Protein AF-0000000080187161 (afdb_homodimer)

Nearest PDB structures (foldseek):
  8q9t-assembly1_A  TM=6.842E-01  e=1.508E-11  Saccharomyces cerevisiae
  7r7j-assembly2_B  TM=6.394E-01  e=1.225E-06  Escherichia coli K-12
  5mqf-assembly1_q  TM=5.798E-01  e=1.208E-07  Homo sapiens
  7r7j-assembly1_A  TM=6.155E-01  e=1.301E-05  Escherichia coli K-12
  5tnu-assembly2_B  TM=4.242E-01  e=1.448E-04  Sulfurisphaera tokodaii str. 7

Secondary structure (DSSP, 8-state):
--HHHHHHHHHHHHHTT-HHHHHHHHHHHHHHHHHHTPPPPHHHHHHHHHHT-GGG--GGG--HHHHHHHHHTEE--SSSS-EE--HHHHHHHHHHHTT--EEEE--GGG-HHHHHHHHHHHH--SEEEEE-SSHHHHHHHHHHHHHHHTTTSEEE-STT----SSEEEEE-HHHHHHHGGG-S-BSEEEETTGGGGSTTT-TTTHHHHHHHHHHHHHHBS-EEEEESS--EE---GGGTT-EEEE----SSEEEEE-THHHHTT-HHHHHHHHHHHHHH--S-EEEE--SHHHHHHHHHHHHHHSPPP--HHHHHHHHHHHHHT-TT-HHHHHHTTTEEEE-TTS-HHHHHHHHHHHHSTTS-SEEEE-THHHHH----BSEEEE---B--STT--B--HHHHHHHHTTB-BTTTBSEEEEEE-SPPPPP---EE-----GGGGGGS-TTTTGGGS-HHHHHHHHHHHHHHHHHS-HHHHHHHHHTT--S---HHHHHHHHHHHHHTGGGGTTGGGGG-S-GGGSHHHHHHHHGGGTTS--S-HHHHHHHHHHHTTTTTS-HHHHHHHHGGGT--HHHHHHHHHHIIIIIHHHHHHHHHHHHHHH------HHHHHHHHTTTS-HHHHHHHHTT--HHHHHHHHHTTS--TT-TTS-HHHHHHHHHHH-HHHHHHHSTT--HHHHHHHHHHHHHHPPP-/--HHHHHHHHHHHHHTT-HHHHHHHHHHHHHHHHHHTPPPPHHHHHHHHHHT-GGG--GGG--HHHHHHHHHTEE--SSSS-EE--HHHHHHHHHHHTT--EEEE--GGG-HHHHHHHHHHHH--SEEEEE-SSHHHHHHHHHHHHHHHTTTSEEE-STT----SSEEEEE-HHHHHHHGGG-S-BSEEEETTGGGGSTTT-TTTHHHHHHHHHHHHHHBS-EEEEESS--EE---GGGTTPEEEE----SSEEEEE-THHHHTT-HHHHHHHHHHHHHH--S-EEEE--SHHHHHHHHHHHHHHSPPP--HHHHHHHHHHHHHT-TT-HHHHHHTTTEEEE-TTS-HHHHHHHHHHHHSTTS-SEEEE-THHHHH----BSEEEE---B--STT--B--HHHHHHHHTTB-BTTTBSEEEEEE-SPPPPP---EE-----GGGGGGS-TTTTGGGS-HHHHHHHHHHHHHHHHHS-HHHHHHHHHTT--S---HHHHHHHHHHHHHTGGGGTTGGGGG-S-GGGSHHHHHHHHGGGTTS--S-HHHHHHHHHHHTTTTTS-HHHHHHHHGGGT--HHHHHHHHHHIIIIIHHHHHHHHHHHHHHH------HHHHHHHHTTTS-HHHHHHHHTT--HHHHHHHHHTTS--TT-TTS-HHHHHHHHHHH-HHHHHHHSTT--HHHHHHHHHHHHHHPPP-

Foldseek 3Di:
DDLVVLLVVLVVCVVVVNLLVSLQSLLVSLQVCVVVVPDDAQSSLVSCVSSQVLQSHDPVRYDPVSVCQNVVQWADLQDPGTGGAGDVLVVVLVCVLVQAAAEEAAAPQNPPVSSVSRNCVPVVDQEEEEEAADLQQLLVSLLVCQARPVVPEDEAEAQPDAHDRGYYYYYHLLRLLSNLVRDQAAAEYEYEQQLCLFCVNPVACNQSNLNSLVSNVVRYSYYYYYHYQADAEPDDPSQPRYHYHYDYRDQAAEAEDACCVVCPPPPVVLLVVVLVCLVPDLWAEEEAQAEPVSVVVNLVSCLVRADFADFPLLVLVLVVCCVFANNPDSQSSCFRRLEHEDEPLDQLLVNVVQQVQSVPSSGHRYYYYHLRCLRRDLAATQEYEYSAQWNHDDPIHGNAPRSVSSRSSSFHHPPGHRYHYYYYNHDHHDDDNHYRDRANDLLQLLQDDCVVCVPRDDPVSVVSNVVLLVLVVVLFPNVLSCCCNDVVQASGSGSVLLSLLSCVCSVCVVQCPLVLQLVPLQLVSCPSNQLVLCVSCVPPQPDDSVLLSQLLRLLLCVLPDGNVRSQVSSVVVVQGRSNNSSSLVCQLRVVLSSSSSSQSSSCRNVVDPRGCNVSSVCSNQSNHQNLLSVLSSLSQHSVLVSQLCVLVQDPSNDNVDDNVNRLVSDVVCDLVNSVVSGPPQDPVNSVSSVVSCSSSDHDD/DDLVVLLVVLVVCVVVVNLLVSLQSLLVSLQVCVVVVPDDAQSSLVSCVSSQVLQSHDPVRYDPVSVCQQVVQWADLQDPGTGGAGDVLSVVLVCVLVQAAAEEAAAPQNPPVSSVSRNCVPVVDQAEEEEAADLQQLLVSLLVCQARPVVPEDEAEAQPDAHDRGYYYYYHLLRLLSNLVRDQAAAEYEYEQQLCLFCVNPVACNLSNLNSLVSNVVRYSYYYYYHYQADAEPDDPSQPRYHYHYDYRDQAHEAEAACCVVCPPPPVVLLVVVLVCVVPDLWAEEEAQAEPVSVVVNLVSCLVRADFADFPLLVLVLVVCCVFANNPDSQSSCFRRLEHEDEPLDQLLVNVVQQVQSVPSSGHRYYYYHLRCLRRDLAETQEYEYSAQWNYDDPTDGNAPRSVSSRSSSFDHPPGHRYHYYYYNHDHDDDDNHYRDRANDLLQLLQDDCVVCVPRDDPVSVVSNVVLLVLVVVLFPNVLSCCCNDVVQASGSGSVLLSLLSCVCSVCVVQCPLVLQLVPPQLVSCPSNQLVLCVSCVPPQPDDSVLLSQLLRLLLCVLPDGNVRSQVSSVVVVQGRSNNSSSLVCQLRVVLSSSSSSQSSSCRNVVDPRGCNVSSVCSNQSNHQNLLSVLSSLNQHSVLVSQLCVLVQDPSNDNVDDNVNRLVSDVVCDLVNSVVSGPPQDPVNSVSSVSSCSSSDHDD

InterPro domains:
  IPR001650 Helicase, C-terminal domain-like [PS51194] (273-466)
  IPR011545 DEAD/DEAH-box helicase domain [PF00270] (88-194)
  IPR014001 Helicase superfamily 1/2, ATP-binding domain [PS51192] (93-214)
  IPR014001 Helicase superfamily 1/2, ATP-binding domain [SM00487] (81-263)
  IPR027417 P-loop containing nucleoside triphosphate hydrolase [G3DSA:3.40.50.300] (57-231)
  IPR027417 P-loop containing nucleoside triphosphate hydrolase [G3DSA:3.40.50.300] (248-435)
  IPR027417 P-loop containing nucleoside triphosphate hydrolase [SSF52540] (92-425)
  IPR050699 ATP-dependent RNA helicase SUPV3-like [PTHR12131] (83-432)

Radius of gyration: 35.76 Å; Cα contacts (8 Å, |Δi|>4): 2399; chains: 2; bounding box: 78×100×94 Å

Structure (mmCIF, N/CA/C/O backbone):
data_AF-0000000080187161-model_v1
#
loop_
_entity.id
_entity.type
_entity.pdbx_description
1 polymer 'DEAD/DEAH box helicase'
#
loop_
_atom_site.group_PDB
_atom_site.id
_atom_site.type_symbol
_atom_site.label_atom_id
_atom_site.label_alt_id
_atom_site.label_comp_id
_atom_site.label_asym_id
_atom_site.label_entity_id
_atom_site.label_seq_id
_atom_site.pdbx_PDB_ins_code
_atom_site.Cartn_x
_atom_site.Cartn_y
_atom_site.Cartn_z
_atom_site.occupancy
_atom_site.B_iso_or_equiv
_atom_site.auth_seq_id
_atom_site.auth_comp_id
_atom_site.auth_asym_id
_atom_site.auth_atom_id
_atom_site.pdbx_PDB_model_num
ATOM 1 N N . MET A 1 1 ? -21.312 14.656 43.25 1 79.31 1 MET A N 1
ATOM 2 C CA . MET A 1 1 ? -20.234 15.484 43.781 1 79.31 1 MET A CA 1
ATOM 3 C C . MET A 1 1 ? -20.781 16.547 44.719 1 79.31 1 MET A C 1
ATOM 5 O O . MET A 1 1 ? -21.828 17.141 44.469 1 79.31 1 MET A O 1
ATOM 9 N N . ASP A 1 2 ? -20.297 16.516 45.906 1 86.75 2 ASP A N 1
ATOM 10 C CA . ASP A 1 2 ? -20.672 17.562 46.844 1 86.75 2 ASP A CA 1
ATOM 11 C C . ASP A 1 2 ? -19.953 18.875 46.531 1 86.75 2 ASP A C 1
ATOM 13 O O . ASP A 1 2 ? -18.719 18.953 46.656 1 86.75 2 ASP A O 1
ATOM 17 N N . ILE A 1 3 ? -20.672 19.906 46.156 1 90.44 3 ILE A N 1
ATOM 18 C CA . ILE A 1 3 ? -20.109 21.156 45.656 1 90.44 3 ILE A CA 1
ATOM 19 C C . ILE A 1 3 ? -19.328 21.859 46.75 1 90.44 3 ILE A C 1
ATOM 21 O O . ILE A 1 3 ? -18.188 22.297 46.531 1 90.44 3 ILE A O 1
ATOM 25 N N . PHE A 1 4 ? -19.906 21.938 47.938 1 89.81 4 PHE A N 1
ATOM 26 C CA . PHE A 1 4 ? -19.266 22.656 49 1 89.81 4 PHE A CA 1
ATOM 27 C C . PHE A 1 4 ? -17.984 21.969 49.438 1 89.81 4 PHE A C 1
ATOM 29 O O . PHE A 1 4 ? -16.969 22.609 49.688 1 89.81 4 PHE A O 1
ATOM 36 N N . ASP A 1 5 ? -18.109 20.719 49.594 1 91.25 5 ASP A N 1
ATOM 37 C CA . ASP A 1 5 ? -16.938 19.938 49.969 1 91.25 5 ASP A CA 1
ATOM 38 C C . ASP A 1 5 ? -15.82 20.078 48.938 1 91.25 5 ASP A C 1
ATOM 40 O O . ASP A 1 5 ? -14.648 20.172 49.312 1 91.25 5 ASP A O 1
ATOM 44 N N . THR A 1 6 ? -16.203 20.047 47.688 1 93.69 6 THR A N 1
ATOM 45 C CA . THR A 1 6 ? -15.227 20.203 46.594 1 93.69 6 THR A CA 1
ATOM 46 C C . THR A 1 6 ? -14.594 21.578 46.625 1 93.69 6 THR A C 1
ATOM 48 O O . THR A 1 6 ? -13.383 21.719 46.469 1 93.69 6 THR A O 1
ATOM 51 N N . CYS A 1 7 ? -15.383 22.609 46.875 1 94 7 CYS A N 1
ATOM 52 C CA . CYS A 1 7 ? -14.867 23.953 47 1 94 7 CYS A CA 1
ATOM 53 C C . CYS A 1 7 ? -13.891 24.078 48.156 1 94 7 CYS A C 1
ATOM 55 O O . CYS A 1 7 ? -12.852 24.734 48.031 1 94 7 CYS A O 1
ATOM 57 N N . SER A 1 8 ? -14.297 23.422 49.188 1 93.12 8 SER A N 1
ATOM 58 C CA . SER A 1 8 ? -13.414 23.438 50.375 1 93.12 8 SER A CA 1
ATOM 59 C C . SER A 1 8 ? -12.078 22.781 50.062 1 93.12 8 SER A C 1
ATOM 61 O O . SER A 1 8 ? -11.023 23.281 50.469 1 93.12 8 SER A O 1
ATOM 63 N N . ARG A 1 9 ? -12.156 21.734 49.438 1 91.88 9 ARG A N 1
ATOM 64 C CA . ARG A 1 9 ? -10.938 21.031 49.094 1 91.88 9 ARG A CA 1
ATOM 65 C C . ARG A 1 9 ? -10.07 21.859 48.156 1 91.88 9 ARG A C 1
ATOM 67 O O . ARG A 1 9 ? -8.844 21.875 48.281 1 91.88 9 ARG A O 1
ATOM 74 N N . VAL A 1 10 ? -10.648 22.531 47.125 1 94.62 10 VAL A N 1
ATOM 75 C CA . VAL A 1 10 ? -9.945 23.406 46.219 1 94.62 10 VAL A CA 1
ATOM 76 C C . VAL A 1 10 ? -9.258 24.531 46.969 1 94.62 10 VAL A C 1
ATOM 78 O O . VAL A 1 10 ? -8.086 24.828 46.719 1 94.62 10 VAL A O 1
ATOM 81 N N . ASN A 1 11 ? -9.992 25.062 47.875 1 92.88 11 ASN A N 1
ATOM 82 C CA . ASN A 1 11 ? -9.43 26.125 48.688 1 92.88 11 ASN A CA 1
ATOM 83 C C . ASN A 1 11 ? -8.25 25.641 49.531 1 92.88 11 ASN A C 1
ATOM 85 O O . ASN A 1 11 ? -7.25 26.359 49.656 1 92.88 11 ASN A O 1
ATOM 89 N N . ASP A 1 12 ? -8.445 24.5 50.094 1 94.75 12 ASP A N 1
ATOM 90 C CA . ASP A 1 12 ? -7.363 23.922 50.875 1 94.75 12 ASP A CA 1
ATOM 91 C C . ASP A 1 12 ? -6.105 23.734 50.031 1 94.75 12 ASP A C 1
ATOM 93 O O . ASP A 1 12 ? -4.992 23.984 50.5 1 94.75 12 ASP A O 1
ATOM 97 N N . LEU A 1 13 ? -6.324 23.312 48.875 1 94.69 13 LEU A N 1
ATOM 98 C CA . LEU A 1 13 ? -5.199 23.109 47.969 1 94.69 13 LEU A CA 1
ATOM 99 C C . LEU A 1 13 ? -4.512 24.438 47.656 1 94.69 13 LEU A C 1
ATOM 101 O O . LEU A 1 13 ? -3.283 24.5 47.562 1 94.69 13 LEU A O 1
ATOM 105 N N . PHE A 1 14 ? -5.258 25.453 47.406 1 92.19 14 PHE A N 1
ATOM 106 C CA . PHE A 1 14 ? -4.684 26.781 47.156 1 92.19 14 PHE A CA 1
ATOM 107 C C . PHE A 1 14 ? -3.873 27.25 48.375 1 92.19 14 PHE A C 1
ATOM 109 O O . PHE A 1 14 ? -2.791 27.812 48.219 1 92.19 14 PHE A O 1
ATOM 116 N N . GLU A 1 15 ? -4.348 26.938 49.531 1 91.94 15 GLU A N 1
ATOM 117 C CA . GLU A 1 15 ? -3.672 27.344 50.781 1 91.94 15 GLU A CA 1
ATOM 118 C C . GLU A 1 15 ? -2.365 26.578 50.969 1 91.94 15 GLU A C 1
ATOM 120 O O . GLU A 1 15 ? -1.411 27.109 51.531 1 91.94 15 GLU A O 1
ATOM 125 N N . LEU A 1 16 ? -2.316 25.453 50.531 1 93.56 16 LEU A N 1
ATOM 126 C CA . LEU A 1 16 ? -1.122 24.625 50.625 1 93.56 16 LEU A CA 1
ATOM 127 C C . LEU A 1 16 ? -0.17 24.906 49.469 1 93.56 16 LEU A C 1
ATOM 129 O O . LEU A 1 16 ? 0.824 24.188 49.281 1 93.56 16 LEU A O 1
ATOM 133 N N . ASP A 1 17 ? -0.506 25.844 48.656 1 91.19 17 ASP A N 1
ATOM 134 C CA . ASP A 1 17 ? 0.307 26.266 47.531 1 91.19 17 ASP A CA 1
ATOM 135 C C . ASP A 1 17 ? 0.43 25.156 46.5 1 91.19 17 ASP A C 1
ATOM 137 O O . ASP A 1 17 ? 1.505 24.953 45.938 1 91.19 17 ASP A O 1
ATOM 141 N N . ARG A 1 18 ? -0.54 24.375 46.406 1 92.38 18 ARG A N 1
ATOM 142 C CA . ARG A 1 18 ? -0.669 23.375 45.344 1 92.38 18 ARG A CA 1
ATOM 143 C C . ARG A 1 18 ? -1.606 23.859 44.25 1 92.38 18 ARG A C 1
ATOM 145 O O . ARG A 1 18 ? -2.656 23.25 44 1 92.38 18 ARG A O 1
ATOM 152 N N . GLU A 1 19 ? -1.174 24.734 43.562 1 90.81 19 GLU A N 1
ATOM 153 C CA . GLU A 1 19 ? -2.012 25.484 42.625 1 90.81 19 GLU A CA 1
ATOM 154 C C . GLU A 1 19 ? -2.471 24.609 41.469 1 90.81 19 GLU A C 1
ATOM 156 O O . GLU A 1 19 ? -3.619 24.703 41.031 1 90.81 19 GLU A O 1
ATOM 161 N N . VAL A 1 20 ? -1.568 23.781 41 1 89.62 20 VAL A N 1
ATOM 162 C CA . VAL A 1 20 ? -1.884 22.953 39.812 1 89.62 20 VAL A CA 1
ATOM 163 C C . VAL A 1 20 ? -3.006 21.984 40.188 1 89.62 20 VAL A C 1
ATOM 165 O O . VAL A 1 20 ? -3.973 21.844 39.406 1 89.62 20 VAL A O 1
ATOM 168 N N . GLU A 1 21 ? -2.93 21.391 41.281 1 92.5 21 GLU A N 1
ATOM 169 C CA . GLU A 1 21 ? -3.949 20.453 41.719 1 92.5 21 GLU A CA 1
ATOM 170 C C . GLU A 1 21 ? -5.27 21.156 42.031 1 92.5 21 GLU A C 1
ATOM 172 O O . GLU A 1 21 ? -6.344 20.625 41.75 1 92.5 21 GLU A O 1
ATOM 177 N N . ALA A 1 22 ? -5.121 22.312 42.625 1 93.12 22 ALA A N 1
ATOM 178 C CA . ALA A 1 22 ? -6.309 23.109 42.906 1 93.12 22 ALA A CA 1
ATOM 179 C C . ALA A 1 22 ? -7.062 23.469 41.625 1 93.12 22 ALA A C 1
ATOM 181 O O . ALA A 1 22 ? -8.289 23.328 41.562 1 93.12 22 ALA A O 1
ATOM 182 N N . ARG A 1 23 ? -6.34 23.859 40.719 1 92.19 23 ARG A N 1
ATOM 183 C CA . ARG A 1 23 ? -6.938 24.234 39.438 1 92.19 23 ARG A CA 1
ATOM 184 C C . ARG A 1 23 ? -7.594 23.016 38.781 1 92.19 23 ARG A C 1
ATOM 186 O O . ARG A 1 23 ? -8.688 23.125 38.219 1 92.19 23 ARG A O 1
ATOM 193 N N . ASP A 1 24 ? -6.938 21.938 38.812 1 92.5 24 ASP A N 1
ATOM 194 C CA . ASP A 1 24 ? -7.477 20.719 38.219 1 92.5 24 ASP A CA 1
ATOM 195 C C . ASP A 1 24 ? -8.805 20.328 38.875 1 92.5 24 ASP A C 1
ATOM 197 O O . ASP A 1 24 ? -9.766 20 38.188 1 92.5 24 ASP A O 1
ATOM 201 N N . LYS A 1 25 ? -8.805 20.391 40.125 1 93.38 25 LYS A N 1
ATOM 202 C CA . LYS A 1 25 ? -10.023 20.047 40.875 1 93.38 25 LYS A CA 1
ATOM 203 C C . LYS A 1 25 ? -11.141 21.047 40.594 1 93.38 25 LYS A C 1
ATOM 205 O O . LYS A 1 25 ? -12.312 20.672 40.531 1 93.38 25 LYS A O 1
ATOM 210 N N . LEU A 1 26 ? -10.75 22.266 40.5 1 93.44 26 LEU A N 1
ATOM 211 C CA . LEU A 1 26 ? -11.727 23.297 40.188 1 93.44 26 LEU A CA 1
ATOM 212 C C . LEU A 1 26 ? -12.344 23.062 38.812 1 93.44 26 LEU A C 1
ATOM 214 O O . LEU A 1 26 ? -13.555 23.156 38.656 1 93.44 26 LEU A O 1
ATOM 218 N N . ILE A 1 27 ? -11.531 22.766 37.844 1 92.19 27 ILE A N 1
ATOM 219 C CA . ILE A 1 27 ? -12 22.516 36.5 1 92.19 27 ILE A CA 1
ATOM 220 C C . ILE A 1 27 ? -12.961 21.328 36.5 1 92.19 27 ILE A C 1
ATOM 222 O O . ILE A 1 27 ? -13.977 21.328 35.781 1 92.19 27 ILE A O 1
ATOM 226 N N . GLN A 1 28 ? -12.656 20.344 37.25 1 93.12 28 GLN A N 1
ATOM 227 C CA . GLN A 1 28 ? -13.547 19.203 37.375 1 93.12 28 GLN A CA 1
ATOM 228 C C . GLN A 1 28 ? -14.898 19.609 37.969 1 93.12 28 GLN A C 1
ATOM 230 O O . GLN A 1 28 ? -15.945 19.125 37.531 1 93.12 28 GLN A O 1
ATOM 235 N N . LEU A 1 29 ? -14.805 20.453 38.906 1 92.5 29 LEU A N 1
ATOM 236 C CA . LEU A 1 29 ? -16.016 20.969 39.5 1 92.5 29 LEU A CA 1
ATOM 237 C C . LEU A 1 29 ? -16.844 21.75 38.5 1 92.5 29 LEU A C 1
ATOM 239 O O . LEU A 1 29 ? -18.062 21.594 38.406 1 92.5 29 LEU A O 1
ATOM 243 N N . LEU A 1 30 ? -16.172 22.578 37.781 1 91.56 30 LEU A N 1
ATOM 244 C CA . LEU A 1 30 ? -16.859 23.375 36.75 1 91.56 30 LEU A CA 1
ATOM 245 C C . LEU A 1 30 ? -17.531 22.484 35.719 1 91.56 30 LEU A C 1
ATOM 247 O O . LEU A 1 30 ? -18.641 22.766 35.281 1 91.56 30 LEU A O 1
ATOM 251 N N . ASP A 1 31 ? -16.875 21.422 35.375 1 90.44 31 ASP A N 1
ATOM 252 C CA . ASP A 1 31 ? -17.453 20.438 34.469 1 90.44 31 ASP A CA 1
ATOM 253 C C . ASP A 1 31 ? -18.734 19.844 35.031 1 90.44 31 ASP A C 1
ATOM 255 O O . ASP A 1 31 ? -19.734 19.703 34.312 1 90.44 31 ASP A O 1
ATOM 259 N N . TYR A 1 32 ? -18.641 19.469 36.25 1 91 32 TYR A N 1
ATOM 260 C CA . TYR A 1 32 ? -19.797 18.906 36.938 1 91 32 TYR A CA 1
ATOM 261 C C . TYR A 1 32 ? -20.953 19.891 36.969 1 91 32 TYR A C 1
ATOM 263 O O . TYR A 1 32 ? -22.094 19.516 36.688 1 91 32 TYR A O 1
ATOM 271 N N . LEU A 1 33 ? -20.672 21.125 37.281 1 91.62 33 LEU A N 1
ATOM 272 C CA . LEU A 1 33 ? -21.703 22.156 37.375 1 91.62 33 LEU A CA 1
ATOM 273 C C . LEU A 1 33 ? -22.344 22.406 36.031 1 91.62 33 LEU A C 1
ATOM 275 O O . LEU A 1 33 ? -23.562 22.594 35.938 1 91.62 33 LEU A O 1
ATOM 279 N N . GLU A 1 34 ? -21.594 22.406 35.031 1 88.19 34 GLU A N 1
ATOM 280 C CA . GLU A 1 34 ? -22.109 22.625 33.688 1 88.19 34 GLU A CA 1
ATOM 281 C C . GLU A 1 34 ? -22.984 21.453 33.219 1 88.19 34 GLU A C 1
ATOM 283 O O . GLU A 1 34 ? -24.047 21.641 32.625 1 88.19 34 GLU A O 1
ATOM 288 N N . LYS A 1 35 ? -22.5 20.297 33.5 1 86.75 35 LYS A N 1
ATOM 289 C CA . LYS A 1 35 ? -23.234 19.094 33.062 1 86.75 35 LYS A CA 1
ATOM 290 C C . LYS A 1 35 ? -24.562 18.969 33.812 1 86.75 35 LYS A C 1
ATOM 292 O O . LYS A 1 35 ? -25.547 18.484 33.281 1 86.75 35 LYS A O 1
ATOM 297 N N . THR A 1 36 ? -24.625 19.375 35.094 1 91.12 36 THR A N 1
ATOM 298 C CA . THR A 1 36 ? -25.812 19.281 35.906 1 91.12 36 THR A CA 1
ATOM 299 C C . THR A 1 36 ? -26.625 20.562 35.875 1 91.12 36 THR A C 1
ATOM 301 O O . THR A 1 36 ? -27.688 20.672 36.5 1 91.12 36 THR A O 1
ATOM 304 N N . GLN A 1 37 ? -26.172 21.594 35.188 1 90.25 37 GLN A N 1
ATOM 305 C CA . GLN A 1 37 ? -26.828 22.875 35 1 90.25 37 GLN A CA 1
ATOM 306 C C . GLN A 1 37 ? -27.062 23.578 36.344 1 90.25 37 GLN A C 1
ATOM 308 O O . GLN A 1 37 ? -28.156 24.078 36.625 1 90.25 37 GLN A O 1
ATOM 313 N N . ILE A 1 38 ? -26.094 23.469 37.188 1 91 38 ILE A N 1
ATOM 314 C CA . ILE A 1 38 ? -26.109 24.188 38.469 1 91 38 ILE A CA 1
ATOM 315 C C . ILE A 1 38 ? -25.375 25.516 38.312 1 91 38 ILE A C 1
ATOM 317 O O . ILE A 1 38 ? -24.234 25.547 37.875 1 91 38 ILE A O 1
ATOM 321 N N . PRO A 1 39 ? -25.984 26.594 38.594 1 90.38 39 PRO A N 1
ATOM 322 C CA . PRO A 1 39 ? -25.328 27.891 38.469 1 90.38 39 PRO A CA 1
ATOM 323 C C . PRO A 1 39 ? -24.141 28.047 39.406 1 90.38 39 PRO A C 1
ATOM 325 O O . PRO A 1 39 ? -24.109 27.438 40.469 1 90.38 39 PRO A O 1
ATOM 328 N N . TYR A 1 40 ? -23.203 28.891 39.031 1 92 40 TYR A N 1
ATOM 329 C CA . TYR A 1 40 ? -22.016 29.156 39.844 1 92 40 TYR A CA 1
ATOM 330 C C . TYR A 1 40 ? -22.391 29.938 41.094 1 92 40 TYR A C 1
ATOM 332 O O . TYR A 1 40 ? -23.172 30.891 41.031 1 92 40 TYR A O 1
ATOM 340 N N . SER A 1 41 ? -21.922 29.531 42.219 1 89.12 41 SER A N 1
ATOM 341 C CA . SER A 1 41 ? -22.031 30.312 43.438 1 89.12 41 SER A CA 1
ATOM 342 C C . SER A 1 41 ? -20.953 31.375 43.5 1 89.12 41 SER A C 1
ATOM 344 O O . SER A 1 41 ? -20.016 31.375 42.719 1 89.12 41 SER A O 1
ATOM 346 N N . GLU A 1 42 ? -21.125 32.281 44.438 1 88.19 42 GLU A N 1
ATOM 347 C CA . GLU A 1 42 ? -20.094 33.281 44.688 1 88.19 42 GLU A CA 1
ATOM 348 C C . GLU A 1 42 ? -18.766 32.656 45.062 1 88.19 42 GLU A C 1
ATOM 350 O O . GLU A 1 42 ? -17.703 33.125 44.688 1 88.19 42 GLU A O 1
ATOM 355 N N . LEU A 1 43 ? -18.938 31.609 45.812 1 89.44 43 LEU A N 1
ATOM 356 C CA . LEU A 1 43 ? -17.75 30.891 46.25 1 89.44 43 LEU A CA 1
ATOM 357 C C . LEU A 1 43 ? -17 30.312 45.031 1 89.44 43 LEU A C 1
ATOM 359 O O . LEU A 1 43 ? -15.781 30.375 44.969 1 89.44 43 LEU A O 1
ATOM 363 N N . VAL A 1 44 ? -17.734 29.734 44.094 1 91.69 44 VAL A N 1
ATOM 364 C CA . VAL A 1 44 ? -17.141 29.172 42.906 1 91.69 44 VAL A CA 1
ATOM 365 C C . VAL A 1 44 ? -16.438 30.266 42.094 1 91.69 44 VAL A C 1
ATOM 367 O O . VAL A 1 44 ? -15.312 30.078 41.625 1 91.69 44 VAL A O 1
ATOM 370 N N . ASN A 1 45 ? -17 31.359 41.938 1 91.62 45 ASN A N 1
ATOM 371 C CA . ASN A 1 45 ? -16.422 32.469 41.219 1 91.62 45 ASN A CA 1
ATOM 372 C C . ASN A 1 45 ? -15.133 32.969 41.906 1 91.62 45 ASN A C 1
ATOM 374 O O . ASN A 1 45 ? -14.172 33.344 41.219 1 91.62 45 ASN A O 1
ATOM 378 N N . ARG A 1 46 ? -15.148 33.031 43.188 1 89.06 46 ARG A N 1
ATOM 379 C CA . ARG A 1 46 ? -13.961 33.438 43.938 1 89.06 46 ARG A CA 1
ATOM 380 C C . ARG A 1 46 ? -12.805 32.469 43.688 1 89.06 46 ARG A C 1
ATOM 382 O O . ARG A 1 46 ? -11.656 32.906 43.531 1 89.06 46 ARG A O 1
ATOM 389 N N . LEU A 1 47 ? -13.156 31.297 43.688 1 91.19 47 LEU A N 1
ATOM 390 C CA . LEU A 1 47 ? -12.133 30.297 43.406 1 91.19 47 LEU A CA 1
ATOM 391 C C . LEU A 1 47 ? -11.602 30.406 42 1 91.19 47 LEU A C 1
ATOM 393 O O . LEU A 1 47 ? -10.414 30.188 41.75 1 91.19 47 LEU A O 1
ATOM 397 N N . ILE A 1 48 ? -12.477 30.672 41.031 1 92.06 48 ILE A N 1
ATOM 398 C CA . ILE A 1 48 ? -12.07 30.891 39.656 1 92.06 48 ILE A CA 1
ATOM 399 C C . ILE A 1 48 ? -11.094 32.062 39.594 1 92.06 48 ILE A C 1
ATOM 401 O O . ILE A 1 48 ? -10.062 31.984 38.938 1 92.06 48 ILE A O 1
ATOM 405 N N . ARG A 1 49 ? -11.414 33.094 40.25 1 89.69 49 ARG A N 1
ATOM 406 C CA . ARG A 1 49 ? -10.547 34.25 40.25 1 89.69 49 ARG A CA 1
ATOM 407 C C . ARG A 1 49 ? -9.188 33.938 40.875 1 89.69 49 ARG A C 1
ATOM 409 O O . ARG A 1 49 ? -8.148 34.312 40.344 1 89.69 49 ARG A O 1
ATOM 416 N N . ARG A 1 50 ? -9.242 33.219 41.906 1 88.81 50 ARG A N 1
ATOM 417 C CA . ARG A 1 50 ? -8.008 32.844 42.594 1 88.81 50 ARG A CA 1
ATOM 418 C C . ARG A 1 50 ? -7.129 31.969 41.719 1 88.81 50 ARG A C 1
ATOM 420 O O . ARG A 1 50 ? -5.898 32.031 41.781 1 88.81 50 ARG A O 1
ATOM 427 N N . SER A 1 51 ? -7.73 31.156 40.969 1 90.56 51 SER A N 1
ATOM 428 C CA . SER A 1 51 ? -7.004 30.234 40.125 1 90.56 51 SER A CA 1
ATOM 429 C C . SER A 1 51 ? -6.438 30.922 38.906 1 90.56 51 SER A C 1
ATOM 431 O O . SER A 1 51 ? -5.574 30.391 38.219 1 90.56 51 SER A O 1
ATOM 433 N N . GLY A 1 52 ? -6.957 32.094 38.562 1 88.5 52 GLY A N 1
ATOM 434 C CA . GLY A 1 52 ? -6.504 32.812 37.375 1 88.5 52 GLY A CA 1
ATOM 435 C C . GLY A 1 52 ? -7.266 32.438 36.125 1 88.5 52 GLY A C 1
ATOM 436 O O . GLY A 1 52 ? -6.93 32.906 35.031 1 88.5 52 GLY A O 1
ATOM 437 N N . LEU A 1 53 ? -8.281 31.609 36.188 1 90.19 53 LEU A N 1
ATOM 438 C CA . LEU A 1 53 ? -9.102 31.188 35.062 1 90.19 53 LEU A CA 1
ATOM 439 C C . LEU A 1 53 ? -10.242 32.188 34.844 1 90.19 53 LEU A C 1
ATOM 441 O O . LEU A 1 53 ? -11.406 31.781 34.75 1 90.19 53 LEU A O 1
ATOM 445 N N . TYR A 1 54 ? -9.922 33.312 34.594 1 88.12 54 TYR A N 1
ATOM 446 C CA . TYR A 1 54 ? -10.859 34.438 34.531 1 88.12 54 TYR A CA 1
ATOM 447 C C . TYR A 1 54 ? -11.922 34.219 33.469 1 88.12 54 TYR A C 1
ATOM 449 O O . TYR A 1 54 ? -13.086 34.562 33.656 1 88.12 54 TYR A O 1
ATOM 457 N N . PRO A 1 55 ? -11.586 33.656 32.375 1 85.12 55 PRO A N 1
ATOM 458 C CA . PRO A 1 55 ? -12.586 33.469 31.312 1 85.12 55 PRO A CA 1
ATOM 459 C C . PRO A 1 55 ? -13.758 32.594 31.766 1 85.12 55 PRO A C 1
ATOM 461 O O . PRO A 1 55 ? -14.844 32.656 31.188 1 85.12 55 PRO A O 1
ATOM 464 N N . TYR A 1 56 ? -13.625 31.812 32.781 1 86.62 56 TYR A N 1
ATOM 465 C CA . TYR A 1 56 ? -14.664 30.891 33.219 1 86.62 56 TYR A CA 1
ATOM 466 C C . TYR A 1 56 ? -15.625 31.594 34.188 1 86.62 56 TYR A C 1
ATOM 468 O O . TYR A 1 56 ? -16.672 31.031 34.531 1 86.62 56 TYR A O 1
ATOM 476 N N . LEU A 1 57 ? -15.305 32.812 34.5 1 87.19 57 LEU A N 1
ATOM 477 C CA . LEU A 1 57 ? -16.141 33.531 35.438 1 87.19 57 LEU A CA 1
ATOM 478 C C . LEU A 1 57 ? -17.516 33.812 34.844 1 87.19 57 LEU A C 1
ATOM 480 O O . LEU A 1 57 ? -17.625 34.125 33.656 1 87.19 57 LEU A O 1
ATOM 484 N N . LYS A 1 58 ? -18.484 33.562 35.656 1 86.5 58 LYS A N 1
ATOM 485 C CA . LYS A 1 58 ? -19.828 33.938 35.281 1 86.5 58 LYS A CA 1
ATOM 486 C C . LYS A 1 58 ? -20.234 35.25 35.938 1 86.5 58 LYS A C 1
ATOM 488 O O . LYS A 1 58 ? -20.422 35.312 37.156 1 86.5 58 LYS A O 1
ATOM 493 N N . THR A 1 59 ? -20.422 36.188 35.125 1 82.69 59 THR A N 1
ATOM 494 C CA . THR A 1 59 ? -20.625 37.562 35.625 1 82.69 59 THR A CA 1
ATOM 495 C C . THR A 1 59 ? -21.969 37.688 36.312 1 82.69 59 THR A C 1
ATOM 497 O O . THR A 1 59 ? -22.156 38.531 37.188 1 82.69 59 THR A O 1
ATOM 500 N N . GLU A 1 60 ? -22.875 36.844 36 1 80.88 60 GLU A N 1
ATOM 501 C CA . GLU A 1 60 ? -24.219 36.938 36.594 1 80.88 60 GLU A CA 1
ATOM 502 C C . GLU A 1 60 ? -24.188 36.688 38.094 1 80.88 60 GLU A C 1
ATOM 504 O O . GLU A 1 60 ? -24.984 37.281 38.844 1 80.88 60 GLU A O 1
ATOM 509 N N . THR A 1 61 ? -23.281 35.875 38.531 1 79.75 61 THR A N 1
ATOM 510 C CA . THR A 1 61 ? -23.203 35.531 39.938 1 79.75 61 THR A CA 1
ATOM 511 C C . THR A 1 61 ? -21.922 36.062 40.562 1 79.75 61 THR A C 1
ATOM 513 O O . THR A 1 61 ? -21.547 35.656 41.656 1 79.75 61 THR A O 1
ATOM 516 N N . ALA A 1 62 ? -21.312 36.938 39.844 1 81.56 62 ALA A N 1
ATOM 517 C CA . ALA A 1 62 ? -20 37.406 40.281 1 81.56 62 ALA A CA 1
ATOM 518 C C . ALA A 1 62 ? -20.125 38.594 41.219 1 81.56 62 ALA A C 1
ATOM 520 O O . ALA A 1 62 ? -21.031 39.406 41.094 1 81.56 62 ALA A O 1
ATOM 521 N N . THR A 1 63 ? -19.266 38.594 42.188 1 75.94 63 THR A N 1
ATOM 522 C CA . THR A 1 63 ? -19.109 39.781 43 1 75.94 63 THR A CA 1
ATOM 523 C C . THR A 1 63 ? -18.453 40.906 42.219 1 75.94 63 THR A C 1
ATOM 525 O O . THR A 1 63 ? -17.984 40.688 41.094 1 75.94 63 THR A O 1
ATOM 528 N N . TRP A 1 64 ? -18.469 42 42.844 1 69.75 64 TRP A N 1
ATOM 529 C CA . TRP A 1 64 ? -17.844 43.156 42.219 1 69.75 64 TRP A CA 1
ATOM 530 C C . TRP A 1 64 ? -16.359 42.875 41.938 1 69.75 64 TRP A C 1
ATOM 532 O O . TRP A 1 64 ? -15.859 43.219 40.844 1 69.75 64 TRP A O 1
ATOM 542 N N . GLU A 1 65 ? -15.727 42.375 42.844 1 73.81 65 GLU A N 1
ATOM 543 C CA . GLU A 1 65 ? -14.305 42.031 42.688 1 73.81 65 GLU A CA 1
ATOM 544 C C . GLU A 1 65 ? -14.086 41.062 41.531 1 73.81 65 GLU A C 1
ATOM 546 O O . GLU A 1 65 ? -13.141 41.188 40.75 1 73.81 65 GLU A O 1
ATOM 551 N N . ASP A 1 66 ? -14.961 40.219 41.469 1 79.25 66 ASP A N 1
ATOM 552 C CA . ASP A 1 66 ? -14.859 39.219 40.406 1 79.25 66 ASP A CA 1
ATOM 553 C C . ASP A 1 66 ? -15.094 39.844 39.031 1 79.25 66 ASP A C 1
ATOM 555 O O . ASP A 1 66 ? -14.391 39.531 38.062 1 79.25 66 ASP A O 1
ATOM 559 N N . ARG A 1 67 ? -16 40.656 38.875 1 75.31 67 ARG A N 1
ATOM 560 C CA . ARG A 1 67 ? -16.312 41.344 37.625 1 75.31 67 ARG A CA 1
ATOM 561 C C . ARG A 1 67 ? -15.164 42.25 37.219 1 75.31 67 ARG A C 1
ATOM 563 O O . ARG A 1 67 ? -14.867 42.375 36.031 1 75.31 67 ARG A O 1
ATOM 570 N N . CYS A 1 68 ? -14.602 42.812 38.281 1 70.25 68 CYS A N 1
ATOM 571 C CA . CYS A 1 68 ? -13.461 43.656 38 1 70.25 68 CYS A CA 1
ATOM 572 C C . CYS A 1 68 ? -12.312 42.875 37.375 1 70.25 68 CYS A C 1
ATOM 574 O O . CYS A 1 68 ? -11.68 43.344 36.406 1 70.25 68 CYS A O 1
ATOM 576 N N . ALA A 1 69 ? -12.055 41.844 37.875 1 71.5 69 ALA A N 1
ATOM 577 C CA . ALA A 1 69 ? -11 40.969 37.344 1 71.5 69 ALA A CA 1
ATOM 578 C C . ALA A 1 69 ? -11.336 40.562 35.906 1 71.5 69 ALA A C 1
ATOM 580 O O . ALA A 1 69 ? -10.484 40.594 35.031 1 71.5 69 ALA A O 1
ATOM 581 N N . TYR A 1 70 ? -12.484 40.156 35.719 1 78.62 70 TYR A N 1
ATOM 582 C CA . TYR A 1 70 ? -12.977 39.75 34.406 1 78.62 70 TYR A CA 1
ATOM 583 C C . TYR A 1 70 ? -12.797 40.875 33.375 1 78.62 70 TYR A C 1
ATOM 585 O O . TYR A 1 70 ? -12.352 40.625 32.25 1 78.62 70 TYR A O 1
ATOM 593 N N . GLU A 1 71 ? -13.078 42.031 33.781 1 73.44 71 GLU A N 1
ATOM 594 C CA . GLU A 1 71 ? -13.008 43.188 32.906 1 73.44 71 GLU A CA 1
ATOM 595 C C . GLU A 1 71 ? -11.57 43.656 32.719 1 73.44 71 GLU A C 1
ATOM 597 O O . GLU A 1 71 ? -11.195 44.125 31.641 1 73.44 71 GLU A O 1
ATOM 602 N N . ALA A 1 72 ? -10.898 43.531 33.75 1 70 72 ALA A N 1
ATOM 603 C CA . ALA A 1 72 ? -9.516 44 33.75 1 70 72 ALA A CA 1
ATOM 604 C C . ALA A 1 72 ? -8.664 43.188 32.781 1 70 72 ALA A C 1
ATOM 606 O O . ALA A 1 72 ? -7.68 43.688 32.219 1 70 72 ALA A O 1
ATOM 607 N N . PHE A 1 73 ? -9.133 42.094 32.531 1 77.56 73 PHE A N 1
ATOM 608 C CA . PHE A 1 73 ? -8.312 41.188 31.719 1 77.56 73 PHE A CA 1
ATOM 609 C C . PHE A 1 73 ? -8.914 41.031 30.328 1 77.56 73 PHE A C 1
ATOM 611 O O . PHE A 1 73 ? -8.508 40.156 29.562 1 77.56 73 PHE A O 1
ATOM 618 N N . LYS A 1 74 ? -9.836 41.812 30.047 1 79.25 74 LYS A N 1
ATOM 619 C CA . LYS A 1 74 ? -10.414 41.875 28.703 1 79.25 74 LYS A CA 1
ATOM 620 C C . LYS A 1 74 ? -9.477 42.562 27.719 1 79.25 74 LYS A C 1
ATOM 622 O O . LYS A 1 74 ? -8.859 43.594 28.062 1 79.25 74 LYS A O 1
ATOM 627 N N . VAL A 1 75 ? -9.328 41.938 26.656 1 79 75 VAL A N 1
ATOM 628 C CA . VAL A 1 75 ? -8.422 42.5 25.672 1 79 75 VAL A CA 1
ATOM 629 C C . VAL A 1 75 ? -9.055 42.406 24.281 1 79 75 VAL A C 1
ATOM 631 O O . VAL A 1 75 ? -9.82 41.5 24 1 79 75 VAL A O 1
ATOM 634 N N . ASP A 1 76 ? -8.742 43.375 23.531 1 79.88 76 ASP A N 1
ATOM 635 C CA . ASP A 1 76 ? -9.141 43.375 22.125 1 79.88 76 ASP A CA 1
ATOM 636 C C . ASP A 1 76 ? -8.297 42.406 21.312 1 79.88 76 ASP A C 1
ATOM 638 O O . ASP A 1 76 ? -7.066 42.5 21.281 1 79.88 76 ASP A O 1
ATOM 642 N N . VAL A 1 77 ? -8.969 41.531 20.766 1 80.12 77 VAL A N 1
ATOM 643 C CA . VAL A 1 77 ? -8.25 40.531 19.984 1 80.12 77 VAL A CA 1
ATOM 644 C C . VAL A 1 77 ? -8.664 40.625 18.516 1 80.12 77 VAL A C 1
ATOM 646 O O . VAL A 1 77 ? -8.547 39.656 17.766 1 80.12 77 VAL A O 1
ATOM 649 N N . GLY A 1 78 ? -9.258 41.688 18.109 1 73.81 78 GLY A N 1
ATOM 650 C CA . GLY A 1 78 ? -9.656 41.906 16.734 1 73.81 78 GLY A CA 1
ATOM 651 C C . GLY A 1 78 ? -11.102 41.531 16.469 1 73.81 78 GLY A C 1
ATOM 652 O O . GLY A 1 78 ? -11.531 41.469 15.312 1 73.81 78 GLY A O 1
ATOM 653 N N . LEU A 1 79 ? -11.789 41.156 17.5 1 78.44 79 LEU A N 1
ATOM 654 C CA . LEU A 1 79 ? -13.203 40.812 17.391 1 78.44 79 LEU A CA 1
ATOM 655 C C . LEU A 1 79 ? -14.086 41.969 17.797 1 78.44 79 LEU A C 1
ATOM 657 O O . LEU A 1 79 ? -13.586 43 18.266 1 78.44 79 LEU A O 1
ATOM 661 N N . GLU A 1 80 ? -15.312 41.719 17.5 1 72.12 80 GLU A N 1
ATOM 662 C CA . GLU A 1 80 ? -16.266 42.781 17.859 1 72.12 80 GLU A CA 1
ATOM 663 C C . GLU A 1 80 ? -16.281 43 19.375 1 72.12 80 GLU A C 1
ATOM 665 O O . GLU A 1 80 ? -16.344 44.125 19.844 1 72.12 80 GLU A O 1
ATOM 670 N N . LEU A 1 81 ? -16.203 41.844 20.062 1 74.19 81 LEU A N 1
ATOM 671 C CA . LEU A 1 81 ? -16.188 41.906 21.516 1 74.19 81 LEU A CA 1
ATOM 672 C C . LEU A 1 81 ? -14.836 41.469 22.078 1 74.19 81 LEU A C 1
ATOM 674 O O . LEU A 1 81 ? -14.227 40.531 21.562 1 74.19 81 LEU A O 1
ATOM 678 N N . PRO A 1 82 ? -14.453 42.219 22.969 1 78.56 82 PRO A N 1
ATOM 679 C CA . PRO A 1 82 ? -13.195 41.781 23.594 1 78.56 82 PRO A CA 1
ATOM 680 C C . PRO A 1 82 ? -13.312 40.438 24.312 1 78.56 82 PRO A C 1
ATOM 682 O O . PRO A 1 82 ? -14.422 39.969 24.547 1 78.56 82 PRO A O 1
ATOM 685 N N . VAL A 1 83 ? -12.195 39.875 24.516 1 81.38 83 VAL A N 1
ATOM 686 C CA . VAL A 1 83 ? -12.156 38.594 25.172 1 81.38 83 VAL A CA 1
ATOM 687 C C . VAL A 1 83 ? -11.328 38.688 26.453 1 81.38 83 VAL A C 1
ATOM 689 O O . VAL A 1 83 ? -10.359 39.438 26.516 1 81.38 83 VAL A O 1
ATOM 692 N N . THR A 1 84 ? -11.766 37.969 27.453 1 82.62 84 THR A N 1
ATOM 693 C CA . THR A 1 84 ? -11.031 37.969 28.703 1 82.62 84 THR A CA 1
ATOM 694 C C . THR A 1 84 ? -9.906 36.938 28.656 1 82.62 84 THR A C 1
ATOM 696 O O . THR A 1 84 ? -10.133 35.781 28.344 1 82.62 84 THR A O 1
ATOM 699 N N . LEU A 1 85 ? -8.672 37.375 28.922 1 86.06 85 LEU A N 1
ATOM 700 C CA . LEU A 1 85 ? -7.508 36.5 29 1 86.06 85 LEU A CA 1
ATOM 701 C C . LEU A 1 85 ? -7.348 35.938 30.406 1 86.06 85 LEU A C 1
ATOM 703 O O . LEU A 1 85 ? -7.801 36.562 31.375 1 86.06 85 LEU A O 1
ATOM 707 N N . HIS A 1 86 ? -6.766 34.812 30.531 1 87.38 86 HIS A N 1
ATOM 708 C CA . HIS A 1 86 ? -6.402 34.344 31.859 1 87.38 86 HIS A CA 1
ATOM 709 C C . HIS A 1 86 ? -5.09 34.969 32.312 1 87.38 86 HIS A C 1
ATOM 711 O O . HIS A 1 86 ? -4.41 35.625 31.562 1 87.38 86 HIS A O 1
ATOM 717 N N . ARG A 1 87 ? -4.758 34.688 33.531 1 88.25 87 ARG A N 1
ATOM 718 C CA . ARG A 1 87 ? -3.668 35.344 34.219 1 88.25 87 ARG A CA 1
ATOM 719 C C . ARG A 1 87 ? -2.35 35.188 33.469 1 88.25 87 ARG A C 1
ATOM 721 O O . ARG A 1 87 ? -1.63 36.156 33.25 1 88.25 87 ARG A O 1
ATOM 728 N N . GLU A 1 88 ? -2.025 34 33.031 1 89.56 88 GLU A N 1
ATOM 729 C CA . GLU A 1 88 ? -0.735 33.719 32.406 1 89.56 88 GLU A CA 1
ATOM 730 C C . GLU A 1 88 ? -0.674 34.312 31 1 89.56 88 GLU A C 1
ATOM 732 O O . GLU A 1 88 ? 0.387 34.75 30.547 1 89.56 88 GLU A O 1
ATOM 737 N N . GLN A 1 89 ? -1.79 34.312 30.297 1 90.5 89 GLN A N 1
ATOM 738 C CA . GLN A 1 89 ? -1.842 34.938 28.984 1 90.5 89 GLN A CA 1
ATOM 739 C C . GLN A 1 89 ? -1.548 36.438 29.062 1 90.5 89 GLN A C 1
ATOM 741 O O . GLN A 1 89 ? -0.797 36.969 28.25 1 90.5 89 GLN A O 1
ATOM 746 N N . SER A 1 90 ? -2.104 37 30.047 1 90.25 90 SER A N 1
ATOM 747 C CA . SER A 1 90 ? -1.916 38.438 30.25 1 90.25 90 SER A CA 1
ATOM 748 C C . SER A 1 90 ? -0.465 38.75 30.594 1 90.25 90 SER A C 1
ATOM 750 O O . SER A 1 90 ? 0.059 39.781 30.172 1 90.25 90 SER A O 1
ATOM 752 N N . SER A 1 91 ? 0.052 37.906 31.375 1 91.31 91 SER A N 1
ATOM 753 C CA . SER A 1 91 ? 1.448 38.094 31.75 1 91.31 91 SER A CA 1
ATOM 754 C C . SER A 1 91 ? 2.363 38.031 30.531 1 91.31 91 SER A C 1
ATOM 756 O O . SER A 1 91 ? 3.244 38.875 30.359 1 91.31 91 SER A O 1
ATOM 758 N N . VAL A 1 92 ? 2.213 37.094 29.688 1 93.12 92 VAL A N 1
ATOM 759 C CA . VAL A 1 92 ? 3.021 36.969 28.484 1 93.12 92 VAL A CA 1
ATOM 760 C C . VAL A 1 92 ? 2.785 38.156 27.547 1 93.12 92 VAL A C 1
ATOM 762 O O . VAL A 1 92 ? 3.732 38.688 26.984 1 93.12 92 VAL A O 1
ATOM 765 N N . LEU A 1 93 ? 1.548 38.531 27.422 1 93.25 93 LEU A N 1
ATOM 766 C CA . LEU A 1 93 ? 1.201 39.656 26.578 1 93.25 93 LEU A CA 1
ATOM 767 C C . LEU A 1 93 ? 1.88 40.938 27.062 1 93.25 93 LEU A C 1
ATOM 769 O O . LEU A 1 93 ? 2.383 41.719 26.25 1 93.25 93 LEU A O 1
ATOM 773 N N . LYS A 1 94 ? 1.871 41.094 28.344 1 93.38 94 LYS A N 1
ATOM 774 C CA . LYS A 1 94 ? 2.508 42.281 28.922 1 93.38 94 LYS A CA 1
ATOM 775 C C . LYS A 1 94 ? 3.99 42.344 28.562 1 93.38 94 LYS A C 1
ATOM 777 O O . LYS A 1 94 ? 4.508 43.406 28.203 1 93.38 94 LYS A O 1
ATOM 782 N N . GLN A 1 95 ? 4.609 41.281 28.656 1 93.88 95 GLN A N 1
ATOM 783 C CA . GLN A 1 95 ? 6.027 41.219 28.328 1 93.88 95 GLN A CA 1
ATOM 784 C C . GLN A 1 95 ? 6.262 41.531 26.844 1 93.88 95 GLN A C 1
ATOM 786 O O . GLN A 1 95 ? 7.227 42.219 26.5 1 93.88 95 GLN A O 1
ATOM 791 N N . LEU A 1 96 ? 5.457 41.094 26 1 93.69 96 LEU A N 1
ATOM 792 C CA . LEU A 1 96 ? 5.57 41.375 24.578 1 93.69 96 LEU A CA 1
ATOM 793 C C . LEU A 1 96 ? 5.352 42.875 24.297 1 93.69 96 LEU A C 1
ATOM 795 O O . LEU A 1 96 ? 6.066 43.438 23.469 1 93.69 96 LEU A O 1
ATOM 799 N N . ILE A 1 97 ? 4.344 43.375 24.953 1 94.44 97 ILE A N 1
ATOM 800 C CA . ILE A 1 97 ? 4.023 44.812 24.766 1 94.44 97 ILE A CA 1
ATOM 801 C C . ILE A 1 97 ? 5.195 45.656 25.219 1 94.44 97 ILE A C 1
ATOM 803 O O . ILE A 1 97 ? 5.488 46.688 24.609 1 94.44 97 ILE A O 1
ATOM 807 N N . ASP A 1 98 ? 5.895 45.125 26.172 1 94.81 98 ASP A N 1
ATOM 808 C CA . ASP A 1 98 ? 7.051 45.844 26.703 1 94.81 98 ASP A CA 1
ATOM 809 C C . ASP A 1 98 ? 8.25 45.719 25.766 1 94.81 98 ASP A C 1
ATOM 811 O O . ASP A 1 98 ? 9.305 46.312 26.016 1 94.81 98 ASP A O 1
ATOM 815 N N . GLY A 1 99 ? 8.18 44.938 24.719 1 94.19 99 GLY A N 1
ATOM 816 C CA . GLY A 1 99 ? 9.203 44.875 23.688 1 94.19 99 GLY A CA 1
ATOM 817 C C . GLY A 1 99 ? 10.188 43.719 23.875 1 94.19 99 GLY A C 1
ATOM 818 O O . GLY A 1 99 ? 11.203 43.656 23.172 1 94.19 99 GLY A O 1
ATOM 819 N N . LYS A 1 100 ? 9.914 42.875 24.75 1 95.31 100 LYS A N 1
ATOM 820 C CA . LYS A 1 100 ? 10.836 41.781 25.031 1 95.31 100 LYS A CA 1
ATOM 821 C C . LYS A 1 100 ? 10.734 40.688 23.984 1 95.31 100 LYS A C 1
ATOM 823 O O . LYS A 1 100 ? 9.672 40.469 23.391 1 95.31 100 LYS A O 1
ATOM 828 N N . ASN A 1 101 ? 11.891 40.031 23.656 1 95.56 101 ASN A N 1
ATOM 829 C CA . ASN A 1 101 ? 11.922 38.781 22.891 1 95.56 101 ASN A CA 1
ATOM 830 C C . ASN A 1 101 ? 11.648 37.594 23.781 1 95.56 101 ASN A C 1
ATOM 832 O O . ASN A 1 101 ? 12.375 37.344 24.75 1 95.56 101 ASN A O 1
ATOM 836 N N . ILE A 1 102 ? 10.594 36.875 23.438 1 94.75 102 ILE A N 1
ATOM 837 C CA . ILE A 1 102 ? 10.18 35.844 24.391 1 94.75 102 ILE A CA 1
ATOM 838 C C . ILE A 1 102 ? 10 34.531 23.672 1 94.75 102 ILE A C 1
ATOM 840 O O . ILE A 1 102 ? 9.477 34.469 22.562 1 94.75 102 ILE A O 1
ATOM 844 N N . ALA A 1 103 ? 10.508 33.469 24.219 1 93.75 103 ALA A N 1
ATOM 845 C CA . ALA A 1 103 ? 10.188 32.094 23.875 1 93.75 103 ALA A CA 1
ATOM 846 C C . ALA A 1 103 ? 9.297 31.453 24.938 1 93.75 103 ALA A C 1
ATOM 848 O O . ALA A 1 103 ? 9.68 31.391 26.109 1 93.75 103 ALA A O 1
ATOM 849 N N . VAL A 1 104 ? 8.141 31.062 24.531 1 93.69 104 VAL A N 1
ATOM 850 C CA . VAL A 1 104 ? 7.164 30.594 25.516 1 93.69 104 VAL A CA 1
ATOM 851 C C . VAL A 1 104 ? 6.922 29.094 25.328 1 93.69 104 VAL A C 1
ATOM 853 O O . VAL A 1 104 ? 6.754 28.625 24.203 1 93.69 104 VAL A O 1
ATOM 856 N N . SER A 1 105 ? 7.023 28.328 26.344 1 92.69 105 SER A N 1
ATOM 857 C CA . SER A 1 105 ? 6.566 26.938 26.406 1 92.69 105 SER A CA 1
ATOM 858 C C . SER A 1 105 ? 5.277 26.828 27.219 1 92.69 105 SER A C 1
ATOM 860 O O . SER A 1 105 ? 5.262 27.125 28.422 1 92.69 105 SER A O 1
ATOM 862 N N . ALA A 1 106 ? 4.195 26.531 26.609 1 90.38 106 ALA A N 1
ATOM 863 C CA . ALA A 1 106 ? 2.891 26.438 27.266 1 90.38 106 ALA A CA 1
ATOM 864 C C . ALA A 1 106 ? 2.082 25.266 26.719 1 90.38 106 ALA A C 1
ATOM 866 O O . ALA A 1 106 ? 2.314 24.812 25.594 1 90.38 106 ALA A O 1
ATOM 867 N N . PRO A 1 107 ? 1.105 24.781 27.531 1 86.19 107 PRO A N 1
ATOM 868 C CA . PRO A 1 107 ? 0.269 23.672 27.062 1 86.19 107 PRO A CA 1
ATOM 869 C C . PRO A 1 107 ? -0.535 24.016 25.812 1 86.19 107 PRO A C 1
ATOM 871 O O . PRO A 1 107 ? -0.696 25.203 25.484 1 86.19 107 PRO A O 1
ATOM 874 N N . THR A 1 108 ? -1.062 23.016 25.172 1 79.75 108 THR A N 1
ATOM 875 C CA . THR A 1 108 ? -1.778 23.188 23.922 1 79.75 108 THR A CA 1
ATOM 876 C C . THR A 1 108 ? -3.047 24.016 24.125 1 79.75 108 THR A C 1
ATOM 878 O O . THR A 1 108 ? -3.434 24.797 23.25 1 79.75 108 THR A O 1
ATOM 881 N N . SER A 1 109 ? -3.646 23.984 25.266 1 79.12 109 SER A N 1
ATOM 882 C CA . SER A 1 109 ? -4.914 24.656 25.547 1 79.12 109 SER A CA 1
ATOM 883 C C . SER A 1 109 ? -4.691 26.062 26.078 1 79.12 109 SER A C 1
ATOM 885 O O . SER A 1 109 ? -5.648 26.766 26.406 1 79.12 109 SER A O 1
ATOM 887 N N . PHE A 1 110 ? -3.461 26.484 26.047 1 82.69 110 PHE A N 1
ATOM 888 C CA . PHE A 1 110 ? -3.088 27.766 26.641 1 82.69 110 PHE A CA 1
ATOM 889 C C . PHE A 1 110 ? -3.648 28.922 25.844 1 82.69 110 PHE A C 1
ATOM 891 O O . PHE A 1 110 ? -3.951 29.984 26.391 1 82.69 110 PHE A O 1
ATOM 898 N N . GLY A 1 111 ? -3.795 28.766 24.594 1 82.62 111 GLY A N 1
ATOM 899 C CA . GLY A 1 111 ? -4.254 29.844 23.734 1 82.62 111 GLY A CA 1
ATOM 900 C C . GLY A 1 111 ? -3.129 30.75 23.25 1 82.62 111 GLY A C 1
ATOM 901 O O . GLY A 1 111 ? -3.264 31.969 23.266 1 82.62 111 GLY A O 1
ATOM 902 N N . LYS A 1 112 ? -2.09 30.219 22.828 1 85.38 112 LYS A N 1
ATOM 903 C CA . LYS A 1 112 ? -0.908 30.938 22.359 1 85.38 112 LYS A CA 1
ATOM 904 C C . LYS A 1 112 ? -1.252 31.859 21.203 1 85.38 112 LYS A C 1
ATOM 906 O O . LYS A 1 112 ? -0.696 32.969 21.094 1 85.38 112 LYS A O 1
ATOM 911 N N . SER A 1 113 ? -2.172 31.438 20.391 1 85.5 113 SER A N 1
ATOM 912 C CA . SER A 1 113 ? -2.545 32.219 19.219 1 85.5 113 SER A CA 1
ATOM 913 C C . SER A 1 113 ? -3.295 33.5 19.609 1 85.5 113 SER A C 1
ATOM 915 O O . SER A 1 113 ? -3.193 34.5 18.922 1 85.5 113 SER A O 1
ATOM 917 N N . PHE A 1 114 ? -3.967 33.469 20.734 1 86.5 114 PHE A N 1
ATOM 918 C CA . PHE A 1 114 ? -4.727 34.625 21.203 1 86.5 114 PHE A CA 1
ATOM 919 C C . PHE A 1 114 ? -3.793 35.781 21.562 1 86.5 114 PHE A C 1
ATOM 921 O O . PHE A 1 114 ? -4.141 36.938 21.391 1 86.5 114 PHE A O 1
ATOM 928 N N . ILE A 1 115 ? -2.711 35.375 22.016 1 90.81 115 ILE A N 1
ATOM 929 C CA . ILE A 1 115 ? -1.74 36.375 22.422 1 90.81 115 ILE A CA 1
ATOM 930 C C . ILE A 1 115 ? -1.239 37.125 21.188 1 90.81 115 ILE A C 1
ATOM 932 O O . ILE A 1 115 ? -1.054 38.344 21.219 1 90.81 115 ILE A O 1
ATOM 936 N N . ILE A 1 116 ? -1.02 36.406 20.109 1 93.12 116 ILE A N 1
ATOM 937 C CA . ILE A 1 116 ? -0.609 37.031 18.859 1 93.12 116 ILE A CA 1
ATOM 938 C C . ILE A 1 116 ? -1.674 38.031 18.406 1 93.12 116 ILE A C 1
ATOM 940 O O . ILE A 1 116 ? -1.356 39.156 18.031 1 93.12 116 ILE A O 1
ATOM 944 N N . ASP A 1 117 ? -2.9 37.594 18.5 1 93.44 117 ASP A N 1
ATOM 945 C CA . ASP A 1 117 ? -4.012 38.438 18.062 1 93.44 117 ASP A CA 1
ATOM 946 C C . ASP A 1 117 ? -4.098 39.719 18.906 1 93.44 117 ASP A C 1
ATOM 948 O O . ASP A 1 117 ? -4.301 40.812 18.359 1 93.44 117 ASP A O 1
ATOM 952 N N . ALA A 1 118 ? -3.975 39.469 20.219 1 91.94 118 ALA A N 1
ATOM 953 C CA . ALA A 1 118 ? -4.039 40.625 21.125 1 91.94 118 ALA A CA 1
ATOM 954 C C . ALA A 1 118 ? -2.908 41.594 20.859 1 91.94 118 ALA A C 1
ATOM 956 O O . ALA A 1 118 ? -3.119 42.812 20.875 1 91.94 118 ALA A O 1
ATOM 957 N N . PHE A 1 119 ? -1.786 41.094 20.641 1 94.12 119 PHE A N 1
ATOM 958 C CA . PHE A 1 119 ? -0.628 41.938 20.375 1 94.12 119 PHE A CA 1
ATOM 959 C C . PHE A 1 119 ? -0.84 42.781 19.109 1 94.12 119 PHE A C 1
ATOM 961 O O . PHE A 1 119 ? -0.581 43.969 19.109 1 94.12 119 PHE A O 1
ATOM 968 N N . ILE A 1 120 ? -1.225 42.156 18.031 1 94.62 120 ILE A N 1
ATOM 969 C CA . ILE A 1 120 ? -1.447 42.812 16.766 1 94.62 120 ILE A CA 1
ATOM 970 C C . ILE A 1 120 ? -2.506 43.906 16.922 1 94.62 120 ILE A C 1
ATOM 972 O O . ILE A 1 120 ? -2.363 45 16.391 1 94.62 120 ILE A O 1
ATOM 976 N N . SER A 1 121 ? -3.549 43.562 17.672 1 92.69 121 SER A N 1
ATOM 977 C CA . SER A 1 121 ? -4.645 44.5 17.875 1 92.69 121 SER A CA 1
ATOM 978 C C . SER A 1 121 ? -4.191 45.719 18.688 1 92.69 121 SER A C 1
ATOM 980 O O . SER A 1 121 ? -4.625 46.844 18.422 1 92.69 121 SER A O 1
ATOM 982 N N . LEU A 1 122 ? -3.367 45.531 19.656 1 91.31 122 LEU A N 1
ATOM 983 C CA . LEU A 1 122 ? -2.988 46.562 20.609 1 91.31 122 LEU A CA 1
ATOM 984 C C . LEU A 1 122 ? -1.846 47.406 20.047 1 91.31 122 LEU A C 1
ATOM 986 O O . LEU A 1 122 ? -1.88 48.656 20.141 1 91.31 122 LEU A O 1
ATOM 990 N N . LYS A 1 123 ? -0.851 46.75 19.484 1 93.44 123 LYS A N 1
ATOM 991 C CA . LYS A 1 123 ? 0.364 47.469 19.062 1 93.44 123 LYS A CA 1
ATOM 992 C C . LYS A 1 123 ? 0.28 47.875 17.594 1 93.44 123 LYS A C 1
ATOM 994 O O . LYS A 1 123 ? 0.989 48.781 17.172 1 93.44 123 LYS A O 1
ATOM 999 N N . GLN A 1 124 ? -0.483 47.188 16.828 1 93.94 124 GLN A N 1
ATOM 1000 C CA . GLN A 1 124 ? -0.688 47.469 15.406 1 93.94 124 GLN A CA 1
ATOM 1001 C C . GLN A 1 124 ? 0.644 47.562 14.672 1 93.94 124 GLN A C 1
ATOM 1003 O O . GLN A 1 124 ? 0.91 48.562 13.984 1 93.94 124 GLN A O 1
ATOM 1008 N N . PRO A 1 125 ? 1.407 46.5 14.789 1 96 125 PRO A N 1
ATOM 1009 C CA . PRO A 1 125 ? 2.672 46.5 14.055 1 96 125 PRO A CA 1
ATOM 1010 C C . PRO A 1 125 ? 2.475 46.594 12.539 1 96 125 PRO A C 1
ATOM 1012 O O . PRO A 1 125 ? 1.422 46.219 12.031 1 96 125 PRO A O 1
ATOM 1015 N N . LYS A 1 126 ? 3.486 47.062 11.836 1 95.81 126 LYS A N 1
ATOM 1016 C CA . LYS A 1 126 ? 3.377 47.25 10.391 1 95.81 126 LYS A CA 1
ATOM 1017 C C . LYS A 1 126 ? 3.555 45.906 9.664 1 95.81 126 LYS A C 1
ATOM 1019 O O . LYS A 1 126 ? 2.785 45.594 8.758 1 95.81 126 LYS A O 1
ATOM 1024 N N . ASN A 1 127 ? 4.645 45.219 9.977 1 96.19 127 ASN A N 1
ATOM 1025 C CA . ASN A 1 127 ? 4.938 43.938 9.344 1 96.19 127 ASN A CA 1
ATOM 1026 C C . ASN A 1 127 ? 5.133 42.812 10.375 1 96.19 127 ASN A C 1
ATOM 1028 O O . ASN A 1 127 ? 5.996 42.938 11.25 1 96.19 127 ASN A O 1
ATOM 1032 N N . VAL A 1 128 ? 4.297 41.812 10.273 1 97 128 VAL A N 1
ATOM 1033 C CA . VAL A 1 128 ? 4.367 40.625 11.148 1 97 128 VAL A CA 1
ATOM 1034 C C . VAL A 1 128 ? 4.574 39.375 10.312 1 97 128 VAL A C 1
ATOM 1036 O O . VAL A 1 128 ? 3.906 39.188 9.289 1 97 128 VAL A O 1
ATOM 1039 N N . VAL A 1 129 ? 5.547 38.531 10.68 1 96.75 129 VAL A N 1
ATOM 1040 C CA . VAL A 1 129 ? 5.742 37.219 10.031 1 96.75 129 VAL A CA 1
ATOM 1041 C C . VAL A 1 129 ? 5.469 36.094 11.023 1 96.75 129 VAL A C 1
ATOM 1043 O O . VAL A 1 129 ? 6.035 36.094 12.125 1 96.75 129 VAL A O 1
ATOM 1046 N N . ILE A 1 130 ? 4.578 35.281 10.68 1 96.62 130 ILE A N 1
ATOM 1047 C CA . ILE A 1 130 ? 4.262 34.094 11.469 1 96.62 130 ILE A CA 1
ATOM 1048 C C . ILE A 1 130 ? 4.652 32.844 10.703 1 96.62 130 ILE A C 1
ATOM 1050 O O . ILE A 1 130 ? 4.082 32.562 9.648 1 96.62 130 ILE A O 1
ATOM 1054 N N . ILE A 1 131 ? 5.613 32.125 11.211 1 95.25 131 ILE A N 1
ATOM 1055 C CA . ILE A 1 131 ? 6.031 30.891 10.594 1 95.25 131 ILE A CA 1
ATOM 1056 C C . ILE A 1 131 ? 5.336 29.719 11.281 1 95.25 131 ILE A C 1
ATOM 1058 O O . ILE A 1 131 ? 5.395 29.578 12.5 1 95.25 131 ILE A O 1
ATOM 1062 N N . VAL A 1 132 ? 4.641 28.984 10.484 1 91.06 132 VAL A N 1
ATOM 1063 C CA . VAL A 1 132 ? 3.947 27.797 10.969 1 91.06 132 VAL A CA 1
ATOM 1064 C C . VAL A 1 132 ? 4.508 26.547 10.289 1 91.06 132 VAL A C 1
ATOM 1066 O O . VAL A 1 132 ? 5.035 26.625 9.172 1 91.06 132 VAL A O 1
ATOM 1069 N N . PRO A 1 133 ? 4.434 25.406 10.867 1 84.44 133 PRO A N 1
ATOM 1070 C CA . PRO A 1 133 ? 5.156 24.234 10.375 1 84.44 133 PRO A CA 1
ATOM 1071 C C . PRO A 1 133 ? 4.492 23.594 9.156 1 84.44 133 PRO A C 1
ATOM 1073 O O . PRO A 1 133 ? 5.16 22.922 8.367 1 84.44 133 PRO A O 1
ATOM 1076 N N . THR A 1 134 ? 3.172 23.656 9.094 1 79.12 134 THR A N 1
ATOM 1077 C CA . THR A 1 134 ? 2.48 22.922 8.039 1 79.12 134 THR A CA 1
ATOM 1078 C C . THR A 1 134 ? 1.575 23.844 7.238 1 79.12 134 THR A C 1
ATOM 1080 O O . THR A 1 134 ? 1.197 24.922 7.715 1 79.12 134 THR A O 1
ATOM 1083 N N . LEU A 1 135 ? 1.251 23.406 6.086 1 75.56 135 LEU A N 1
ATOM 1084 C CA . LEU A 1 135 ? 0.341 24.172 5.238 1 75.56 135 LEU A CA 1
ATOM 1085 C C . LEU A 1 135 ? -1.056 24.234 5.848 1 75.56 135 LEU A C 1
ATOM 1087 O O . LEU A 1 135 ? -1.765 25.219 5.699 1 75.56 135 LEU A O 1
ATOM 1091 N N . ALA A 1 136 ? -1.359 23.203 6.504 1 75.5 136 ALA A N 1
ATOM 1092 C CA . ALA A 1 136 ? -2.666 23.188 7.156 1 75.5 136 ALA A CA 1
ATOM 1093 C C . ALA A 1 136 ? -2.77 24.281 8.211 1 75.5 136 ALA A C 1
ATOM 1095 O O . ALA A 1 136 ? -3.791 24.969 8.305 1 75.5 136 ALA A O 1
ATOM 1096 N N . LEU A 1 137 ? -1.759 24.469 8.914 1 82.06 137 LEU A N 1
ATOM 1097 C CA . LEU A 1 137 ? -1.741 25.5 9.953 1 82.06 137 LEU A CA 1
ATOM 1098 C C . LEU A 1 137 ? -1.669 26.891 9.336 1 82.06 137 LEU A C 1
ATOM 1100 O O . LEU A 1 137 ? -2.148 27.859 9.922 1 82.06 137 LEU A O 1
ATOM 1104 N N . THR A 1 138 ? -1.043 26.891 8.18 1 86.88 138 THR A N 1
ATOM 1105 C CA . THR A 1 138 ? -1.011 28.172 7.477 1 86.88 138 THR A CA 1
ATOM 1106 C C . THR A 1 138 ? -2.424 28.641 7.152 1 86.88 138 THR A C 1
ATOM 1108 O O . THR A 1 138 ? -2.764 29.812 7.395 1 86.88 138 THR A O 1
ATOM 1111 N N . ASP A 1 139 ? -3.143 27.75 6.715 1 83.31 139 ASP A N 1
ATOM 1112 C CA . ASP A 1 139 ? -4.5 28.125 6.328 1 83.31 139 ASP A CA 1
ATOM 1113 C C . ASP A 1 139 ? -5.352 28.438 7.555 1 83.31 139 ASP A C 1
ATOM 1115 O O . ASP A 1 139 ? -6.176 29.359 7.523 1 83.31 139 ASP A O 1
ATOM 1119 N N . GLU A 1 140 ? -5.227 27.688 8.523 1 83.44 140 GLU A N 1
ATOM 1120 C CA . GLU A 1 140 ? -5.977 27.922 9.758 1 83.44 140 GLU A CA 1
ATOM 1121 C C . GLU A 1 140 ? -5.648 29.297 10.344 1 83.44 140 GLU A C 1
ATOM 1123 O O . GLU A 1 140 ? -6.551 30.047 10.727 1 83.44 140 GLU A O 1
ATOM 1128 N N . THR A 1 141 ? -4.395 29.531 10.391 1 89.81 141 THR A N 1
ATOM 1129 C CA . THR A 1 141 ? -3.943 30.812 10.914 1 89.81 141 THR A CA 1
ATOM 1130 C C . THR A 1 141 ? -4.41 31.969 10.016 1 89.81 141 THR A C 1
ATOM 1132 O O . THR A 1 141 ? -4.867 33 10.516 1 89.81 141 THR A O 1
ATOM 1135 N N . ARG A 1 142 ? -4.281 31.719 8.773 1 90.12 142 ARG A N 1
ATOM 1136 C CA . ARG A 1 142 ? -4.723 32.719 7.82 1 90.12 142 ARG A CA 1
ATOM 1137 C C . ARG A 1 142 ? -6.203 33.031 8 1 90.12 142 ARG A C 1
ATOM 1139 O O . ARG A 1 142 ? -6.598 34.219 8.039 1 90.12 142 ARG A O 1
ATOM 1146 N N . ARG A 1 143 ? -7 32 8.109 1 88.06 143 ARG A N 1
ATOM 1147 C CA . ARG A 1 143 ? -8.438 32.188 8.258 1 88.06 143 ARG A CA 1
ATOM 1148 C C . ARG A 1 143 ? -8.766 32.969 9.523 1 88.06 143 ARG A C 1
ATOM 1150 O O . ARG A 1 143 ? -9.625 33.875 9.5 1 88.06 143 ARG A O 1
ATOM 1157 N N . ARG A 1 144 ? -8.125 32.625 10.531 1 87 144 ARG A N 1
ATOM 1158 C CA . ARG A 1 144 ? -8.328 33.312 11.812 1 87 144 ARG A CA 1
ATOM 1159 C C . ARG A 1 144 ? -7.965 34.781 11.711 1 87 144 ARG A C 1
ATOM 1161 O O . ARG A 1 144 ? -8.734 35.656 12.141 1 87 144 ARG A O 1
ATOM 1168 N N . LEU A 1 145 ? -6.848 35.062 11.125 1 92 145 LEU A N 1
ATOM 1169 C CA . LEU A 1 145 ? -6.348 36.406 11.031 1 92 145 LEU A CA 1
ATOM 1170 C C . LEU A 1 145 ? -7.141 37.219 10.008 1 92 145 LEU A C 1
ATOM 1172 O O . LEU A 1 145 ? -7.328 38.438 10.172 1 92 145 LEU A O 1
ATOM 1176 N N . GLN A 1 146 ? -7.559 36.5 8.992 1 89.5 146 GLN A N 1
ATOM 1177 C CA . GLN A 1 146 ? -8.367 37.125 7.961 1 89.5 146 GLN A CA 1
ATOM 1178 C C . GLN A 1 146 ? -9.648 37.719 8.547 1 89.5 146 GLN A C 1
ATOM 1180 O O . GLN A 1 146 ? -10.031 38.844 8.234 1 89.5 146 GLN A O 1
ATOM 1185 N N . GLN A 1 147 ? -10.234 37.062 9.383 1 86 147 GLN A N 1
ATOM 1186 C CA . GLN A 1 147 ? -11.508 37.469 9.984 1 86 147 GLN A CA 1
ATOM 1187 C C . GLN A 1 147 ? -11.312 38.594 10.969 1 86 147 GLN A C 1
ATOM 1189 O O . GLN A 1 147 ? -12.227 39.406 11.195 1 86 147 GLN A O 1
ATOM 1194 N N . LYS A 1 148 ? -10.141 38.719 11.438 1 89 148 LYS A N 1
ATOM 1195 C CA . LYS A 1 148 ? -9.914 39.688 12.516 1 89 148 LYS A CA 1
ATOM 1196 C C . LYS A 1 148 ? -9.242 40.969 12 1 89 148 LYS A C 1
ATOM 1198 O O . LYS A 1 148 ? -9.547 42.062 12.469 1 89 148 LYS A O 1
ATOM 1203 N N . PHE A 1 149 ? -8.352 40.781 11 1 92.62 149 PHE A N 1
ATOM 1204 C CA . PHE A 1 149 ? -7.449 41.906 10.758 1 92.62 149 PHE A CA 1
ATOM 1205 C C . PHE A 1 149 ? -7.422 42.281 9.273 1 92.62 149 PHE A C 1
ATOM 1207 O O . PHE A 1 149 ? -6.695 43.188 8.867 1 92.62 149 PHE A O 1
ATOM 1214 N N . SER A 1 150 ? -8.172 41.656 8.461 1 89.81 150 SER A N 1
ATOM 1215 C CA . SER A 1 150 ? -8.102 41.875 7.02 1 89.81 150 SER A CA 1
ATOM 1216 C C . SER A 1 150 ? -8.492 43.281 6.633 1 89.81 150 SER A C 1
ATOM 1218 O O . SER A 1 150 ? -8.195 43.75 5.527 1 89.81 150 SER A O 1
ATOM 1220 N N . GLY A 1 151 ? -9.156 44.031 7.469 1 86.19 151 GLY A N 1
ATOM 1221 C CA . GLY A 1 151 ? -9.523 45.406 7.195 1 86.19 151 GLY A CA 1
ATOM 1222 C C . GLY A 1 151 ? -8.336 46.375 7.219 1 86.19 151 GLY A C 1
ATOM 1223 O O . GLY A 1 151 ? -8.344 47.375 6.539 1 86.19 151 GLY A O 1
ATOM 1224 N N . ARG A 1 152 ? -7.289 46.031 7.965 1 91.5 152 ARG A N 1
ATOM 1225 C CA . ARG A 1 152 ? -6.152 46.906 8.148 1 91.5 152 ARG A CA 1
ATOM 1226 C C . ARG A 1 152 ? -4.871 46.312 7.59 1 91.5 152 ARG A C 1
ATOM 1228 O O . ARG A 1 152 ? -3.914 47.031 7.293 1 91.5 152 ARG A O 1
ATOM 1235 N N . TYR A 1 153 ? -4.875 45 7.535 1 93.94 153 TYR A N 1
ATOM 1236 C CA . TYR A 1 153 ? -3.658 44.312 7.129 1 93.94 153 TYR A CA 1
ATOM 1237 C C . TYR A 1 153 ? -3.887 43.5 5.852 1 93.94 153 TYR A C 1
ATOM 1239 O O . TYR A 1 153 ? -4.973 42.969 5.641 1 93.94 153 TYR A O 1
ATOM 1247 N N . LYS A 1 154 ? -2.883 43.469 5.059 1 91.94 154 LYS A N 1
ATOM 1248 C CA . LYS A 1 154 ? -2.83 42.469 3.979 1 91.94 154 LYS A CA 1
ATOM 1249 C C . LYS A 1 154 ? -2.295 41.125 4.48 1 91.94 154 LYS A C 1
ATOM 1251 O O . LYS A 1 154 ? -1.148 41.062 4.926 1 91.94 154 LYS A O 1
ATOM 1256 N N . ILE A 1 155 ? -3.146 40.156 4.43 1 92.75 155 ILE A N 1
ATOM 1257 C CA . ILE A 1 155 ? -2.738 38.844 4.887 1 92.75 155 ILE A CA 1
ATOM 1258 C C . ILE A 1 155 ? -2.129 38.062 3.727 1 92.75 155 ILE A C 1
ATOM 1260 O O . ILE A 1 155 ? -2.803 37.781 2.732 1 92.75 155 ILE A O 1
ATOM 1264 N N . ILE A 1 156 ? -0.833 37.656 3.871 1 90.81 156 ILE A N 1
ATOM 1265 C CA . ILE A 1 156 ? -0.086 37.031 2.773 1 90.81 156 ILE A CA 1
ATOM 1266 C C . ILE A 1 156 ? 0.349 35.625 3.156 1 90.81 156 ILE A C 1
ATOM 1268 O O . ILE A 1 156 ? 0.951 35.438 4.215 1 90.81 156 ILE A O 1
ATOM 1272 N N . THR A 1 157 ? 0.058 34.625 2.275 1 88.75 157 THR A N 1
ATOM 1273 C CA . THR A 1 157 ? 0.442 33.25 2.557 1 88.75 157 THR A CA 1
ATOM 1274 C C . THR A 1 157 ? 1.253 32.688 1.401 1 88.75 157 THR A C 1
ATOM 1276 O O . THR A 1 157 ? 1.736 31.547 1.482 1 88.75 157 THR A O 1
ATOM 1279 N N . THR A 1 158 ? 1.399 33.406 0.344 1 81.69 158 THR A N 1
ATOM 1280 C CA . THR A 1 158 ? 2.152 32.906 -0.808 1 81.69 158 THR A CA 1
ATOM 1281 C C . THR A 1 158 ? 3.334 33.844 -1.105 1 81.69 158 THR A C 1
ATOM 1283 O O . THR A 1 158 ? 3.336 35 -0.712 1 81.69 158 THR A O 1
ATOM 1286 N N . GLY A 1 159 ? 4.336 33.312 -1.793 1 72.62 159 GLY A N 1
ATOM 1287 C CA . GLY A 1 159 ? 5.594 34.031 -1.988 1 72.62 159 GLY A CA 1
ATOM 1288 C C . GLY A 1 159 ? 5.543 35.031 -3.117 1 72.62 159 GLY A C 1
ATOM 1289 O O . GLY A 1 159 ? 6.441 35.875 -3.254 1 72.62 159 GLY A O 1
ATOM 1290 N N . ASP A 1 160 ? 4.543 35.125 -3.863 1 71.06 160 ASP A N 1
ATOM 1291 C CA . ASP A 1 160 ? 4.559 35.938 -5.074 1 71.06 160 ASP A CA 1
ATOM 1292 C C . ASP A 1 160 ? 3.723 37.188 -4.895 1 71.06 160 ASP A C 1
ATOM 1294 O O . ASP A 1 160 ? 3.508 37.938 -5.852 1 71.06 160 ASP A O 1
ATOM 1298 N N . VAL A 1 161 ? 3.402 37.531 -3.703 1 77.12 161 VAL A N 1
ATOM 1299 C CA . VAL A 1 161 ? 2.533 38.656 -3.459 1 77.12 161 VAL A CA 1
ATOM 1300 C C . VAL A 1 161 ? 3.361 39.844 -2.943 1 77.12 161 VAL A C 1
ATOM 1302 O O . VAL A 1 161 ? 4.145 39.688 -2.004 1 77.12 161 VAL A O 1
ATOM 1305 N N . PRO A 1 162 ? 3.193 40.906 -3.619 1 83 162 PRO A N 1
ATOM 1306 C CA . PRO A 1 162 ? 3.914 42.062 -3.117 1 83 162 PRO A CA 1
ATOM 1307 C C . PRO A 1 162 ? 3.396 42.531 -1.76 1 83 162 PRO A C 1
ATOM 1309 O O . PRO A 1 162 ? 2.215 42.375 -1.452 1 83 162 PRO A O 1
ATOM 1312 N N . LEU A 1 163 ? 4.262 43.25 -1.051 1 89.44 163 LEU A N 1
ATOM 1313 C CA . LEU A 1 163 ? 3.902 43.75 0.265 1 89.44 163 LEU A CA 1
ATOM 1314 C C . LEU A 1 163 ? 2.982 44.969 0.141 1 89.44 163 LEU A C 1
ATOM 1316 O O . LEU A 1 163 ? 3.104 45.75 -0.805 1 89.44 163 LEU A O 1
ATOM 1320 N N . GLY A 1 164 ? 2.029 45.094 1.045 1 89.06 164 GLY A N 1
ATOM 1321 C CA . GLY A 1 164 ? 1.208 46.281 1.184 1 89.06 164 GLY A CA 1
ATOM 1322 C C . GLY A 1 164 ? 1.744 47.25 2.213 1 89.06 164 GLY A C 1
ATOM 1323 O O . GLY A 1 164 ? 2.945 47.281 2.49 1 89.06 164 GLY A O 1
ATOM 1324 N N . GLU A 1 165 ? 0.852 48.125 2.65 1 91.56 165 GLU A N 1
ATOM 1325 C CA . GLU A 1 165 ? 1.236 49.094 3.668 1 91.56 165 GLU A CA 1
ATOM 1326 C C . GLU A 1 165 ? 1.489 48.406 5.012 1 91.56 165 GLU A C 1
ATOM 1328 O O . GLU A 1 165 ? 2.467 48.719 5.695 1 91.56 165 GLU A O 1
ATOM 1333 N N . ARG A 1 166 ? 0.532 47.562 5.422 1 94.88 166 ARG A N 1
ATOM 1334 C CA . ARG A 1 166 ? 0.634 46.719 6.605 1 94.88 166 ARG A CA 1
ATOM 1335 C C . ARG A 1 166 ? 0.417 45.25 6.25 1 94.88 166 ARG A C 1
ATOM 1337 O O . ARG A 1 166 ? -0.516 44.906 5.52 1 94.88 166 ARG A O 1
ATOM 1344 N N . ASN A 1 167 ? 1.287 44.406 6.75 1 95.38 167 ASN A N 1
ATOM 1345 C CA . ASN A 1 167 ? 1.25 43.031 6.277 1 95.38 167 ASN A CA 1
ATOM 1346 C C . ASN A 1 167 ? 1.35 42.031 7.43 1 95.38 167 ASN A C 1
ATOM 1348 O O . ASN A 1 167 ? 2.078 42.281 8.398 1 95.38 167 ASN A O 1
ATOM 1352 N N . ILE A 1 168 ? 0.546 41.062 7.391 1 96.25 168 ILE A N 1
ATOM 1353 C CA . ILE A 1 168 ? 0.72 39.875 8.195 1 96.25 168 ILE A CA 1
ATOM 1354 C C . ILE A 1 168 ? 1.028 38.688 7.281 1 96.25 168 ILE A C 1
ATOM 1356 O O . ILE A 1 168 ? 0.17 38.25 6.512 1 96.25 168 ILE A O 1
ATOM 1360 N N . LEU A 1 169 ? 2.236 38.188 7.375 1 95.44 169 LEU A N 1
ATOM 1361 C CA . LEU A 1 169 ? 2.691 37.094 6.539 1 95.44 169 LEU A CA 1
ATOM 1362 C C . LEU A 1 169 ? 2.635 35.781 7.309 1 95.44 169 LEU A C 1
ATOM 1364 O O . LEU A 1 169 ? 3.176 35.656 8.406 1 95.44 169 LEU A O 1
ATOM 1368 N N . VAL A 1 170 ? 1.912 34.844 6.793 1 94.69 170 VAL A N 1
ATOM 1369 C CA . VAL A 1 170 ? 1.82 33.5 7.375 1 94.69 170 VAL A CA 1
ATOM 1370 C C . VAL A 1 170 ? 2.406 32.469 6.41 1 94.69 170 VAL A C 1
ATOM 1372 O O . VAL A 1 170 ? 1.814 32.188 5.367 1 94.69 170 VAL A O 1
ATOM 1375 N N . PHE A 1 171 ? 3.576 31.875 6.828 1 92 171 PHE A N 1
ATOM 1376 C CA . PHE A 1 171 ? 4.289 31.016 5.902 1 92 171 PHE A CA 1
ATOM 1377 C C . PHE A 1 171 ? 4.77 29.75 6.602 1 92 171 PHE A C 1
ATOM 1379 O O . PHE A 1 171 ? 5.098 29.766 7.789 1 92 171 PHE A O 1
ATOM 1386 N N . PRO A 1 172 ? 4.754 28.656 5.805 1 88.81 172 PRO A N 1
ATOM 1387 C CA . PRO A 1 172 ? 5.676 27.609 6.238 1 88.81 172 PRO A CA 1
ATOM 1388 C C . PRO A 1 172 ? 7.141 28 6.07 1 88.81 172 PRO A C 1
ATOM 1390 O O . PRO A 1 172 ? 7.441 29 5.398 1 88.81 172 PRO A O 1
ATOM 1393 N N . GLN A 1 173 ? 8.031 27.312 6.637 1 86.75 173 GLN A N 1
ATOM 1394 C CA . GLN A 1 173 ? 9.43 27.719 6.695 1 86.75 173 GLN A CA 1
ATOM 1395 C C . GLN A 1 173 ? 10.039 27.812 5.301 1 86.75 173 GLN A C 1
ATOM 1397 O O . GLN A 1 173 ? 10.82 28.719 5.016 1 86.75 173 GLN A O 1
ATOM 1402 N N . GLU A 1 174 ? 9.633 26.906 4.426 1 77.38 174 GLU A N 1
ATOM 1403 C CA . GLU A 1 174 ? 10.211 26.891 3.084 1 77.38 174 GLU A CA 1
ATOM 1404 C C . GLU A 1 174 ? 9.812 28.141 2.305 1 77.38 174 GLU A C 1
ATOM 1406 O O . GLU A 1 174 ? 10.641 28.734 1.593 1 77.38 174 GLU A O 1
ATOM 1411 N N . ARG A 1 175 ? 8.617 28.562 2.5 1 81.31 175 ARG A N 1
ATOM 1412 C CA . ARG A 1 175 ? 8.125 29.75 1.81 1 81.31 175 ARG A CA 1
ATOM 1413 C C . ARG A 1 175 ? 8.688 31.016 2.439 1 81.31 175 ARG A C 1
ATOM 1415 O O . ARG A 1 175 ? 8.914 32 1.745 1 81.31 175 ARG A O 1
ATOM 1422 N N . ALA A 1 176 ? 8.883 30.984 3.713 1 86.69 176 ALA A N 1
ATOM 1423 C CA . ALA A 1 176 ? 9.375 32.156 4.445 1 86.69 176 ALA A CA 1
ATOM 1424 C C . ALA A 1 176 ? 10.773 32.531 3.975 1 86.69 176 ALA A C 1
ATOM 1426 O O . ALA A 1 176 ? 11.086 33.719 3.848 1 86.69 176 ALA A O 1
ATOM 1427 N N . ILE A 1 177 ? 11.555 31.578 3.645 1 77.88 177 ILE A N 1
ATOM 1428 C CA . ILE A 1 177 ? 12.93 31.812 3.238 1 77.88 177 ILE A CA 1
ATOM 1429 C C . ILE A 1 177 ? 12.961 32.562 1.912 1 77.88 177 ILE A C 1
ATOM 1431 O O . ILE A 1 177 ? 13.75 33.5 1.737 1 77.88 177 ILE A O 1
ATOM 1435 N N . HIS A 1 178 ? 12.133 32.156 1.106 1 73.38 178 HIS A N 1
ATOM 1436 C CA . HIS A 1 178 ? 12.094 32.781 -0.216 1 73.38 178 HIS A CA 1
ATOM 1437 C C . HIS A 1 178 ? 11.609 34.219 -0.138 1 73.38 178 HIS A C 1
ATOM 1439 O O . HIS A 1 178 ? 12.047 35.062 -0.917 1 73.38 178 HIS A O 1
ATOM 1445 N N . TYR A 1 179 ? 10.758 34.5 0.786 1 81.19 179 TYR A N 1
ATOM 1446 C CA . TYR A 1 179 ? 10.141 35.812 0.898 1 81.19 179 TYR A CA 1
ATOM 1447 C C . TYR A 1 179 ? 11.008 36.75 1.732 1 81.19 179 TYR A C 1
ATOM 1449 O O . TYR A 1 179 ? 10.836 37.969 1.688 1 81.19 179 TYR A O 1
ATOM 1457 N N . ALA A 1 180 ? 11.961 36.25 2.441 1 80.81 180 ALA A N 1
ATOM 1458 C CA . ALA A 1 180 ? 12.758 37 3.4 1 80.81 180 ALA A CA 1
ATOM 1459 C C . ALA A 1 180 ? 13.508 38.156 2.711 1 80.81 180 ALA A C 1
ATOM 1461 O O . ALA A 1 180 ? 13.703 39.219 3.297 1 80.81 180 ALA A O 1
ATOM 1462 N N . ASN A 1 181 ? 13.828 37.969 1.506 1 75.19 181 ASN A N 1
ATOM 1463 C CA . ASN A 1 181 ? 14.594 38.969 0.777 1 75.19 181 ASN A CA 1
ATOM 1464 C C . ASN A 1 181 ? 13.727 40.188 0.417 1 75.19 181 ASN A C 1
ATOM 1466 O O . ASN A 1 181 ? 14.242 41.25 0.139 1 75.19 181 ASN A O 1
ATOM 1470 N N . LEU A 1 182 ? 12.477 39.969 0.48 1 82.25 182 LEU A N 1
ATOM 1471 C CA . LEU A 1 182 ? 11.547 41.031 0.085 1 82.25 182 LEU A CA 1
ATOM 1472 C C . LEU A 1 182 ? 11.164 41.906 1.281 1 82.25 182 LEU A C 1
ATOM 1474 O O . LEU A 1 182 ? 10.656 43 1.113 1 82.25 182 LEU A O 1
ATOM 1478 N N . ILE A 1 183 ? 11.453 41.406 2.48 1 87.25 183 ILE A N 1
ATOM 1479 C CA . ILE A 1 183 ? 11.062 42.125 3.688 1 87.25 183 ILE A CA 1
ATOM 1480 C C . ILE A 1 183 ? 12.219 43 4.168 1 87.25 183 ILE A C 1
ATOM 1482 O O . ILE A 1 183 ? 13.312 42.5 4.445 1 87.25 183 ILE A O 1
ATOM 1486 N N . GLN A 1 184 ? 12.031 44.25 4.18 1 85.06 184 GLN A N 1
ATOM 1487 C CA . GLN A 1 184 ? 13.07 45.188 4.625 1 85.06 184 GLN A CA 1
ATOM 1488 C C . GLN A 1 184 ? 12.992 45.406 6.129 1 85.06 184 GLN A C 1
ATOM 1490 O O . GLN A 1 184 ? 14.016 45.438 6.816 1 85.06 184 GLN A O 1
ATOM 1495 N N . ASP A 1 185 ? 11.75 45.625 6.594 1 89.62 185 ASP A N 1
ATOM 1496 C CA . ASP A 1 185 ? 11.531 45.875 8.016 1 89.62 185 ASP A CA 1
ATOM 1497 C C . ASP A 1 185 ? 10.508 44.906 8.602 1 89.62 185 ASP A C 1
ATOM 1499 O O . ASP A 1 185 ? 9.391 44.812 8.094 1 89.62 185 ASP A O 1
ATOM 1503 N N . LEU A 1 186 ? 10.906 44.25 9.719 1 95.69 186 LEU A N 1
ATOM 1504 C CA . LEU A 1 186 ? 10.031 43.281 10.383 1 95.69 186 LEU A CA 1
ATOM 1505 C C . LEU A 1 186 ? 9.82 43.656 11.844 1 95.69 186 LEU A C 1
ATOM 1507 O O . LEU A 1 186 ? 10.781 43.75 12.609 1 95.69 186 LEU A O 1
ATOM 1511 N N . ASP A 1 187 ? 8.578 43.875 12.172 1 96.69 187 ASP A N 1
ATOM 1512 C CA . ASP A 1 187 ? 8.266 44.312 13.523 1 96.69 187 ASP A CA 1
ATOM 1513 C C . ASP A 1 187 ? 8.211 43.156 14.492 1 96.69 187 ASP A C 1
ATOM 1515 O O . ASP A 1 187 ? 8.664 43.25 15.641 1 96.69 187 ASP A O 1
ATOM 1519 N N . LEU A 1 188 ? 7.645 42.094 14.039 1 97 188 LEU A N 1
ATOM 1520 C CA . LEU A 1 188 ? 7.484 40.938 14.906 1 97 188 LEU A CA 1
ATOM 1521 C C . LEU A 1 188 ? 7.66 39.625 14.117 1 97 188 LEU A C 1
ATOM 1523 O O . LEU A 1 188 ? 7.027 39.469 13.07 1 97 188 LEU A O 1
ATOM 1527 N N . LEU A 1 189 ? 8.539 38.781 14.57 1 96.94 189 LEU A N 1
ATOM 1528 C CA . LEU A 1 189 ? 8.719 37.438 14.047 1 96.94 189 LEU A CA 1
ATOM 1529 C C . LEU A 1 189 ? 8.164 36.375 15.008 1 96.94 189 LEU A C 1
ATOM 1531 O O . LEU A 1 189 ? 8.609 36.281 16.156 1 96.94 189 LEU A O 1
ATOM 1535 N N . VAL A 1 190 ? 7.152 35.688 14.586 1 97.06 190 VAL A N 1
ATOM 1536 C CA . VAL A 1 190 ? 6.551 34.656 15.398 1 97.06 190 VAL A CA 1
ATOM 1537 C C . VAL A 1 190 ? 6.898 33.281 14.812 1 97.06 190 VAL A C 1
ATOM 1539 O O . VAL A 1 190 ? 6.734 33.062 13.617 1 97.06 190 VAL A O 1
ATOM 1542 N N . ILE A 1 191 ? 7.43 32.438 15.594 1 95.81 191 ILE A N 1
ATOM 1543 C CA . ILE A 1 191 ? 7.656 31.062 15.203 1 95.81 191 ILE A CA 1
ATOM 1544 C C . ILE A 1 191 ? 6.723 30.141 15.992 1 95.81 191 ILE A C 1
ATOM 1546 O O . ILE A 1 191 ? 6.898 29.953 17.203 1 95.81 191 ILE A O 1
ATOM 1550 N N . ASP A 1 192 ? 5.734 29.688 15.273 1 91.94 192 ASP A N 1
ATOM 1551 C CA . ASP A 1 192 ? 4.855 28.719 15.914 1 91.94 192 ASP A CA 1
ATOM 1552 C C . ASP A 1 192 ? 5.477 27.328 15.891 1 91.94 192 ASP A C 1
ATOM 1554 O O . ASP A 1 192 ? 6.207 26.969 14.961 1 91.94 192 ASP A O 1
ATOM 1558 N N . GLU A 1 193 ? 5.27 26.562 16.938 1 90.25 193 GLU A N 1
ATOM 1559 C CA . GLU A 1 193 ? 5.824 25.219 17.109 1 90.25 193 GLU A CA 1
ATOM 1560 C C . GLU A 1 193 ? 7.34 25.219 16.938 1 90.25 193 GLU A C 1
ATOM 1562 O O . GLU A 1 193 ? 7.875 24.453 16.141 1 90.25 193 GLU A O 1
ATOM 1567 N N . PHE A 1 194 ? 7.98 25.984 17.609 1 91.75 194 PHE A N 1
ATOM 1568 C CA . PHE A 1 194 ? 9.406 26.266 17.531 1 91.75 194 PHE A CA 1
ATOM 1569 C C . PHE A 1 194 ? 10.227 25.016 17.812 1 91.75 194 PHE A C 1
ATOM 1571 O O . PHE A 1 194 ? 11.391 24.922 17.391 1 91.75 194 PHE A O 1
ATOM 1578 N N . TYR A 1 195 ? 9.609 24.016 18.453 1 88.38 195 TYR A N 1
ATOM 1579 C CA . TYR A 1 195 ? 10.344 22.812 18.781 1 88.38 195 TYR A CA 1
ATOM 1580 C C . TYR A 1 195 ? 10.789 22.078 17.516 1 88.38 195 TYR A C 1
ATOM 1582 O O . TYR A 1 195 ? 11.742 21.297 17.547 1 88.38 195 TYR A O 1
ATOM 1590 N N . LYS A 1 196 ? 10.164 22.422 16.469 1 89.38 196 LYS A N 1
ATOM 1591 C CA . LYS A 1 196 ? 10.469 21.766 15.195 1 89.38 196 LYS A CA 1
ATOM 1592 C C . LYS A 1 196 ? 11.789 22.25 14.617 1 89.38 196 LYS A C 1
ATOM 1594 O O . LYS A 1 196 ? 12.305 21.672 13.656 1 89.38 196 LYS A O 1
ATOM 1599 N N . ALA A 1 197 ? 12.375 23.188 15.203 1 88.69 197 ALA A N 1
ATOM 1600 C CA . ALA A 1 197 ? 13.695 23.672 14.805 1 88.69 197 ALA A CA 1
ATOM 1601 C C . ALA A 1 197 ? 14.781 22.672 15.172 1 88.69 197 ALA A C 1
ATOM 1603 O O . ALA A 1 197 ? 15.891 22.719 14.641 1 88.69 197 ALA A O 1
ATOM 1604 N N . SER A 1 198 ? 14.391 21.828 16.031 1 86.06 198 SER A N 1
ATOM 1605 C CA . SER A 1 198 ? 15.336 20.797 16.422 1 86.06 198 SER A CA 1
ATOM 1606 C C . SER A 1 198 ? 15.25 19.594 15.492 1 86.06 198 SER A C 1
ATOM 1608 O O . SER A 1 198 ? 14.156 19.094 15.203 1 86.06 198 SER A O 1
ATOM 1610 N N . PRO A 1 199 ? 16.391 19.109 15.023 1 79.56 199 PRO A N 1
ATOM 1611 C CA . PRO A 1 199 ? 16.406 17.938 14.148 1 79.56 199 PRO A CA 1
ATOM 1612 C C . PRO A 1 199 ? 15.852 16.688 14.836 1 79.56 199 PRO A C 1
ATOM 1614 O O . PRO A 1 199 ? 15.422 15.742 14.164 1 79.56 199 PRO A O 1
ATOM 1617 N N . VAL A 1 200 ? 15.805 16.781 16.109 1 76.31 200 VAL A N 1
ATOM 1618 C CA . VAL A 1 200 ? 15.281 15.648 16.875 1 76.31 200 VAL A CA 1
ATOM 1619 C C . VAL A 1 200 ? 13.797 15.461 16.578 1 76.31 200 VAL A C 1
ATOM 1621 O O . VAL A 1 200 ? 13.312 14.328 16.516 1 76.31 200 VAL A O 1
ATOM 1624 N N . PHE A 1 201 ? 13.148 16.562 16.375 1 77.56 201 PHE A N 1
ATOM 1625 C CA . PHE A 1 201 ? 11.703 16.5 16.203 1 77.56 201 PHE A CA 1
ATOM 1626 C C . PHE A 1 201 ? 11.336 16.547 14.727 1 77.56 201 PHE A C 1
ATOM 1628 O O . PHE A 1 201 ? 10.297 16.016 14.32 1 77.56 201 PHE A O 1
ATOM 1635 N N . ASP A 1 202 ? 12.156 17.188 14 1 77.69 202 ASP A N 1
ATOM 1636 C CA . ASP A 1 202 ? 11.93 17.266 12.555 1 77.69 202 ASP A CA 1
ATOM 1637 C C . ASP A 1 202 ? 13.25 17.297 11.789 1 77.69 202 ASP A C 1
ATOM 1639 O O . ASP A 1 202 ? 13.727 18.375 11.406 1 77.69 202 ASP A O 1
ATOM 1643 N N . LYS A 1 203 ? 13.695 16.172 11.469 1 71.44 203 LYS A N 1
ATOM 1644 C CA . LYS A 1 203 ? 15.016 16.047 10.867 1 71.44 203 LYS A CA 1
ATOM 1645 C C . LYS A 1 203 ? 15.039 16.609 9.453 1 71.44 203 LYS A C 1
ATOM 1647 O O . LYS A 1 203 ? 16.031 17.219 9.031 1 71.44 203 LYS A O 1
ATOM 1652 N N . GLU A 1 204 ? 14 16.5 8.773 1 70.31 204 GLU A N 1
ATOM 1653 C CA . GLU A 1 204 ? 13.977 16.875 7.363 1 70.31 204 GLU A CA 1
ATOM 1654 C C . GLU A 1 204 ? 13.797 18.375 7.18 1 70.31 204 GLU A C 1
ATOM 1656 O O . GLU A 1 204 ? 14.414 18.969 6.297 1 70.31 204 GLU A O 1
ATOM 1661 N N . ARG A 1 205 ? 13.078 19.047 8.094 1 75.06 205 ARG A N 1
ATOM 1662 C CA . ARG A 1 205 ? 12.688 20.422 7.824 1 75.06 205 ARG A CA 1
ATOM 1663 C C . ARG A 1 205 ? 13.375 21.391 8.789 1 75.06 205 ARG A C 1
ATOM 1665 O O . ARG A 1 205 ? 13.359 22.594 8.578 1 75.06 205 ARG A O 1
ATOM 1672 N N . SER A 1 206 ? 13.969 20.844 9.789 1 85.5 206 SER A N 1
ATOM 1673 C CA . SER A 1 206 ? 14.617 21.672 10.805 1 85.5 206 SER A CA 1
ATOM 1674 C C . SER A 1 206 ? 15.633 22.625 10.172 1 85.5 206 SER A C 1
ATOM 1676 O O . SER A 1 206 ? 15.703 23.797 10.547 1 85.5 206 SER A O 1
ATOM 1678 N N . PRO A 1 207 ? 16.406 22.141 9.195 1 81 207 PRO A N 1
ATOM 1679 C CA . PRO A 1 207 ? 17.375 23.078 8.609 1 81 207 PRO A CA 1
ATOM 1680 C C . PRO A 1 207 ? 16.719 24.281 7.957 1 81 207 PRO A C 1
ATOM 1682 O O . PRO A 1 207 ? 17.203 25.406 8.109 1 81 207 PRO A O 1
ATOM 1685 N N . ALA A 1 208 ? 15.641 24.094 7.305 1 81.81 208 ALA A N 1
ATOM 1686 C CA . ALA A 1 208 ? 14.938 25.188 6.645 1 81.81 208 ALA A CA 1
ATOM 1687 C C . ALA A 1 208 ? 14.383 26.188 7.664 1 81.81 208 ALA A C 1
ATOM 1689 O O . ALA A 1 208 ? 14.406 27.391 7.441 1 81.81 208 ALA A O 1
ATOM 1690 N N . LEU A 1 209 ? 13.883 25.672 8.75 1 89.12 209 LEU A N 1
ATOM 1691 C CA . LEU A 1 209 ? 13.344 26.547 9.789 1 89.12 209 LEU A CA 1
ATOM 1692 C C . LEU A 1 209 ? 14.445 27.375 10.438 1 89.12 209 LEU A C 1
ATOM 1694 O O . LEU A 1 209 ? 14.266 28.578 10.664 1 89.12 209 LEU A O 1
ATOM 1698 N N . LEU A 1 210 ? 15.531 26.734 10.672 1 86.81 210 LEU A N 1
ATOM 1699 C CA . LEU A 1 210 ? 16.656 27.438 11.266 1 86.81 210 LEU A CA 1
ATOM 1700 C C . LEU A 1 210 ? 17.188 28.516 10.336 1 86.81 210 LEU A C 1
ATOM 1702 O O . LEU A 1 210 ? 17.531 29.609 10.781 1 86.81 210 LEU A O 1
ATOM 1706 N N . ARG A 1 211 ? 17.188 28.156 9.102 1 83 211 ARG A N 1
ATOM 1707 C CA . ARG A 1 211 ? 17.594 29.141 8.109 1 83 211 ARG A CA 1
ATOM 1708 C C . ARG A 1 211 ? 16.641 30.328 8.109 1 83 211 ARG A C 1
ATOM 1710 O O . ARG A 1 211 ? 17.078 31.484 8.016 1 83 211 ARG A O 1
ATOM 1717 N N . ALA A 1 212 ? 15.414 30.109 8.164 1 87.31 212 ALA A N 1
ATOM 1718 C CA . ALA A 1 212 ? 14.406 31.172 8.195 1 87.31 212 ALA A CA 1
ATOM 1719 C C . ALA A 1 212 ? 14.555 32.031 9.438 1 87.31 212 ALA A C 1
ATOM 1721 O O . ALA A 1 212 ? 14.43 33.25 9.375 1 87.31 212 ALA A O 1
ATOM 1722 N N . ILE A 1 213 ? 14.812 31.375 10.547 1 89.62 213 ILE A N 1
ATOM 1723 C CA . ILE A 1 213 ? 14.969 32.094 11.812 1 89.62 213 ILE A CA 1
ATOM 1724 C C . ILE A 1 213 ? 16.188 33 11.75 1 89.62 213 ILE A C 1
ATOM 1726 O O . ILE A 1 213 ? 16.141 34.156 12.219 1 89.62 213 ILE A O 1
ATOM 1730 N N . LEU A 1 214 ? 17.203 32.531 11.141 1 83.81 214 LEU A N 1
ATOM 1731 C CA . LEU A 1 214 ? 18.422 33.344 11.039 1 83.81 214 LEU A CA 1
ATOM 1732 C C . LEU A 1 214 ? 18.219 34.531 10.125 1 83.81 214 LEU A C 1
ATOM 1734 O O . LEU A 1 214 ? 18.594 35.656 10.477 1 83.81 214 LEU A O 1
ATOM 1738 N N . ARG A 1 215 ? 17.625 34.281 9.055 1 83.5 215 ARG A N 1
ATOM 1739 C CA . ARG A 1 215 ? 17.453 35.344 8.07 1 83.5 215 ARG A CA 1
ATOM 1740 C C . ARG A 1 215 ? 16.453 36.375 8.547 1 83.5 215 ARG A C 1
ATOM 1742 O O . ARG A 1 215 ? 16.703 37.594 8.469 1 83.5 215 ARG A O 1
ATOM 1749 N N . LEU A 1 216 ? 15.359 35.969 9.008 1 91.06 216 LEU A N 1
ATOM 1750 C CA . LEU A 1 216 ? 14.305 36.875 9.438 1 91.06 216 LEU A CA 1
ATOM 1751 C C . LEU A 1 216 ? 14.609 37.469 10.812 1 91.06 216 LEU A C 1
ATOM 1753 O O . LEU A 1 216 ? 14.195 38.594 11.125 1 91.06 216 LEU A O 1
ATOM 1757 N N . GLY A 1 217 ? 15.289 36.688 11.594 1 89 217 GLY A N 1
ATOM 1758 C CA . GLY A 1 217 ? 15.664 37.156 12.922 1 89 217 GLY A CA 1
ATOM 1759 C C . GLY A 1 217 ? 16.578 38.375 12.891 1 89 217 GLY A C 1
ATOM 1760 O O . GLY A 1 217 ? 16.516 39.219 13.781 1 89 217 GLY A O 1
ATOM 1761 N N . ASP A 1 218 ? 17.359 38.406 11.891 1 83.62 218 ASP A N 1
ATOM 1762 C CA . ASP A 1 218 ? 18.312 39.5 11.75 1 83.62 218 ASP A CA 1
ATOM 1763 C C . ASP A 1 218 ? 17.594 40.812 11.484 1 83.62 218 ASP A C 1
ATOM 1765 O O . ASP A 1 218 ? 18.094 41.875 11.844 1 83.62 218 ASP A O 1
ATOM 1769 N N . ILE A 1 219 ? 16.5 40.719 10.93 1 90.12 219 ILE A N 1
ATOM 1770 C CA . ILE A 1 219 ? 15.836 41.969 10.539 1 90.12 219 ILE A CA 1
ATOM 1771 C C . ILE A 1 219 ? 14.641 42.219 11.453 1 90.12 219 ILE A C 1
ATOM 1773 O O . ILE A 1 219 ? 14.023 43.281 11.398 1 90.12 219 ILE A O 1
ATOM 1777 N N . ALA A 1 220 ? 14.305 41.344 12.367 1 94.25 220 ALA A N 1
ATOM 1778 C CA . ALA A 1 220 ? 13.141 41.469 13.242 1 94.25 220 ALA A CA 1
ATOM 1779 C C . ALA A 1 220 ? 13.453 42.344 14.453 1 94.25 220 ALA A C 1
ATOM 1781 O O . ALA A 1 220 ? 14.508 42.188 15.078 1 94.25 220 ALA A O 1
ATOM 1782 N N . LYS A 1 221 ? 12.531 43.188 14.734 1 95 221 LYS A N 1
ATOM 1783 C CA . LYS A 1 221 ? 12.68 44.062 15.914 1 95 221 LYS A CA 1
ATOM 1784 C C . LYS A 1 221 ? 12.344 43.281 17.188 1 95 221 LYS A C 1
ATOM 1786 O O . LYS A 1 221 ? 12.852 43.594 18.266 1 95 221 LYS A O 1
ATOM 1791 N N . GLN A 1 222 ? 11.469 42.406 17.047 1 96.19 222 GLN A N 1
ATOM 1792 C CA . GLN A 1 222 ? 11.008 41.594 18.172 1 96.19 222 GLN A CA 1
ATOM 1793 C C . GLN A 1 222 ? 10.695 40.156 17.734 1 96.19 222 GLN A C 1
ATOM 1795 O O . GLN A 1 222 ? 10.281 39.938 16.594 1 96.19 222 GLN A O 1
ATOM 1800 N N . LYS A 1 223 ? 10.922 39.219 18.641 1 96.31 223 LYS A N 1
ATOM 1801 C CA . LYS A 1 223 ? 10.719 37.812 18.359 1 96.31 223 LYS A CA 1
ATOM 1802 C C . LYS A 1 223 ? 9.805 37.156 19.391 1 96.31 223 LYS A C 1
ATOM 1804 O O . LYS A 1 223 ? 9.875 37.5 20.578 1 96.31 223 LYS A O 1
ATOM 1809 N N . TYR A 1 224 ? 8.859 36.344 18.969 1 96.38 224 TYR A N 1
ATOM 1810 C CA . TYR A 1 224 ? 7.945 35.562 19.797 1 96.38 224 TYR A CA 1
ATOM 1811 C C . TYR A 1 224 ? 7.914 34.094 19.344 1 96.38 224 TYR A C 1
ATOM 1813 O O . TYR A 1 224 ? 7.25 33.75 18.359 1 96.38 224 TYR A O 1
ATOM 1821 N N . PHE A 1 225 ? 8.609 33.219 20.031 1 95.62 225 PHE A N 1
ATOM 1822 C CA . PHE A 1 225 ? 8.711 31.797 19.688 1 95.62 225 PHE A CA 1
ATOM 1823 C C . PHE A 1 225 ? 7.82 30.953 20.594 1 95.62 225 PHE A C 1
ATOM 1825 O O . PHE A 1 225 ? 7.836 31.109 21.812 1 95.62 225 PHE A O 1
ATOM 1832 N N . LEU A 1 226 ? 7.008 30.156 19.953 1 93.38 226 LEU A N 1
ATOM 1833 C CA . LEU A 1 226 ? 6.02 29.391 20.703 1 93.38 226 LEU A CA 1
ATOM 1834 C C . LEU A 1 226 ? 6.309 27.891 20.594 1 93.38 226 LEU A C 1
ATOM 1836 O O . LEU A 1 226 ? 6.648 27.391 19.516 1 93.38 226 LEU A O 1
ATOM 1840 N N . ALA A 1 227 ? 6.277 27.188 21.672 1 90.25 227 ALA A N 1
ATOM 1841 C CA . ALA A 1 227 ? 6.43 25.734 21.703 1 90.25 227 ALA A CA 1
ATOM 1842 C C . ALA A 1 227 ? 5.547 25.109 22.781 1 90.25 227 ALA A C 1
ATOM 1844 O O . ALA A 1 227 ? 5.305 25.719 23.828 1 90.25 227 ALA A O 1
ATOM 1845 N N . PRO A 1 228 ? 5.098 23.922 22.531 1 87.5 228 PRO A N 1
ATOM 1846 C CA . PRO A 1 228 ? 4.359 23.219 23.594 1 87.5 228 PRO A CA 1
ATOM 1847 C C . PRO A 1 228 ? 5.266 22.391 24.5 1 87.5 228 PRO A C 1
ATOM 1849 O O . PRO A 1 228 ? 6.219 21.766 24.016 1 87.5 228 PRO A O 1
ATOM 1852 N N . ASN A 1 229 ? 5.086 22.5 25.766 1 83.5 229 ASN A N 1
ATOM 1853 C CA . ASN A 1 229 ? 5.574 21.516 26.734 1 83.5 229 ASN A CA 1
ATOM 1854 C C . ASN A 1 229 ? 7.09 21.359 26.656 1 83.5 229 ASN A C 1
ATOM 1856 O O . ASN A 1 229 ? 7.602 20.234 26.656 1 83.5 229 ASN A O 1
ATOM 1860 N N . ILE A 1 230 ? 7.832 22.359 26.344 1 87.06 230 ILE A N 1
ATOM 1861 C CA . ILE A 1 230 ? 9.289 22.328 26.422 1 87.06 230 ILE A CA 1
ATOM 1862 C C . ILE A 1 230 ? 9.742 22.75 27.828 1 87.06 230 ILE A C 1
ATOM 1864 O O . ILE A 1 230 ? 9.203 23.688 28.391 1 87.06 230 ILE A O 1
ATOM 1868 N N . SER A 1 231 ? 10.688 22 28.344 1 85.75 231 SER A N 1
ATOM 1869 C CA . SER A 1 231 ? 11.117 22.25 29.719 1 85.75 231 SER A CA 1
ATOM 1870 C C . SER A 1 231 ? 12.258 23.266 29.766 1 85.75 231 SER A C 1
ATOM 1872 O O . SER A 1 231 ? 12.406 24 30.75 1 85.75 231 SER A O 1
ATOM 1874 N N . ASP A 1 232 ? 13.039 23.156 28.75 1 86.06 232 ASP A N 1
ATOM 1875 C CA . ASP A 1 232 ? 14.203 24.031 28.766 1 86.06 232 ASP A CA 1
ATOM 1876 C C . ASP A 1 232 ? 14.688 24.328 27.344 1 86.06 232 ASP A C 1
ATOM 1878 O O . ASP A 1 232 ? 14.469 23.531 26.422 1 86.06 232 ASP A O 1
ATOM 1882 N N . LEU A 1 233 ? 15.094 25.516 27.281 1 84.62 233 LEU A N 1
ATOM 1883 C CA . LEU A 1 233 ? 15.742 25.953 26.047 1 84.62 233 LEU A CA 1
ATOM 1884 C C . LEU A 1 233 ? 17.219 26.234 26.281 1 84.62 233 LEU A C 1
ATOM 1886 O O . LEU A 1 233 ? 17.594 27.219 26.906 1 84.62 233 LEU A O 1
ATOM 1890 N N . LYS A 1 234 ? 18.078 25.312 25.859 1 77.19 234 LYS A N 1
ATOM 1891 C CA . LYS A 1 234 ? 19.516 25.531 26.031 1 77.19 234 LYS A CA 1
ATOM 1892 C C . LYS A 1 234 ? 19.984 26.734 25.219 1 77.19 234 LYS A C 1
ATOM 1894 O O . LYS A 1 234 ? 19.484 27 24.125 1 77.19 234 LYS A O 1
ATOM 1899 N N . GLY A 1 235 ? 20.812 27.438 25.859 1 71.56 235 GLY A N 1
ATOM 1900 C CA . GLY A 1 235 ? 21.359 28.609 25.172 1 71.56 235 GLY A CA 1
ATOM 1901 C C . GLY A 1 235 ? 21.922 28.281 23.797 1 71.56 235 GLY A C 1
ATOM 1902 O O . GLY A 1 235 ? 22.625 27.281 23.641 1 71.56 235 GLY A O 1
ATOM 1903 N N . ASN A 1 236 ? 21.375 28.891 22.828 1 77.44 236 ASN A N 1
ATOM 1904 C CA . ASN A 1 236 ? 21.844 28.734 21.469 1 77.44 236 ASN A CA 1
ATOM 1905 C C . ASN A 1 236 ? 21.797 30.047 20.703 1 77.44 236 ASN A C 1
ATOM 1907 O O . ASN A 1 236 ? 21.234 31.031 21.172 1 77.44 236 ASN A O 1
ATOM 1911 N N . PHE A 1 237 ? 22.5 30.016 19.609 1 77 237 PHE A N 1
ATOM 1912 C CA . PHE A 1 237 ? 22.641 31.203 18.781 1 77 237 PHE A CA 1
ATOM 1913 C C . PHE A 1 237 ? 21.281 31.641 18.234 1 77 237 PHE A C 1
ATOM 1915 O O . PHE A 1 237 ? 21.062 32.844 18.031 1 77 237 PHE A O 1
ATOM 1922 N N . PHE A 1 238 ? 20.359 30.812 18.109 1 83.88 238 PHE A N 1
ATOM 1923 C CA . PHE A 1 238 ? 19.094 31.094 17.469 1 83.88 238 PHE A CA 1
ATOM 1924 C C . PHE A 1 238 ? 18.141 31.812 18.406 1 83.88 238 PHE A C 1
ATOM 1926 O O . PHE A 1 238 ? 17.219 32.5 17.953 1 83.88 238 PHE A O 1
ATOM 1933 N N . THR A 1 239 ? 18.406 31.625 19.734 1 85.06 239 THR A N 1
ATOM 1934 C CA . THR A 1 239 ? 17.531 32.25 20.719 1 85.06 239 THR A CA 1
ATOM 1935 C C . THR A 1 239 ? 18.312 33.219 21.594 1 85.06 239 THR A C 1
ATOM 1937 O O . THR A 1 239 ? 17.938 33.469 22.734 1 85.06 239 THR A O 1
ATOM 1940 N N . LYS A 1 240 ? 19.344 33.688 21.031 1 81.56 240 LYS A N 1
ATOM 1941 C CA . LYS A 1 240 ? 20.141 34.656 21.781 1 81.56 240 LYS A CA 1
ATOM 1942 C C . LYS A 1 240 ? 19.328 35.906 22.125 1 81.56 240 LYS A C 1
ATOM 1944 O O . LYS A 1 240 ? 18.672 36.469 21.25 1 81.56 240 LYS A O 1
ATOM 1949 N N . GLY A 1 241 ? 19.328 36.281 23.391 1 83 241 GLY A N 1
ATOM 1950 C CA . GLY A 1 241 ? 18.656 37.5 23.812 1 83 241 GLY A CA 1
ATOM 1951 C C . GLY A 1 241 ? 17.188 37.281 24.125 1 83 241 GLY A C 1
ATOM 1952 O O . GLY A 1 241 ? 16.5 38.219 24.531 1 83 241 GLY A O 1
ATOM 1953 N N . MET A 1 242 ? 16.688 36.094 23.984 1 91.06 242 MET A N 1
ATOM 1954 C CA . MET A 1 242 ? 15.273 35.812 24.234 1 91.06 242 MET A CA 1
ATOM 1955 C C . MET A 1 242 ? 15.062 35.344 25.672 1 91.06 242 MET A C 1
ATOM 1957 O O . MET A 1 242 ? 15.898 34.625 26.219 1 91.06 242 MET A O 1
ATOM 1961 N N . GLU A 1 243 ? 13.977 35.75 26.281 1 92.06 243 GLU A N 1
ATOM 1962 C CA . GLU A 1 243 ? 13.547 35.219 27.578 1 92.06 243 GLU A CA 1
ATOM 1963 C C . GLU A 1 243 ? 12.711 33.969 27.391 1 92.06 243 GLU A C 1
ATOM 1965 O O . GLU A 1 243 ? 11.805 33.906 26.562 1 92.06 243 GLU A O 1
ATOM 1970 N N . PHE A 1 244 ? 13.086 32.969 28.109 1 91.69 244 PHE A N 1
ATOM 1971 C CA . PHE A 1 244 ? 12.328 31.703 28.062 1 91.69 244 PHE A CA 1
ATOM 1972 C C . PHE A 1 244 ? 11.273 31.672 29.156 1 91.69 244 PHE A C 1
ATOM 1974 O O . PHE A 1 244 ? 11.602 31.734 30.344 1 91.69 244 PHE A O 1
ATOM 1981 N N . ALA A 1 245 ? 10.047 31.641 28.781 1 90.06 245 ALA A N 1
ATOM 1982 C CA . ALA A 1 245 ? 8.938 31.578 29.734 1 90.06 245 ALA A CA 1
ATOM 1983 C C . ALA A 1 245 ? 8.305 30.188 29.766 1 90.06 245 ALA A C 1
ATOM 1985 O O . ALA A 1 245 ? 7.707 29.75 28.766 1 90.06 245 ALA A O 1
ATOM 1986 N N . LEU A 1 246 ? 8.484 29.469 30.812 1 89.88 246 LEU A N 1
ATOM 1987 C CA . LEU A 1 246 ? 7.832 28.188 31.031 1 89.88 246 LEU A CA 1
ATOM 1988 C C . LEU A 1 246 ? 6.496 28.359 31.75 1 89.88 246 LEU A C 1
ATOM 1990 O O . LEU A 1 246 ? 6.457 28.797 32.906 1 89.88 246 LEU A O 1
ATOM 1994 N N . VAL A 1 247 ? 5.465 28.141 31.078 1 88.12 247 VAL A N 1
ATOM 1995 C CA . VAL A 1 247 ? 4.137 28.359 31.641 1 88.12 247 VAL A CA 1
ATOM 1996 C C . VAL A 1 247 ? 3.436 27.031 31.875 1 88.12 247 VAL A C 1
ATOM 1998 O O . VAL A 1 247 ? 3.146 26.297 30.922 1 88.12 247 VAL A O 1
ATOM 2001 N N . ASN A 1 248 ? 3.242 26.641 33.094 1 85.06 248 ASN A N 1
ATOM 2002 C CA . ASN A 1 248 ? 2.465 25.469 33.5 1 85.06 248 ASN A CA 1
ATOM 2003 C C . ASN A 1 248 ? 1.051 25.859 33.906 1 85.06 248 ASN A C 1
ATOM 2005 O O . ASN A 1 248 ? 0.735 25.859 35.125 1 85.06 248 ASN A O 1
ATOM 2009 N N . PHE A 1 249 ? 0.229 26.234 33.031 1 86.94 249 PHE A N 1
ATOM 2010 C CA . PHE A 1 249 ? -1.123 26.719 33.281 1 86.94 249 PHE A CA 1
ATOM 2011 C C . PHE A 1 249 ? -2.137 25.969 32.438 1 86.94 249 PHE A C 1
ATOM 2013 O O . PHE A 1 249 ? -2.402 26.344 31.297 1 86.94 249 PHE A O 1
ATOM 2020 N N . ASN A 1 250 ? -2.752 24.938 33.062 1 86.44 250 ASN A N 1
ATOM 2021 C CA . ASN A 1 250 ? -3.756 24.156 32.344 1 86.44 250 ASN A CA 1
ATOM 2022 C C . ASN A 1 250 ? -5.148 24.75 32.5 1 86.44 250 ASN A C 1
ATOM 2024 O O . ASN A 1 250 ? -5.547 25.141 33.594 1 86.44 250 ASN A O 1
ATOM 2028 N N . THR A 1 251 ? -5.848 24.859 31.438 1 87 251 THR A N 1
ATOM 2029 C CA . THR A 1 251 ? -7.199 25.406 31.469 1 87 251 THR A CA 1
ATOM 2030 C C . THR A 1 251 ? -8.234 24.297 31.359 1 87 251 THR A C 1
ATOM 2032 O O . THR A 1 251 ? -9.438 24.547 31.438 1 87 251 THR A O 1
ATOM 2035 N N . VAL A 1 252 ? -7.789 23.094 31.156 1 88.62 252 VAL A N 1
ATOM 2036 C CA . VAL A 1 252 ? -8.648 21.922 31.047 1 88.62 252 VAL A CA 1
ATOM 2037 C C . VAL A 1 252 ? -8.078 20.781 31.875 1 88.62 252 VAL A C 1
ATOM 2039 O O . VAL A 1 252 ? -6.949 20.859 32.375 1 88.62 252 VAL A O 1
ATOM 2042 N N . PHE A 1 253 ? -8.922 19.844 32.156 1 90.94 253 PHE A N 1
ATOM 2043 C CA . PHE A 1 253 ? -8.469 18.656 32.844 1 90.94 253 PHE A CA 1
ATOM 2044 C C . PHE A 1 253 ? -8.523 17.422 31.938 1 90.94 253 PHE A C 1
ATOM 2046 O O . PHE A 1 253 ? -9.508 17.219 31.234 1 90.94 253 PHE A O 1
ATOM 2053 N N . LEU A 1 254 ? -7.422 16.703 31.891 1 92.06 254 LEU A N 1
ATOM 2054 C CA . LEU A 1 254 ? -7.355 15.484 31.094 1 92.06 254 LEU A CA 1
ATOM 2055 C C . LEU A 1 254 ? -7.516 14.25 31.969 1 92.06 254 LEU A C 1
ATOM 2057 O O . LEU A 1 254 ? -6.676 13.992 32.844 1 92.06 254 LEU A O 1
ATOM 2061 N N . GLU A 1 255 ? -8.602 13.578 31.812 1 94.25 255 GLU A N 1
ATOM 2062 C CA . GLU A 1 255 ? -8.828 12.32 32.531 1 94.25 255 GLU A CA 1
ATOM 2063 C C . GLU A 1 255 ? -8.219 11.148 31.75 1 94.25 255 GLU A C 1
ATOM 2065 O O . GLU A 1 255 ? -8.758 10.727 30.734 1 94.25 255 GLU A O 1
ATOM 2070 N N . LYS A 1 256 ? -7.168 10.578 32.281 1 95.38 256 LYS A N 1
ATOM 2071 C CA . LYS A 1 256 ? -6.434 9.531 31.594 1 95.38 256 LYS A CA 1
ATOM 2072 C C . LYS A 1 256 ? -6.918 8.148 32.031 1 95.38 256 LYS A C 1
ATOM 2074 O O . LYS A 1 256 ? -7.008 7.855 33.219 1 95.38 256 LYS A O 1
ATOM 2079 N N . HIS A 1 257 ? -7.395 7.383 31.047 1 96.25 257 HIS A N 1
ATOM 2080 C CA . HIS A 1 257 ? -7.742 5.98 31.25 1 96.25 257 HIS A CA 1
ATOM 2081 C C . HIS A 1 257 ? -6.684 5.059 30.656 1 96.25 257 HIS A C 1
ATOM 2083 O O . HIS A 1 257 ? -6.656 4.832 29.438 1 96.25 257 HIS A O 1
ATOM 2089 N N . GLU A 1 258 ? -5.84 4.445 31.531 1 95.69 258 GLU A N 1
ATOM 2090 C CA . GLU A 1 258 ? -4.734 3.594 31.109 1 95.69 258 GLU A CA 1
ATOM 2091 C C . GLU A 1 258 ? -5.203 2.164 30.844 1 95.69 258 GLU A C 1
ATOM 2093 O O . GLU A 1 258 ? -4.809 1.239 31.562 1 95.69 258 GLU A O 1
ATOM 2098 N N . LEU A 1 259 ? -5.836 1.933 29.812 1 95.94 259 LEU A N 1
ATOM 2099 C CA . LEU A 1 259 ? -6.508 0.671 29.516 1 95.94 259 LEU A CA 1
ATOM 2100 C C . LEU A 1 259 ? -5.504 -0.386 29.062 1 95.94 259 LEU A C 1
ATOM 2102 O O . LEU A 1 259 ? -5.801 -1.583 29.094 1 95.94 259 LEU A O 1
ATOM 2106 N N . TYR A 1 260 ? -4.281 0.023 28.625 1 93.5 260 TYR A N 1
ATOM 2107 C CA . TYR A 1 260 ? -3.258 -0.909 28.156 1 93.5 260 TYR A CA 1
ATOM 2108 C C . TYR A 1 260 ? -2.867 -1.881 29.266 1 93.5 260 TYR A C 1
ATOM 2110 O O . TYR A 1 260 ? -2.43 -3 29 1 93.5 260 TYR A O 1
ATOM 2118 N N . ARG A 1 261 ? -3.051 -1.53 30.484 1 92.62 261 ARG A N 1
ATOM 2119 C CA . ARG A 1 261 ? -2.697 -2.367 31.625 1 92.62 261 ARG A CA 1
ATOM 2120 C C . ARG A 1 261 ? -3.594 -3.598 31.703 1 92.62 261 ARG A C 1
ATOM 2122 O O . ARG A 1 261 ? -3.133 -4.688 32.062 1 92.62 261 ARG A O 1
ATOM 2129 N N . GLN A 1 262 ? -4.797 -3.426 31.312 1 90.44 262 GLN A N 1
ATOM 2130 C CA . GLN A 1 262 ? -5.77 -4.516 31.375 1 90.44 262 GLN A CA 1
ATOM 2131 C C . GLN A 1 262 ? -5.828 -5.273 30.047 1 90.44 262 GLN A C 1
ATOM 2133 O O . GLN A 1 262 ? -6.02 -6.492 30.031 1 90.44 262 GLN A O 1
ATOM 2138 N N . MET A 1 263 ? -5.613 -4.598 28.969 1 88.94 263 MET A N 1
ATOM 2139 C CA . MET A 1 263 ? -5.855 -5.164 27.656 1 88.94 263 MET A CA 1
ATOM 2140 C C . MET A 1 263 ? -4.594 -5.812 27.094 1 88.94 263 MET A C 1
ATOM 2142 O O . MET A 1 263 ? -4.668 -6.707 26.25 1 88.94 263 MET A O 1
ATOM 2146 N N . GLY A 1 264 ? -3.455 -5.395 27.578 1 79.44 264 GLY A N 1
ATOM 2147 C CA . GLY A 1 264 ? -2.215 -5.883 26.984 1 79.44 264 GLY A CA 1
ATOM 2148 C C . GLY A 1 264 ? -2.09 -5.566 25.516 1 79.44 264 GLY A C 1
ATOM 2149 O O . GLY A 1 264 ? -2.398 -4.457 25.078 1 79.44 264 GLY A O 1
ATOM 2150 N N . LYS A 1 265 ? -1.623 -6.539 24.734 1 77.44 265 LYS A N 1
ATOM 2151 C CA . LYS A 1 265 ? -1.396 -6.352 23.297 1 77.44 265 LYS A CA 1
ATOM 2152 C C . LYS A 1 265 ? -2.469 -7.055 22.484 1 77.44 265 LYS A C 1
ATOM 2154 O O . LYS A 1 265 ? -2.252 -7.367 21.297 1 77.44 265 LYS A O 1
ATOM 2159 N N . ASN A 1 266 ? -3.611 -7.199 23.016 1 83.88 266 ASN A N 1
ATOM 2160 C CA . ASN A 1 266 ? -4.684 -7.949 22.375 1 83.88 266 ASN A CA 1
ATOM 2161 C C . ASN A 1 266 ? -5.504 -7.07 21.422 1 83.88 266 ASN A C 1
ATOM 2163 O O . ASN A 1 266 ? -6.312 -6.258 21.875 1 83.88 266 ASN A O 1
ATOM 2167 N N . GLU A 1 267 ? -5.441 -7.281 20.172 1 86 267 GLU A N 1
ATOM 2168 C CA . GLU A 1 267 ? -6.113 -6.473 19.156 1 86 267 GLU A CA 1
ATOM 216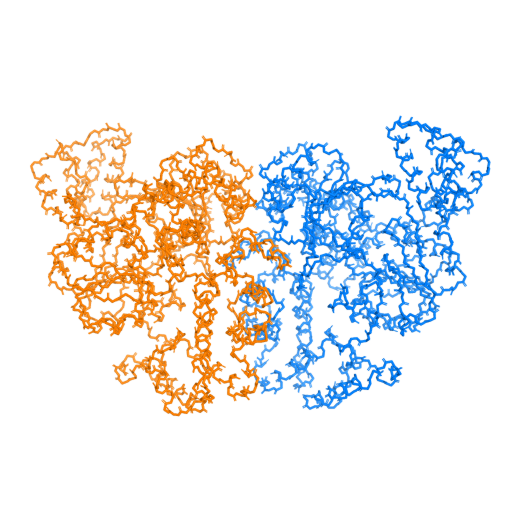9 C C . GLU A 1 267 ? -7.629 -6.633 19.25 1 86 267 GLU A C 1
ATOM 2171 O O . GLU A 1 267 ? -8.375 -5.691 18.953 1 86 267 GLU A O 1
ATOM 2176 N N . GLU A 1 268 ? -8.094 -7.793 19.672 1 87.44 268 GLU A N 1
ATOM 2177 C CA . GLU A 1 268 ? -9.531 -8.031 19.797 1 87.44 268 GLU A CA 1
ATOM 2178 C C . GLU A 1 268 ? -10.148 -7.168 20.891 1 87.44 268 GLU A C 1
ATOM 2180 O O . GLU A 1 268 ? -11.188 -6.547 20.688 1 87.44 268 GLU A O 1
ATOM 2185 N N . ARG A 1 269 ? -9.508 -7.199 22 1 91.19 269 ARG A N 1
ATOM 2186 C CA . ARG A 1 269 ? -10.008 -6.398 23.109 1 91.19 269 ARG A CA 1
ATOM 2187 C C . ARG A 1 269 ? -9.969 -4.91 22.781 1 91.19 269 ARG A C 1
ATOM 2189 O O . ARG A 1 269 ? -10.891 -4.168 23.109 1 91.19 269 ARG A O 1
ATOM 2196 N N . LYS A 1 270 ? -8.891 -4.43 22.109 1 94.31 270 LYS A N 1
ATOM 2197 C CA . LYS A 1 270 ? -8.781 -3.043 21.672 1 94.31 270 LYS A CA 1
ATOM 2198 C C . LYS A 1 270 ? -9.922 -2.682 20.719 1 94.31 270 LYS A C 1
ATOM 2200 O O . LYS A 1 270 ? -10.555 -1.632 20.875 1 94.31 270 LYS A O 1
ATOM 2205 N N . SER A 1 271 ? -10.133 -3.572 19.75 1 95.31 271 SER A N 1
ATOM 2206 C CA . SER A 1 271 ? -11.156 -3.344 18.734 1 95.31 271 SER A CA 1
ATOM 2207 C C . SER A 1 271 ? -12.547 -3.271 19.359 1 95.31 271 SER A C 1
ATOM 2209 O O . SER A 1 271 ? -13.344 -2.398 19.016 1 95.31 271 SER A O 1
ATOM 2211 N N . GLN A 1 272 ? -12.844 -4.16 20.25 1 94.75 272 GLN A N 1
ATOM 2212 C CA . GLN A 1 272 ? -14.133 -4.191 20.922 1 94.75 272 GLN A CA 1
ATOM 2213 C C . GLN A 1 272 ? -14.359 -2.92 21.75 1 94.75 272 GLN A C 1
ATOM 2215 O O . GLN A 1 272 ? -15.453 -2.355 21.734 1 94.75 272 GLN A O 1
ATOM 2220 N N . PHE A 1 273 ? -13.336 -2.525 22.438 1 96.12 273 PHE A N 1
ATOM 2221 C CA . PHE A 1 273 ? -13.43 -1.304 23.234 1 96.12 273 PHE A CA 1
ATOM 2222 C C . PHE A 1 273 ? -13.75 -0.109 22.344 1 96.12 273 PHE A C 1
ATOM 2224 O O . PHE A 1 273 ? -14.648 0.682 22.656 1 96.12 273 PHE A O 1
ATOM 2231 N N . LEU A 1 274 ? -12.992 0.005 21.281 1 96.88 274 LEU A N 1
ATOM 2232 C CA . LEU A 1 274 ? -13.164 1.149 20.391 1 96.88 274 LEU A CA 1
ATOM 2233 C C . LEU A 1 274 ? -14.586 1.193 19.844 1 96.88 274 LEU A C 1
ATOM 2235 O O . LEU A 1 274 ? -15.211 2.254 19.812 1 96.88 274 LEU A O 1
ATOM 2239 N N . ILE A 1 275 ? -15.086 0.043 19.391 1 97 275 ILE A N 1
ATOM 2240 C CA . ILE A 1 275 ? -16.438 -0.029 18.828 1 97 275 ILE A CA 1
ATOM 2241 C C . ILE A 1 275 ? -17.453 0.372 19.891 1 97 275 ILE A C 1
ATOM 2243 O O . ILE A 1 275 ? -18.375 1.147 19.609 1 97 275 ILE A O 1
ATOM 2247 N N . GLN A 1 276 ? -17.297 -0.12 21.078 1 96.62 276 GLN A N 1
ATOM 2248 C CA . GLN A 1 276 ? -18.203 0.199 22.156 1 96.62 276 GLN A CA 1
ATOM 2249 C C . GLN A 1 276 ? -18.172 1.688 22.484 1 96.62 276 GLN A C 1
ATOM 2251 O O . GLN A 1 276 ? -19.219 2.305 22.703 1 96.62 276 GLN A O 1
ATOM 2256 N N . LEU A 1 277 ? -16.984 2.229 22.531 1 96.69 277 LEU A N 1
ATOM 2257 C CA . LEU A 1 277 ? -16.828 3.65 22.828 1 96.69 277 LEU A CA 1
ATOM 2258 C C . LEU A 1 277 ? -17.531 4.496 21.766 1 96.69 277 LEU A C 1
ATOM 2260 O O . LEU A 1 277 ? -18.266 5.418 22.094 1 96.69 277 LEU A O 1
ATOM 2264 N N . LEU A 1 278 ? -17.344 4.203 20.484 1 96.31 278 LEU A N 1
ATOM 2265 C CA . LEU A 1 278 ? -17.844 5.016 19.391 1 96.31 278 LEU A CA 1
ATOM 2266 C C . LEU A 1 278 ? -19.359 4.883 19.281 1 96.31 278 LEU A C 1
ATOM 2268 O O . LEU A 1 278 ? -20.047 5.816 18.844 1 96.31 278 LEU A O 1
ATOM 2272 N N . GLN A 1 279 ? -19.859 3.717 19.656 1 94.25 279 GLN A N 1
ATOM 2273 C CA . GLN A 1 279 ? -21.312 3.504 19.594 1 94.25 279 GLN A CA 1
ATOM 2274 C C . GLN A 1 279 ? -22 4.191 20.766 1 94.25 279 GLN A C 1
ATOM 2276 O O . GLN A 1 279 ? -23.156 4.617 20.641 1 94.25 279 GLN A O 1
ATOM 2281 N N . SER A 1 280 ? -21.281 4.324 21.844 1 90.81 280 SER A N 1
ATOM 2282 C CA . SER A 1 280 ? -21.906 4.871 23.062 1 90.81 280 SER A CA 1
ATOM 2283 C C . SER A 1 280 ? -21.656 6.371 23.172 1 90.81 280 SER A C 1
ATOM 2285 O O . SER A 1 280 ? -22.469 7.098 23.734 1 90.81 280 SER A O 1
ATOM 2287 N N . ALA A 1 281 ? -20.594 6.781 22.641 1 81.5 281 ALA A N 1
ATOM 2288 C CA . ALA A 1 281 ? -20.188 8.172 22.812 1 81.5 281 ALA A CA 1
ATOM 2289 C C . ALA A 1 281 ? -21.062 9.109 21.984 1 81.5 281 ALA A C 1
ATOM 2291 O O . ALA A 1 281 ? -21.359 8.836 20.828 1 81.5 281 ALA A O 1
ATOM 2292 N N . LYS A 1 282 ? -21.562 10.031 22.609 1 78.75 282 LYS A N 1
ATOM 2293 C CA . LYS A 1 282 ? -22.344 11.062 21.922 1 78.75 282 LYS A CA 1
ATOM 2294 C C . LYS A 1 282 ? -21.484 12.289 21.625 1 78.75 282 LYS A C 1
ATOM 2296 O O . LYS A 1 282 ? -22.016 13.32 21.188 1 78.75 282 LYS A O 1
ATOM 2301 N N . SER A 1 283 ? -20.219 12.234 21.859 1 87.88 283 SER A N 1
ATOM 2302 C CA . SER A 1 283 ? -19.328 13.383 21.672 1 87.88 283 SER A CA 1
ATOM 2303 C C . SER A 1 283 ? -18.25 13.086 20.641 1 87.88 283 SER A C 1
ATOM 2305 O O . SER A 1 283 ? -18.109 11.953 20.188 1 87.88 283 SER A O 1
ATOM 2307 N N . LYS A 1 284 ? -17.547 14.148 20.281 1 93.75 284 LYS A N 1
ATOM 2308 C CA . LYS A 1 284 ? -16.516 14.062 19.266 1 93.75 284 LYS A CA 1
ATOM 2309 C C . LYS A 1 284 ? -15.32 13.25 19.766 1 93.75 284 LYS A C 1
ATOM 2311 O O . LYS A 1 284 ? -14.93 13.352 20.938 1 93.75 284 LYS A O 1
ATOM 2316 N N . THR A 1 285 ? -14.781 12.344 18.922 1 95.88 285 THR A N 1
ATOM 2317 C CA . THR A 1 285 ? -13.688 11.453 19.297 1 95.88 285 THR A CA 1
ATOM 2318 C C . THR A 1 285 ? -12.555 11.539 18.266 1 95.88 285 THR A C 1
ATOM 2320 O O . THR A 1 285 ? -12.805 11.523 17.062 1 95.88 285 THR A O 1
ATOM 2323 N N . LEU A 1 286 ? -11.375 11.68 18.75 1 95.12 286 LEU A N 1
ATOM 2324 C CA . LEU A 1 286 ? -10.172 11.586 17.922 1 95.12 286 LEU A CA 1
ATOM 2325 C C . LEU A 1 286 ? -9.422 10.297 18.203 1 95.12 286 LEU A C 1
ATOM 2327 O O . LEU A 1 286 ? -9.102 9.992 19.344 1 95.12 286 LEU A O 1
ATOM 2331 N N . VAL A 1 287 ? -9.18 9.523 17.188 1 96.81 287 VAL A N 1
ATOM 2332 C CA . VAL A 1 287 ? -8.438 8.281 17.312 1 96.81 287 VAL A CA 1
ATOM 2333 C C . VAL A 1 287 ? -7.059 8.43 16.672 1 96.81 287 VAL A C 1
ATOM 2335 O O . VAL A 1 287 ? -6.945 8.57 15.461 1 96.81 287 VAL A O 1
ATOM 2338 N N . TYR A 1 288 ? -6.062 8.344 17.5 1 94.69 288 TYR A N 1
ATOM 2339 C CA . TYR A 1 288 ? -4.691 8.367 17.016 1 94.69 288 TYR A CA 1
ATOM 2340 C C . TYR A 1 288 ? -4.227 6.973 16.609 1 94.69 288 TYR A C 1
ATOM 2342 O O . TYR A 1 288 ? -3.818 6.184 17.469 1 94.69 288 TYR A O 1
ATOM 2350 N N . ALA A 1 289 ? -4.18 6.801 15.312 1 94.5 289 ALA A N 1
ATOM 2351 C CA . ALA A 1 289 ? -3.807 5.492 14.781 1 94.5 289 ALA A CA 1
ATOM 2352 C C . ALA A 1 289 ? -2.297 5.387 14.594 1 94.5 289 ALA A C 1
ATOM 2354 O O . ALA A 1 289 ? -1.744 4.281 14.57 1 94.5 289 ALA A O 1
ATOM 2355 N N . ALA A 1 290 ? -1.58 6.457 14.398 1 90.25 290 ALA A N 1
ATOM 2356 C CA . ALA A 1 290 ? -0.129 6.594 14.312 1 90.25 290 ALA A CA 1
ATOM 2357 C C . ALA A 1 290 ? 0.366 6.312 12.898 1 90.25 290 ALA A C 1
ATOM 2359 O O . ALA A 1 290 ? 1.271 6.988 12.406 1 90.25 290 ALA A O 1
ATOM 2360 N N . THR A 1 291 ? -0.173 5.266 12.234 1 91 291 THR A N 1
ATOM 2361 C CA . THR A 1 291 ? 0.374 4.859 10.945 1 91 291 THR A CA 1
ATOM 2362 C C . THR A 1 291 ? -0.738 4.703 9.914 1 91 291 THR A C 1
ATOM 2364 O O . THR A 1 291 ? -1.913 4.59 10.266 1 91 291 THR A O 1
ATOM 2367 N N . TYR A 1 292 ? -0.303 4.676 8.578 1 91.62 292 TYR A N 1
ATOM 2368 C CA . TYR A 1 292 ? -1.257 4.461 7.5 1 91.62 292 TYR A CA 1
ATOM 2369 C C . TYR A 1 292 ? -1.834 3.053 7.551 1 91.62 292 TYR A C 1
ATOM 2371 O O . TYR A 1 292 ? -3.014 2.846 7.258 1 91.62 292 TYR A O 1
ATOM 2379 N N . SER A 1 293 ? -0.992 2.113 7.918 1 91.38 293 SER A N 1
ATOM 2380 C CA . SER A 1 293 ? -1.436 0.727 8.031 1 91.38 293 SER A CA 1
ATOM 2381 C C . SER A 1 293 ? -2.523 0.58 9.094 1 91.38 293 SER A C 1
ATOM 2383 O O . SER A 1 293 ? -3.498 -0.147 8.891 1 91.38 293 SER A O 1
ATOM 2385 N N . ASN A 1 294 ? -2.361 1.269 10.219 1 93.69 294 ASN A N 1
ATOM 2386 C CA . ASN A 1 294 ? -3.375 1.23 11.266 1 93.69 294 ASN A CA 1
ATOM 2387 C C . ASN A 1 294 ? -4.664 1.915 10.82 1 93.69 294 ASN A C 1
ATOM 2389 O O . ASN A 1 294 ? -5.758 1.493 11.203 1 93.69 294 ASN A O 1
ATOM 2393 N N . ILE A 1 295 ? -4.52 3.014 10.07 1 95.81 295 ILE A N 1
ATOM 2394 C CA . ILE A 1 295 ? -5.707 3.686 9.555 1 95.81 295 ILE A CA 1
ATOM 2395 C C . ILE A 1 295 ? -6.508 2.723 8.68 1 95.81 295 ILE A C 1
ATOM 2397 O O . ILE A 1 295 ? -7.734 2.646 8.789 1 95.81 295 ILE A O 1
ATOM 2401 N N . SER A 1 296 ? -5.793 2.012 7.805 1 94.56 296 SER A N 1
ATOM 2402 C CA . SER A 1 296 ? -6.449 1.039 6.938 1 94.56 296 SER A CA 1
ATOM 2403 C C . SER A 1 296 ? -7.125 -0.06 7.75 1 94.56 296 SER A C 1
ATOM 2405 O O . SER A 1 296 ? -8.266 -0.434 7.473 1 94.56 296 SER A O 1
ATOM 2407 N N . SER A 1 297 ? -6.406 -0.572 8.75 1 95.06 297 SER A N 1
ATOM 2408 C CA . SER A 1 297 ? -6.922 -1.619 9.625 1 95.06 297 SER A CA 1
ATOM 2409 C C . SER A 1 297 ? -8.172 -1.156 10.367 1 95.06 297 SER A C 1
ATOM 2411 O O . SER A 1 297 ? -9.18 -1.865 10.398 1 95.06 297 SER A O 1
ATOM 2413 N N . LEU A 1 298 ? -8.094 0.042 10.938 1 97.31 298 LEU A N 1
ATOM 2414 C CA . LEU A 1 298 ? -9.211 0.594 11.688 1 97.31 298 LEU A CA 1
ATOM 2415 C C . LEU A 1 298 ? -10.383 0.911 10.766 1 97.31 298 LEU A C 1
ATOM 2417 O O . LEU A 1 298 ? -11.547 0.761 11.148 1 97.31 298 LEU A O 1
ATOM 2421 N N . SER A 1 299 ? -10.062 1.423 9.547 1 97.81 299 SER A N 1
ATOM 2422 C CA . SER A 1 299 ? -11.117 1.681 8.578 1 97.81 299 SER A CA 1
ATOM 2423 C C . SER A 1 299 ? -11.906 0.412 8.266 1 97.81 299 SER A C 1
ATOM 2425 O O . SER A 1 299 ? -13.141 0.433 8.219 1 97.81 299 SER A O 1
ATOM 2427 N N . THR A 1 300 ? -11.156 -0.711 8.023 1 96.62 300 THR A N 1
ATOM 2428 C CA . THR A 1 300 ? -11.789 -1.994 7.738 1 96.62 300 THR A CA 1
ATOM 2429 C C . THR A 1 300 ? -12.68 -2.428 8.898 1 96.62 300 THR A C 1
ATOM 2431 O O . THR A 1 300 ? -13.812 -2.879 8.688 1 96.62 300 THR A O 1
ATOM 2434 N N . LEU A 1 301 ? -12.211 -2.246 10.148 1 97.25 301 LEU A N 1
ATOM 2435 C CA . LEU A 1 301 ? -12.953 -2.588 11.359 1 97.25 301 LEU A CA 1
ATOM 2436 C C . LEU A 1 301 ? -14.242 -1.775 11.445 1 97.25 301 LEU A C 1
ATOM 2438 O O . LEU A 1 301 ? -15.32 -2.334 11.68 1 97.25 301 LEU A O 1
ATOM 2442 N N . LEU A 1 302 ? -14.117 -0.471 11.25 1 98.25 302 LEU A N 1
ATOM 2443 C CA . LEU A 1 302 ? -15.242 0.435 11.469 1 98.25 302 LEU A CA 1
ATOM 2444 C C . LEU A 1 302 ? -16.297 0.279 10.375 1 98.25 302 LEU A C 1
ATOM 2446 O O . LEU A 1 302 ? -17.484 0.39 10.641 1 98.25 302 LEU A O 1
ATOM 2450 N N . ILE A 1 303 ? -15.859 0.017 9.117 1 97.62 303 ILE A N 1
ATOM 2451 C CA . ILE A 1 303 ? -16.797 -0.241 8.023 1 97.62 303 ILE A CA 1
ATOM 2452 C C . ILE A 1 303 ? -17.578 -1.524 8.305 1 97.62 303 ILE A C 1
ATOM 2454 O O . ILE A 1 303 ? -18.781 -1.598 8.055 1 97.62 303 ILE A O 1
ATOM 2458 N N . ASP A 1 304 ? -16.875 -2.535 8.844 1 96.56 304 ASP A N 1
ATOM 2459 C CA . ASP A 1 304 ? -17.469 -3.844 9.125 1 96.56 304 ASP A CA 1
ATOM 2460 C C . ASP A 1 304 ? -18.5 -3.756 10.242 1 96.56 304 ASP A C 1
ATOM 2462 O O . ASP A 1 304 ? -19.5 -4.469 10.227 1 96.56 304 ASP A O 1
ATOM 2466 N N . LYS A 1 305 ? -18.234 -2.855 11.297 1 96.44 305 LYS A N 1
ATOM 2467 C CA . LYS A 1 305 ? -18.969 -3.035 12.547 1 96.44 305 LYS A CA 1
ATOM 2468 C C . LYS A 1 305 ? -19.922 -1.874 12.797 1 96.44 305 LYS A C 1
ATOM 2470 O O . LYS A 1 305 ? -20.938 -2.033 13.484 1 96.44 305 LYS A O 1
ATOM 2475 N N . LEU A 1 306 ? -19.625 -0.665 12.273 1 96.81 306 LEU A N 1
ATOM 2476 C CA . LEU A 1 306 ? -20.469 0.49 12.586 1 96.81 306 LEU A CA 1
ATOM 2477 C C . LEU A 1 306 ? -21.641 0.587 11.617 1 96.81 306 LEU A C 1
ATOM 2479 O O . LEU A 1 306 ? -21.484 0.32 10.422 1 96.81 306 LEU A O 1
ATOM 2483 N N . PRO A 1 307 ? -22.75 0.969 12.078 1 95.31 307 PRO A N 1
ATOM 2484 C CA . PRO A 1 307 ? -23.906 1.175 11.195 1 95.31 307 PRO A CA 1
ATOM 2485 C C . PRO A 1 307 ? -23.812 2.488 10.422 1 95.31 307 PRO A C 1
ATOM 2487 O O . PRO A 1 307 ? -23.125 3.414 10.844 1 95.31 307 PRO A O 1
ATOM 2490 N N . THR A 1 308 ? -24.516 2.578 9.336 1 95.75 308 THR A N 1
ATOM 2491 C CA . THR A 1 308 ? -24.609 3.826 8.586 1 95.75 308 THR A CA 1
ATOM 2492 C C . THR A 1 308 ? -25.578 4.785 9.266 1 95.75 308 THR A C 1
ATOM 2494 O O . THR A 1 308 ? -26.578 4.359 9.852 1 95.75 308 THR A O 1
ATOM 2497 N N . LEU A 1 309 ? -25.234 6.07 9.195 1 94.88 309 LEU A N 1
ATOM 2498 C CA . LEU A 1 309 ? -26.078 7.105 9.773 1 94.88 309 LEU A CA 1
ATOM 2499 C C . LEU A 1 309 ? -26.969 7.746 8.703 1 94.88 309 LEU A C 1
ATOM 2501 O O . LEU A 1 309 ? -26.578 7.816 7.535 1 94.88 309 LEU A O 1
ATOM 2505 N N . GLU A 1 310 ? -28.156 8.109 9.062 1 93.56 310 GLU A N 1
ATOM 2506 C CA . GLU A 1 310 ? -29.062 8.773 8.141 1 93.56 310 GLU A CA 1
ATOM 2507 C C . GLU A 1 310 ? -29 10.289 8.305 1 93.56 310 GLU A C 1
ATOM 2509 O O . GLU A 1 310 ? -29.984 10.922 8.711 1 93.56 310 GLU A O 1
ATOM 2514 N N . LEU A 1 311 ? -27.922 10.883 8.117 1 95.5 311 LEU A N 1
ATOM 2515 C CA . LEU A 1 311 ? -27.719 12.328 8.148 1 95.5 311 LEU A CA 1
ATOM 2516 C C . LEU A 1 311 ? -27.484 12.875 6.75 1 95.5 311 LEU A C 1
ATOM 2518 O O . LEU A 1 311 ? -26.594 12.414 6.035 1 95.5 311 LEU A O 1
ATOM 2522 N N . GLU A 1 312 ? -28.25 13.758 6.406 1 96 312 GLU A N 1
ATOM 2523 C CA . GLU A 1 312 ? -28.234 14.305 5.051 1 96 312 GLU A CA 1
ATOM 2524 C C . GLU A 1 312 ? -26.859 14.844 4.684 1 96 312 GLU A C 1
ATOM 2526 O O . GLU A 1 312 ? -26.375 14.602 3.574 1 96 312 GLU A O 1
ATOM 2531 N N . ARG A 1 313 ? -26.234 15.578 5.594 1 96.31 313 ARG A N 1
ATOM 2532 C CA . ARG A 1 313 ? -24.922 16.188 5.355 1 96.31 313 ARG A CA 1
ATOM 2533 C C . ARG A 1 313 ? -23.875 15.117 5.035 1 96.31 313 ARG A C 1
ATOM 2535 O O . ARG A 1 313 ? -23.062 15.297 4.125 1 96.31 313 ARG A O 1
ATOM 2542 N N . LEU A 1 314 ? -23.922 14.023 5.766 1 97.56 314 LEU A N 1
ATOM 2543 C CA . LEU A 1 314 ? -22.938 12.953 5.574 1 97.56 314 LEU A CA 1
ATOM 2544 C C . LEU A 1 314 ? -23.234 12.18 4.289 1 97.56 314 LEU A C 1
ATOM 2546 O O . LEU A 1 314 ? -22.297 11.727 3.615 1 97.56 314 LEU A O 1
ATOM 2550 N N . HIS A 1 315 ? -24.5 12.055 3.965 1 97.12 315 HIS A N 1
ATOM 2551 C CA . HIS A 1 315 ? -24.875 11.414 2.705 1 97.12 315 HIS A CA 1
ATOM 2552 C C . HIS A 1 315 ? -24.438 12.258 1.512 1 97.12 315 HIS A C 1
ATOM 2554 O O . HIS A 1 315 ? -24 11.719 0.49 1 97.12 315 HIS A O 1
ATOM 2560 N N . ASP A 1 316 ? -24.625 13.586 1.676 1 97.62 316 ASP A N 1
ATOM 2561 C CA . ASP A 1 316 ? -24.156 14.5 0.631 1 97.62 316 ASP A CA 1
ATOM 2562 C C . ASP A 1 316 ? -22.641 14.406 0.458 1 97.62 316 ASP A C 1
ATOM 2564 O O . ASP A 1 316 ? -22.141 14.422 -0.667 1 97.62 316 ASP A O 1
ATOM 2568 N N . PHE A 1 317 ? -21.969 14.344 1.569 1 98.12 317 PHE A N 1
ATOM 2569 C CA . PHE A 1 317 ? -20.5 14.242 1.521 1 98.12 317 PHE A CA 1
ATOM 2570 C C . PHE A 1 317 ? -20.078 12.922 0.892 1 98.12 317 PHE A C 1
ATOM 2572 O O . PHE A 1 317 ? -19.141 12.891 0.081 1 98.12 317 PHE A O 1
ATOM 2579 N N . GLU A 1 318 ? -20.734 11.828 1.266 1 97.69 318 GLU A N 1
ATOM 2580 C CA . GLU A 1 318 ? -20.453 10.523 0.678 1 97.69 318 GLU A CA 1
ATOM 2581 C C . GLU A 1 318 ? -20.625 10.547 -0.837 1 97.69 318 GLU A C 1
ATOM 2583 O O . GLU A 1 318 ? -19.781 10.039 -1.575 1 97.69 318 GLU A O 1
ATOM 2588 N N . ALA A 1 319 ? -21.75 11.086 -1.302 1 96.88 319 ALA A N 1
ATOM 2589 C CA . ALA A 1 319 ? -22.016 11.188 -2.732 1 96.88 319 ALA A CA 1
ATOM 2590 C C . ALA A 1 319 ? -20.969 12.039 -3.432 1 96.88 319 ALA A C 1
ATOM 2592 O O . ALA A 1 319 ? -20.531 11.719 -4.539 1 96.88 319 ALA A O 1
ATOM 2593 N N . TRP A 1 320 ? -20.578 13.109 -2.762 1 98 320 TRP A N 1
ATOM 2594 C CA . TRP A 1 320 ? -19.547 14.016 -3.291 1 98 320 TRP A CA 1
ATOM 2595 C C . TRP A 1 320 ? -18.219 13.297 -3.443 1 98 320 TRP A C 1
ATOM 2597 O O . TRP A 1 320 ? -17.531 13.453 -4.461 1 98 320 TRP A O 1
ATOM 2607 N N . LEU A 1 321 ? -17.844 12.508 -2.434 1 97.88 321 LEU A N 1
ATOM 2608 C CA . LEU A 1 321 ? -16.609 11.727 -2.484 1 97.88 321 LEU A CA 1
ATOM 2609 C C . LEU A 1 321 ? -16.672 10.68 -3.592 1 97.88 321 LEU A C 1
ATOM 2611 O O . LEU A 1 321 ? -15.688 10.438 -4.289 1 97.88 321 LEU A O 1
ATOM 2615 N N . SER A 1 322 ? -17.812 10.07 -3.711 1 95.62 322 SER A N 1
ATOM 2616 C CA . SER A 1 322 ? -18.016 9.047 -4.73 1 95.62 322 SER A CA 1
ATOM 2617 C C . SER A 1 322 ? -17.828 9.609 -6.133 1 95.62 322 SER A C 1
ATOM 2619 O O . SER A 1 322 ? -17.234 8.953 -6.996 1 95.62 322 SER A O 1
ATOM 2621 N N . THR A 1 323 ? -18.25 10.797 -6.332 1 95.44 323 THR A N 1
ATOM 2622 C CA . THR A 1 323 ? -18.219 11.438 -7.641 1 95.44 323 THR A CA 1
ATOM 2623 C C . THR A 1 323 ? -16.812 11.969 -7.945 1 95.44 323 THR A C 1
ATOM 2625 O O . THR A 1 323 ? -16.328 11.844 -9.07 1 95.44 323 THR A O 1
ATOM 2628 N N . ASN A 1 324 ? -16.172 12.523 -6.949 1 96.81 324 ASN A N 1
ATOM 2629 C CA . ASN A 1 324 ? -14.977 13.305 -7.215 1 96.81 324 ASN A CA 1
ATOM 2630 C C . ASN A 1 324 ? -13.711 12.5 -6.91 1 96.81 324 ASN A C 1
ATOM 2632 O O . ASN A 1 324 ? -12.625 12.844 -7.383 1 96.81 324 ASN A O 1
ATOM 2636 N N . TYR A 1 325 ? -13.797 11.453 -6.125 1 96.12 325 TYR A N 1
ATOM 2637 C CA . TYR A 1 325 ? -12.641 10.641 -5.762 1 96.12 325 TYR A CA 1
ATOM 2638 C C . TYR A 1 325 ? -12.891 9.172 -6.074 1 96.12 325 TYR A C 1
ATOM 2640 O O . TYR A 1 325 ? -12.641 8.719 -7.195 1 96.12 325 TYR A O 1
ATOM 2648 N N . GLY A 1 326 ? -13.562 8.453 -5.16 1 94.44 326 GLY A N 1
ATOM 2649 C CA . GLY A 1 326 ? -13.828 7.047 -5.406 1 94.44 326 GLY A CA 1
ATOM 2650 C C . GLY A 1 326 ? -14.977 6.5 -4.578 1 94.44 326 GLY A C 1
ATOM 2651 O O . GLY A 1 326 ? -15.086 6.797 -3.387 1 94.44 326 GLY A O 1
ATOM 2652 N N . ARG A 1 327 ? -15.734 5.691 -5.188 1 92.56 327 ARG A N 1
ATOM 2653 C CA . ARG A 1 327 ? -16.922 5.117 -4.547 1 92.56 327 ARG A CA 1
ATOM 2654 C C . ARG A 1 327 ? -16.531 4.07 -3.512 1 92.56 327 ARG A C 1
ATOM 2656 O O . ARG A 1 327 ? -17.156 3.963 -2.457 1 92.56 327 ARG A O 1
ATOM 2663 N N . ASN A 1 328 ? -15.531 3.281 -3.891 1 94.56 328 ASN A N 1
ATOM 2664 C CA . ASN A 1 328 ? -15.141 2.166 -3.035 1 94.56 328 ASN A CA 1
ATOM 2665 C C . ASN A 1 328 ? -13.883 2.488 -2.236 1 94.56 328 ASN A C 1
ATOM 2667 O O . ASN A 1 328 ? -13.023 1.625 -2.057 1 94.56 328 ASN A O 1
ATOM 2671 N N . TRP A 1 329 ? -13.789 3.756 -1.849 1 95.69 329 TRP A N 1
ATOM 2672 C CA . TRP A 1 329 ? -12.703 4.262 -1.019 1 95.69 329 TRP A CA 1
ATOM 2673 C C . TRP A 1 329 ? -13.055 4.156 0.462 1 95.69 329 TRP A C 1
ATOM 2675 O O . TRP A 1 329 ? -14.219 4.289 0.84 1 95.69 329 TRP A O 1
ATOM 2685 N N . HIS A 1 330 ? -12.109 3.852 1.33 1 96.69 330 HIS A N 1
ATOM 2686 C CA . HIS A 1 330 ? -12.328 3.742 2.768 1 96.69 330 HIS A CA 1
ATOM 2687 C C . HIS A 1 330 ? -13.086 4.957 3.303 1 96.69 330 HIS A C 1
ATOM 2689 O O . HIS A 1 330 ? -14.07 4.809 4.023 1 96.69 330 HIS A O 1
ATOM 2695 N N . LEU A 1 331 ? -12.602 6.156 2.945 1 98 331 LEU A N 1
ATOM 2696 C CA . LEU A 1 331 ? -13.203 7.375 3.473 1 98 331 LEU A CA 1
ATOM 2697 C C . LEU A 1 331 ? -14.664 7.488 3.053 1 98 331 LEU A C 1
ATOM 2699 O O . LEU A 1 331 ? -15.516 7.891 3.85 1 98 331 LEU A O 1
ATOM 2703 N N . THR A 1 332 ? -14.961 7.105 1.758 1 97.81 332 THR A N 1
ATOM 2704 C CA . THR A 1 332 ? -16.328 7.184 1.241 1 97.81 332 THR A CA 1
ATOM 2705 C C . THR A 1 332 ? -17.266 6.309 2.066 1 97.81 332 THR A C 1
ATOM 2707 O O . THR A 1 332 ? -18.406 6.703 2.348 1 97.81 332 THR A O 1
ATOM 2710 N N . LYS A 1 333 ? -16.781 5.137 2.508 1 97.94 333 LYS A N 1
ATOM 2711 C CA . LYS A 1 333 ? -17.609 4.207 3.268 1 97.94 333 LYS A CA 1
ATOM 2712 C C . LYS A 1 333 ? -17.672 4.605 4.738 1 97.94 333 LYS A C 1
ATOM 2714 O O . LYS A 1 333 ? -18.641 4.289 5.43 1 97.94 333 LYS A O 1
ATOM 2719 N N . LEU A 1 334 ? -16.672 5.316 5.234 1 98.44 334 LEU A N 1
ATOM 2720 C CA . LEU A 1 334 ? -16.578 5.691 6.641 1 98.44 334 LEU A CA 1
ATOM 2721 C C . LEU A 1 334 ? -17.453 6.898 6.945 1 98.44 334 LEU A C 1
ATOM 2723 O O . LEU A 1 334 ? -18.078 6.965 8.008 1 98.44 334 LEU A O 1
ATOM 2727 N N . VAL A 1 335 ? -17.562 7.875 6.008 1 98.31 335 VAL A N 1
ATOM 2728 C CA . VAL A 1 335 ? -18.203 9.156 6.309 1 98.31 335 VAL A CA 1
ATOM 2729 C C . VAL A 1 335 ? -19.688 8.945 6.594 1 98.31 335 VAL A C 1
ATOM 2731 O O . VAL A 1 335 ? -20.266 9.656 7.414 1 98.31 335 VAL A O 1
ATOM 2734 N N . LYS A 1 336 ? -20.312 7.973 5.902 1 96.81 336 LYS A N 1
ATOM 2735 C CA . LYS A 1 336 ? -21.719 7.719 6.164 1 96.81 336 LYS A CA 1
ATOM 2736 C C . LYS A 1 336 ? -21.922 7.102 7.543 1 96.81 336 LYS A C 1
ATOM 2738 O O . LYS A 1 336 ? -23.047 7.02 8.031 1 96.81 336 LYS A O 1
ATOM 2743 N N . ARG A 1 337 ? -20.828 6.723 8.203 1 97.38 337 ARG A N 1
ATOM 2744 C CA . ARG A 1 337 ? -20.844 6.156 9.547 1 97.38 337 ARG A CA 1
ATOM 2745 C C . ARG A 1 337 ? -20.375 7.176 10.578 1 97.38 337 ARG A C 1
ATOM 2747 O O . ARG A 1 337 ? -20.109 6.824 11.727 1 97.38 337 ARG A O 1
ATOM 2754 N N . GLY A 1 338 ? -20.125 8.461 10.125 1 97.19 338 GLY A N 1
ATOM 2755 C CA . GLY A 1 338 ? -19.719 9.539 11 1 97.19 338 GLY A CA 1
ATOM 2756 C C . GLY A 1 338 ? -18.234 9.523 11.312 1 97.19 338 GLY A C 1
ATOM 2757 O O . GLY A 1 338 ? -17.797 10.094 12.312 1 97.19 338 GLY A O 1
ATOM 2758 N N . VAL A 1 339 ? -17.469 8.789 10.508 1 98.12 339 VAL A N 1
ATOM 2759 C CA . VAL A 1 339 ? -16.047 8.656 10.758 1 98.12 339 VAL A CA 1
ATOM 2760 C C . VAL A 1 339 ? -15.25 9.273 9.609 1 98.12 339 VAL A C 1
ATOM 2762 O O . VAL A 1 339 ? -15.547 9.016 8.438 1 98.12 339 VAL A O 1
ATOM 2765 N N . GLY A 1 340 ? -14.312 10.164 9.922 1 97.81 340 GLY A N 1
ATOM 2766 C CA . GLY A 1 340 ? -13.391 10.719 8.945 1 97.81 340 GLY A CA 1
ATOM 2767 C C . GLY A 1 340 ? -11.969 10.195 9.109 1 97.81 340 GLY A C 1
ATOM 2768 O O . GLY A 1 340 ? -11.695 9.406 10.016 1 97.81 340 GLY A O 1
ATOM 2769 N N . ILE A 1 341 ? -11.148 10.539 8.172 1 97.31 341 ILE A N 1
ATOM 2770 C CA . ILE A 1 341 ? -9.734 10.195 8.188 1 97.31 341 ILE A CA 1
ATOM 2771 C C . ILE A 1 341 ? -8.891 11.453 8.016 1 97.31 341 ILE A C 1
ATOM 2773 O O . ILE A 1 341 ? -9.219 12.328 7.203 1 97.31 341 ILE A O 1
ATOM 2777 N N . HIS A 1 342 ? -7.844 11.562 8.789 1 92.94 342 HIS A N 1
ATOM 2778 C CA . HIS A 1 342 ? -6.934 12.688 8.641 1 92.94 342 HIS A CA 1
ATOM 2779 C C . HIS A 1 342 ? -5.48 12.227 8.586 1 92.94 342 HIS A C 1
ATOM 2781 O O . HIS A 1 342 ? -4.977 11.633 9.539 1 92.94 342 HIS A O 1
ATOM 2787 N N . ASN A 1 343 ? -4.867 12.422 7.527 1 90.56 343 ASN A N 1
ATOM 2788 C CA . ASN A 1 343 ? -3.445 12.141 7.359 1 90.56 343 ASN A CA 1
ATOM 2789 C C . ASN A 1 343 ? -2.777 13.156 6.438 1 90.56 343 ASN A C 1
ATOM 2791 O O . ASN A 1 343 ? -3.457 13.945 5.781 1 90.56 343 ASN A O 1
ATOM 2795 N N . GLY A 1 344 ? -1.469 13.227 6.383 1 85.62 344 GLY A N 1
ATOM 2796 C CA . GLY A 1 344 ? -0.714 14.266 5.695 1 85.62 344 GLY A CA 1
ATOM 2797 C C . GLY A 1 344 ? -0.74 14.117 4.188 1 85.62 344 GLY A C 1
ATOM 2798 O O . GLY A 1 344 ? -0.377 15.055 3.465 1 85.62 344 GLY A O 1
ATOM 2799 N N . GLN A 1 345 ? -1.323 13.039 3.645 1 89.75 345 GLN A N 1
ATOM 2800 C CA . GLN A 1 345 ? -1.254 12.789 2.209 1 89.75 345 GLN A CA 1
ATOM 2801 C C . GLN A 1 345 ? -2.514 13.281 1.503 1 89.75 345 GLN A C 1
ATOM 2803 O O . GLN A 1 345 ? -2.508 13.492 0.289 1 89.75 345 GLN A O 1
ATOM 2808 N N . LEU A 1 346 ? -3.615 13.477 2.232 1 93.75 346 LEU A N 1
ATOM 2809 C CA . LEU A 1 346 ? -4.883 13.883 1.64 1 93.75 346 LEU A CA 1
ATOM 2810 C C . LEU A 1 346 ? -4.789 15.289 1.066 1 93.75 346 LEU A C 1
ATOM 2812 O O . LEU A 1 346 ? -3.977 16.094 1.523 1 93.75 346 LEU A O 1
ATOM 2816 N N . HIS A 1 347 ? -5.602 15.547 0.051 1 94.75 347 HIS A N 1
ATOM 2817 C CA . HIS A 1 347 ? -5.703 16.906 -0.444 1 94.75 347 HIS A CA 1
ATOM 2818 C C . HIS A 1 347 ? -6.07 17.875 0.677 1 94.75 347 HIS A C 1
ATOM 2820 O O . HIS A 1 347 ? -6.895 17.562 1.535 1 94.75 347 HIS A O 1
ATOM 2826 N N . ARG A 1 348 ? -5.477 19 0.617 1 89.69 348 ARG A N 1
ATOM 2827 C CA . ARG A 1 348 ? -5.664 19.984 1.668 1 89.69 348 ARG A CA 1
ATOM 2828 C C . ARG A 1 348 ? -7.137 20.359 1.812 1 89.69 348 ARG A C 1
ATOM 2830 O O . ARG A 1 348 ? -7.648 20.469 2.928 1 89.69 348 ARG A O 1
ATOM 2837 N N . SER A 1 349 ? -7.766 20.594 0.703 1 94.12 349 SER A N 1
ATOM 2838 C CA . SER A 1 349 ? -9.172 20.984 0.74 1 94.12 349 SER A CA 1
ATOM 2839 C C . SER A 1 349 ? -10.023 19.891 1.383 1 94.12 349 SER A C 1
ATOM 2841 O O . SER A 1 349 ? -10.953 20.172 2.131 1 94.12 349 SER A O 1
ATOM 2843 N N . LEU A 1 350 ? -9.656 18.641 1.126 1 95.31 350 LEU A N 1
ATOM 2844 C CA . LEU A 1 350 ? -10.391 17.516 1.688 1 95.31 350 LEU A CA 1
ATOM 2845 C C . LEU A 1 350 ? -10.203 17.438 3.199 1 95.31 350 LEU A C 1
ATOM 2847 O O . LEU A 1 350 ? -11.148 17.172 3.938 1 95.31 350 LEU A O 1
ATOM 2851 N N . SER A 1 351 ? -9 17.656 3.672 1 92.12 351 SER A N 1
ATOM 2852 C CA . SER A 1 351 ? -8.719 17.688 5.102 1 92.12 351 SER A CA 1
ATOM 2853 C C . SER A 1 351 ? -9.508 18.797 5.793 1 92.12 351 SER A C 1
ATOM 2855 O O . SER A 1 351 ? -10.07 18.594 6.867 1 92.12 351 SER A O 1
ATOM 2857 N N . GLN A 1 352 ? -9.578 19.922 5.152 1 90.69 352 GLN A N 1
ATOM 2858 C CA . GLN A 1 352 ? -10.289 21.062 5.715 1 90.69 352 GLN A CA 1
ATOM 2859 C C . GLN A 1 352 ? -11.789 20.797 5.805 1 90.69 352 GLN A C 1
ATOM 2861 O O . GLN A 1 352 ? -12.438 21.156 6.789 1 90.69 352 GLN A O 1
ATOM 2866 N N . ILE A 1 353 ? -12.289 20.172 4.766 1 95.06 353 ILE A N 1
ATOM 2867 C CA . ILE A 1 353 ? -13.703 19.828 4.73 1 95.06 353 ILE A CA 1
ATOM 2868 C C . ILE A 1 353 ? -14.039 18.906 5.906 1 95.06 353 ILE A C 1
ATOM 2870 O O . ILE A 1 353 ? -15.039 19.109 6.594 1 95.06 353 ILE A O 1
ATOM 2874 N N . GLN A 1 354 ? -13.203 17.953 6.141 1 95 354 GLN A N 1
ATOM 2875 C CA . GLN A 1 354 ? -13.461 17 7.211 1 95 354 GLN A CA 1
ATOM 2876 C C . GLN A 1 354 ? -13.383 17.656 8.578 1 95 354 GLN A C 1
ATOM 2878 O O . GLN A 1 354 ? -14.164 17.344 9.477 1 95 354 GLN A O 1
ATOM 2883 N N . ILE A 1 355 ? -12.445 18.594 8.711 1 90.56 355 ILE A N 1
ATOM 2884 C CA . ILE A 1 355 ? -12.312 19.297 9.977 1 90.56 355 ILE A CA 1
ATOM 2885 C C . ILE A 1 355 ? -13.562 20.141 10.227 1 90.56 355 ILE A C 1
ATOM 2887 O O . ILE A 1 355 ? -14.062 20.203 11.352 1 90.56 355 ILE A O 1
ATOM 2891 N N . ARG A 1 356 ? -14.031 20.766 9.18 1 91.81 356 ARG A N 1
ATOM 2892 C CA . ARG A 1 356 ? -15.266 21.531 9.297 1 91.81 356 ARG A CA 1
ATOM 2893 C C . ARG A 1 356 ? -16.438 20.641 9.695 1 91.81 356 ARG A C 1
ATOM 2895 O O . ARG A 1 356 ? -17.234 21.016 10.555 1 91.81 356 ARG A O 1
ATOM 2902 N N . LEU A 1 357 ? -16.484 19.5 9.055 1 95.44 357 LEU A N 1
ATOM 2903 C CA . LEU A 1 357 ? -17.562 18.547 9.344 1 95.44 357 LEU A CA 1
ATOM 2904 C C . LEU A 1 357 ? -17.453 18.031 10.773 1 95.44 357 LEU A C 1
ATOM 2906 O O . LEU A 1 357 ? -18.469 17.734 11.414 1 95.44 357 LEU A O 1
ATOM 2910 N N . PHE A 1 358 ? -16.281 17.922 11.266 1 93.19 358 PHE A N 1
ATOM 2911 C CA . PHE A 1 358 ? -16.047 17.453 12.625 1 93.19 358 PHE A CA 1
ATOM 2912 C C . PHE A 1 358 ? -16.547 18.484 13.641 1 93.19 358 PHE A C 1
ATOM 2914 O O . PHE A 1 358 ? -17 18.125 14.727 1 93.19 358 PHE A O 1
ATOM 2921 N N . GLU A 1 359 ? -16.469 19.75 13.266 1 87.62 359 GLU A N 1
ATOM 2922 C CA . GLU A 1 359 ? -16.953 20.812 14.133 1 87.62 359 GLU A CA 1
ATOM 2923 C C . GLU A 1 359 ? -18.469 20.953 14.039 1 87.62 359 GLU A C 1
ATOM 2925 O O . GLU A 1 359 ? -19.109 21.484 14.953 1 87.62 359 GLU A O 1
ATOM 2930 N N . ASP A 1 360 ? -19 20.406 12.961 1 89.62 360 ASP A N 1
ATOM 2931 C CA . ASP A 1 360 ? -20.438 20.469 12.711 1 89.62 360 ASP A CA 1
ATOM 2932 C C . ASP A 1 360 ? -21.188 19.438 13.562 1 89.62 360 ASP A C 1
ATOM 2934 O O . ASP A 1 360 ? -20.859 18.25 13.555 1 89.62 360 ASP A O 1
ATOM 2938 N N . PRO A 1 361 ? -22.203 19.875 14.312 1 87.06 361 PRO A N 1
ATOM 2939 C CA . PRO A 1 361 ? -22.969 18.938 15.141 1 87.06 361 PRO A CA 1
ATOM 2940 C C . PRO A 1 361 ? -23.609 17.812 14.32 1 87.06 361 PRO A C 1
ATOM 2942 O O . PRO A 1 361 ? -23.781 16.703 14.82 1 87.06 361 PRO A O 1
ATOM 2945 N N . ASP A 1 362 ? -23.906 18.109 13.086 1 90.31 362 ASP A N 1
ATOM 2946 C CA . ASP A 1 362 ? -24.516 17.094 12.227 1 90.31 362 ASP A CA 1
ATOM 2947 C C . ASP A 1 362 ? -23.484 16.531 11.242 1 90.31 362 ASP A C 1
ATOM 2949 O O . ASP A 1 362 ? -23.859 16.078 10.156 1 90.31 362 ASP A O 1
ATOM 2953 N N . GLY A 1 363 ? -22.25 16.625 11.641 1 95.19 363 GLY A N 1
ATOM 2954 C CA . GLY A 1 363 ? -21.188 16.156 10.758 1 95.19 363 GLY A CA 1
ATOM 2955 C C . GLY A 1 363 ? -20.484 14.922 11.273 1 95.19 363 GLY A C 1
ATOM 2956 O O . GLY A 1 363 ? -21.141 13.945 11.656 1 95.19 363 GLY A O 1
ATOM 2957 N N . LEU A 1 364 ? -19.188 14.891 11.25 1 96.69 364 LEU A N 1
ATOM 2958 C CA . LEU A 1 364 ? -18.375 13.75 11.672 1 96.69 364 LEU A CA 1
ATOM 2959 C C . LEU A 1 364 ? -18.25 13.711 13.195 1 96.69 364 LEU A C 1
ATOM 2961 O O . LEU A 1 364 ? -18.109 14.758 13.836 1 96.69 364 LEU A O 1
ATOM 2965 N N . ASP A 1 365 ? -18.281 12.555 13.727 1 95.75 365 ASP A N 1
ATOM 2966 C CA . ASP A 1 365 ? -18.156 12.391 15.172 1 95.75 365 ASP A CA 1
ATOM 2967 C C . ASP A 1 365 ? -16.781 11.836 15.539 1 95.75 365 ASP A C 1
ATOM 2969 O O . ASP A 1 365 ? -16.344 11.961 16.688 1 95.75 365 ASP A O 1
ATOM 2973 N N . THR A 1 366 ? -16.219 11.211 14.625 1 96.81 366 THR A N 1
ATOM 2974 C CA . THR A 1 366 ? -14.938 10.555 14.875 1 96.81 366 THR A CA 1
ATOM 2975 C C . THR A 1 366 ? -13.953 10.844 13.742 1 96.81 366 THR A C 1
ATOM 2977 O O . THR A 1 366 ? -14.328 10.867 12.57 1 96.81 366 THR A O 1
ATOM 2980 N N . ILE A 1 367 ? -12.727 11.109 14.047 1 96.56 367 ILE A N 1
ATOM 2981 C CA . ILE A 1 367 ? -11.664 11.211 13.055 1 96.56 367 ILE A CA 1
ATOM 2982 C C . ILE A 1 367 ? -10.516 10.273 13.438 1 96.56 367 ILE A C 1
ATOM 2984 O O . ILE A 1 367 ? -10.047 10.289 14.578 1 96.56 367 ILE A O 1
ATOM 2988 N N . VAL A 1 368 ? -10.18 9.367 12.57 1 97.31 368 VAL A N 1
ATOM 2989 C CA . VAL A 1 368 ? -8.992 8.523 12.711 1 97.31 368 VAL A CA 1
ATOM 2990 C C . VAL A 1 368 ? -7.797 9.188 12.039 1 97.31 368 VAL A C 1
ATOM 2992 O O . VAL A 1 368 ? -7.859 9.547 10.859 1 97.31 368 VAL A O 1
ATOM 2995 N N . SER A 1 369 ? -6.688 9.344 12.789 1 93.56 369 SER A N 1
ATOM 2996 C CA . SER A 1 369 ? -5.641 10.188 12.227 1 93.56 369 SER A CA 1
ATOM 2997 C C . SER A 1 369 ? -4.254 9.648 12.555 1 93.56 369 SER A C 1
ATOM 2999 O O . SER A 1 369 ? -4.105 8.812 13.445 1 93.56 369 SER A O 1
ATOM 3001 N N . THR A 1 370 ? -3.281 10.016 11.758 1 90.06 370 THR A N 1
ATOM 3002 C CA . THR A 1 370 ? -1.878 9.93 12.148 1 90.06 370 THR A CA 1
ATOM 3003 C C . THR A 1 370 ? -1.478 11.133 13 1 90.06 370 THR A C 1
ATOM 3005 O O . THR A 1 370 ? -2.33 11.773 13.617 1 90.06 370 THR A O 1
ATOM 3008 N N . SER A 1 371 ? -0.217 11.445 13.055 1 82.31 371 SER A N 1
ATOM 3009 C CA . SER A 1 371 ? 0.262 12.594 13.82 1 82.31 371 SER A CA 1
ATOM 3010 C C . SER A 1 371 ? -0.081 13.906 13.117 1 82.31 371 SER A C 1
ATOM 3012 O O . SER A 1 371 ? 0.074 14.984 13.703 1 82.31 371 SER A O 1
ATOM 3014 N N . SER A 1 372 ? -0.71 13.758 11.984 1 79.75 372 SER A N 1
ATOM 3015 C CA . SER A 1 372 ? -1.04 14.938 11.195 1 79.75 372 SER A CA 1
ATOM 3016 C C . SER A 1 372 ? -2.016 15.844 11.938 1 79.75 372 SER A C 1
ATOM 3018 O O . SER A 1 372 ? -2.027 17.062 11.727 1 79.75 372 SER A O 1
ATOM 3020 N N . ILE A 1 373 ? -2.777 15.297 12.781 1 76.69 373 ILE A N 1
ATOM 3021 C CA . ILE A 1 373 ? -3.812 16.062 13.469 1 76.69 373 ILE A CA 1
ATOM 3022 C C . ILE A 1 373 ? -3.17 16.984 14.508 1 76.69 373 ILE A C 1
ATOM 3024 O O . ILE A 1 373 ? -3.773 17.969 14.93 1 76.69 373 ILE A O 1
ATOM 3028 N N . ILE A 1 374 ? -1.924 16.578 14.992 1 74.5 374 ILE A N 1
ATOM 3029 C CA . ILE A 1 374 ? -1.204 17.359 16 1 74.5 374 ILE A CA 1
ATOM 3030 C C . ILE A 1 374 ? -0.742 18.688 15.398 1 74.5 374 ILE A C 1
ATOM 3032 O O . ILE A 1 374 ? -0.765 19.719 16.078 1 74.5 374 ILE A O 1
ATOM 3036 N N . GLU A 1 375 ? -0.299 18.656 14.172 1 65.38 375 GLU A N 1
ATOM 3037 C CA . GLU A 1 375 ? 0.342 19.812 13.547 1 65.38 375 GLU A CA 1
ATOM 3038 C C . GLU A 1 375 ? -0.653 20.609 12.711 1 65.38 375 GLU A C 1
ATOM 3040 O O . GLU A 1 375 ? -0.352 21.719 12.266 1 65.38 375 GLU A O 1
ATOM 3045 N N . GLY A 1 376 ? -1.74 20.219 12.805 1 58.25 376 GLY A N 1
ATOM 3046 C CA . GLY A 1 376 ? -2.369 20.875 11.672 1 58.25 376 GLY A CA 1
ATOM 3047 C C . GLY A 1 376 ? -3.771 21.375 11.969 1 58.25 376 GLY A C 1
ATOM 3048 O O . GLY A 1 376 ? -4.441 21.922 11.094 1 58.25 376 GLY A O 1
ATOM 3049 N N . VAL A 1 377 ? -4.316 21.078 13.203 1 64.38 377 VAL A N 1
ATOM 3050 C CA . VAL A 1 377 ? -5.73 21.422 13.156 1 64.38 377 VAL A CA 1
ATOM 3051 C C . VAL A 1 377 ? -6.242 21.734 14.562 1 64.38 377 VAL A C 1
ATOM 3053 O O . VAL A 1 377 ? -5.809 21.109 15.531 1 64.38 377 VAL A O 1
ATOM 3056 N N . ASN A 1 378 ? -6.832 22.906 14.594 1 69.44 378 ASN A N 1
ATOM 3057 C CA . ASN A 1 378 ? -7.531 23.234 15.828 1 69.44 378 ASN A CA 1
ATOM 3058 C C . ASN A 1 378 ? -8.828 22.438 15.969 1 69.44 378 ASN A C 1
ATOM 3060 O O . ASN A 1 378 ? -9.828 22.766 15.344 1 69.44 378 ASN A O 1
ATOM 3064 N N . THR A 1 379 ? -8.641 21.266 16.469 1 75.44 379 THR A N 1
ATOM 3065 C CA . THR A 1 379 ? -9.82 20.453 16.734 1 75.44 379 THR A CA 1
ATOM 3066 C C . THR A 1 379 ? -9.969 20.156 18.219 1 75.44 379 THR A C 1
ATOM 3068 O O . THR A 1 379 ? -8.992 20.234 18.969 1 75.44 379 THR A O 1
ATOM 3071 N N . SER A 1 380 ? -11.195 20.156 18.688 1 78.25 380 SER A N 1
ATOM 3072 C CA . SER A 1 380 ? -11.469 19.781 20.062 1 78.25 380 SER A CA 1
ATOM 3073 C C . SER A 1 380 ? -12.336 18.531 20.125 1 78.25 380 SER A C 1
ATOM 3075 O O . SER A 1 380 ? -13.305 18.391 19.375 1 78.25 380 SER A O 1
ATOM 3077 N N . ALA A 1 381 ? -11.789 17.609 20.766 1 89.06 381 ALA A N 1
ATOM 3078 C CA . ALA A 1 381 ? -12.531 16.359 21 1 89.06 381 ALA A CA 1
ATOM 3079 C C . ALA A 1 381 ? -12.648 16.078 22.484 1 89.06 381 ALA A C 1
ATOM 3081 O O . ALA A 1 381 ? -11.758 16.406 23.266 1 89.06 381 ALA A O 1
ATOM 3082 N N . GLU A 1 382 ? -13.766 15.625 22.812 1 91.5 382 GLU A N 1
ATOM 3083 C CA . GLU A 1 382 ? -13.938 15.203 24.203 1 91.5 382 GLU A CA 1
ATOM 3084 C C . GLU A 1 382 ? -13.164 13.914 24.484 1 91.5 382 GLU A C 1
ATOM 3086 O O . GLU A 1 382 ? -12.609 13.742 25.562 1 91.5 382 GLU A O 1
ATOM 3091 N N . ASN A 1 383 ? -13.156 13.078 23.5 1 94.88 383 ASN A N 1
ATOM 3092 C CA . ASN A 1 383 ? -12.492 11.789 23.641 1 94.88 383 ASN A CA 1
ATOM 3093 C C . ASN A 1 383 ? -11.266 11.688 22.734 1 94.88 383 ASN A C 1
ATOM 3095 O O . ASN A 1 383 ? -11.32 12.047 21.562 1 94.88 383 ASN A O 1
ATOM 3099 N N . ILE A 1 384 ? -10.211 11.242 23.344 1 95.25 384 ILE A N 1
ATOM 3100 C CA . ILE A 1 384 ? -9.008 10.906 22.578 1 95.25 384 ILE A CA 1
ATOM 3101 C C . ILE A 1 384 ? -8.641 9.445 22.812 1 95.25 384 ILE A C 1
ATOM 3103 O O . ILE A 1 384 ? -8.562 9 23.953 1 95.25 384 ILE A O 1
ATOM 3107 N N . VAL A 1 385 ? -8.508 8.719 21.781 1 96.88 385 VAL A N 1
ATOM 3108 C CA . VAL A 1 385 ? -8.086 7.328 21.875 1 96.88 385 VAL A CA 1
ATOM 3109 C C . VAL A 1 385 ? -6.68 7.172 21.297 1 96.88 385 VAL A C 1
ATOM 3111 O O . VAL A 1 385 ? -6.453 7.453 20.125 1 96.88 385 VAL A O 1
ATOM 3114 N N . ILE A 1 386 ? -5.762 6.746 22.125 1 95.56 386 ILE A N 1
ATOM 3115 C CA . ILE A 1 386 ? -4.418 6.422 21.656 1 95.56 386 ILE A CA 1
ATOM 3116 C C . ILE A 1 386 ? -4.34 4.938 21.297 1 95.56 386 ILE A C 1
ATOM 3118 O O . ILE A 1 386 ? -4.023 4.102 22.156 1 95.56 386 ILE A O 1
ATOM 3122 N N . TRP A 1 387 ? -4.531 4.668 20.062 1 94.94 387 TRP A N 1
ATOM 3123 C CA . TRP A 1 387 ? -4.59 3.297 19.562 1 94.94 387 TRP A CA 1
ATOM 3124 C C . TRP A 1 387 ? -3.203 2.66 19.562 1 94.94 387 TRP A C 1
ATOM 3126 O O . TRP A 1 387 ? -3.062 1.464 19.812 1 94.94 387 TRP A O 1
ATOM 3136 N N . SER A 1 388 ? -2.258 3.504 19.234 1 90.31 388 SER A N 1
ATOM 3137 C CA . SER A 1 388 ? -0.886 3.029 19.078 1 90.31 388 SER A CA 1
ATOM 3138 C C . SER A 1 388 ? 0.104 3.994 19.719 1 90.31 388 SER A C 1
ATOM 3140 O O . SER A 1 388 ? -0.146 5.199 19.797 1 90.31 388 SER A O 1
ATOM 3142 N N . ASN A 1 389 ? 1.172 3.492 20.234 1 87.12 389 ASN A N 1
ATOM 3143 C CA . ASN A 1 389 ? 2.199 4.324 20.844 1 87.12 389 ASN A CA 1
ATOM 3144 C C . ASN A 1 389 ? 3.336 4.625 19.875 1 87.12 389 ASN A C 1
ATOM 3146 O O . ASN A 1 389 ? 4.43 5.008 20.297 1 87.12 389 ASN A O 1
ATOM 3150 N N . LYS A 1 390 ? 2.986 4.496 18.688 1 82.81 390 LYS A N 1
ATOM 3151 C CA . LYS A 1 390 ? 4.012 4.73 17.672 1 82.81 390 LYS A CA 1
ATOM 3152 C C . LYS A 1 390 ? 3.924 6.148 17.125 1 82.81 390 LYS A C 1
ATOM 3154 O O . LYS A 1 390 ? 2.855 6.766 17.156 1 82.81 390 LYS A O 1
ATOM 3159 N N . LYS A 1 391 ? 5.039 6.828 16.781 1 74.5 391 LYS A N 1
ATOM 3160 C CA . LYS A 1 391 ? 5.07 8.203 16.281 1 74.5 391 LYS A CA 1
ATOM 3161 C C . LYS A 1 391 ? 4.664 8.258 14.812 1 74.5 391 LYS A C 1
ATOM 3163 O O . LYS A 1 391 ? 4.07 9.234 14.359 1 74.5 391 LYS A O 1
ATOM 3168 N N . GLY A 1 392 ? 4.707 7.199 14.109 1 61.66 392 GLY A N 1
ATOM 3169 C CA . GLY A 1 392 ? 4.402 7.238 12.688 1 61.66 392 GLY A CA 1
ATOM 3170 C C . GLY A 1 392 ? 5.477 7.926 11.867 1 61.66 392 GLY A C 1
ATOM 3171 O O . GLY A 1 392 ? 6.426 8.484 12.422 1 61.66 392 GLY A O 1
ATOM 3172 N N . GLY A 1 393 ? 5.691 7.941 10.43 1 57.72 393 GLY A N 1
ATOM 3173 C CA . GLY A 1 393 ? 6.598 8.609 9.508 1 57.72 393 GLY A CA 1
ATOM 3174 C C . GLY A 1 393 ? 7.84 7.797 9.203 1 57.72 393 GLY A C 1
ATOM 3175 O O . GLY A 1 393 ? 7.938 6.629 9.586 1 57.72 393 GLY A O 1
ATOM 3176 N N . ARG A 1 394 ? 8.812 8.594 8.539 1 50.62 394 ARG A N 1
ATOM 3177 C CA . ARG A 1 394 ? 10.055 7.977 8.094 1 50.62 394 ARG A CA 1
ATOM 3178 C C . ARG A 1 394 ? 11.008 7.754 9.273 1 50.62 394 ARG A C 1
ATOM 3180 O O . ARG A 1 394 ? 11.25 8.664 10.062 1 50.62 394 ARG A O 1
ATOM 3187 N N . GLY A 1 395 ? 11.336 6.25 9.633 1 48.84 395 GLY A N 1
ATOM 3188 C CA . GLY A 1 395 ? 12.281 5.965 10.703 1 48.84 395 GLY A CA 1
ATOM 3189 C C . GLY A 1 395 ? 11.617 5.754 12.047 1 48.84 395 GLY A C 1
ATOM 3190 O O . GLY A 1 395 ? 12.188 6.09 13.086 1 48.84 395 GLY A O 1
ATOM 3191 N N . ASN A 1 396 ? 10.461 5.305 12.133 1 55.16 396 ASN A N 1
ATOM 3192 C CA . ASN A 1 396 ? 9.336 5.578 13.016 1 55.16 396 ASN A CA 1
ATOM 3193 C C . ASN A 1 396 ? 9.586 5.035 14.422 1 55.16 396 ASN A C 1
ATOM 3195 O O . ASN A 1 396 ? 9.367 3.854 14.688 1 55.16 396 ASN A O 1
ATOM 3199 N N . PRO A 1 397 ? 10.328 5.684 15.273 1 62.88 397 PRO A N 1
ATOM 3200 C CA . PRO A 1 397 ? 10.508 5.266 16.672 1 62.88 397 PRO A CA 1
ATOM 3201 C C . PRO A 1 397 ? 9.211 5.348 17.484 1 62.88 397 PRO A C 1
ATOM 3203 O O . PRO A 1 397 ? 8.211 5.887 17 1 62.88 397 PRO A O 1
ATOM 3206 N N . LYS A 1 398 ? 9.219 4.941 18.719 1 73.5 398 LYS A N 1
ATOM 3207 C CA . LYS A 1 398 ? 8.188 5.051 19.75 1 73.5 398 LYS A CA 1
ATOM 3208 C C . LYS A 1 398 ? 7.766 6.504 19.938 1 73.5 398 LYS A C 1
ATOM 3210 O O . LYS A 1 398 ? 8.578 7.422 19.797 1 73.5 398 LYS A O 1
ATOM 3215 N N . LEU A 1 399 ? 6.469 6.617 20.047 1 83 399 LEU A N 1
ATOM 3216 C CA . LEU A 1 399 ? 5.906 7.918 20.391 1 83 399 LEU A CA 1
ATOM 3217 C C . LEU A 1 399 ? 6.676 8.562 21.531 1 83 399 LEU A C 1
ATOM 3219 O O . LEU A 1 399 ? 6.898 7.934 22.578 1 83 399 LEU A O 1
ATOM 3223 N N . ASP A 1 400 ? 7.32 9.656 21.328 1 83.38 400 ASP A N 1
ATOM 3224 C CA . ASP A 1 400 ? 8.031 10.344 22.391 1 83.38 400 ASP A CA 1
ATOM 3225 C C . ASP A 1 400 ? 7.066 11.109 23.297 1 83.38 400 ASP A C 1
ATOM 3227 O O . ASP A 1 400 ? 5.922 11.367 22.906 1 83.38 400 ASP A O 1
ATOM 3231 N N . ASP A 1 401 ? 7.535 11.414 24.438 1 88.69 401 ASP A N 1
ATOM 3232 C CA . ASP A 1 401 ? 6.703 12.062 25.453 1 88.69 401 ASP A CA 1
ATOM 3233 C C . ASP A 1 401 ? 6.18 13.406 24.953 1 88.69 401 ASP A C 1
ATOM 3235 O O . ASP A 1 401 ? 5.043 13.781 25.25 1 88.69 401 ASP A O 1
ATOM 3239 N N . PHE A 1 402 ? 6.941 14.039 24.25 1 85.81 402 PHE A N 1
ATOM 3240 C CA . PHE A 1 402 ? 6.562 15.352 23.734 1 85.81 402 PHE A CA 1
ATOM 3241 C C . PHE A 1 402 ? 5.371 15.242 22.797 1 85.81 402 PHE A C 1
ATOM 3243 O O . PHE A 1 402 ? 4.375 15.953 22.953 1 85.81 402 PHE A O 1
ATOM 3250 N N . THR A 1 403 ? 5.48 14.383 21.828 1 85.94 403 THR A N 1
ATOM 3251 C CA . THR A 1 403 ? 4.41 14.18 20.859 1 85.94 403 THR A CA 1
ATOM 3252 C C . THR A 1 403 ? 3.154 13.648 21.531 1 85.94 403 THR A C 1
ATOM 3254 O O . THR A 1 403 ? 2.039 14.047 21.203 1 85.94 403 THR A O 1
ATOM 3257 N N . TYR A 1 404 ? 3.4 12.789 22.5 1 90.5 404 TYR A N 1
ATOM 3258 C CA . TYR A 1 404 ? 2.295 12.227 23.266 1 90.5 404 TYR A CA 1
ATOM 3259 C C . TYR A 1 404 ? 1.497 13.328 23.953 1 90.5 404 TYR A C 1
ATOM 3261 O O . TYR A 1 404 ? 0.268 13.359 23.859 1 90.5 404 TYR A O 1
ATOM 3269 N N . LYS A 1 405 ? 2.145 14.211 24.562 1 88.62 405 LYS A N 1
ATOM 3270 C CA . LYS A 1 405 ? 1.502 15.297 25.281 1 88.62 405 LYS A CA 1
ATOM 3271 C C . LYS A 1 405 ? 0.75 16.219 24.328 1 88.62 405 LYS A C 1
ATOM 3273 O O . LYS A 1 405 ? -0.304 16.766 24.688 1 88.62 405 LYS A O 1
ATOM 3278 N N . ASN A 1 406 ? 1.259 16.344 23.188 1 87.06 406 ASN A N 1
ATOM 3279 C CA . ASN A 1 406 ? 0.593 17.188 22.203 1 87.06 406 ASN A CA 1
ATOM 3280 C C . ASN A 1 406 ? -0.693 16.547 21.688 1 87.06 406 ASN A C 1
ATOM 3282 O O . ASN A 1 406 ? -1.663 17.25 21.391 1 87.06 406 ASN A O 1
ATOM 3286 N N . ILE A 1 407 ? -0.688 15.25 21.578 1 89.31 407 ILE A N 1
ATOM 3287 C CA . ILE A 1 407 ? -1.864 14.531 21.094 1 89.31 407 ILE A CA 1
ATOM 3288 C C . ILE A 1 407 ? -2.969 14.594 22.156 1 89.31 407 ILE A C 1
ATOM 3290 O O . ILE A 1 407 ? -4.098 14.984 21.844 1 89.31 407 ILE A O 1
ATOM 3294 N N . ILE A 1 408 ? -2.613 14.25 23.391 1 90.5 408 ILE A N 1
ATOM 3295 C CA . ILE A 1 408 ? -3.658 14.164 24.406 1 90.5 408 ILE A CA 1
ATOM 3296 C C . ILE A 1 408 ? -4.137 15.57 24.781 1 90.5 408 ILE A C 1
ATOM 3298 O O . ILE A 1 408 ? -5.27 15.742 25.219 1 90.5 408 ILE A O 1
ATOM 3302 N N . GLY A 1 409 ? -3.295 16.578 24.547 1 86.81 409 GLY A N 1
ATOM 3303 C CA . GLY A 1 409 ? -3.66 17.953 24.828 1 86.81 409 GLY A CA 1
ATOM 3304 C C . GLY A 1 409 ? -4.781 18.453 23.938 1 86.81 409 GLY A C 1
ATOM 3305 O O . GLY A 1 409 ? -5.395 19.484 24.219 1 86.81 409 GLY A O 1
ATOM 3306 N N . ARG A 1 410 ? -5.09 17.625 22.969 1 82.81 410 ARG A N 1
ATOM 3307 C CA . ARG A 1 410 ? -6.184 18 22.078 1 82.81 410 ARG A CA 1
ATOM 3308 C C . ARG A 1 410 ? -7.527 17.547 22.641 1 82.81 410 ARG A C 1
ATOM 3310 O O . ARG A 1 410 ? -8.578 17.875 22.078 1 82.81 410 ARG A O 1
ATOM 3317 N N . GLY A 1 411 ? -7.266 16.797 23.812 1 84.44 411 GLY A N 1
ATOM 3318 C CA . GLY A 1 411 ? -8.461 16.359 24.531 1 84.44 411 GLY A CA 1
ATOM 3319 C C . GLY A 1 411 ? -9.102 17.469 25.344 1 84.44 411 GLY A C 1
ATOM 3320 O O . GLY A 1 411 ? -8.508 17.969 26.297 1 84.44 411 GLY A O 1
ATOM 3321 N N . ALA A 1 412 ? -10.156 18.156 24.969 1 81.88 412 ALA A N 1
ATOM 3322 C CA . ALA A 1 412 ? -10.906 19.219 25.625 1 81.88 412 ALA A CA 1
ATOM 3323 C C . ALA A 1 412 ? -10.391 20.594 25.203 1 81.88 412 ALA A C 1
ATOM 3325 O O . ALA A 1 412 ? -9.258 20.734 24.734 1 81.88 412 ALA A O 1
ATOM 3326 N N . ARG A 1 413 ? -11.109 21.516 25.266 1 75.31 413 ARG A N 1
ATOM 3327 C CA . ARG A 1 413 ? -10.773 22.891 24.953 1 75.31 413 ARG A CA 1
ATOM 3328 C C . ARG A 1 413 ? -11.625 23.875 25.766 1 75.31 413 ARG A C 1
ATOM 3330 O O . ARG A 1 413 ? -12.797 23.609 26.031 1 75.31 413 ARG A O 1
ATOM 3337 N N . MET A 1 414 ? -10.938 24.891 26.016 1 73.75 414 MET A N 1
ATOM 3338 C CA . MET A 1 414 ? -11.594 25.922 26.812 1 73.75 414 MET A CA 1
ATOM 3339 C C . MET A 1 414 ? -12.906 26.359 26.172 1 73.75 414 MET A C 1
ATOM 3341 O O . MET A 1 414 ? -12.969 26.562 24.953 1 73.75 414 MET A O 1
ATOM 3345 N N . PHE A 1 415 ? -13.859 26.359 26.953 1 65.06 415 PHE A N 1
ATOM 3346 C CA . PHE A 1 415 ? -15.211 26.812 26.641 1 65.06 415 PHE A CA 1
ATOM 3347 C C . PHE A 1 415 ? -15.977 25.734 25.891 1 65.06 415 PHE A C 1
ATOM 3349 O O . PHE A 1 415 ? -17.172 25.891 25.594 1 65.06 415 PHE A O 1
ATOM 3356 N N . ARG A 1 416 ? -15.297 24.641 25.5 1 74.12 416 ARG A N 1
ATOM 3357 C CA . ARG A 1 416 ? -16 23.562 24.844 1 74.12 416 ARG A CA 1
ATOM 3358 C C . ARG A 1 416 ? -16.156 22.359 25.766 1 74.12 416 ARG A C 1
ATOM 3360 O O . ARG A 1 416 ? -17.281 21.906 26.016 1 74.12 416 ARG A O 1
ATOM 3367 N N . HIS A 1 417 ? -14.992 21.953 26.188 1 80.62 417 HIS A N 1
ATOM 3368 C CA . HIS A 1 417 ? -14.977 20.844 27.125 1 80.62 417 HIS A CA 1
ATOM 3369 C C . HIS A 1 417 ? -14.016 21.109 28.281 1 80.62 417 HIS A C 1
ATOM 3371 O O . HIS A 1 417 ? -12.82 21.312 28.062 1 80.62 417 HIS A O 1
ATOM 3377 N N . PHE A 1 418 ? -14.602 21.016 29.484 1 84.94 418 PHE A N 1
ATOM 3378 C CA . PHE A 1 418 ? -13.758 21.188 30.656 1 84.94 418 PHE A CA 1
ATOM 3379 C C . PHE A 1 418 ? -12.828 20 30.844 1 84.94 418 PHE A C 1
ATOM 3381 O O . PHE A 1 418 ? -11.664 20.156 31.219 1 84.94 418 PHE A O 1
ATOM 3388 N N . VAL A 1 419 ? -13.438 18.906 30.531 1 89.06 419 VAL A N 1
ATOM 3389 C CA . VAL A 1 419 ? -12.719 17.672 30.797 1 89.06 419 VAL A CA 1
ATOM 3390 C C . VAL A 1 419 ? -12.586 16.859 29.516 1 89.06 419 VAL A C 1
ATOM 3392 O O . VAL A 1 419 ? -13.57 16.625 28.812 1 89.06 419 VAL A O 1
ATOM 3395 N N . GLY A 1 420 ? -11.336 16.531 29.172 1 92.5 420 GLY A N 1
ATOM 3396 C CA . GLY A 1 420 ? -11.07 15.594 28.078 1 92.5 420 GLY A CA 1
ATOM 3397 C C . GLY A 1 420 ? -10.789 14.18 28.562 1 92.5 420 GLY A C 1
ATOM 3398 O O . GLY A 1 420 ? -10.102 13.984 29.562 1 92.5 420 GLY A O 1
ATOM 3399 N N . LYS A 1 421 ? -11.422 13.211 27.938 1 94.88 421 LYS A N 1
ATOM 3400 C CA . LYS A 1 421 ? -11.203 11.812 28.266 1 94.88 421 LYS A CA 1
ATOM 3401 C C . LYS A 1 421 ? -10.164 11.18 27.344 1 94.88 421 LYS A C 1
ATOM 3403 O O . LYS A 1 421 ? -10.359 11.125 26.125 1 94.88 421 LYS A O 1
ATOM 3408 N N . ILE A 1 422 ? -9.062 10.703 27.938 1 96.06 422 ILE A N 1
ATOM 3409 C CA . ILE A 1 422 ? -7.969 10.117 27.188 1 96.06 422 ILE A CA 1
ATOM 3410 C C . ILE A 1 422 ? -7.926 8.609 27.406 1 96.06 422 ILE A C 1
ATOM 3412 O O . ILE A 1 422 ? -7.699 8.156 28.531 1 96.06 422 ILE A O 1
ATOM 3416 N N . TYR A 1 423 ? -8.172 7.863 26.391 1 97.06 423 TYR A N 1
ATOM 3417 C CA . TYR A 1 423 ? -8.109 6.406 26.469 1 97.06 423 TYR A CA 1
ATOM 3418 C C . TYR A 1 423 ? -6.809 5.879 25.875 1 97.06 423 TYR A C 1
ATOM 3420 O O . TYR A 1 423 ? -6.605 5.926 24.656 1 97.06 423 TYR A O 1
ATOM 3428 N N . ILE A 1 424 ? -5.98 5.336 26.75 1 96.81 424 ILE A N 1
ATOM 3429 C CA . ILE A 1 424 ? -4.641 4.898 26.375 1 96.81 424 ILE A CA 1
ATOM 3430 C C . ILE A 1 424 ? -4.621 3.383 26.188 1 96.81 424 ILE A C 1
ATOM 3432 O O . ILE A 1 424 ? -4.613 2.639 27.172 1 96.81 424 ILE A O 1
ATOM 3436 N N . LEU A 1 425 ? -4.516 2.945 24.969 1 96 425 LEU A N 1
ATOM 3437 C CA . LEU A 1 425 ? -4.652 1.521 24.688 1 96 425 LEU A CA 1
ATOM 3438 C C . LEU A 1 425 ? -3.283 0.856 24.578 1 96 425 LEU A C 1
ATOM 3440 O O . LEU A 1 425 ? -3.18 -0.372 24.609 1 96 425 LEU A O 1
ATOM 3444 N N . GLU A 1 426 ? -2.24 1.59 24.422 1 92.56 426 GLU A N 1
ATOM 3445 C CA . GLU A 1 426 ? -0.865 1.107 24.5 1 92.56 426 GLU A CA 1
ATOM 3446 C C . GLU A 1 426 ? -0.038 1.953 25.469 1 92.56 426 GLU A C 1
ATOM 3448 O O . GLU A 1 426 ? -0.314 3.141 25.656 1 92.56 426 GLU A O 1
ATOM 3453 N N . GLU A 1 427 ? 0.97 1.382 26 1 91.56 427 GLU A N 1
ATOM 3454 C CA . GLU A 1 427 ? 1.768 2.055 27.016 1 91.56 427 GLU A CA 1
ATOM 3455 C C . GLU A 1 427 ? 2.344 3.367 26.484 1 91.56 427 GLU A C 1
ATOM 3457 O O . GLU A 1 427 ? 3.012 3.385 25.453 1 91.56 427 GLU A O 1
ATOM 3462 N N . PRO A 1 428 ? 2.051 4.438 27.156 1 91.88 428 PRO A N 1
ATOM 3463 C CA . PRO A 1 428 ? 2.596 5.727 26.734 1 91.88 428 PRO A CA 1
ATOM 3464 C C . PRO A 1 428 ? 4.094 5.855 27.016 1 91.88 428 PRO A C 1
ATOM 3466 O O . PRO A 1 428 ? 4.656 5.055 27.766 1 91.88 428 PRO A O 1
ATOM 3469 N N . PRO A 1 429 ? 4.73 6.75 26.359 1 89.44 429 PRO A N 1
ATOM 3470 C CA . PRO A 1 429 ? 6.152 6.949 26.641 1 89.44 429 PRO A CA 1
ATOM 3471 C C . PRO A 1 429 ? 6.41 7.461 28.062 1 89.44 429 PRO A C 1
ATOM 3473 O O . PRO A 1 429 ? 5.523 8.062 28.672 1 89.44 429 PRO A O 1
ATOM 3476 N N . ALA A 1 430 ? 7.609 7.145 28.516 1 87.56 430 ALA A N 1
ATOM 3477 C CA . ALA A 1 430 ? 8.016 7.68 29.812 1 87.56 430 ALA A CA 1
ATOM 3478 C C . ALA A 1 430 ? 8.102 9.203 29.781 1 87.56 430 ALA A C 1
ATOM 3480 O O . ALA A 1 430 ? 8.469 9.789 28.766 1 87.56 430 ALA A O 1
ATOM 3481 N N . THR A 1 431 ? 7.707 9.758 30.906 1 87.56 431 THR A N 1
ATOM 3482 C CA . THR A 1 431 ? 7.762 11.211 31 1 87.56 431 THR A CA 1
ATOM 3483 C C . THR A 1 431 ? 9.203 11.703 30.984 1 87.56 431 THR A C 1
ATOM 3485 O O . THR A 1 431 ? 10.047 11.195 31.734 1 87.56 431 THR A O 1
ATOM 3488 N N . THR A 1 432 ? 9.484 12.477 30.062 1 83.5 432 THR A N 1
ATOM 3489 C CA . THR A 1 432 ? 10.82 13.055 29.953 1 83.5 432 THR A CA 1
ATOM 3490 C C . THR A 1 432 ? 10.75 14.578 29.844 1 83.5 432 THR A C 1
ATOM 3492 O O . THR A 1 432 ? 9.711 15.125 29.453 1 83.5 432 THR A O 1
ATOM 3495 N N . ASN A 1 433 ? 11.773 15.188 30.406 1 82.38 433 ASN A N 1
ATOM 3496 C CA . ASN A 1 433 ? 11.922 16.609 30.141 1 82.38 433 ASN A CA 1
ATOM 3497 C C . ASN A 1 433 ? 12.5 16.875 28.75 1 82.38 433 ASN A C 1
ATOM 3499 O O . ASN A 1 433 ? 13.547 16.312 28.406 1 82.38 433 ASN A O 1
ATOM 3503 N N . THR A 1 434 ? 11.695 17.547 28.094 1 82.88 434 THR A N 1
ATOM 3504 C CA . THR A 1 434 ? 12.148 17.812 26.734 1 82.88 434 THR A CA 1
ATOM 3505 C C . THR A 1 434 ? 12.992 19.078 26.688 1 82.88 434 THR A C 1
ATOM 3507 O O . THR A 1 434 ? 12.516 20.172 27 1 82.88 434 THR A O 1
ATOM 3510 N N . GLN A 1 435 ? 14.242 18.859 26.438 1 82.06 435 GLN A N 1
ATOM 3511 C CA . GLN A 1 435 ? 15.148 19.984 26.234 1 82.06 435 GLN A CA 1
ATOM 3512 C C . GLN A 1 435 ? 15.375 20.234 24.734 1 82.06 435 GLN A C 1
ATOM 3514 O O . GLN A 1 435 ? 15.641 19.312 23.969 1 82.06 435 GLN A O 1
ATOM 3519 N N . LEU A 1 436 ? 15.117 21.438 24.406 1 84.19 436 LEU A N 1
ATOM 3520 C CA . LEU A 1 436 ? 15.32 21.797 23.016 1 84.19 436 LEU A CA 1
ATOM 3521 C C . LEU A 1 436 ? 16.766 22.25 22.766 1 84.19 436 LEU A C 1
ATOM 3523 O O . LEU A 1 436 ? 17.234 23.188 23.406 1 84.19 436 LEU A O 1
ATOM 3527 N N . GLU A 1 437 ? 17.422 21.438 22.031 1 80.38 437 GLU A N 1
ATOM 3528 C CA . GLU A 1 437 ? 18.781 21.766 21.625 1 80.38 437 GLU A CA 1
ATOM 3529 C C . GLU A 1 437 ? 18.859 22.062 20.125 1 80.38 437 GLU A C 1
ATOM 3531 O O . GLU A 1 437 ? 18.438 21.25 19.312 1 80.38 437 GLU A O 1
ATOM 3536 N N . LEU A 1 438 ? 19.281 23.234 19.891 1 82.44 438 LEU A N 1
ATOM 3537 C CA . LEU A 1 438 ? 19.406 23.625 18.484 1 82.44 438 LEU A CA 1
ATOM 3538 C C . LEU A 1 438 ? 20.859 23.688 18.062 1 82.44 438 LEU A C 1
ATOM 3540 O O . LEU A 1 438 ? 21.703 24.234 18.781 1 82.44 438 LEU A O 1
ATOM 3544 N N . THR A 1 439 ? 21.266 22.797 17.188 1 74.5 439 THR A N 1
ATOM 3545 C CA . THR A 1 439 ? 22.609 22.828 16.594 1 74.5 439 THR A CA 1
ATOM 3546 C C . THR A 1 439 ? 22.531 23.078 15.094 1 74.5 439 THR A C 1
ATOM 3548 O O . THR A 1 439 ? 21.5 22.797 14.469 1 74.5 439 THR A O 1
ATOM 3551 N N . LEU A 1 440 ? 23.547 23.719 14.617 1 73.88 440 LEU A N 1
ATOM 3552 C CA . LEU A 1 440 ? 23.609 23.922 13.18 1 73.88 440 LEU A CA 1
ATOM 3553 C C . LEU A 1 440 ? 23.844 22.594 12.453 1 73.88 440 LEU A C 1
ATOM 3555 O O . LEU A 1 440 ? 24.922 22 12.57 1 73.88 440 LEU A O 1
ATOM 3559 N N . PRO A 1 441 ? 22.812 22.078 11.742 1 73.38 441 PRO A N 1
ATOM 3560 C CA . PRO A 1 441 ? 23 20.797 11.062 1 73.38 441 PRO A CA 1
ATOM 3561 C C . PRO A 1 441 ? 24.047 20.859 9.953 1 73.38 441 PRO A C 1
ATOM 3563 O O . PRO A 1 441 ? 24.234 21.906 9.336 1 73.38 441 PRO A O 1
ATOM 3566 N N . ASP A 1 442 ? 24.703 19.781 9.695 1 72.25 442 ASP A N 1
ATOM 3567 C CA . ASP A 1 442 ? 25.734 19.688 8.672 1 72.25 442 ASP A CA 1
ATOM 3568 C C . ASP A 1 442 ? 25.188 20.016 7.289 1 72.25 442 ASP A C 1
ATOM 3570 O O . ASP A 1 442 ? 25.906 20.531 6.438 1 72.25 442 ASP A O 1
ATOM 3574 N N . GLN A 1 443 ? 23.938 19.75 7.211 1 70.5 443 GLN A N 1
ATOM 3575 C CA . GLN A 1 443 ? 23.297 19.969 5.918 1 70.5 443 GLN A CA 1
ATOM 3576 C C . GLN A 1 443 ? 23.281 21.453 5.547 1 70.5 443 GLN A C 1
ATOM 3578 O O . GLN A 1 443 ? 23.219 21.797 4.367 1 70.5 443 GLN A O 1
ATOM 3583 N N . LEU A 1 444 ? 23.422 22.359 6.598 1 71.12 444 LEU A N 1
ATOM 3584 C CA . LEU A 1 444 ? 23.328 23.797 6.379 1 71.12 444 LEU A CA 1
ATOM 3585 C C . LEU A 1 444 ? 24.719 24.406 6.207 1 71.12 444 LEU A C 1
ATOM 3587 O O . LEU A 1 444 ? 24.828 25.594 5.875 1 71.12 444 LEU A O 1
ATOM 3591 N N . LEU A 1 445 ? 25.703 23.609 6.387 1 66.38 445 LEU A N 1
ATOM 3592 C CA . LEU A 1 445 ? 27.062 24.125 6.445 1 66.38 445 LEU A CA 1
ATOM 3593 C C . LEU A 1 445 ? 27.453 24.781 5.125 1 66.38 445 LEU A C 1
ATOM 3595 O O . LEU A 1 445 ? 28.234 25.734 5.109 1 66.38 445 LEU A O 1
ATOM 3599 N N . GLY A 1 446 ? 26.828 24.266 4.105 1 63.84 446 GLY A N 1
ATOM 3600 C CA . GLY A 1 446 ? 27.188 24.844 2.82 1 63.84 446 GLY A CA 1
ATOM 3601 C C . GLY A 1 446 ? 26.516 26.188 2.568 1 63.84 446 GLY A C 1
ATOM 3602 O O . GLY A 1 446 ? 26.953 26.938 1.701 1 63.84 446 GLY A O 1
ATOM 3603 N N . SER A 1 447 ? 25.531 26.5 3.346 1 63.69 447 SER A N 1
ATOM 3604 C CA . SER A 1 447 ? 24.734 27.688 3.066 1 63.69 447 SER A CA 1
ATOM 3605 C C . SER A 1 447 ? 25 28.781 4.098 1 63.69 447 SER A C 1
ATOM 3607 O O . SER A 1 447 ? 24.391 29.844 4.051 1 63.69 447 SER A O 1
ATOM 3609 N N . ILE A 1 448 ? 25.875 28.453 5 1 63.66 448 ILE A N 1
ATOM 3610 C CA . ILE A 1 448 ? 26.078 29.406 6.086 1 63.66 448 ILE A CA 1
ATOM 3611 C C . ILE A 1 448 ? 27.375 30.188 5.852 1 63.66 448 ILE A C 1
ATOM 3613 O O . ILE A 1 448 ? 28.344 29.641 5.344 1 63.66 448 ILE A O 1
ATOM 3617 N N . ASP A 1 449 ? 27.188 31.469 6.023 1 62.78 449 ASP A N 1
ATOM 3618 C CA . ASP A 1 449 ? 28.359 32.344 5.98 1 62.78 449 ASP A CA 1
ATOM 3619 C C . ASP A 1 449 ? 29.328 32 7.113 1 62.78 449 ASP A C 1
ATOM 3621 O O . ASP A 1 449 ? 29.016 32.219 8.289 1 62.78 449 ASP A O 1
ATOM 3625 N N . GLU A 1 450 ? 30.391 31.359 6.738 1 62.62 450 GLU A N 1
ATOM 3626 C CA . GLU A 1 450 ? 31.359 30.906 7.73 1 62.62 450 GLU A CA 1
ATOM 3627 C C . GLU A 1 450 ? 31.906 32.062 8.547 1 62.62 450 GLU A C 1
ATOM 3629 O O . GLU A 1 450 ? 32.25 31.906 9.719 1 62.62 450 GLU A O 1
ATOM 3634 N N . VAL A 1 451 ? 31.953 33.156 7.918 1 60.03 451 VAL A N 1
ATOM 3635 C CA . VAL A 1 451 ? 32.562 34.312 8.594 1 60.03 451 VAL A CA 1
ATOM 3636 C C . VAL A 1 451 ? 31.578 34.844 9.656 1 60.03 451 VAL A C 1
ATOM 3638 O O . VAL A 1 451 ? 31.984 35.125 10.789 1 60.03 451 VAL A O 1
ATOM 3641 N N . LYS A 1 452 ? 30.391 34.875 9.305 1 63.88 452 LYS A N 1
ATOM 3642 C CA . LYS A 1 452 ? 29.375 35.438 10.188 1 63.88 452 LYS A CA 1
ATOM 3643 C C . LYS A 1 452 ? 29.094 34.531 11.367 1 63.88 452 LYS A C 1
ATOM 3645 O O . LYS A 1 452 ? 28.844 34.969 12.477 1 63.88 452 LYS A O 1
ATOM 3650 N N . TYR A 1 453 ? 29.297 33.219 11.07 1 67.56 453 TYR A N 1
ATOM 3651 C CA . TYR A 1 453 ? 28.891 32.281 12.109 1 67.56 453 TYR A CA 1
ATOM 3652 C C . TYR A 1 453 ? 30.109 31.531 12.641 1 67.56 453 TYR A C 1
ATOM 3654 O O . TYR A 1 453 ? 29.969 30.406 13.148 1 67.56 453 TYR A O 1
ATOM 3662 N N . SER A 1 454 ? 31.219 32.062 12.367 1 63.16 454 SER A N 1
ATOM 3663 C CA . SER A 1 454 ? 32.5 31.438 12.719 1 63.16 454 SER A CA 1
ATOM 3664 C C . SER A 1 454 ? 32.531 31.031 14.188 1 63.16 454 SER A C 1
ATOM 3666 O O . SER A 1 454 ? 33.125 30.016 14.539 1 63.16 454 SER A O 1
ATOM 3668 N N . ARG A 1 455 ? 31.828 31.766 14.984 1 64.25 455 ARG A N 1
ATOM 3669 C CA . ARG A 1 455 ? 31.938 31.516 16.422 1 64.25 455 ARG A CA 1
ATOM 3670 C C . ARG A 1 455 ? 31.031 30.375 16.844 1 64.25 455 ARG A C 1
ATOM 3672 O O . ARG A 1 455 ? 31.219 29.766 17.906 1 64.25 455 ARG A O 1
ATOM 3679 N N . ASP A 1 456 ? 30.125 30.016 16.062 1 66.19 456 ASP A N 1
ATOM 3680 C CA . ASP A 1 456 ? 29.125 29.016 16.453 1 66.19 456 ASP A CA 1
ATOM 3681 C C . ASP A 1 456 ? 29.391 27.688 15.766 1 66.19 456 ASP A C 1
ATOM 3683 O O . ASP A 1 456 ? 28.688 26.703 16.031 1 66.19 456 ASP A O 1
ATOM 3687 N N . LEU A 1 457 ? 30.453 27.672 14.906 1 73.62 457 LEU A N 1
ATOM 3688 C CA . LEU A 1 457 ? 30.797 26.453 14.18 1 73.62 457 LEU A CA 1
ATOM 3689 C C . LEU A 1 457 ? 31.953 25.719 14.844 1 73.62 457 LEU A C 1
ATOM 3691 O O . LEU A 1 457 ? 32.875 26.359 15.367 1 73.62 457 LEU A O 1
ATOM 3695 N N . THR A 1 458 ? 31.781 24.406 14.977 1 73.69 458 THR A N 1
ATOM 3696 C CA . THR A 1 458 ? 32.875 23.594 15.477 1 73.69 458 THR A CA 1
ATOM 3697 C C . THR A 1 458 ? 34 23.516 14.445 1 73.69 458 THR A C 1
ATOM 3699 O O . THR A 1 458 ? 33.781 23.75 13.25 1 73.69 458 THR A O 1
ATOM 3702 N N . PRO A 1 459 ? 35.156 23.328 14.922 1 76.69 459 PRO A N 1
ATOM 3703 C CA . PRO A 1 459 ? 36.281 23.156 13.984 1 76.69 459 PRO A CA 1
ATOM 3704 C C . PRO A 1 459 ? 36 22.062 12.953 1 76.69 459 PRO A C 1
ATOM 3706 O O . PRO A 1 459 ? 36.406 22.188 11.789 1 76.69 459 PRO A O 1
ATOM 3709 N N . GLU A 1 460 ? 35.375 21.047 13.391 1 78.75 460 GLU A N 1
ATOM 3710 C CA . GLU A 1 460 ? 35.062 19.953 12.469 1 78.75 460 GLU A CA 1
ATOM 3711 C C . GLU A 1 460 ? 34.062 20.422 11.391 1 78.75 460 GLU A C 1
ATOM 3713 O O . GLU A 1 460 ? 34.188 20.047 10.227 1 78.75 460 GLU A O 1
ATOM 3718 N N . GLN A 1 461 ? 33.156 21.203 11.836 1 76.31 461 GLN A N 1
ATOM 3719 C CA . GLN A 1 461 ? 32.156 21.719 10.891 1 76.31 461 GLN A CA 1
ATOM 3720 C C . GLN A 1 461 ? 32.781 22.688 9.891 1 76.31 461 GLN A C 1
ATOM 3722 O O . GLN A 1 461 ? 32.438 22.688 8.711 1 76.31 461 GLN A O 1
ATOM 3727 N N . ILE A 1 462 ? 33.75 23.375 10.383 1 76.31 462 ILE A N 1
ATOM 3728 C CA . ILE A 1 462 ? 34.469 24.312 9.523 1 76.31 462 ILE A CA 1
ATOM 3729 C C . ILE A 1 462 ? 35.281 23.547 8.469 1 76.31 462 ILE A C 1
ATOM 3731 O O . ILE A 1 462 ? 35.312 23.938 7.305 1 76.31 462 ILE A O 1
ATOM 3735 N N . ALA A 1 463 ? 35.812 22.5 8.938 1 78.44 463 ALA A N 1
ATOM 3736 C CA . ALA A 1 463 ? 36.594 21.656 8.008 1 78.44 463 ALA A CA 1
ATOM 3737 C C . ALA A 1 463 ? 35.656 21.031 6.961 1 78.44 463 ALA A C 1
ATOM 3739 O O . ALA A 1 463 ? 36.062 20.906 5.793 1 78.44 463 ALA A O 1
ATOM 3740 N N . LYS A 1 464 ? 34.562 20.656 7.355 1 78.06 464 LYS A N 1
ATOM 3741 C CA . LYS A 1 464 ? 33.625 20.047 6.434 1 78.06 464 LYS A CA 1
ATOM 3742 C C . LYS A 1 464 ? 33.125 21.047 5.391 1 78.06 464 LYS A C 1
ATOM 3744 O O . LYS A 1 464 ? 32.938 20.688 4.223 1 78.06 464 LYS A O 1
ATOM 3749 N N . ILE A 1 465 ? 32.938 22.219 5.836 1 76.88 465 ILE A N 1
ATOM 3750 C CA . ILE A 1 465 ? 32.5 23.281 4.938 1 76.88 465 ILE A CA 1
ATOM 3751 C C . ILE A 1 465 ? 33.594 23.547 3.893 1 76.88 465 ILE A C 1
ATOM 3753 O O . ILE A 1 465 ? 33.281 23.688 2.705 1 76.88 465 ILE A O 1
ATOM 3757 N N . ALA A 1 466 ? 34.781 23.531 4.414 1 77.19 466 ALA A N 1
ATOM 3758 C CA . ALA A 1 466 ? 35.875 23.812 3.518 1 77.19 466 ALA A CA 1
ATOM 3759 C C . ALA A 1 466 ? 36.031 22.688 2.488 1 77.19 466 ALA A C 1
ATOM 3761 O O . ALA A 1 466 ? 36.281 22.953 1.31 1 77.19 466 ALA A O 1
ATOM 3762 N N . ALA A 1 467 ? 35.938 21.516 2.922 1 80.31 467 ALA A N 1
ATOM 3763 C CA . ALA A 1 467 ? 36.062 20.359 2.025 1 80.31 467 ALA A CA 1
ATOM 3764 C C . ALA A 1 467 ? 34.938 20.375 0.983 1 80.31 467 ALA A C 1
ATOM 3766 O O . ALA A 1 467 ? 35.156 20.047 -0.184 1 80.31 467 ALA A O 1
ATOM 3767 N N . TYR A 1 468 ? 33.812 20.625 1.39 1 79.12 468 TYR A N 1
ATOM 3768 C CA . TYR A 1 468 ? 32.688 20.688 0.483 1 79.12 468 TYR A CA 1
ATOM 3769 C C . TYR A 1 468 ? 32.875 21.766 -0.574 1 79.12 468 TYR A C 1
ATOM 3771 O O . TYR A 1 468 ? 32.625 21.531 -1.76 1 79.12 468 TYR A O 1
ATOM 3779 N N . LYS A 1 469 ? 33.344 22.844 -0.142 1 76.75 469 LYS A N 1
ATOM 3780 C CA . LYS A 1 469 ? 33.562 23.953 -1.069 1 76.75 469 LYS A CA 1
ATOM 3781 C C . LYS A 1 469 ? 34.625 23.594 -2.096 1 76.75 469 LYS A C 1
ATOM 3783 O O . LYS A 1 469 ? 34.531 23.938 -3.271 1 76.75 469 LYS A O 1
ATOM 3788 N N . GLU A 1 470 ? 35.562 22.922 -1.603 1 80.75 470 GLU A N 1
ATOM 3789 C CA . GLU A 1 470 ? 36.625 22.5 -2.502 1 80.75 470 GLU A CA 1
ATOM 3790 C C . GLU A 1 470 ? 36.125 21.484 -3.527 1 80.75 470 GLU A C 1
ATOM 3792 O O . GLU A 1 470 ? 36.5 21.547 -4.699 1 80.75 470 GLU A O 1
ATOM 3797 N N . GLU A 1 471 ? 35.375 20.594 -3.09 1 81.81 471 GLU A N 1
ATOM 3798 C CA . GLU A 1 471 ? 34.844 19.594 -3.994 1 81.81 471 GLU A CA 1
ATOM 3799 C C . GLU A 1 471 ? 33.938 20.234 -5.043 1 81.81 471 GLU A C 1
ATOM 3801 O O . GLU A 1 471 ? 33.969 19.859 -6.219 1 81.81 471 GLU A O 1
ATOM 3806 N N . MET A 1 472 ? 33.188 21.078 -4.613 1 82.81 472 MET A N 1
ATOM 3807 C CA . MET A 1 472 ? 32.25 21.734 -5.512 1 82.81 472 MET A CA 1
ATOM 3808 C C . MET A 1 472 ? 32.969 22.609 -6.531 1 82.81 472 MET A C 1
ATOM 3810 O O . MET A 1 472 ? 32.531 22.75 -7.672 1 82.81 472 MET A O 1
ATOM 3814 N N . ARG A 1 473 ? 34.062 23.078 -6.074 1 81.5 473 ARG A N 1
ATOM 3815 C CA . ARG A 1 473 ? 34.875 23.875 -6.984 1 81.5 473 ARG A CA 1
ATOM 3816 C C . ARG A 1 473 ? 35.438 23.016 -8.117 1 81.5 473 ARG A C 1
ATOM 3818 O O . ARG A 1 473 ? 35.625 23.484 -9.234 1 81.5 473 ARG A O 1
ATOM 3825 N N . GLY A 1 474 ? 35.688 21.859 -7.801 1 82.25 474 GLY A N 1
ATOM 3826 C CA . GLY A 1 474 ? 36.156 20.922 -8.812 1 82.25 474 GLY A CA 1
ATOM 3827 C C . GLY A 1 474 ? 35.094 20.516 -9.805 1 82.25 474 GLY A C 1
ATOM 3828 O O . GLY A 1 474 ? 35.406 20.172 -10.953 1 82.25 474 GLY A O 1
ATOM 3829 N N . LEU A 1 475 ? 33.938 20.531 -9.312 1 83.31 475 LEU A N 1
ATOM 3830 C CA . LEU A 1 475 ? 32.844 20.062 -10.148 1 83.31 475 LEU A CA 1
ATOM 3831 C C . LEU A 1 475 ? 32.219 21.219 -10.945 1 83.31 475 LEU A C 1
ATOM 3833 O O . LEU A 1 475 ? 31.688 21.016 -12.031 1 83.31 475 LEU A O 1
ATOM 3837 N N . LEU A 1 476 ? 32.344 22.328 -10.234 1 81.69 476 LEU A N 1
ATOM 3838 C CA . LEU A 1 476 ? 31.75 23.516 -10.828 1 81.69 476 LEU A CA 1
ATOM 3839 C C . LEU A 1 476 ? 32.812 24.562 -11.133 1 81.69 476 LEU A C 1
ATOM 3841 O O . LEU A 1 476 ? 33.938 24.453 -10.641 1 81.69 476 LEU A O 1
ATOM 3845 N N . HIS A 1 477 ? 32.594 25.453 -12.07 1 74.06 477 HIS A N 1
ATOM 3846 C CA . HIS A 1 477 ? 33.5 26.562 -12.266 1 74.06 477 HIS A CA 1
ATOM 3847 C C . HIS A 1 477 ? 33.5 27.5 -11.062 1 74.06 477 HIS A C 1
ATOM 3849 O O . HIS A 1 477 ? 32.5 27.625 -10.375 1 74.06 477 HIS A O 1
ATOM 3855 N N . GLU A 1 478 ? 34.594 27.891 -10.555 1 64.81 478 GLU A N 1
ATOM 3856 C CA . GLU A 1 478 ? 34.812 28.688 -9.344 1 64.81 478 GLU A CA 1
ATOM 3857 C C . GLU A 1 478 ? 33.719 29.734 -9.172 1 64.81 478 GLU A C 1
ATOM 3859 O O . GLU A 1 478 ? 33.156 29.891 -8.078 1 64.81 478 GLU A O 1
ATOM 3864 N N . ASP A 1 479 ? 33.438 30.5 -10.117 1 65.62 479 ASP A N 1
ATOM 3865 C CA . ASP A 1 479 ? 32.469 31.578 -10.023 1 65.62 479 ASP A CA 1
ATOM 3866 C C . ASP A 1 479 ? 31.062 31.031 -9.781 1 65.62 479 ASP A C 1
ATOM 3868 O O . ASP A 1 479 ? 30.266 31.625 -9.047 1 65.62 479 ASP A O 1
ATOM 3872 N N . SER A 1 480 ? 30.844 29.828 -10.164 1 68.94 480 SER A N 1
ATOM 3873 C CA . SER A 1 480 ? 29.516 29.25 -10.094 1 68.94 480 SER A CA 1
ATOM 3874 C C . SER A 1 480 ? 29.234 28.703 -8.703 1 68.94 480 SER A C 1
ATOM 3876 O O . SER A 1 480 ? 28.078 28.672 -8.266 1 68.94 480 SER A O 1
ATOM 3878 N N . VAL A 1 481 ? 30.203 28.344 -8.055 1 69.81 481 VAL A N 1
ATOM 3879 C CA . VAL A 1 481 ? 30.031 27.781 -6.719 1 69.81 481 VAL A CA 1
ATOM 3880 C C . VAL A 1 481 ? 29.547 28.859 -5.758 1 69.81 481 VAL A C 1
ATOM 3882 O O . VAL A 1 481 ? 28.594 28.625 -4.996 1 69.81 481 VAL A O 1
ATOM 3885 N N . ALA A 1 482 ? 30.141 29.984 -5.824 1 65.62 482 ALA A N 1
ATOM 3886 C CA . ALA A 1 482 ? 29.75 31.094 -4.949 1 65.62 482 ALA A CA 1
ATOM 3887 C C . ALA A 1 482 ? 28.312 31.531 -5.227 1 65.62 482 ALA A C 1
ATOM 3889 O O . ALA A 1 482 ? 27.547 31.812 -4.301 1 65.62 482 ALA A O 1
ATOM 3890 N N . GLU A 1 483 ? 28.062 31.578 -6.48 1 68.38 483 GLU A N 1
ATOM 3891 C CA . GLU A 1 483 ? 26.719 31.984 -6.875 1 68.38 483 GLU A CA 1
ATOM 3892 C C . GLU A 1 483 ? 25.672 31 -6.391 1 68.38 483 GLU A C 1
ATOM 3894 O O . GLU A 1 483 ? 24.578 31.391 -5.965 1 68.38 483 GLU A O 1
ATOM 3899 N N . LEU A 1 484 ? 26.062 29.781 -6.512 1 70 484 LEU A N 1
ATOM 3900 C CA . LEU A 1 484 ? 25.141 28.719 -6.145 1 70 484 LEU A CA 1
ATOM 3901 C C . LEU A 1 484 ? 24.891 28.703 -4.641 1 70 484 LEU A C 1
ATOM 3903 O O . LEU A 1 484 ? 23.75 28.531 -4.195 1 70 484 LEU A O 1
ATOM 3907 N N . LEU A 1 485 ? 25.969 28.875 -3.953 1 63.56 485 LEU A N 1
ATOM 3908 C CA . LEU A 1 485 ? 25.891 28.75 -2.502 1 63.56 485 LEU A CA 1
ATOM 3909 C C . LEU A 1 485 ? 25.312 30.031 -1.878 1 63.56 485 LEU A C 1
ATOM 3911 O O . LEU A 1 485 ? 24.562 29.969 -0.906 1 63.56 485 LEU A O 1
ATOM 3915 N N . ASN A 1 486 ? 25.719 31.141 -2.512 1 58.28 486 ASN A N 1
ATOM 3916 C CA . ASN A 1 486 ? 25.266 32.438 -1.963 1 58.28 486 ASN A CA 1
ATOM 3917 C C . ASN A 1 486 ? 23.875 32.812 -2.475 1 58.28 486 ASN A C 1
ATOM 3919 O O . ASN A 1 486 ? 23.172 33.562 -1.831 1 58.28 486 ASN A O 1
ATOM 3923 N N . GLY A 1 487 ? 23.641 32.375 -3.662 1 55.59 487 GLY A N 1
ATOM 3924 C CA . GLY A 1 487 ? 22.438 32.844 -4.312 1 55.59 487 GLY A CA 1
ATOM 3925 C C . GLY A 1 487 ? 21.188 32.156 -3.814 1 55.59 487 GLY A C 1
ATOM 3926 O O . GLY A 1 487 ? 20.062 32.562 -4.133 1 55.59 487 GLY A O 1
ATOM 3927 N N . ASN A 1 488 ? 21.297 31.203 -2.895 1 58.88 488 ASN A N 1
ATOM 3928 C CA . ASN A 1 488 ? 20.156 30.516 -2.305 1 58.88 488 ASN A CA 1
ATOM 3929 C C . ASN A 1 488 ? 19.156 30.062 -3.373 1 58.88 488 ASN A C 1
ATOM 3931 O O . ASN A 1 488 ? 17.953 30.234 -3.223 1 58.88 488 ASN A O 1
ATOM 3935 N N . GLU A 1 489 ? 19.656 29.688 -4.469 1 68.56 489 GLU A N 1
ATOM 3936 C CA . GLU A 1 489 ? 18.797 29.328 -5.59 1 68.56 489 GLU A CA 1
ATOM 3937 C C . GLU A 1 489 ? 18.406 27.844 -5.535 1 68.56 489 GLU A C 1
ATOM 3939 O O . GLU A 1 489 ? 17.438 27.422 -6.16 1 68.56 489 GLU A O 1
ATOM 3944 N N . LEU A 1 490 ? 19.156 27.188 -4.75 1 76 490 LEU A N 1
ATOM 3945 C CA . LEU A 1 490 ? 18.906 25.75 -4.668 1 76 490 LEU A CA 1
ATOM 3946 C C . LEU A 1 490 ? 17.719 25.469 -3.758 1 76 490 LEU A C 1
ATOM 3948 O O . LEU A 1 490 ? 17.516 26.156 -2.756 1 76 490 LEU A O 1
ATOM 3952 N N . GLN A 1 491 ? 16.938 24.562 -4.141 1 70 491 GLN A N 1
ATOM 3953 C CA . GLN A 1 491 ? 15.789 24.156 -3.346 1 70 491 GLN A CA 1
ATOM 3954 C C . GLN A 1 491 ? 16.203 23.281 -2.17 1 70 491 GLN A C 1
ATOM 3956 O O . GLN A 1 491 ? 15.664 23.406 -1.069 1 70 491 GLN A O 1
ATOM 3961 N N . SER A 1 492 ? 17.172 22.391 -2.447 1 71.31 492 SER A N 1
ATOM 3962 C CA . SER A 1 492 ? 17.609 21.453 -1.415 1 71.31 492 SER A CA 1
ATOM 3963 C C . SER A 1 492 ? 18.703 22.078 -0.553 1 71.31 492 SER A C 1
ATOM 3965 O O . SER A 1 492 ? 19.578 22.797 -1.06 1 71.31 492 SER A O 1
ATOM 3967 N N . SER A 1 493 ? 18.531 21.859 0.664 1 65.94 493 SER A N 1
ATOM 3968 C CA . SER A 1 493 ? 19.594 22.281 1.577 1 65.94 493 SER A CA 1
ATOM 3969 C C . SER A 1 493 ? 20.578 21.156 1.846 1 65.94 493 SER A C 1
ATOM 3971 O O . SER A 1 493 ? 21.562 21.359 2.562 1 65.94 493 SER A O 1
ATOM 3973 N N . ASN A 1 494 ? 20.359 20.031 1.104 1 72.94 494 ASN A N 1
ATOM 3974 C CA . ASN A 1 494 ? 21.219 18.859 1.281 1 72.94 494 ASN A CA 1
ATOM 3975 C C . ASN A 1 494 ? 22.453 18.953 0.405 1 72.94 494 ASN A C 1
ATOM 3977 O O . ASN A 1 494 ? 22.406 18.656 -0.789 1 72.94 494 ASN A O 1
ATOM 3981 N N . SER A 1 495 ? 23.562 19.219 1.071 1 74.5 495 SER A N 1
ATOM 3982 C CA . SER A 1 495 ? 24.812 19.422 0.347 1 74.5 495 SER A CA 1
ATOM 3983 C C . SER A 1 495 ? 25.281 18.141 -0.332 1 74.5 495 SER A C 1
ATOM 3985 O O . SER A 1 495 ? 25.844 18.172 -1.422 1 74.5 495 SER A O 1
ATOM 3987 N N . THR A 1 496 ? 25.016 17.031 0.291 1 75.5 496 THR A N 1
ATOM 3988 C CA . THR A 1 496 ? 25.422 15.758 -0.284 1 75.5 496 THR A CA 1
ATOM 3989 C C . THR A 1 496 ? 24.641 15.469 -1.568 1 75.5 496 THR A C 1
ATOM 3991 O O . THR A 1 496 ? 25.219 14.977 -2.547 1 75.5 496 THR A O 1
ATOM 3994 N N . LEU A 1 497 ? 23.438 15.773 -1.482 1 80.88 497 LEU A N 1
ATOM 3995 C CA . LEU A 1 497 ? 22.625 15.578 -2.674 1 80.88 497 LEU A CA 1
ATOM 3996 C C . LEU A 1 497 ? 23.078 16.484 -3.809 1 80.88 497 LEU A C 1
ATOM 3998 O O . LEU A 1 497 ? 23.172 16.047 -4.961 1 80.88 497 LEU A O 1
ATOM 4002 N N . ILE A 1 498 ? 23.375 17.688 -3.498 1 83.5 498 ILE A N 1
ATOM 4003 C CA . ILE A 1 498 ? 23.812 18.656 -4.496 1 83.5 498 ILE A CA 1
ATOM 4004 C C . ILE A 1 498 ? 25.109 18.188 -5.137 1 83.5 498 ILE A C 1
ATOM 4006 O O . ILE A 1 498 ? 25.281 18.266 -6.355 1 83.5 498 ILE A O 1
ATOM 4010 N N . ARG A 1 499 ? 25.953 17.719 -4.309 1 83.38 499 ARG A N 1
ATOM 4011 C CA . ARG A 1 499 ? 27.219 17.188 -4.805 1 83.38 499 ARG A CA 1
ATOM 4012 C C . ARG A 1 499 ? 26.984 15.984 -5.719 1 83.38 499 ARG A C 1
ATOM 4014 O O . ARG A 1 499 ? 27.625 15.859 -6.762 1 83.38 499 ARG A O 1
ATOM 4021 N N . ASP A 1 500 ? 26.109 15.125 -5.348 1 85.12 500 ASP A N 1
ATOM 4022 C CA . ASP A 1 500 ? 25.828 13.922 -6.129 1 85.12 500 ASP A CA 1
ATOM 4023 C C . ASP A 1 500 ? 25.234 14.281 -7.488 1 85.12 500 ASP A C 1
ATOM 4025 O O . ASP A 1 500 ? 25.547 13.648 -8.5 1 85.12 500 ASP A O 1
ATOM 4029 N N . ILE A 1 501 ? 24.391 15.195 -7.484 1 89 501 ILE A N 1
ATOM 4030 C CA . ILE A 1 501 ? 23.797 15.664 -8.734 1 89 501 ILE A CA 1
ATOM 4031 C C . ILE A 1 501 ? 24.875 16.234 -9.648 1 89 501 ILE A C 1
ATOM 4033 O O . ILE A 1 501 ? 24.938 15.891 -10.828 1 89 501 ILE A O 1
ATOM 4037 N N . ALA A 1 502 ? 25.703 17.047 -9.047 1 88.44 502 ALA A N 1
ATOM 4038 C CA . ALA A 1 502 ? 26.781 17.656 -9.812 1 88.44 502 ALA A CA 1
ATOM 4039 C C . ALA A 1 502 ? 27.734 16.609 -10.375 1 88.44 502 ALA A C 1
ATOM 4041 O O . ALA A 1 502 ? 28.156 16.688 -11.531 1 88.44 502 ALA A O 1
ATOM 4042 N N . SER A 1 503 ? 28.031 15.695 -9.578 1 87.69 503 SER A N 1
ATOM 4043 C CA . SER A 1 503 ? 28.938 14.625 -9.992 1 87.69 503 SER A CA 1
ATOM 4044 C C . SER A 1 503 ? 28.328 13.789 -11.117 1 87.69 503 SER A C 1
ATOM 4046 O O . SER A 1 503 ? 29.031 13.43 -12.07 1 87.69 503 SER A O 1
ATOM 4048 N N . ALA A 1 504 ? 27.078 13.445 -10.984 1 86.94 504 ALA A N 1
ATOM 4049 C CA . ALA A 1 504 ? 26.391 12.641 -11.984 1 86.94 504 ALA A CA 1
ATOM 4050 C C . ALA A 1 504 ? 26.359 13.352 -13.336 1 86.94 504 ALA A C 1
ATOM 4052 O O . ALA A 1 504 ? 26.531 12.719 -14.383 1 86.94 504 ALA A O 1
ATOM 4053 N N . ILE A 1 505 ? 26.172 14.625 -13.328 1 89 505 ILE A N 1
ATOM 4054 C CA . ILE A 1 505 ? 26.062 15.406 -14.562 1 89 505 ILE A CA 1
ATOM 4055 C C . ILE A 1 505 ? 27.453 15.617 -15.164 1 89 505 ILE A C 1
ATOM 4057 O O . ILE A 1 505 ? 27.625 15.516 -16.375 1 89 505 ILE A O 1
ATOM 4061 N N . ASN A 1 506 ? 28.375 15.867 -14.312 1 86.69 506 ASN A N 1
ATOM 4062 C CA . ASN A 1 506 ? 29.719 16.156 -14.766 1 86.69 506 ASN A CA 1
ATOM 4063 C C . ASN A 1 506 ? 30.391 14.898 -15.328 1 86.69 506 ASN A C 1
ATOM 4065 O O . ASN A 1 506 ? 31.188 14.992 -16.266 1 86.69 506 ASN A O 1
ATOM 4069 N N . SER A 1 507 ? 30.172 13.766 -14.719 1 83.62 507 SER A N 1
ATOM 4070 C CA . SER A 1 507 ? 30.812 12.531 -15.148 1 83.62 507 SER A CA 1
ATOM 4071 C C . SER A 1 507 ? 30.406 12.164 -16.578 1 83.62 507 SER A C 1
ATOM 4073 O O . SER A 1 507 ? 31.219 11.633 -17.328 1 83.62 507 SER A O 1
ATOM 4075 N N . ASN A 1 508 ? 29.188 12.312 -16.922 1 82.25 508 ASN A N 1
ATOM 4076 C CA . ASN A 1 508 ? 28.75 12.07 -18.281 1 82.25 508 ASN A CA 1
ATOM 4077 C C . ASN A 1 508 ? 27.688 13.07 -18.719 1 82.25 508 ASN A C 1
ATOM 4079 O O . ASN A 1 508 ? 26.516 12.719 -18.844 1 82.25 508 ASN A O 1
ATOM 4083 N N . ALA A 1 509 ? 28.156 14.133 -19.094 1 81.94 509 ALA A N 1
ATOM 4084 C CA . ALA A 1 509 ? 27.266 15.227 -19.453 1 81.94 509 ALA A CA 1
ATOM 4085 C C . ALA A 1 509 ? 26.422 14.852 -20.672 1 81.94 509 ALA A C 1
ATOM 4087 O O . ALA A 1 509 ? 25.281 15.289 -20.812 1 81.94 509 ALA A O 1
ATOM 4088 N N . LYS A 1 510 ? 26.922 13.922 -21.5 1 84.62 510 LYS A N 1
ATOM 4089 C CA . LYS A 1 510 ? 26.234 13.539 -22.719 1 84.62 510 LYS A CA 1
ATOM 4090 C C . LYS A 1 510 ? 24.984 12.727 -22.422 1 84.62 510 LYS A C 1
ATOM 4092 O O . LYS A 1 510 ? 24.016 12.75 -23.188 1 84.62 510 LYS A O 1
ATOM 4097 N N . ASP A 1 511 ? 25.016 12.133 -21.312 1 88.12 511 ASP A N 1
ATOM 4098 C CA . ASP A 1 511 ? 23.891 11.305 -20.891 1 88.12 511 ASP A CA 1
ATOM 4099 C C . ASP A 1 511 ? 22.688 12.164 -20.531 1 88.12 511 ASP A C 1
ATOM 4101 O O . ASP A 1 511 ? 21.562 11.672 -20.469 1 88.12 511 ASP A O 1
ATOM 4105 N N . TRP A 1 512 ? 22.938 13.445 -20.344 1 90.88 512 TRP A N 1
ATOM 4106 C CA . TRP A 1 512 ? 21.875 14.344 -19.922 1 90.88 512 TRP A CA 1
ATOM 4107 C C . TRP A 1 512 ? 21.375 15.18 -21.109 1 90.88 512 TRP A C 1
ATOM 4109 O O . TRP A 1 512 ? 20.5 16.031 -20.953 1 90.88 512 TRP A O 1
ATOM 4119 N N . ASN A 1 513 ? 21.969 14.781 -22.234 1 89.31 513 ASN A N 1
ATOM 4120 C CA . ASN A 1 513 ? 21.484 15.461 -23.422 1 89.31 513 ASN A CA 1
ATOM 4121 C C . ASN A 1 513 ? 20 15.188 -23.656 1 89.31 513 ASN A C 1
ATOM 4123 O O . ASN A 1 513 ? 19.516 14.078 -23.422 1 89.31 513 ASN A O 1
ATOM 4127 N N . GLY A 1 514 ? 19.219 16.234 -23.953 1 90.31 514 GLY A N 1
ATOM 4128 C CA . GLY A 1 514 ? 17.781 16.094 -24.172 1 90.31 514 GLY A CA 1
ATOM 4129 C C . GLY A 1 514 ? 16.969 16.5 -22.969 1 90.31 514 GLY A C 1
ATOM 4130 O O . GLY A 1 514 ? 15.75 16.266 -22.922 1 90.31 514 GLY A O 1
ATOM 4131 N N . LEU A 1 515 ? 17.641 17.031 -21.953 1 92.44 515 LEU A N 1
ATOM 4132 C CA . LEU A 1 515 ? 16.953 17.469 -20.75 1 92.44 515 LEU A CA 1
ATOM 4133 C C . LEU A 1 515 ? 15.773 18.375 -21.094 1 92.44 515 LEU A C 1
ATOM 4135 O O . LEU A 1 515 ? 14.742 18.344 -20.406 1 92.44 515 LEU A O 1
ATOM 4139 N N . GLY A 1 516 ? 15.883 19.078 -22.156 1 92.88 516 GLY A N 1
ATOM 4140 C CA . GLY A 1 516 ? 14.844 20 -22.594 1 92.88 516 GLY A CA 1
ATOM 4141 C C . GLY A 1 516 ? 13.57 19.312 -23.031 1 92.88 516 GLY A C 1
ATOM 4142 O O . GLY A 1 516 ? 12.508 19.922 -23.094 1 92.88 516 GLY A O 1
ATOM 4143 N N . TYR A 1 517 ? 13.633 18.031 -23.266 1 94 517 TYR A N 1
ATOM 4144 C CA . TYR A 1 517 ? 12.461 17.281 -23.703 1 94 517 TYR A CA 1
ATOM 4145 C C . TYR A 1 517 ? 11.414 17.219 -22.594 1 94 517 TYR A C 1
ATOM 4147 O O . TYR A 1 517 ? 10.25 16.922 -22.844 1 94 517 TYR A O 1
ATOM 4155 N N . LEU A 1 518 ? 11.844 17.484 -21.438 1 95.56 518 LEU A N 1
ATOM 4156 C CA . LEU A 1 518 ? 10.891 17.531 -20.328 1 95.56 518 LEU A CA 1
ATOM 4157 C C . LEU A 1 518 ? 9.883 18.656 -20.531 1 95.56 518 LEU A C 1
ATOM 4159 O O . LEU A 1 518 ? 8.781 18.609 -19.984 1 95.56 518 LEU A O 1
ATOM 4163 N N . ASN A 1 519 ? 10.273 19.656 -21.328 1 94.94 519 ASN A N 1
ATOM 4164 C CA . ASN A 1 519 ? 9.375 20.781 -21.609 1 94.94 519 ASN A CA 1
ATOM 4165 C C . ASN A 1 519 ? 8.375 20.422 -22.703 1 94.94 519 ASN A C 1
ATOM 4167 O O . ASN A 1 519 ? 7.453 21.203 -22.984 1 94.94 519 ASN A O 1
ATOM 4171 N N . SER A 1 520 ? 8.531 19.297 -23.281 1 95 520 SER A N 1
ATOM 4172 C CA . SER A 1 520 ? 7.641 18.875 -24.359 1 95 520 SER A CA 1
ATOM 4173 C C . SER A 1 520 ? 6.211 18.719 -23.859 1 95 520 SER A C 1
ATOM 4175 O O . SER A 1 520 ? 5.988 18.297 -22.719 1 95 520 SER A O 1
ATOM 4177 N N . GLU A 1 521 ? 5.297 18.984 -24.719 1 93.5 521 GLU A N 1
ATOM 4178 C CA . GLU A 1 521 ? 3.889 18.812 -24.375 1 93.5 521 GLU A CA 1
ATOM 4179 C C . GLU A 1 521 ? 3.475 17.344 -24.484 1 93.5 521 GLU A C 1
ATOM 4181 O O . GLU A 1 521 ? 2.416 16.953 -24 1 93.5 521 GLU A O 1
ATOM 4186 N N . ASN A 1 522 ? 4.324 16.609 -25.109 1 95 522 ASN A N 1
ATOM 4187 C CA . ASN A 1 522 ? 4.066 15.18 -25.234 1 95 522 ASN A CA 1
ATOM 4188 C C . ASN A 1 522 ? 4.738 14.391 -24.109 1 95 522 ASN A C 1
ATOM 4190 O O . ASN A 1 522 ? 5.953 14.188 -24.125 1 95 522 ASN A O 1
ATOM 4194 N N . PRO A 1 523 ? 3.945 13.82 -23.234 1 95.44 523 PRO A N 1
ATOM 4195 C CA . PRO A 1 523 ? 4.508 13.133 -22.062 1 95.44 523 PRO A CA 1
ATOM 4196 C C . PRO A 1 523 ? 5.395 11.945 -22.438 1 95.44 523 PRO A C 1
ATOM 4198 O O . PRO A 1 523 ? 6.242 11.523 -21.656 1 95.44 523 PRO A O 1
ATOM 4201 N N . GLU A 1 524 ? 5.25 11.383 -23.641 1 93.44 524 GLU A N 1
ATOM 4202 C CA . GLU A 1 524 ? 6.055 10.242 -24.062 1 93.44 524 GLU A CA 1
ATOM 4203 C C . GLU A 1 524 ? 7.52 10.633 -24.234 1 93.44 524 GLU A C 1
ATOM 4205 O O . GLU A 1 524 ? 8.398 9.766 -24.234 1 93.44 524 GLU A O 1
ATOM 4210 N N . ASP A 1 525 ? 7.75 11.906 -24.281 1 95.44 525 ASP A N 1
ATOM 4211 C CA . ASP A 1 525 ? 9.109 12.391 -24.5 1 95.44 525 ASP A CA 1
ATOM 4212 C C . ASP A 1 525 ? 9.867 12.5 -23.172 1 95.44 525 ASP A C 1
ATOM 4214 O O . ASP A 1 525 ? 11.078 12.719 -23.172 1 95.44 525 ASP A O 1
ATOM 4218 N N . TRP A 1 526 ?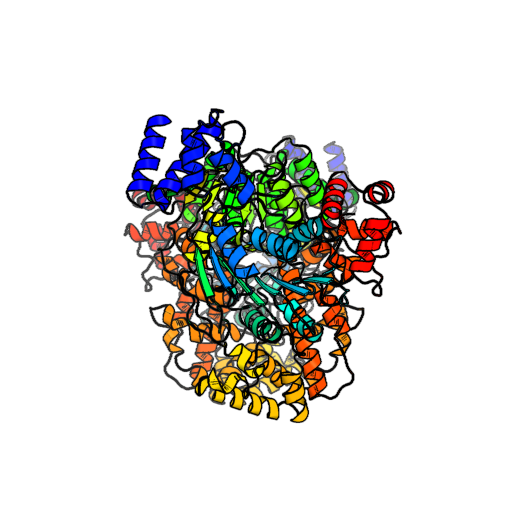 9.164 12.336 -22.078 1 96.81 526 TRP A N 1
ATOM 4219 C CA . TRP A 1 526 ? 9.75 12.641 -20.781 1 96.81 526 TRP A CA 1
ATOM 4220 C C . TRP A 1 526 ? 10.531 11.453 -20.234 1 96.81 526 TRP A C 1
ATOM 4222 O O . TRP A 1 526 ? 11.336 11.602 -19.312 1 96.81 526 TRP A O 1
ATOM 4232 N N . ASP A 1 527 ? 10.336 10.211 -20.703 1 94.25 527 ASP A N 1
ATOM 4233 C CA . ASP A 1 527 ? 10.688 8.938 -20.078 1 94.25 527 ASP A CA 1
ATOM 4234 C C . ASP A 1 527 ? 12.172 8.898 -19.719 1 94.25 527 ASP A C 1
ATOM 4236 O O . ASP A 1 527 ? 12.531 8.75 -18.547 1 94.25 527 ASP A O 1
ATOM 4240 N N . ARG A 1 528 ? 12.969 9.117 -20.625 1 92.25 528 ARG A N 1
ATOM 4241 C CA . ARG A 1 528 ? 14.398 8.898 -20.453 1 92.25 528 ARG A CA 1
ATOM 4242 C C . ARG A 1 528 ? 14.961 9.781 -19.344 1 92.25 528 ARG A C 1
ATOM 4244 O O . ARG A 1 528 ? 15.617 9.281 -18.422 1 92.25 528 ARG A O 1
ATOM 4251 N N . LEU A 1 529 ? 14.648 11.039 -19.391 1 93.94 529 LEU A N 1
ATOM 4252 C CA . LEU A 1 529 ? 15.266 11.969 -18.453 1 93.94 529 LEU A CA 1
ATOM 4253 C C . LEU A 1 529 ? 14.555 11.938 -17.109 1 93.94 529 LEU A C 1
ATOM 4255 O O . LEU A 1 529 ? 15.156 12.234 -16.078 1 93.94 529 LEU A O 1
ATOM 4259 N N . LEU A 1 530 ? 13.273 11.578 -17.094 1 94.75 530 LEU A N 1
ATOM 4260 C CA . LEU A 1 530 ? 12.586 11.391 -15.82 1 94.75 530 LEU A CA 1
ATOM 4261 C C . LEU A 1 530 ? 13.203 10.242 -15.039 1 94.75 530 LEU A C 1
ATOM 4263 O O . LEU A 1 530 ? 13.445 10.359 -13.836 1 94.75 530 LEU A O 1
ATOM 4267 N N . TYR A 1 531 ? 13.43 9.109 -15.742 1 92.19 531 TYR A N 1
ATOM 4268 C CA . TYR A 1 531 ? 14.055 7.965 -15.07 1 92.19 531 TYR A CA 1
ATOM 4269 C C . TYR A 1 531 ? 15.445 8.32 -14.562 1 92.19 531 TYR A C 1
ATOM 4271 O O . TYR A 1 531 ? 15.828 7.934 -13.461 1 92.19 531 TYR A O 1
ATOM 4279 N N . LYS A 1 532 ? 16.203 9.023 -15.367 1 91.12 532 LYS A N 1
ATOM 4280 C CA . LYS A 1 532 ? 17.547 9.43 -14.969 1 91.12 532 LYS A CA 1
ATOM 4281 C C . LYS A 1 532 ? 17.5 10.312 -13.727 1 91.12 532 LYS A C 1
ATOM 4283 O O . LYS A 1 532 ? 18.328 10.156 -12.82 1 91.12 532 LYS A O 1
ATOM 4288 N N . THR A 1 533 ? 16.562 11.266 -13.703 1 93.06 533 THR A N 1
ATOM 4289 C CA . THR A 1 533 ? 16.438 12.188 -12.578 1 93.06 533 THR A CA 1
ATOM 4290 C C . THR A 1 533 ? 16 11.453 -11.312 1 93.06 533 THR A C 1
ATOM 4292 O O . THR A 1 533 ? 16.562 11.664 -10.242 1 93.06 533 THR A O 1
ATOM 4295 N N . ILE A 1 534 ? 15.016 10.562 -11.43 1 91.19 534 ILE A N 1
ATOM 4296 C CA . ILE A 1 534 ? 14.453 9.82 -10.305 1 91.19 534 ILE A CA 1
ATOM 4297 C C . ILE A 1 534 ? 15.531 8.93 -9.688 1 91.19 534 ILE A C 1
ATOM 4299 O O . ILE A 1 534 ? 15.562 8.742 -8.469 1 91.19 534 ILE A O 1
ATOM 4303 N N . ARG A 1 535 ? 16.453 8.492 -10.492 1 86.75 535 ARG A N 1
ATOM 4304 C CA . ARG A 1 535 ? 17.5 7.574 -10.039 1 86.75 535 ARG A CA 1
ATOM 4305 C C . ARG A 1 535 ? 18.516 8.297 -9.164 1 86.75 535 ARG A C 1
ATOM 4307 O O . ARG A 1 535 ? 19.266 7.66 -8.414 1 86.75 535 ARG A O 1
ATOM 4314 N N . LEU A 1 536 ? 18.562 9.633 -9.258 1 86.69 536 LEU A N 1
ATOM 4315 C CA . LEU A 1 536 ? 19.484 10.406 -8.461 1 86.69 536 LEU A CA 1
ATOM 4316 C C . LEU A 1 536 ? 19.141 10.32 -6.977 1 86.69 536 LEU A C 1
ATOM 4318 O O . LEU A 1 536 ? 20.016 10.469 -6.117 1 86.69 536 LEU A O 1
ATOM 4322 N N . ARG A 1 537 ? 17.859 10.172 -6.68 1 83.25 537 ARG A N 1
ATOM 4323 C CA . ARG A 1 537 ? 17.375 10.047 -5.309 1 83.25 537 ARG A CA 1
ATOM 4324 C C . ARG A 1 537 ? 16.422 8.859 -5.172 1 83.25 537 ARG A C 1
ATOM 4326 O O . ARG A 1 537 ? 15.258 9.039 -4.828 1 83.25 537 ARG A O 1
ATOM 4333 N N . SER A 1 538 ? 16.891 7.652 -5.238 1 76.62 538 SER A N 1
ATOM 4334 C CA . SER A 1 538 ? 16.047 6.465 -5.281 1 76.62 538 SER A CA 1
ATOM 4335 C C . SER A 1 538 ? 15.508 6.117 -3.895 1 76.62 538 SER A C 1
ATOM 4337 O O . SER A 1 538 ? 14.578 5.32 -3.764 1 76.62 538 SER A O 1
ATOM 4339 N N . ASP A 1 539 ? 15.93 6.824 -2.928 1 72.56 539 ASP A N 1
ATOM 4340 C CA . ASP A 1 539 ? 15.617 6.449 -1.553 1 72.56 539 ASP A CA 1
ATOM 4341 C C . ASP A 1 539 ? 14.336 7.125 -1.073 1 72.56 539 ASP A C 1
ATOM 4343 O O . ASP A 1 539 ? 13.789 6.762 -0.031 1 72.56 539 ASP A O 1
ATOM 4347 N N . ILE A 1 540 ? 13.828 8.031 -1.863 1 75 540 ILE A N 1
ATOM 4348 C CA . ILE A 1 540 ? 12.805 8.867 -1.238 1 75 540 ILE A CA 1
ATOM 4349 C C . ILE A 1 540 ? 11.453 8.609 -1.893 1 75 540 ILE A C 1
ATOM 4351 O O . ILE A 1 540 ? 10.43 9.125 -1.443 1 75 540 ILE A O 1
ATOM 4355 N N . TRP A 1 541 ? 11.383 7.805 -2.91 1 82.56 541 TRP A N 1
ATOM 4356 C CA . TRP A 1 541 ? 10.148 7.754 -3.686 1 82.56 541 TRP A CA 1
ATOM 4357 C C . TRP A 1 541 ? 9.141 6.812 -3.037 1 82.56 541 TRP A C 1
ATOM 4359 O O . TRP A 1 541 ? 7.93 7.027 -3.139 1 82.56 541 TRP A O 1
ATOM 4369 N N . GLY A 1 542 ? 9.617 5.754 -2.355 1 78.94 542 GLY A N 1
ATOM 4370 C CA . GLY A 1 542 ? 8.742 4.82 -1.663 1 78.94 542 GLY A CA 1
ATOM 4371 C C . GLY A 1 542 ? 7.906 3.977 -2.605 1 78.94 542 GLY A C 1
ATOM 4372 O O . GLY A 1 542 ? 6.906 3.381 -2.193 1 78.94 542 GLY A O 1
ATOM 4373 N N . THR A 1 543 ? 8.047 3.992 -3.863 1 86.44 543 THR A N 1
ATOM 4374 C CA . THR A 1 543 ? 7.363 3.201 -4.883 1 86.44 543 THR A CA 1
ATOM 4375 C C . THR A 1 543 ? 8.297 2.912 -6.055 1 86.44 543 THR A C 1
ATOM 4377 O O . THR A 1 543 ? 9.414 3.43 -6.109 1 86.44 543 THR A O 1
ATOM 4380 N N . GLU A 1 544 ? 7.875 2.064 -6.875 1 85.56 544 GLU A N 1
ATOM 4381 C CA . GLU A 1 544 ? 8.688 1.723 -8.039 1 85.56 544 GLU A CA 1
ATOM 4382 C C . GLU A 1 544 ? 8.797 2.904 -9 1 85.56 544 GLU A C 1
ATOM 4384 O O . GLU A 1 544 ? 7.852 3.682 -9.148 1 85.56 544 GLU A O 1
ATOM 4389 N N . HIS A 1 545 ? 9.945 3.008 -9.695 1 88.56 545 HIS A N 1
ATOM 4390 C CA . HIS A 1 545 ? 10.227 4.137 -10.578 1 88.56 545 HIS A CA 1
ATOM 4391 C C . HIS A 1 545 ? 9.227 4.199 -11.727 1 88.56 545 HIS A C 1
ATOM 4393 O O . HIS A 1 545 ? 8.805 5.289 -12.125 1 88.56 545 HIS A O 1
ATOM 4399 N N . HIS A 1 546 ? 8.781 3.07 -12.211 1 87.75 546 HIS A N 1
ATOM 4400 C CA . HIS A 1 546 ? 7.887 3.094 -13.367 1 87.75 546 HIS A CA 1
ATOM 4401 C C . HIS A 1 546 ? 6.52 3.658 -12.984 1 87.75 546 HIS A C 1
ATOM 4403 O O . HIS A 1 546 ? 5.844 4.266 -13.82 1 87.75 546 HIS A O 1
ATOM 4409 N N . LYS A 1 547 ? 6.094 3.449 -11.758 1 91.06 547 LYS A N 1
ATOM 4410 C CA . LYS A 1 547 ? 4.828 4.008 -11.289 1 91.06 547 LYS A CA 1
ATOM 4411 C C . LYS A 1 547 ? 4.895 5.531 -11.219 1 91.06 547 LYS A C 1
ATOM 4413 O O . LYS A 1 547 ? 3.908 6.215 -11.508 1 91.06 547 LYS A O 1
ATOM 4418 N N . ILE A 1 548 ? 6.09 6.082 -10.836 1 93.56 548 ILE A N 1
ATOM 4419 C CA . ILE A 1 548 ? 6.27 7.527 -10.758 1 93.56 548 ILE A CA 1
ATOM 4420 C C . ILE A 1 548 ? 6.172 8.141 -12.148 1 93.56 548 ILE A C 1
ATOM 4422 O O . ILE A 1 548 ? 5.484 9.141 -12.352 1 93.56 548 ILE A O 1
ATOM 4426 N N . VAL A 1 549 ? 6.848 7.508 -13.109 1 94.69 549 VAL A N 1
ATOM 4427 C CA . VAL A 1 549 ? 6.863 8.008 -14.477 1 94.69 549 VAL A CA 1
ATOM 4428 C C . VAL A 1 549 ? 5.461 7.93 -15.078 1 94.69 549 VAL A C 1
ATOM 4430 O O . VAL A 1 549 ? 4.992 8.875 -15.711 1 94.69 549 VAL A O 1
ATOM 4433 N N . ALA A 1 550 ? 4.809 6.781 -14.836 1 93.38 550 ALA A N 1
ATOM 4434 C CA . ALA A 1 550 ? 3.439 6.629 -15.32 1 93.38 550 ALA A CA 1
ATOM 4435 C C . ALA A 1 550 ? 2.52 7.676 -14.695 1 93.38 550 ALA A C 1
ATOM 4437 O O . ALA A 1 550 ? 1.664 8.242 -15.383 1 93.38 550 ALA A O 1
ATOM 4438 N N . PHE A 1 551 ? 2.676 7.898 -13.398 1 96.81 551 PHE A N 1
ATOM 4439 C CA . PHE A 1 551 ? 1.867 8.875 -12.688 1 96.81 551 PHE A CA 1
ATOM 4440 C C . PHE A 1 551 ? 2.076 10.273 -13.266 1 96.81 551 PHE A C 1
ATOM 4442 O O . PHE A 1 551 ? 1.112 11.008 -13.484 1 96.81 551 PHE A O 1
ATOM 4449 N N . MET A 1 552 ? 3.33 10.625 -13.547 1 97.31 552 MET A N 1
ATOM 4450 C CA . MET A 1 552 ? 3.68 11.914 -14.125 1 97.31 552 MET A CA 1
ATOM 4451 C C . MET A 1 552 ? 2.979 12.117 -15.469 1 97.31 552 MET A C 1
ATOM 4453 O O . MET A 1 552 ? 2.43 13.188 -15.734 1 97.31 552 MET A O 1
ATOM 4457 N N . LYS A 1 553 ? 2.988 11.148 -16.281 1 97 553 LYS A N 1
ATOM 4458 C CA . LYS A 1 553 ? 2.387 11.242 -17.594 1 97 553 LYS A CA 1
ATOM 4459 C C . LYS A 1 553 ? 0.874 11.422 -17.5 1 97 553 LYS A C 1
ATOM 4461 O O . LYS A 1 553 ? 0.294 12.242 -18.219 1 97 553 LYS A O 1
ATOM 4466 N N . VAL A 1 554 ? 0.253 10.734 -16.578 1 96.62 554 VAL A N 1
ATOM 4467 C CA . VAL A 1 554 ? -1.201 10.773 -16.453 1 96.62 554 VAL A CA 1
ATOM 4468 C C . VAL A 1 554 ? -1.641 12.094 -15.836 1 96.62 554 VAL A C 1
ATOM 4470 O O . VAL A 1 554 ? -2.588 12.727 -16.312 1 96.62 554 VAL A O 1
ATOM 4473 N N . ILE A 1 555 ? -0.931 12.586 -14.773 1 97.5 555 ILE A N 1
ATOM 4474 C CA . ILE A 1 555 ? -1.393 13.75 -14.031 1 97.5 555 ILE A CA 1
ATOM 4475 C C . ILE A 1 555 ? -1.076 15.023 -14.82 1 97.5 555 ILE A C 1
ATOM 4477 O O . ILE A 1 555 ? -1.526 16.109 -14.469 1 97.5 555 ILE A O 1
ATOM 4481 N N . SER A 1 556 ? -0.301 14.828 -15.961 1 97.44 556 SER A N 1
ATOM 4482 C CA . SER A 1 556 ? -0.097 15.969 -16.844 1 97.44 556 SER A CA 1
ATOM 4483 C C . SER A 1 556 ? -1.426 16.531 -17.344 1 97.44 556 SER A C 1
ATOM 4485 O O . SER A 1 556 ? -1.504 17.688 -17.75 1 97.44 556 SER A O 1
ATOM 4487 N N . ASN A 1 557 ? -2.473 15.719 -17.234 1 96.62 557 ASN A N 1
ATOM 4488 C CA . ASN A 1 557 ? -3.82 16.125 -17.609 1 96.62 557 ASN A CA 1
ATOM 4489 C C . ASN A 1 557 ? -4.684 16.438 -16.391 1 96.62 557 ASN A C 1
ATOM 4491 O O . ASN A 1 557 ? -5.91 16.328 -16.453 1 96.62 557 ASN A O 1
ATOM 4495 N N . ASN A 1 558 ? -4.066 16.844 -15.32 1 97.5 558 ASN A N 1
ATOM 4496 C CA . ASN A 1 558 ? -4.742 17.016 -14.039 1 97.5 558 ASN A CA 1
ATOM 4497 C C . ASN A 1 558 ? -5.797 18.109 -14.102 1 97.5 558 ASN A C 1
ATOM 4499 O O . ASN A 1 558 ? -6.75 18.109 -13.32 1 97.5 558 ASN A O 1
ATOM 4503 N N . TRP A 1 559 ? -5.676 19.078 -15.023 1 97 559 TRP A N 1
ATOM 4504 C CA . TRP A 1 559 ? -6.637 20.172 -15.148 1 97 559 TRP A CA 1
ATOM 4505 C C . TRP A 1 559 ? -7.797 19.766 -16.047 1 97 559 TRP A C 1
ATOM 4507 O O . TRP A 1 559 ? -8.938 20.188 -15.828 1 97 559 TRP A O 1
ATOM 4517 N N . THR A 1 560 ? -7.543 18.891 -17.016 1 96.12 560 THR A N 1
ATOM 4518 C CA . THR A 1 560 ? -8.555 18.531 -18 1 96.12 560 THR A CA 1
ATOM 4519 C C . THR A 1 560 ? -9.344 17.312 -17.547 1 96.12 560 THR A C 1
ATOM 4521 O O . THR A 1 560 ? -10.547 17.203 -17.797 1 96.12 560 THR A O 1
ATOM 4524 N N . ASN A 1 561 ? -8.656 16.406 -16.906 1 97.12 561 ASN A N 1
ATOM 4525 C CA . ASN A 1 561 ? -9.305 15.164 -16.484 1 97.12 561 ASN A CA 1
ATOM 4526 C C . ASN A 1 561 ? -9.648 15.188 -14.992 1 97.12 561 ASN A C 1
ATOM 4528 O O . ASN A 1 561 ? -8.93 15.781 -14.195 1 97.12 561 ASN A O 1
ATOM 4532 N N . THR A 1 562 ? -10.797 14.586 -14.641 1 96.5 562 THR A N 1
ATOM 4533 C CA . THR A 1 562 ? -11.172 14.422 -13.234 1 96.5 562 THR A CA 1
ATOM 4534 C C . THR A 1 562 ? -10.312 13.352 -12.562 1 96.5 562 THR A C 1
ATOM 4536 O O . THR A 1 562 ? -9.633 12.578 -13.242 1 96.5 562 THR A O 1
ATOM 4539 N N . ILE A 1 563 ? -10.281 13.32 -11.273 1 96.75 563 ILE A N 1
ATOM 4540 C CA . ILE A 1 563 ? -9.484 12.359 -10.516 1 96.75 563 ILE A CA 1
ATOM 4541 C C . ILE A 1 563 ? -9.938 10.945 -10.844 1 96.75 563 ILE A C 1
ATOM 4543 O O . ILE A 1 563 ? -9.117 10.07 -11.141 1 96.75 563 ILE A O 1
ATOM 4547 N N . PRO A 1 564 ? -11.328 10.648 -10.922 1 95 564 PRO A N 1
ATOM 4548 C CA . PRO A 1 564 ? -11.75 9.297 -11.273 1 95 564 PRO A CA 1
ATOM 4549 C C . PRO A 1 564 ? -11.297 8.883 -12.672 1 95 564 PRO A C 1
ATOM 4551 O O . PRO A 1 564 ? -10.922 7.727 -12.891 1 95 564 PRO A O 1
ATOM 4554 N N . GLU A 1 565 ? -11.258 9.82 -13.594 1 94.88 565 GLU A N 1
ATOM 4555 C CA . GLU A 1 565 ? -10.781 9.523 -14.945 1 94.88 565 GLU A CA 1
ATOM 4556 C C . GLU A 1 565 ? -9.297 9.172 -14.945 1 94.88 565 GLU A C 1
ATOM 4558 O O . GLU A 1 565 ? -8.875 8.234 -15.625 1 94.88 565 GLU A O 1
ATOM 4563 N N . MET A 1 566 ? -8.539 9.945 -14.234 1 96.56 566 MET A N 1
ATOM 4564 C CA . MET A 1 566 ? -7.109 9.672 -14.156 1 96.56 566 MET A CA 1
ATOM 4565 C C . MET A 1 566 ? -6.848 8.344 -13.453 1 96.56 566 MET A C 1
ATOM 4567 O O . MET A 1 566 ? -5.941 7.605 -13.836 1 96.56 566 MET A O 1
ATOM 4571 N N . LEU A 1 567 ? -7.664 8.055 -12.398 1 93.81 567 LEU A N 1
ATOM 4572 C CA . LEU A 1 567 ? -7.516 6.797 -11.672 1 93.81 567 LEU A CA 1
ATOM 4573 C C . LEU A 1 567 ? -7.789 5.609 -12.586 1 93.81 567 LEU A C 1
ATOM 4575 O O . LEU A 1 567 ? -7.176 4.551 -12.438 1 93.81 567 LEU A O 1
ATOM 4579 N N . GLU A 1 568 ? -8.711 5.781 -13.492 1 89.81 568 GLU A N 1
ATOM 4580 C CA . GLU A 1 568 ? -8.992 4.727 -14.469 1 89.81 568 GLU A CA 1
ATOM 4581 C C . GLU A 1 568 ? -7.754 4.41 -15.305 1 89.81 568 GLU A C 1
ATOM 4583 O O . GLU A 1 568 ? -7.473 3.242 -15.586 1 89.81 568 GLU A O 1
ATOM 4588 N N . GLU A 1 569 ? -7.039 5.473 -15.672 1 90.44 569 GLU A N 1
ATOM 4589 C CA . GLU A 1 569 ? -5.812 5.281 -16.438 1 90.44 569 GLU A CA 1
ATOM 4590 C C . GLU A 1 569 ? -4.699 4.699 -15.578 1 90.44 569 GLU A C 1
ATOM 4592 O O . GLU A 1 569 ? -3.945 3.834 -16.016 1 90.44 569 GLU A O 1
ATOM 4597 N N . LEU A 1 570 ? -4.66 5.137 -14.375 1 92.88 570 LEU A N 1
ATOM 4598 C CA . LEU A 1 570 ? -3.596 4.746 -13.461 1 92.88 570 LEU A CA 1
ATOM 4599 C C . LEU A 1 570 ? -3.787 3.314 -12.977 1 92.88 570 LEU A C 1
ATOM 4601 O O . LEU A 1 570 ? -2.852 2.697 -12.461 1 92.88 570 LEU A O 1
ATOM 4605 N N . ASN A 1 571 ? -5.023 2.873 -13.094 1 88.12 571 ASN A N 1
ATOM 4606 C CA . ASN A 1 571 ? -5.312 1.499 -12.703 1 88.12 571 ASN A CA 1
ATOM 4607 C C . ASN A 1 571 ? -4.422 0.505 -13.445 1 88.12 571 ASN A C 1
ATOM 4609 O O . ASN A 1 571 ? -4.113 -0.568 -12.922 1 88.12 571 ASN A O 1
ATOM 4613 N N . GLU A 1 572 ? -3.994 0.94 -14.664 1 84.12 572 GLU A N 1
ATOM 4614 C CA . GLU A 1 572 ? -3.102 0.102 -15.461 1 84.12 572 GLU A CA 1
ATOM 4615 C C . GLU A 1 572 ? -1.774 -0.129 -14.742 1 84.12 572 GLU A C 1
ATOM 4617 O O . GLU A 1 572 ? -1.102 -1.134 -14.984 1 84.12 572 GLU A O 1
ATOM 4622 N N . TYR A 1 573 ? -1.48 0.746 -13.914 1 88.5 573 TYR A N 1
ATOM 4623 C CA . TYR A 1 573 ? -0.202 0.689 -13.211 1 88.5 573 TYR A CA 1
ATOM 4624 C C . TYR A 1 573 ? -0.398 0.327 -11.742 1 88.5 573 TYR A C 1
ATOM 4626 O O . TYR A 1 573 ? 0.5 0.527 -10.922 1 88.5 573 TYR A O 1
ATOM 4634 N N . ASP A 1 574 ? -1.621 -0.185 -11.391 1 89.5 574 ASP A N 1
ATOM 4635 C CA . ASP A 1 574 ? -1.965 -0.602 -10.031 1 89.5 574 ASP A CA 1
ATOM 4636 C C . ASP A 1 574 ? -1.835 0.56 -9.055 1 89.5 574 ASP A C 1
ATOM 4638 O O . ASP A 1 574 ? -1.271 0.404 -7.969 1 89.5 574 ASP A O 1
ATOM 4642 N N . ILE A 1 575 ? -2.168 1.698 -9.5 1 93 575 ILE A N 1
ATOM 4643 C CA . ILE A 1 575 ? -2.182 2.881 -8.648 1 93 575 ILE A CA 1
ATOM 4644 C C . ILE A 1 575 ? -3.619 3.225 -8.266 1 93 575 ILE A C 1
ATOM 4646 O O . ILE A 1 575 ? -4.438 3.549 -9.133 1 93 575 ILE A O 1
ATOM 4650 N N . GLY A 1 576 ? -3.92 3.055 -7.004 1 93.5 576 GLY A N 1
ATOM 4651 C CA . GLY A 1 576 ? -5.23 3.426 -6.492 1 93.5 576 GLY A CA 1
ATOM 4652 C C . GLY A 1 576 ? -5.262 4.812 -5.875 1 93.5 576 GLY A C 1
ATOM 4653 O O . GLY A 1 576 ? -4.301 5.574 -6.004 1 93.5 576 GLY A O 1
ATOM 4654 N N . LEU A 1 577 ? -6.297 5.125 -5.27 1 95.88 577 LEU A N 1
ATOM 4655 C CA . LEU A 1 577 ? -6.547 6.48 -4.785 1 95.88 577 LEU A CA 1
ATOM 4656 C C . LEU A 1 577 ? -5.555 6.859 -3.691 1 95.88 577 LEU A C 1
ATOM 4658 O O . LEU A 1 577 ? -5.031 7.973 -3.68 1 95.88 577 LEU A O 1
ATOM 4662 N N . ASP A 1 578 ? -5.289 5.961 -2.721 1 94 578 ASP A N 1
ATOM 4663 C CA . ASP A 1 578 ? -4.336 6.258 -1.656 1 94 578 ASP A CA 1
ATOM 4664 C C . ASP A 1 578 ? -2.941 6.512 -2.225 1 94 578 ASP A C 1
ATOM 4666 O O . ASP A 1 578 ? -2.24 7.418 -1.776 1 94 578 ASP A O 1
ATOM 4670 N N . GLU A 1 579 ? -2.576 5.695 -3.174 1 93.88 579 GLU A N 1
ATOM 4671 C CA . GLU A 1 579 ? -1.281 5.887 -3.82 1 93.88 579 GLU A CA 1
ATOM 4672 C C . GLU A 1 579 ? -1.263 7.16 -4.66 1 93.88 579 GLU A C 1
ATOM 4674 O O . GLU A 1 579 ? -0.226 7.816 -4.777 1 93.88 579 GLU A O 1
ATOM 4679 N N . PHE A 1 580 ? -2.41 7.5 -5.258 1 96.88 580 PHE A N 1
ATOM 4680 C CA . PHE A 1 580 ? -2.537 8.75 -5.992 1 96.88 580 PHE A CA 1
ATOM 4681 C C . PHE A 1 580 ? -2.146 9.938 -5.113 1 96.88 580 PHE A C 1
ATOM 4683 O O . PHE A 1 580 ? -1.336 10.773 -5.516 1 96.88 580 PHE A O 1
ATOM 4690 N N . PHE A 1 581 ? -2.656 9.953 -3.885 1 96.5 581 PHE A N 1
ATOM 4691 C CA . PHE A 1 581 ? -2.355 11.031 -2.953 1 96.5 581 PHE A CA 1
ATOM 4692 C C . PHE A 1 581 ? -0.874 11.047 -2.598 1 96.5 581 PHE A C 1
ATOM 4694 O O . PHE A 1 581 ? -0.247 12.102 -2.57 1 96.5 581 PHE A O 1
ATOM 4701 N N . LYS A 1 582 ? -0.377 9.922 -2.324 1 93.69 582 LYS A N 1
ATOM 4702 C CA . LYS A 1 582 ? 1.026 9.789 -1.945 1 93.69 582 LYS A CA 1
ATOM 4703 C C . LYS A 1 582 ? 1.946 10.297 -3.053 1 93.69 582 LYS A C 1
ATOM 4705 O O . LYS A 1 582 ? 2.869 11.07 -2.793 1 93.69 582 LYS A O 1
ATOM 4710 N N . LEU A 1 583 ? 1.663 9.844 -4.27 1 95.81 583 LEU A N 1
ATOM 4711 C CA . LEU A 1 583 ? 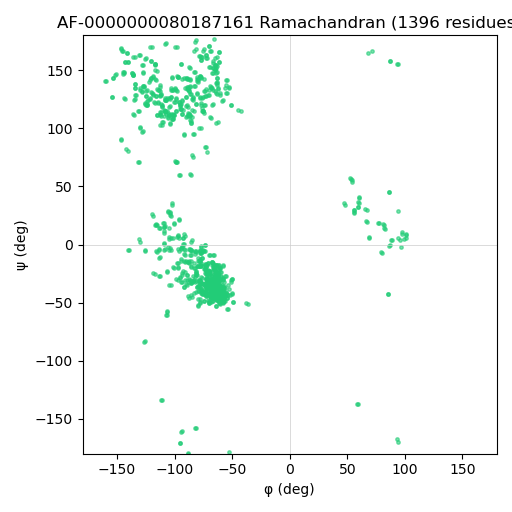2.508 10.188 -5.406 1 95.81 583 LEU A CA 1
ATOM 4712 C C . LEU A 1 583 ? 2.402 11.68 -5.73 1 95.81 583 LEU A C 1
ATOM 4714 O O . LEU A 1 583 ? 3.404 12.312 -6.062 1 95.81 583 LEU A O 1
ATOM 4718 N N . GLU A 1 584 ? 1.231 12.164 -5.66 1 96.62 584 GLU A N 1
ATOM 4719 C CA . GLU A 1 584 ? 1.071 13.594 -5.941 1 96.62 584 GLU A CA 1
ATOM 4720 C C . GLU A 1 584 ? 1.882 14.438 -4.969 1 96.62 584 GLU A C 1
ATOM 4722 O O . GLU A 1 584 ? 2.533 15.406 -5.371 1 96.62 584 GLU A O 1
ATOM 4727 N N . ARG A 1 585 ? 1.865 14.133 -3.762 1 91.75 585 ARG A N 1
ATOM 4728 C CA . ARG A 1 585 ? 2.643 14.852 -2.76 1 91.75 585 ARG A CA 1
ATOM 4729 C C . ARG A 1 585 ? 4.137 14.719 -3.029 1 91.75 585 ARG A C 1
ATOM 4731 O O . ARG A 1 585 ? 4.871 15.711 -2.975 1 91.75 585 ARG A O 1
ATOM 4738 N N . THR A 1 586 ? 4.555 13.555 -3.35 1 91.06 586 THR A N 1
ATOM 4739 C CA . THR A 1 586 ? 5.965 13.273 -3.584 1 91.06 586 THR A CA 1
ATOM 4740 C C . THR A 1 586 ? 6.477 14.047 -4.793 1 91.06 586 THR A C 1
ATOM 4742 O O . THR A 1 586 ? 7.57 14.617 -4.754 1 91.06 586 THR A O 1
ATOM 4745 N N . ILE A 1 587 ? 5.688 14.086 -5.785 1 94.56 587 ILE A N 1
ATOM 4746 C CA . ILE A 1 587 ? 6.18 14.711 -7.008 1 94.56 587 ILE A CA 1
ATOM 4747 C C . ILE A 1 587 ? 6.16 16.234 -6.863 1 94.56 587 ILE A C 1
ATOM 4749 O O . ILE A 1 587 ? 7.07 16.922 -7.332 1 94.56 587 ILE A O 1
ATOM 4753 N N . THR A 1 588 ? 5.148 16.766 -6.227 1 93.5 588 THR A N 1
ATOM 4754 C CA . THR A 1 588 ? 5.008 18.219 -6.125 1 93.5 588 THR A CA 1
ATOM 4755 C C . THR A 1 588 ? 6.07 18.797 -5.195 1 93.5 588 THR A C 1
ATOM 4757 O O . THR A 1 588 ? 6.473 19.953 -5.352 1 93.5 588 THR A O 1
ATOM 4760 N N . HIS A 1 589 ? 6.586 17.984 -4.316 1 85.5 589 HIS A N 1
ATOM 4761 C CA . HIS A 1 589 ? 7.578 18.484 -3.373 1 85.5 589 HIS A CA 1
ATOM 4762 C C . HIS A 1 589 ? 8.977 17.984 -3.729 1 85.5 589 HIS A C 1
ATOM 4764 O O . HIS A 1 589 ? 9.836 18.766 -4.137 1 85.5 589 HIS A O 1
ATOM 4770 N N . ASN A 1 590 ? 9.094 16.625 -3.719 1 88.31 590 ASN A N 1
ATOM 4771 C CA . ASN A 1 590 ? 10.414 16.031 -3.877 1 88.31 590 ASN A CA 1
ATOM 4772 C C . ASN A 1 590 ? 10.898 16.125 -5.32 1 88.31 590 ASN A C 1
ATOM 4774 O O . ASN A 1 590 ? 12.031 16.531 -5.578 1 88.31 590 ASN A O 1
ATOM 4778 N N . LEU A 1 591 ? 10.07 15.742 -6.203 1 93.88 591 LEU A N 1
ATOM 4779 C CA . LEU A 1 591 ? 10.516 15.703 -7.594 1 93.88 591 LEU A CA 1
ATOM 4780 C C . LEU A 1 591 ? 10.688 17.109 -8.148 1 93.88 591 LEU A C 1
ATOM 4782 O O . LEU A 1 591 ? 11.633 17.391 -8.891 1 93.88 591 LEU A O 1
ATOM 4786 N N . ALA A 1 592 ? 9.742 17.984 -7.848 1 93.75 592 ALA A N 1
ATOM 4787 C CA . ALA A 1 592 ? 9.852 19.375 -8.305 1 93.75 592 ALA A CA 1
ATOM 4788 C C . ALA A 1 592 ? 11.148 20.016 -7.816 1 93.75 592 ALA A C 1
ATOM 4790 O O . ALA A 1 592 ? 11.844 20.672 -8.586 1 93.75 592 ALA A O 1
ATOM 4791 N N . SER A 1 593 ? 11.484 19.812 -6.566 1 88.5 593 SER A N 1
ATOM 4792 C CA . SER A 1 593 ? 12.719 20.344 -6.004 1 88.5 593 SER A CA 1
ATOM 4793 C C . SER A 1 593 ? 13.945 19.75 -6.688 1 88.5 593 SER A C 1
ATOM 4795 O O . SER A 1 593 ? 14.906 20.453 -6.992 1 88.5 593 SER A O 1
ATOM 4797 N N . LEU A 1 594 ? 13.883 18.453 -6.879 1 92.69 594 LEU A N 1
ATOM 4798 C CA . LEU A 1 594 ? 14.984 17.766 -7.531 1 92.69 594 LEU A CA 1
ATOM 4799 C C . LEU A 1 594 ? 15.188 18.266 -8.953 1 92.69 594 LEU A C 1
ATOM 4801 O O . LEU A 1 594 ? 16.312 18.516 -9.375 1 92.69 594 LEU A O 1
ATOM 4805 N N . LEU A 1 595 ? 14.109 18.422 -9.672 1 95 595 LEU A N 1
ATOM 4806 C CA . LEU A 1 595 ? 14.172 18.922 -11.039 1 95 595 LEU A CA 1
ATOM 4807 C C . LEU A 1 595 ? 14.742 20.344 -11.078 1 95 595 LEU A C 1
ATOM 4809 O O . LEU A 1 595 ? 15.523 20.672 -11.977 1 95 595 LEU A O 1
ATOM 4813 N N . SER A 1 596 ? 14.359 21.156 -10.18 1 92.25 596 SER A N 1
ATOM 4814 C CA . SER A 1 596 ? 14.859 22.531 -10.109 1 92.25 596 SER A CA 1
ATOM 4815 C C . SER A 1 596 ? 16.359 22.562 -9.844 1 92.25 596 SER A C 1
ATOM 4817 O O . SER A 1 596 ? 17.094 23.344 -10.461 1 92.25 596 SER A O 1
ATOM 4819 N N . ASP A 1 597 ? 16.781 21.734 -8.938 1 90.88 597 ASP A N 1
ATOM 4820 C CA . ASP A 1 597 ? 18.203 21.656 -8.617 1 90.88 597 ASP A CA 1
ATOM 4821 C C . ASP A 1 597 ? 19 21.125 -9.805 1 90.88 597 ASP A C 1
ATOM 4823 O O . ASP A 1 597 ? 20.078 21.625 -10.125 1 90.88 597 ASP A O 1
ATOM 4827 N N . VAL A 1 598 ? 18.484 20.062 -10.398 1 93.19 598 VAL A N 1
ATOM 4828 C CA . VAL A 1 598 ? 19.125 19.484 -11.57 1 93.19 598 VAL A CA 1
ATOM 4829 C C . VAL A 1 598 ? 19.25 20.531 -12.672 1 93.19 598 VAL A C 1
ATOM 4831 O O . VAL A 1 598 ? 20.281 20.656 -13.328 1 93.19 598 VAL A O 1
ATOM 4834 N N . ASN A 1 599 ? 18.172 21.281 -12.891 1 93.5 599 ASN A N 1
ATOM 4835 C CA . ASN A 1 599 ? 18.156 22.344 -13.898 1 93.5 599 ASN A CA 1
ATOM 4836 C C . ASN A 1 599 ? 19.25 23.375 -13.641 1 93.5 599 ASN A C 1
ATOM 4838 O O . ASN A 1 599 ? 20 23.734 -14.547 1 93.5 599 ASN A O 1
ATOM 4842 N N . LEU A 1 600 ? 19.297 23.828 -12.461 1 89.94 600 LEU A N 1
ATOM 4843 C CA . LEU A 1 600 ? 20.25 24.875 -12.086 1 89.94 600 LEU A CA 1
ATOM 4844 C C . LEU A 1 600 ? 21.688 24.375 -12.25 1 89.94 600 LEU A C 1
ATOM 4846 O O . LEU A 1 600 ? 22.531 25.047 -12.844 1 89.94 600 LEU A O 1
ATOM 4850 N N . ILE A 1 601 ? 21.969 23.188 -11.742 1 89.75 601 ILE A N 1
ATOM 4851 C CA . ILE A 1 601 ? 23.312 22.625 -11.758 1 89.75 601 ILE A CA 1
ATOM 4852 C C . ILE A 1 601 ? 23.719 22.297 -13.195 1 89.75 601 ILE A C 1
ATOM 4854 O O . ILE A 1 601 ? 24.859 22.531 -13.602 1 89.75 601 ILE A O 1
ATOM 4858 N N . TYR A 1 602 ? 22.797 21.75 -13.914 1 91.56 602 TYR A N 1
ATOM 4859 C CA . TYR A 1 602 ? 23.062 21.406 -15.312 1 91.56 602 TYR A CA 1
ATOM 4860 C C . TYR A 1 602 ? 23.453 22.656 -16.109 1 91.56 602 TYR A C 1
ATOM 4862 O O . TYR A 1 602 ? 24.406 22.625 -16.875 1 91.56 602 TYR A O 1
ATOM 4870 N N . ARG A 1 603 ? 22.734 23.703 -15.945 1 89.38 603 ARG A N 1
ATOM 4871 C CA . ARG A 1 603 ? 23 24.953 -16.656 1 89.38 603 ARG A CA 1
ATOM 4872 C C . ARG A 1 603 ? 24.359 25.531 -16.25 1 89.38 603 ARG A C 1
ATOM 4874 O O . ARG A 1 603 ? 25.078 26.094 -17.078 1 89.38 603 ARG A O 1
ATOM 4881 N N . LYS A 1 604 ? 24.672 25.391 -15.031 1 86.88 604 LYS A N 1
ATOM 4882 C CA . LYS A 1 604 ? 25.922 25.938 -14.539 1 86.88 604 LYS A CA 1
ATOM 4883 C C . LYS A 1 604 ? 27.109 25.125 -15.047 1 86.88 604 LYS A C 1
ATOM 4885 O O . LYS A 1 604 ? 28.203 25.656 -15.266 1 86.88 604 LYS A O 1
ATOM 4890 N N . ILE A 1 605 ? 26.922 23.875 -15.164 1 87.31 605 ILE A N 1
ATOM 4891 C CA . ILE A 1 605 ? 28 22.984 -15.578 1 87.31 605 ILE A CA 1
ATOM 4892 C C . ILE A 1 605 ? 28.172 23.062 -17.094 1 87.31 605 ILE A C 1
ATOM 4894 O O . ILE A 1 605 ? 29.297 23.156 -17.594 1 87.31 605 ILE A O 1
ATOM 4898 N N . THR A 1 606 ? 27.094 22.984 -17.812 1 87.56 606 THR A N 1
ATOM 4899 C CA . THR A 1 606 ? 27.188 22.844 -19.25 1 87.56 606 THR A CA 1
ATOM 4900 C C . THR A 1 606 ? 27.094 24.203 -19.938 1 87.56 606 THR A C 1
ATOM 4902 O O . THR A 1 606 ? 27.406 24.328 -21.125 1 87.56 606 THR A O 1
ATOM 4905 N N . LYS A 1 607 ? 26.703 25.312 -19.297 1 83.81 607 LYS A N 1
ATOM 4906 C CA . LYS A 1 607 ? 26.516 26.656 -19.844 1 83.81 607 LYS A CA 1
ATOM 4907 C C . LYS A 1 607 ? 25.531 26.641 -21.016 1 83.81 607 LYS A C 1
ATOM 4909 O O . LYS A 1 607 ? 25.703 27.391 -21.984 1 83.81 607 LYS A O 1
ATOM 4914 N N . THR A 1 608 ? 24.688 25.641 -20.891 1 87 608 THR A N 1
ATOM 4915 C CA . THR A 1 608 ? 23.656 25.516 -21.938 1 87 608 THR A CA 1
ATOM 4916 C C . THR A 1 608 ? 22.531 26.516 -21.703 1 87 608 THR A C 1
ATOM 4918 O O . THR A 1 608 ? 22.406 27.078 -20.609 1 87 608 THR A O 1
ATOM 4921 N N . ALA A 1 609 ? 21.766 26.734 -22.766 1 89.38 609 ALA A N 1
ATOM 4922 C CA . ALA A 1 609 ? 20.594 27.609 -22.672 1 89.38 609 ALA A CA 1
ATOM 4923 C C . ALA A 1 609 ? 19.344 26.828 -22.312 1 89.38 609 ALA A C 1
ATOM 4925 O O . ALA A 1 609 ? 18.281 27.406 -22.047 1 89.38 609 ALA A O 1
ATOM 4926 N N . ILE A 1 610 ? 19.469 25.578 -22.234 1 91.56 610 ILE A N 1
ATOM 4927 C CA . ILE A 1 610 ? 18.328 24.719 -21.906 1 91.56 610 ILE A CA 1
ATOM 4928 C C . ILE A 1 610 ? 17.828 25.047 -20.484 1 91.56 610 ILE A C 1
ATOM 4930 O O . ILE A 1 610 ? 18.641 25.172 -19.562 1 91.56 610 ILE A O 1
ATOM 4934 N N . ASP A 1 611 ? 16.484 25.281 -20.297 1 94.44 611 ASP A N 1
ATOM 4935 C CA . ASP A 1 611 ? 15.859 25.625 -19.031 1 94.44 611 ASP A CA 1
ATOM 4936 C C . ASP A 1 611 ? 14.57 24.828 -18.812 1 94.44 611 ASP A C 1
ATOM 4938 O O . ASP A 1 611 ? 13.586 25.031 -19.516 1 94.44 611 ASP A O 1
ATOM 4942 N N . ILE A 1 612 ? 14.648 23.953 -17.844 1 96.12 612 ILE A N 1
ATOM 4943 C CA . ILE A 1 612 ? 13.461 23.141 -17.625 1 96.12 612 ILE A CA 1
ATOM 4944 C C . ILE A 1 612 ? 12.664 23.688 -16.438 1 96.12 612 ILE A C 1
ATOM 4946 O O . ILE A 1 612 ? 11.82 22.984 -15.875 1 96.12 612 ILE A O 1
ATOM 4950 N N . SER A 1 613 ? 12.898 24.922 -16.062 1 94 613 SER A N 1
ATOM 4951 C CA . SER A 1 613 ? 12.18 25.562 -14.961 1 94 613 SER A CA 1
ATOM 4952 C C . SER A 1 613 ? 10.68 25.562 -15.203 1 94 613 SER A C 1
ATOM 4954 O O . SER A 1 613 ? 9.891 25.391 -14.266 1 94 613 SER A O 1
ATOM 4956 N N . PRO A 1 614 ? 10.281 25.734 -16.438 1 94.56 614 PRO A N 1
ATOM 4957 C CA . PRO A 1 614 ? 8.836 25.656 -16.656 1 94.56 614 PRO A CA 1
ATOM 4958 C C . PRO A 1 614 ? 8.25 24.297 -16.312 1 94.56 614 PRO A C 1
ATOM 4960 O O . PRO A 1 614 ? 7.164 24.203 -15.734 1 94.56 614 PRO A O 1
ATOM 4963 N N . PHE A 1 615 ? 8.961 23.281 -16.688 1 97 615 PHE A N 1
ATOM 4964 C CA . PHE A 1 615 ? 8.484 21.938 -16.375 1 97 615 PHE A CA 1
ATOM 4965 C C . PHE A 1 615 ? 8.469 21.703 -14.875 1 97 615 PHE A C 1
ATOM 4967 O O . PHE A 1 615 ? 7.496 21.156 -14.336 1 97 615 PHE A O 1
ATOM 4974 N N . ALA A 1 616 ? 9.516 22.094 -14.203 1 95.75 616 ALA A N 1
ATOM 4975 C CA . ALA A 1 616 ? 9.586 21.953 -12.75 1 95.75 616 ALA A CA 1
ATOM 4976 C C . ALA A 1 616 ? 8.438 22.688 -12.07 1 95.75 616 ALA A C 1
ATOM 4978 O O . ALA A 1 616 ? 7.883 22.203 -11.078 1 95.75 616 ALA A O 1
ATOM 4979 N N . ALA A 1 617 ? 8.078 23.781 -12.586 1 93.56 617 ALA A N 1
ATOM 4980 C CA . ALA A 1 617 ? 6.977 24.578 -12.039 1 93.56 617 ALA A CA 1
ATOM 4981 C C . ALA A 1 617 ? 5.645 23.859 -12.211 1 93.56 617 ALA A C 1
ATOM 4983 O O . ALA A 1 617 ? 4.824 23.812 -11.297 1 93.56 617 ALA A O 1
ATOM 4984 N N . ARG A 1 618 ? 5.453 23.312 -13.414 1 96.12 618 ARG A N 1
ATOM 4985 C CA . ARG A 1 618 ? 4.227 22.562 -13.656 1 96.12 618 ARG A CA 1
ATOM 4986 C C . ARG A 1 618 ? 4.098 21.391 -12.688 1 96.12 618 ARG A C 1
ATOM 4988 O O . ARG A 1 618 ? 3.008 21.109 -12.188 1 96.12 618 ARG A O 1
ATOM 4995 N N . VAL A 1 619 ? 5.223 20.766 -12.461 1 97 619 VAL A N 1
ATOM 4996 C CA . VAL A 1 619 ? 5.246 19.625 -11.555 1 97 619 VAL A CA 1
ATOM 4997 C C . VAL A 1 619 ? 4.93 20.094 -10.133 1 97 619 VAL A C 1
ATOM 4999 O O . VAL A 1 619 ? 4.191 19.422 -9.406 1 97 619 VAL A O 1
ATOM 5002 N N . SER A 1 620 ? 5.438 21.25 -9.758 1 94.56 620 SER A N 1
ATOM 5003 C CA . SER A 1 620 ? 5.262 21.766 -8.398 1 94.56 620 SER A CA 1
ATOM 5004 C C . SER A 1 620 ? 3.801 22.094 -8.117 1 94.56 620 SER A C 1
ATOM 5006 O O . SER A 1 620 ? 3.385 22.156 -6.961 1 94.56 620 SER A O 1
ATOM 5008 N N . PHE A 1 621 ? 3.01 22.281 -9.172 1 95.38 621 PHE A N 1
ATOM 5009 C CA . PHE A 1 621 ? 1.589 22.562 -9.016 1 95.38 621 PHE A CA 1
ATOM 5010 C C . PHE A 1 621 ? 0.743 21.375 -9.453 1 95.38 621 PHE A C 1
ATOM 5012 O O . PHE A 1 621 ? -0.43 21.531 -9.805 1 95.38 621 PHE A O 1
ATOM 5019 N N . ALA A 1 622 ? 1.29 20.188 -9.539 1 97.31 622 ALA A N 1
ATOM 5020 C CA . ALA A 1 622 ? 0.607 18.953 -9.922 1 97.31 622 ALA A CA 1
ATOM 5021 C C . ALA A 1 622 ? -0.056 19.109 -11.289 1 97.31 622 ALA A C 1
ATOM 5023 O O . ALA A 1 622 ? -1.146 18.578 -11.523 1 97.31 622 ALA A O 1
ATOM 5024 N N . PHE A 1 623 ? 0.543 19.969 -12.172 1 97.5 623 PHE A N 1
ATOM 5025 C CA . PHE A 1 623 ? 0.097 20.219 -13.531 1 97.5 623 PHE A CA 1
ATOM 5026 C C . PHE A 1 623 ? -1.259 20.906 -13.539 1 97.5 623 PHE A C 1
ATOM 5028 O O . PHE A 1 623 ? -2.002 20.828 -14.523 1 97.5 623 PHE A O 1
ATOM 5035 N N . LEU A 1 624 ? -1.618 21.516 -12.453 1 97.75 624 LEU A N 1
ATOM 5036 C CA . LEU A 1 624 ? -2.779 22.391 -12.367 1 97.75 624 LEU A CA 1
ATOM 5037 C C . LEU A 1 624 ? -2.377 23.844 -12.594 1 97.75 624 LEU A C 1
ATOM 5039 O O . LEU A 1 624 ? -1.206 24.203 -12.438 1 97.75 624 LEU A O 1
ATOM 5043 N N . PRO A 1 625 ? -3.414 24.656 -13.055 1 96.56 625 PRO A N 1
ATOM 5044 C CA . PRO A 1 625 ? -3.115 26.078 -12.953 1 96.56 625 PRO A CA 1
ATOM 5045 C C . PRO A 1 625 ? -2.68 26.5 -11.555 1 96.56 625 PRO A C 1
ATOM 5047 O O . PRO A 1 625 ? -3.252 26.047 -10.562 1 96.56 625 PRO A O 1
ATOM 5050 N N . PRO A 1 626 ? -1.645 27.297 -11.477 1 93.62 626 PRO A N 1
ATOM 5051 C CA . PRO A 1 626 ? -1.073 27.641 -10.172 1 93.62 626 PRO A CA 1
ATOM 5052 C C . PRO A 1 626 ? -2.125 28.125 -9.18 1 93.62 626 PRO A C 1
ATOM 5054 O O . PRO A 1 626 ? -2.125 27.703 -8.023 1 93.62 626 PRO A O 1
ATOM 5057 N N . ASN A 1 627 ? -3.029 28.922 -9.602 1 93.94 627 ASN A N 1
ATOM 5058 C CA . ASN A 1 627 ? -4.027 29.484 -8.695 1 93.94 627 ASN A CA 1
ATOM 5059 C C . ASN A 1 627 ? -5.008 28.406 -8.219 1 93.94 627 ASN A C 1
ATOM 5061 O O . ASN A 1 627 ? -5.5 28.469 -7.09 1 93.94 627 ASN A O 1
ATOM 5065 N N . VAL A 1 628 ? -5.301 27.422 -9.086 1 96.69 628 VAL A N 1
ATOM 5066 C CA . VAL A 1 628 ? -6.176 26.328 -8.688 1 96.69 628 VAL A CA 1
ATOM 5067 C C . VAL A 1 628 ? -5.52 25.516 -7.574 1 96.69 628 VAL A C 1
ATOM 5069 O O . VAL A 1 628 ? -6.172 25.156 -6.594 1 96.69 628 VAL A O 1
ATOM 5072 N N . PHE A 1 629 ? -4.258 25.297 -7.781 1 94.81 629 PHE A N 1
ATOM 5073 C CA . PHE A 1 629 ? -3.496 24.547 -6.785 1 94.81 629 PHE A CA 1
ATOM 5074 C C . PHE A 1 629 ? -3.436 25.312 -5.469 1 94.81 629 PHE A C 1
ATOM 5076 O O . PHE A 1 629 ? -3.643 24.734 -4.398 1 94.81 629 PHE A O 1
ATOM 5083 N N . ARG A 1 630 ? -3.232 26.594 -5.516 1 90.75 630 ARG A N 1
ATOM 5084 C CA . ARG A 1 630 ? -3.119 27.422 -4.32 1 90.75 630 ARG A CA 1
ATOM 5085 C C . ARG A 1 630 ? -4.469 27.578 -3.627 1 90.75 630 ARG A C 1
ATOM 5087 O O . ARG A 1 630 ? -4.535 27.656 -2.398 1 90.75 630 ARG A O 1
ATOM 5094 N N . LEU A 1 631 ? -5.523 27.641 -4.406 1 93.94 631 LEU A N 1
ATOM 5095 C CA . LEU A 1 631 ? -6.863 27.812 -3.855 1 93.94 631 LEU A CA 1
ATOM 5096 C C . LEU A 1 631 ? -7.266 26.594 -3.027 1 93.94 631 LEU A C 1
ATOM 5098 O O . LEU A 1 631 ? -8.125 26.688 -2.15 1 93.94 631 LEU A O 1
ATOM 5102 N N . GLU A 1 632 ? -6.688 25.438 -3.316 1 93.69 632 GLU A N 1
ATOM 5103 C CA . GLU A 1 632 ? -6.953 24.266 -2.49 1 93.69 632 GLU A CA 1
ATOM 5104 C C . GLU A 1 632 ? -6.508 24.484 -1.049 1 93.69 632 GLU A C 1
ATOM 5106 O O . GLU A 1 632 ? -7.113 23.953 -0.114 1 93.69 632 GLU A O 1
ATOM 5111 N N . GLU A 1 633 ? -5.473 25.312 -0.933 1 87.5 633 GLU A N 1
ATOM 5112 C CA . GLU A 1 633 ? -5.008 25.672 0.406 1 87.5 633 GLU A CA 1
ATOM 5113 C C . GLU A 1 633 ? -6.02 26.562 1.121 1 87.5 633 GLU A C 1
ATOM 5115 O O . GLU A 1 633 ? -6.074 26.578 2.354 1 87.5 633 GLU A O 1
ATOM 5120 N N . TYR A 1 634 ? -6.797 27.234 0.275 1 90.06 634 TYR A N 1
ATOM 5121 C CA . TYR A 1 634 ? -7.812 28.125 0.828 1 90.06 634 TYR A CA 1
ATOM 5122 C C . TYR A 1 634 ? -9.141 27.406 0.998 1 90.06 634 TYR A C 1
ATOM 5124 O O . TYR A 1 634 ? -10.133 28 1.406 1 90.06 634 TYR A O 1
ATOM 5132 N N . GLY A 1 635 ? -9.172 26.125 0.643 1 92.25 635 GLY A N 1
ATOM 5133 C CA . GLY A 1 635 ? -10.344 25.312 0.917 1 92.25 635 GLY A CA 1
ATOM 5134 C C . GLY A 1 635 ? -11.234 25.125 -0.296 1 92.25 635 GLY A C 1
ATOM 5135 O O . GLY A 1 635 ? -12.367 24.641 -0.173 1 92.25 635 GLY A O 1
ATOM 5136 N N . LEU A 1 636 ? -10.805 25.547 -1.449 1 96.56 636 LEU A N 1
ATOM 5137 C CA . LEU A 1 636 ? -11.578 25.359 -2.67 1 96.56 636 LEU A CA 1
ATOM 5138 C C . LEU A 1 636 ? -11.016 24.203 -3.49 1 96.56 636 LEU A C 1
ATOM 5140 O O . LEU A 1 636 ? -10.023 24.359 -4.203 1 96.56 636 LEU A O 1
ATOM 5144 N N . PRO A 1 637 ? -11.703 23.078 -3.547 1 97.69 637 PRO A N 1
ATOM 5145 C CA . PRO A 1 637 ? -11.195 21.906 -4.273 1 97.69 637 PRO A CA 1
ATOM 5146 C C . PRO A 1 637 ? -11.086 22.141 -5.773 1 97.69 637 PRO A C 1
ATOM 5148 O O . PRO A 1 637 ? -11.883 22.891 -6.348 1 97.69 637 PRO A O 1
ATOM 5151 N N . ARG A 1 638 ? -10.188 21.5 -6.426 1 97.94 638 ARG A N 1
ATOM 5152 C CA . ARG A 1 638 ? -9.883 21.672 -7.844 1 97.94 638 ARG A CA 1
ATOM 5153 C C . ARG A 1 638 ? -11.094 21.359 -8.703 1 97.94 638 ARG A C 1
ATOM 5155 O O . ARG A 1 638 ? -11.297 21.969 -9.758 1 97.94 638 ARG A O 1
ATOM 5162 N N . MET A 1 639 ? -11.977 20.359 -8.266 1 97.5 639 MET A N 1
ATOM 5163 C CA . MET A 1 639 ? -13.133 20 -9.086 1 97.5 639 MET A CA 1
ATOM 5164 C C . MET A 1 639 ? -14.148 21.125 -9.117 1 97.5 639 MET A C 1
ATOM 5166 O O . MET A 1 639 ? -14.836 21.328 -10.117 1 97.5 639 MET A O 1
ATOM 5170 N N . ILE A 1 640 ? -14.234 21.859 -8 1 97.69 640 ILE A N 1
ATOM 5171 C CA . ILE A 1 640 ? -15.141 23.016 -7.965 1 97.69 640 ILE A CA 1
ATOM 5172 C C . ILE A 1 640 ? -14.523 24.172 -8.742 1 97.69 640 ILE A C 1
ATOM 5174 O O . ILE A 1 640 ? -15.227 24.875 -9.484 1 97.69 640 ILE A O 1
ATOM 5178 N N . SER A 1 641 ? -13.227 24.375 -8.562 1 97.38 641 SER A N 1
ATOM 5179 C CA . SER A 1 641 ? -12.523 25.391 -9.352 1 97.38 641 SER A CA 1
ATOM 5180 C C . SER A 1 641 ? -12.75 25.172 -10.844 1 97.38 641 SER A C 1
ATOM 5182 O O . SER A 1 641 ? -12.953 26.125 -11.594 1 97.38 641 SER A O 1
ATOM 5184 N N . ARG A 1 642 ? -12.672 23.969 -11.258 1 96.69 642 ARG A N 1
ATOM 5185 C CA . ARG A 1 642 ? -12.875 23.625 -12.656 1 96.69 642 ARG A CA 1
ATOM 5186 C C . ARG A 1 642 ? -14.273 24 -13.125 1 96.69 642 ARG A C 1
ATOM 5188 O O . ARG A 1 642 ? -14.438 24.562 -14.211 1 96.69 642 ARG A O 1
ATOM 5195 N N . LYS A 1 643 ? -15.281 23.734 -12.344 1 96.88 643 LYS A N 1
ATOM 5196 C CA . LYS A 1 643 ? -16.656 24.078 -12.68 1 96.88 643 LYS A CA 1
ATOM 5197 C C . LYS A 1 643 ? -16.828 25.594 -12.797 1 96.88 643 LYS A C 1
ATOM 5199 O O . LYS A 1 643 ? -17.5 26.078 -13.711 1 96.88 643 LYS A O 1
ATOM 5204 N N . ILE A 1 644 ? -16.25 26.312 -11.898 1 96.81 644 ILE A N 1
ATOM 5205 C CA . ILE A 1 644 ? -16.344 27.766 -11.875 1 96.81 644 ILE A CA 1
ATOM 5206 C C . ILE A 1 644 ? -15.648 28.359 -13.102 1 96.81 644 ILE A C 1
ATOM 5208 O O . ILE A 1 644 ? -16.172 29.266 -13.758 1 96.81 644 ILE A O 1
ATOM 5212 N N . HIS A 1 645 ? -14.453 27.828 -13.414 1 96.06 645 HIS A N 1
ATOM 5213 C CA . HIS A 1 645 ? -13.703 28.266 -14.586 1 96.06 645 HIS A CA 1
ATOM 5214 C C . HIS A 1 645 ? -14.5 28.016 -15.867 1 96.06 645 HIS A C 1
ATOM 5216 O O . HIS A 1 645 ? -14.586 28.891 -16.734 1 96.06 645 HIS A O 1
ATOM 5222 N N . HIS A 1 646 ? -15.133 26.875 -16 1 95.06 646 HIS A N 1
ATOM 5223 C CA . HIS A 1 646 ? -15.852 26.5 -17.219 1 95.06 646 HIS A CA 1
ATOM 5224 C C . HIS A 1 646 ? -17.141 27.312 -17.359 1 95.06 646 HIS A C 1
ATOM 5226 O O . HIS A 1 646 ? -17.625 27.516 -18.484 1 95.06 646 HIS A O 1
ATOM 5232 N N . ALA A 1 647 ? -17.625 27.797 -16.25 1 95.06 647 ALA A N 1
ATOM 5233 C CA . ALA A 1 647 ? -18.812 28.641 -16.281 1 95.06 647 ALA A CA 1
ATOM 5234 C C . ALA A 1 647 ? -18.469 30.047 -16.766 1 95.06 647 ALA A C 1
ATOM 5236 O O . ALA A 1 647 ? -19.359 30.844 -17.047 1 95.06 647 ALA A O 1
ATOM 5237 N N . GLY A 1 648 ? -17.219 30.406 -16.859 1 92.75 648 GLY A N 1
ATOM 5238 C CA . GLY A 1 648 ? -16.766 31.688 -17.375 1 92.75 648 GLY A CA 1
ATOM 5239 C C . GLY A 1 648 ? -16.812 32.812 -16.328 1 92.75 648 GLY A C 1
ATOM 5240 O O . GLY A 1 648 ? -16.734 33.969 -16.672 1 92.75 648 GLY A O 1
ATOM 5241 N N . LEU A 1 649 ? -16.969 32.469 -15.125 1 92.06 649 LEU A N 1
ATOM 5242 C CA . LEU A 1 649 ? -17.078 33.5 -14.078 1 92.06 649 LEU A CA 1
ATOM 5243 C C . LEU A 1 649 ? -15.719 34.062 -13.719 1 92.06 649 LEU A C 1
ATOM 5245 O O . LEU A 1 649 ? -15.57 35.281 -13.562 1 92.06 649 LEU A O 1
ATOM 5249 N N . ILE A 1 650 ? -14.781 33.125 -13.469 1 93.88 650 ILE A N 1
ATOM 5250 C CA . ILE A 1 650 ? -13.406 33.5 -13.148 1 93.88 650 ILE A CA 1
ATOM 5251 C C . ILE A 1 650 ? -12.445 32.625 -13.961 1 93.88 650 ILE A C 1
ATOM 5253 O O . ILE A 1 650 ? -12.547 31.406 -13.969 1 93.88 650 ILE A O 1
ATOM 5257 N N . ASP A 1 651 ? -11.531 33.219 -14.625 1 95.56 651 ASP A N 1
ATOM 5258 C CA . ASP A 1 651 ? -10.516 32.469 -15.367 1 95.56 651 ASP A CA 1
ATOM 5259 C C . ASP A 1 651 ? -9.367 32.062 -14.453 1 95.56 651 ASP A C 1
ATOM 5261 O O . ASP A 1 651 ? -8.375 32.781 -14.32 1 95.56 651 ASP A O 1
ATOM 5265 N N . LEU A 1 652 ? -9.469 30.906 -13.977 1 95.31 652 LEU A N 1
ATOM 5266 C CA . LEU A 1 652 ? -8.516 30.422 -12.984 1 95.31 652 LEU A CA 1
ATOM 5267 C C . LEU A 1 652 ? -7.273 29.844 -13.664 1 95.31 652 LEU A C 1
ATOM 5269 O O . LEU A 1 652 ? -6.293 29.516 -12.992 1 95.31 652 LEU A O 1
ATOM 5273 N N . ALA A 1 653 ? -7.293 29.766 -15 1 94.25 653 ALA A N 1
ATOM 5274 C CA . ALA A 1 653 ? -6.145 29.25 -15.742 1 94.25 653 ALA A CA 1
ATOM 5275 C C . ALA A 1 653 ? -5.234 30.391 -16.188 1 94.25 653 ALA A C 1
ATOM 5277 O O . ALA A 1 653 ? -4.152 30.156 -16.734 1 94.25 653 ALA A O 1
ATOM 5278 N N . ASP A 1 654 ? -5.645 31.594 -15.898 1 91.62 654 ASP A N 1
ATOM 5279 C CA . ASP A 1 654 ? -4.852 32.75 -16.266 1 91.62 654 ASP A CA 1
ATOM 5280 C C . ASP A 1 654 ? -3.623 32.906 -15.375 1 91.62 654 ASP A C 1
ATOM 5282 O O . ASP A 1 654 ? -3.744 33.219 -14.188 1 91.62 654 ASP A O 1
ATOM 5286 N N . VAL A 1 655 ? -2.492 32.75 -15.914 1 87.06 655 VAL A N 1
ATOM 5287 C CA . VAL A 1 655 ? -1.243 32.719 -15.164 1 87.06 655 VAL A CA 1
ATOM 5288 C C . VAL A 1 655 ? -0.819 34.125 -14.781 1 87.06 655 VAL A C 1
ATOM 5290 O O . VAL A 1 655 ? 0.006 34.344 -13.883 1 87.06 655 VAL A O 1
ATOM 5293 N N . THR A 1 656 ? -1.441 35.062 -15.359 1 86.5 656 THR A N 1
ATOM 5294 C CA . THR A 1 656 ? -1.07 36.438 -15.078 1 86.5 656 THR A CA 1
ATOM 5295 C C . THR A 1 656 ? -1.732 36.938 -13.797 1 86.5 656 THR A C 1
ATOM 5297 O O . THR A 1 656 ? -1.298 37.938 -13.203 1 86.5 656 THR A O 1
ATOM 5300 N N . LEU A 1 657 ? -2.764 36.281 -13.422 1 88 657 LEU A N 1
ATOM 5301 C CA . LEU A 1 657 ? -3.465 36.656 -12.195 1 88 657 LEU A CA 1
ATOM 5302 C C . LEU A 1 657 ? -2.758 36.094 -10.969 1 88 657 LEU A C 1
ATOM 5304 O O . LEU A 1 657 ? -2.332 34.938 -10.961 1 88 657 LEU A O 1
ATOM 5308 N N . SER A 1 658 ? -2.527 36.938 -10.023 1 88.06 658 SER A N 1
ATOM 5309 C CA . SER A 1 658 ? -2.049 36.469 -8.727 1 88.06 658 SER A CA 1
ATOM 5310 C C . SER A 1 658 ? -3.17 35.812 -7.926 1 88.06 658 SER A C 1
ATOM 5312 O O . SER A 1 658 ? -4.344 35.938 -8.281 1 88.06 658 SER A O 1
ATOM 5314 N N . LEU A 1 659 ? -2.838 35.188 -6.926 1 89.06 659 LEU A N 1
ATOM 5315 C CA . LEU A 1 659 ? -3.828 34.562 -6.055 1 89.06 659 LEU A CA 1
ATOM 5316 C C . LEU A 1 659 ? -4.766 35.594 -5.461 1 89.06 659 LEU A C 1
ATOM 5318 O O . LEU A 1 659 ? -5.973 35.375 -5.363 1 89.06 659 LEU A O 1
ATOM 5322 N N . HIS A 1 660 ? -4.273 36.781 -5.078 1 87.06 660 HIS A N 1
ATOM 5323 C CA . HIS A 1 660 ? -5.082 37.812 -4.477 1 87.06 660 HIS A CA 1
ATOM 5324 C C . HIS A 1 660 ? -6.062 38.406 -5.484 1 87.06 660 HIS A C 1
ATOM 5326 O O . HIS A 1 660 ? -7.18 38.781 -5.121 1 87.06 660 HIS A O 1
ATOM 5332 N N . ASP A 1 661 ? -5.535 38.438 -6.715 1 89.81 661 ASP A N 1
ATOM 5333 C CA . ASP A 1 661 ? -6.445 38.875 -7.77 1 89.81 661 ASP A CA 1
ATOM 5334 C C . ASP A 1 661 ? -7.633 37.938 -7.891 1 89.81 661 ASP A C 1
ATOM 5336 O O . ASP A 1 661 ? -8.773 38.375 -8.047 1 89.81 661 ASP A O 1
ATOM 5340 N N . CYS A 1 662 ? -7.34 36.688 -7.828 1 92.25 662 CYS A N 1
ATOM 5341 C CA . CYS A 1 662 ? -8.391 35.688 -7.914 1 92.25 662 CYS A CA 1
ATOM 5342 C C . CYS A 1 662 ? -9.352 35.781 -6.742 1 92.25 662 CYS A C 1
ATOM 5344 O O . CYS A 1 662 ? -10.57 35.719 -6.926 1 92.25 662 CYS A O 1
ATOM 5346 N N . ILE A 1 663 ? -8.797 35.969 -5.543 1 91.62 663 ILE A N 1
ATOM 5347 C CA . ILE A 1 663 ? -9.617 36.062 -4.34 1 91.62 663 ILE A CA 1
ATOM 5348 C C . ILE A 1 663 ? -10.516 37.312 -4.438 1 91.62 663 ILE A C 1
ATOM 5350 O O . ILE A 1 663 ? -11.695 37.25 -4.066 1 91.62 663 ILE A O 1
ATOM 5354 N N . ASP A 1 664 ? -9.977 38.375 -4.984 1 92 664 ASP A N 1
ATOM 5355 C CA . ASP A 1 664 ? -10.766 39.594 -5.168 1 92 664 ASP A CA 1
ATOM 5356 C C . ASP A 1 664 ? -11.922 39.344 -6.137 1 92 664 ASP A C 1
ATOM 5358 O O . ASP A 1 664 ? -13.016 39.875 -5.938 1 92 664 ASP A O 1
ATOM 5362 N N . GLN A 1 665 ? -11.625 38.625 -7.16 1 95.12 665 GLN A N 1
ATOM 5363 C CA . GLN A 1 665 ? -12.68 38.281 -8.117 1 95.12 665 GLN A CA 1
ATOM 5364 C C . GLN A 1 665 ? -13.758 37.406 -7.469 1 95.12 665 GLN A C 1
ATOM 5366 O O . GLN A 1 665 ? -14.945 37.594 -7.738 1 95.12 665 GLN A O 1
ATOM 5371 N N . PHE A 1 666 ? -13.398 36.531 -6.652 1 95.94 666 PHE A N 1
ATOM 5372 C CA . PHE A 1 666 ? -14.352 35.688 -5.914 1 95.94 666 PHE A CA 1
ATOM 5373 C C . PHE A 1 666 ? -15.227 36.562 -5.016 1 95.94 666 PHE A C 1
ATOM 5375 O O . PHE A 1 666 ? -16.453 36.406 -4.992 1 95.94 666 PHE A O 1
ATOM 5382 N N . LEU A 1 667 ? -14.555 37.469 -4.301 1 94.19 667 LEU A N 1
ATOM 5383 C CA . LEU A 1 667 ? -15.273 38.344 -3.375 1 94.19 667 LEU A CA 1
ATOM 5384 C C . LEU A 1 667 ? -16.234 39.25 -4.125 1 94.19 667 LEU A C 1
ATOM 5386 O O . LEU A 1 667 ? -17.344 39.531 -3.652 1 94.19 667 LEU A O 1
ATOM 5390 N N . ALA A 1 668 ? -15.781 39.688 -5.262 1 94.62 668 ALA A N 1
ATOM 5391 C CA . ALA A 1 668 ? -16.625 40.562 -6.086 1 94.62 668 ALA A CA 1
ATOM 5392 C C . ALA A 1 668 ? -17.844 39.812 -6.594 1 94.62 668 ALA A C 1
ATOM 5394 O O . ALA A 1 668 ? -18.938 40.375 -6.672 1 94.62 668 ALA A O 1
ATOM 5395 N N . SER A 1 669 ? -17.703 38.594 -6.984 1 94.19 669 SER A N 1
ATOM 5396 C CA . SER A 1 669 ? -18.797 37.781 -7.5 1 94.19 669 SER A CA 1
ATOM 5397 C C . SER A 1 669 ? -19.734 37.375 -6.387 1 94.19 669 SER A C 1
ATOM 5399 O O . SER A 1 669 ? -20.969 37.438 -6.543 1 94.19 669 SER A O 1
ATOM 5401 N N . GLY A 1 670 ? -19.156 36.938 -5.242 1 94.44 670 GLY A N 1
ATOM 5402 C CA . GLY A 1 670 ? -19.953 36.469 -4.113 1 94.44 670 GLY A CA 1
ATOM 5403 C C . GLY A 1 670 ? -20.312 35 -4.191 1 94.44 670 GLY A C 1
ATOM 5404 O O . GLY A 1 670 ? -20.453 34.438 -5.281 1 94.44 670 GLY A O 1
ATOM 5405 N N . ALA A 1 671 ? -20.609 34.406 -3.113 1 95.44 671 ALA A N 1
ATOM 5406 C CA . ALA A 1 671 ? -20.891 33 -3.014 1 95.44 671 ALA A CA 1
ATOM 5407 C C . ALA A 1 671 ? -22.219 32.656 -3.693 1 95.44 671 ALA A C 1
ATOM 5409 O O . ALA A 1 671 ? -22.312 31.656 -4.41 1 95.44 671 ALA A O 1
ATOM 5410 N N . GLN A 1 672 ? -23.219 33.469 -3.441 1 95 672 GLN A N 1
ATOM 5411 C CA . GLN A 1 672 ? -24.547 33.219 -3.975 1 95 672 GLN A CA 1
ATOM 5412 C C . GLN A 1 672 ? -24.562 33.281 -5.5 1 95 672 GLN A C 1
ATOM 5414 O O . GLN A 1 672 ? -25.188 32.469 -6.168 1 95 672 GLN A O 1
ATOM 5419 N N . SER A 1 673 ? -23.875 34.25 -5.992 1 94.25 673 SER A N 1
ATOM 5420 C CA . SER A 1 673 ? -23.797 34.406 -7.441 1 94.25 673 SER A CA 1
ATOM 5421 C C . SER A 1 673 ? -23.109 33.188 -8.086 1 94.25 673 SER A C 1
ATOM 5423 O O . SER A 1 673 ? -23.547 32.719 -9.141 1 94.25 673 SER A O 1
ATOM 5425 N N . ILE A 1 674 ? -22.109 32.719 -7.488 1 95.81 674 ILE A N 1
ATOM 5426 C CA . ILE A 1 674 ? -21.375 31.578 -8.008 1 95.81 674 ILE A CA 1
ATOM 5427 C C . ILE A 1 674 ? -22.266 30.344 -7.965 1 95.81 674 ILE A C 1
ATOM 5429 O O . ILE A 1 674 ? -22.344 29.578 -8.938 1 95.81 674 ILE A O 1
ATOM 5433 N N . LYS A 1 675 ? -22.969 30.125 -6.875 1 96.12 675 LYS A N 1
ATOM 5434 C CA . LYS A 1 675 ? -23.844 28.953 -6.703 1 96.12 675 LYS A CA 1
ATOM 5435 C C . LYS A 1 675 ? -24.969 28.953 -7.73 1 96.12 675 LYS A C 1
ATOM 5437 O O . LYS A 1 675 ? -25.391 27.891 -8.195 1 96.12 675 LYS A O 1
ATOM 5442 N N . LEU A 1 676 ? -25.375 30.156 -8.141 1 94.19 676 LEU A N 1
ATOM 5443 C CA . LEU A 1 676 ? -26.469 30.266 -9.086 1 94.19 676 LEU A CA 1
ATOM 5444 C C . LEU A 1 676 ? -25.969 30.156 -10.523 1 94.19 676 LEU A C 1
ATOM 5446 O O . LEU A 1 676 ? -26.688 29.672 -11.398 1 94.19 676 LEU A O 1
ATOM 5450 N N . SER A 1 677 ? -24.797 30.625 -10.758 1 94.31 677 SER A N 1
ATOM 5451 C CA . SER A 1 677 ? -24.281 30.75 -12.117 1 94.31 677 SER A CA 1
ATOM 5452 C C . SER A 1 677 ? -23.625 29.453 -12.594 1 94.31 677 SER A C 1
ATOM 5454 O O . SER A 1 677 ? -23.531 29.203 -13.797 1 94.31 677 SER A O 1
ATOM 5456 N N . VAL A 1 678 ? -23.016 28.719 -11.742 1 94.94 678 VAL A N 1
ATOM 5457 C CA . VAL A 1 678 ? -22.312 27.5 -12.109 1 94.94 678 VAL A CA 1
ATOM 5458 C C . VAL A 1 678 ? -23.297 26.328 -12.172 1 94.94 678 VAL A C 1
ATOM 5460 O O . VAL A 1 678 ? -24.016 26.062 -11.211 1 94.94 678 VAL A O 1
ATOM 5463 N N . LYS A 1 679 ? -23.297 25.641 -13.297 1 89.69 679 LYS A N 1
ATOM 5464 C CA . LYS A 1 679 ? -24.188 24.5 -13.492 1 89.69 679 LYS A CA 1
ATOM 5465 C C . LYS A 1 679 ? -23.594 23.234 -12.875 1 89.69 679 LYS A C 1
ATOM 5467 O O . LYS A 1 679 ? -22.375 23.141 -12.695 1 89.69 679 LYS A O 1
ATOM 5472 N N . ASN A 1 680 ? -24.375 22.297 -12.383 1 90.31 680 ASN A N 1
ATOM 5473 C CA . ASN A 1 680 ? -24 20.969 -11.945 1 90.31 680 ASN A CA 1
ATOM 5474 C C . ASN A 1 680 ? -23.328 21 -10.57 1 90.31 680 ASN A C 1
ATOM 5476 O O . ASN A 1 680 ? -22.375 20.234 -10.32 1 90.31 680 ASN A O 1
ATOM 5480 N N . LEU A 1 681 ? -23.516 22.125 -9.805 1 95.94 681 LEU A N 1
ATOM 5481 C CA . LEU A 1 681 ? -23.094 22.094 -8.406 1 95.94 681 LEU A CA 1
ATOM 5482 C C . LEU A 1 681 ? -24.094 21.297 -7.566 1 95.94 681 LEU A C 1
ATOM 5484 O O . LEU A 1 681 ? -25.297 21.484 -7.676 1 95.94 681 LEU A O 1
ATOM 5488 N N . ASP A 1 682 ? -23.656 20.359 -6.875 1 95.19 682 ASP A N 1
ATOM 5489 C CA . ASP A 1 682 ? -24.562 19.625 -5.98 1 95.19 682 ASP A CA 1
ATOM 5490 C C . ASP A 1 682 ? -24.625 20.297 -4.613 1 95.19 682 ASP A C 1
ATOM 5492 O O . ASP A 1 682 ? -24.078 21.391 -4.414 1 95.19 682 ASP A O 1
ATOM 5496 N N . ARG A 1 683 ? -25.375 19.766 -3.723 1 95.12 683 ARG A N 1
ATOM 5497 C CA . ARG A 1 683 ? -25.625 20.359 -2.414 1 95.12 683 ARG A CA 1
ATOM 5498 C C . ARG A 1 683 ? -24.328 20.453 -1.612 1 95.12 683 ARG A C 1
ATOM 5500 O O . ARG A 1 683 ? -24.125 21.422 -0.863 1 95.12 683 ARG A O 1
ATOM 5507 N N . PHE A 1 684 ? -23.5 19.547 -1.778 1 97.38 684 PHE A N 1
ATOM 5508 C CA . PHE A 1 684 ? -22.266 19.562 -0.997 1 97.38 684 PHE A CA 1
ATOM 5509 C C . PHE A 1 684 ? -21.266 20.578 -1.572 1 97.38 684 PHE A C 1
ATOM 5511 O O . PHE A 1 684 ? -20.5 21.172 -0.833 1 97.38 684 PHE A O 1
ATOM 5518 N N . ASP A 1 685 ? -21.312 20.781 -2.895 1 98 685 ASP A N 1
ATOM 5519 C CA . ASP A 1 685 ? -20.531 21.859 -3.469 1 98 685 ASP A CA 1
ATOM 5520 C C . ASP A 1 685 ? -20.875 23.203 -2.816 1 98 685 ASP A C 1
ATOM 5522 O O . ASP A 1 685 ? -19.984 24.016 -2.533 1 98 685 ASP A O 1
ATOM 5526 N N . HIS A 1 686 ? -22.172 23.344 -2.668 1 97.44 686 HIS A N 1
ATOM 5527 C CA . HIS A 1 686 ? -22.625 24.578 -2.027 1 97.44 686 HIS A CA 1
ATOM 5528 C C . HIS A 1 686 ? -22.047 24.719 -0.623 1 97.44 686 HIS A C 1
ATOM 5530 O O . HIS A 1 686 ? -21.625 25.797 -0.225 1 97.44 686 HIS A O 1
ATOM 5536 N N . TYR A 1 687 ? -22.062 23.594 0.071 1 96.25 687 TYR A N 1
ATOM 5537 C CA . TYR A 1 687 ? -21.5 23.578 1.42 1 96.25 687 TYR A CA 1
ATOM 5538 C C . TYR A 1 687 ? -20.031 23.969 1.41 1 96.25 687 TYR A C 1
ATOM 5540 O O . TYR A 1 687 ? -19.594 24.766 2.236 1 96.25 687 TYR A O 1
ATOM 5548 N N . VAL A 1 688 ? -19.281 23.516 0.465 1 97.31 688 VAL A N 1
ATOM 5549 C CA . VAL A 1 688 ? -17.844 23.766 0.36 1 97.31 688 VAL A CA 1
ATOM 5550 C C . VAL A 1 688 ? -17.594 25.219 -0.036 1 97.31 688 VAL A C 1
ATOM 5552 O O . VAL A 1 688 ? -16.688 25.859 0.493 1 97.31 688 VAL A O 1
ATOM 5555 N N . ILE A 1 689 ? -18.391 25.688 -0.976 1 97.25 689 ILE A N 1
ATOM 5556 C CA . ILE A 1 689 ? -18.25 27.062 -1.437 1 97.25 689 ILE A CA 1
ATOM 5557 C C . ILE A 1 689 ? -18.5 28.031 -0.277 1 97.25 689 ILE A C 1
ATOM 5559 O O . ILE A 1 689 ? -17.781 29.016 -0.108 1 97.25 689 ILE A O 1
ATOM 5563 N N . ASN A 1 690 ? -19.531 27.719 0.52 1 95.38 690 ASN A N 1
ATOM 5564 C CA . ASN A 1 690 ? -19.797 28.547 1.691 1 95.38 690 ASN A CA 1
ATOM 5565 C C . ASN A 1 690 ? -18.609 28.562 2.645 1 95.38 690 ASN A C 1
ATOM 5567 O O . ASN A 1 690 ? -18.234 29.609 3.166 1 95.38 690 ASN A O 1
ATOM 5571 N N . HIS A 1 691 ? -18.109 27.422 2.844 1 92.69 691 HIS A N 1
ATOM 5572 C CA . HIS A 1 691 ? -16.953 27.312 3.725 1 92.69 691 HIS A CA 1
ATOM 5573 C C . HIS A 1 691 ? -15.766 28.094 3.176 1 92.69 691 HIS A C 1
ATOM 5575 O O . HIS A 1 691 ? -15.039 28.75 3.932 1 92.69 691 HIS A O 1
ATOM 5581 N N . PHE A 1 692 ? -15.539 28.047 1.899 1 94.81 692 PHE A N 1
ATOM 5582 C CA . PHE A 1 692 ? -14.469 28.766 1.231 1 94.81 692 PHE A CA 1
ATOM 5583 C C . PHE A 1 692 ? -14.625 30.266 1.417 1 94.81 692 PHE A C 1
ATOM 5585 O O . PHE A 1 692 ? -13.68 30.953 1.804 1 94.81 692 PHE A O 1
ATOM 5592 N N . PHE A 1 693 ? -15.766 30.75 1.226 1 94.56 693 PHE A N 1
ATOM 5593 C CA . PHE A 1 693 ? -16.016 32.188 1.305 1 94.56 693 PHE A CA 1
ATOM 5594 C C . PHE A 1 693 ? -15.898 32.688 2.742 1 94.56 693 PHE A C 1
ATOM 5596 O O . PHE A 1 693 ? -15.469 33.812 2.984 1 94.56 693 PHE A O 1
ATOM 5603 N N . GLU A 1 694 ? -16.266 31.797 3.668 1 90.12 694 GLU A N 1
ATOM 5604 C CA . GLU A 1 694 ? -16.078 32.156 5.074 1 90.12 694 GLU A CA 1
ATOM 5605 C C . GLU A 1 694 ? -14.609 32.375 5.387 1 90.12 694 GLU A C 1
ATOM 5607 O O . GLU A 1 694 ? -14.281 33.188 6.262 1 90.12 694 GLU A O 1
ATOM 5612 N N . GLY A 1 695 ? -13.766 31.766 4.637 1 88.56 695 GLY A N 1
ATOM 5613 C CA . GLY A 1 695 ? -12.344 31.844 4.906 1 88.56 695 GLY A CA 1
ATOM 5614 C C . GLY A 1 695 ? -11.664 33 4.215 1 88.56 695 GLY A C 1
ATOM 5615 O O . GLY A 1 695 ? -10.57 33.406 4.602 1 88.56 695 GLY A O 1
ATOM 5616 N N . ILE A 1 696 ? -12.352 33.625 3.215 1 90.75 696 ILE A N 1
ATOM 5617 C CA . ILE A 1 696 ? -11.664 34.688 2.463 1 90.75 696 ILE A CA 1
ATOM 5618 C C . ILE A 1 696 ? -12.359 36 2.693 1 90.75 696 ILE A C 1
ATOM 5620 O O . ILE A 1 696 ? -11.828 37.062 2.32 1 90.75 696 ILE A O 1
ATOM 5624 N N . GLN A 1 697 ? -13.422 36 3.357 1 88.19 697 GLN A N 1
ATOM 5625 C CA . GLN A 1 697 ? -14.195 37.219 3.574 1 88.19 697 GLN A CA 1
ATOM 5626 C C . GLN A 1 697 ? -13.398 38.25 4.371 1 88.19 697 GLN A C 1
ATOM 5628 O O . GLN A 1 697 ? -12.672 37.875 5.305 1 88.19 697 GLN A O 1
ATOM 5633 N N . ARG A 1 698 ? -13.547 39.531 3.928 1 82.38 698 ARG A N 1
ATOM 5634 C CA . ARG A 1 698 ? -12.852 40.656 4.574 1 82.38 698 ARG A CA 1
ATOM 5635 C C . ARG A 1 698 ? -13.789 41.438 5.492 1 82.38 698 ARG A C 1
ATOM 5637 O O . ARG A 1 698 ? -14.977 41.562 5.195 1 82.38 698 ARG A O 1
ATOM 5644 N N . ILE A 1 699 ? -13.195 41.656 6.645 1 75.12 699 ILE A N 1
ATOM 5645 C CA . ILE A 1 699 ? -13.969 42.5 7.574 1 75.12 699 ILE A CA 1
ATOM 5646 C C . ILE A 1 699 ? -14.023 43.938 7.07 1 75.12 699 ILE A C 1
ATOM 5648 O O . ILE A 1 699 ? -13.039 44.438 6.523 1 75.12 699 ILE A O 1
ATOM 5652 N N . LYS A 1 700 ? -15.359 44.656 6.953 1 62.81 700 LYS A N 1
ATOM 5653 C CA . LYS A 1 700 ? -15.547 46.062 6.59 1 62.81 700 LYS A CA 1
ATOM 5654 C C . LYS A 1 700 ? -15.016 46.969 7.676 1 62.81 700 LYS A C 1
ATOM 5656 O O . LYS A 1 700 ? -15.078 46.656 8.867 1 62.81 700 LYS A O 1
ATOM 5661 N N . MET B 1 1 ? -36.688 -24.953 -23.859 1 79.19 1 MET B N 1
ATOM 5662 C CA . MET B 1 1 ? -35.938 -25.453 -25.016 1 79.19 1 MET B CA 1
ATOM 5663 C C . MET B 1 1 ? -36.562 -26.719 -25.578 1 79.19 1 MET B C 1
ATOM 5665 O O . MET B 1 1 ? -37 -27.578 -24.812 1 79.19 1 MET B O 1
ATOM 5669 N N . ASP B 1 2 ? -36.906 -26.641 -26.797 1 86.81 2 ASP B N 1
ATOM 5670 C CA . ASP B 1 2 ? -37.406 -27.859 -27.438 1 86.81 2 ASP B CA 1
ATOM 5671 C C . ASP B 1 2 ? -36.25 -28.812 -27.766 1 86.81 2 ASP B C 1
ATOM 5673 O O . ASP B 1 2 ? -35.406 -28.5 -28.594 1 86.81 2 ASP B O 1
ATOM 5677 N N . ILE B 1 3 ? -36.25 -30 -27.156 1 90.44 3 ILE B N 1
ATOM 5678 C CA . ILE B 1 3 ? -35.125 -30.938 -27.203 1 90.44 3 ILE B CA 1
ATOM 5679 C C . ILE B 1 3 ? -34.969 -31.469 -28.641 1 90.44 3 ILE B C 1
ATOM 5681 O O . ILE B 1 3 ? -33.844 -31.469 -29.172 1 90.44 3 ILE B O 1
ATOM 5685 N N . PHE B 1 4 ? -36.062 -31.844 -29.25 1 89.75 4 PHE B N 1
ATOM 5686 C CA . PHE B 1 4 ? -36 -32.438 -30.578 1 89.75 4 PHE B CA 1
ATOM 5687 C C . PHE B 1 4 ? -35.531 -31.406 -31.609 1 89.75 4 PHE B C 1
ATOM 5689 O O . PHE B 1 4 ? -34.688 -31.719 -32.469 1 89.75 4 PHE B O 1
ATOM 5696 N N . ASP B 1 5 ? -36.094 -30.297 -31.516 1 91.25 5 ASP B N 1
ATOM 5697 C CA . ASP B 1 5 ? -35.719 -29.219 -32.438 1 91.25 5 ASP B CA 1
ATOM 5698 C C . ASP B 1 5 ? -34.219 -28.891 -32.25 1 91.25 5 ASP B C 1
ATOM 5700 O O . ASP B 1 5 ? -33.531 -28.625 -33.25 1 91.25 5 ASP B O 1
ATOM 5704 N N . THR B 1 6 ? -33.781 -28.859 -31.016 1 93.75 6 THR B N 1
ATOM 5705 C CA . THR B 1 6 ? -32.375 -28.562 -30.75 1 93.75 6 THR B CA 1
ATOM 5706 C C . THR B 1 6 ? -31.469 -29.672 -31.297 1 93.75 6 THR B C 1
ATOM 5708 O O . THR B 1 6 ? -30.438 -29.391 -31.891 1 93.75 6 THR B O 1
ATOM 5711 N N . CYS B 1 7 ? -31.875 -30.891 -31.141 1 93.94 7 CYS B N 1
ATOM 5712 C CA . CYS B 1 7 ? -31.125 -32.031 -31.688 1 93.94 7 CYS B CA 1
ATOM 5713 C C . CYS B 1 7 ? -31.047 -31.938 -33.219 1 93.94 7 CYS B C 1
ATOM 5715 O O . CYS B 1 7 ? -29.984 -32.219 -33.781 1 93.94 7 CYS B O 1
ATOM 5717 N N . SER B 1 8 ? -32.156 -31.562 -33.75 1 92.94 8 SER B N 1
ATOM 5718 C CA . SER B 1 8 ? -32.188 -31.422 -35.188 1 92.94 8 SER B CA 1
ATOM 5719 C C . SER B 1 8 ? -31.219 -30.328 -35.656 1 92.94 8 SER B C 1
ATOM 5721 O O . SER B 1 8 ? -30.516 -30.516 -36.656 1 92.94 8 SER B O 1
ATOM 5723 N N . ARG B 1 9 ? -31.266 -29.312 -35 1 91.75 9 ARG B N 1
ATOM 5724 C CA . ARG B 1 9 ? -30.375 -28.219 -35.344 1 91.75 9 ARG B CA 1
ATOM 5725 C C . ARG B 1 9 ? -28.906 -28.625 -35.188 1 91.75 9 ARG B C 1
ATOM 5727 O O . ARG B 1 9 ? -28.078 -28.25 -36 1 91.75 9 ARG B O 1
ATOM 5734 N N . VAL B 1 10 ? -28.531 -29.344 -34.125 1 94.56 10 VAL B N 1
ATOM 5735 C CA . VAL B 1 10 ? -27.188 -29.844 -33.875 1 94.56 10 VAL B CA 1
ATOM 5736 C C . VAL B 1 10 ? -26.766 -30.75 -35.031 1 94.56 10 VAL B C 1
ATOM 5738 O O . VAL B 1 10 ? -25.656 -30.625 -35.562 1 94.56 10 VAL B O 1
ATOM 5741 N N . ASN B 1 11 ? -27.656 -31.578 -35.406 1 92.69 11 ASN B N 1
ATOM 5742 C CA . ASN B 1 11 ? -27.391 -32.5 -36.5 1 92.69 11 ASN B CA 1
ATOM 5743 C C . ASN B 1 11 ? -27.141 -31.75 -37.812 1 92.69 11 ASN B C 1
ATOM 5745 O O . ASN B 1 11 ? -26.266 -32.094 -38.594 1 92.69 11 ASN B O 1
ATOM 5749 N N . ASP B 1 12 ? -28 -30.797 -38.031 1 94.62 12 ASP B N 1
ATOM 5750 C CA . ASP B 1 12 ? -27.844 -29.984 -39.219 1 94.62 12 ASP B CA 1
ATOM 5751 C C . ASP B 1 12 ? -26.469 -29.312 -39.25 1 94.62 12 ASP B C 1
ATOM 5753 O O . ASP B 1 12 ? -25.844 -29.234 -40.312 1 94.62 12 ASP B O 1
ATOM 5757 N N . LEU B 1 13 ? -26.078 -28.875 -38.156 1 94.56 13 LEU B N 1
ATOM 5758 C CA . LEU B 1 13 ? -24.766 -28.219 -38.062 1 94.56 13 LEU B CA 1
ATOM 5759 C C . LEU B 1 13 ? -23.656 -29.203 -38.344 1 94.56 13 LEU B C 1
ATOM 5761 O O . LEU B 1 13 ? -22.672 -28.859 -39.031 1 94.56 13 LEU B O 1
ATOM 5765 N N . PHE B 1 14 ? -23.75 -30.375 -37.844 1 92.06 14 PHE B N 1
ATOM 5766 C CA . PHE B 1 14 ? -22.75 -31.406 -38.156 1 92.06 14 PHE B CA 1
ATOM 5767 C C . PHE B 1 14 ? -22.703 -31.719 -39.625 1 92.06 14 PHE B C 1
ATOM 5769 O O . PHE B 1 14 ? -21.625 -31.891 -40.219 1 92.06 14 PHE B O 1
ATOM 5776 N N . GLU B 1 15 ? -23.844 -31.703 -40.25 1 91.75 15 GLU B N 1
ATOM 5777 C CA . GLU B 1 15 ? -23.938 -32 -41.688 1 91.75 15 GLU B CA 1
ATOM 5778 C C . GLU B 1 15 ? -23.328 -30.891 -42.531 1 91.75 15 GLU B C 1
ATOM 5780 O O . GLU B 1 15 ? -22.781 -31.141 -43.625 1 91.75 15 GLU B O 1
ATOM 5785 N N . LEU B 1 16 ? -23.375 -29.766 -42.062 1 93.44 16 LEU B N 1
ATOM 5786 C CA . LEU B 1 16 ? -22.812 -28.609 -42.75 1 93.44 16 LEU B CA 1
ATOM 5787 C C . LEU B 1 16 ? -21.328 -28.453 -42.438 1 93.44 16 LEU B C 1
ATOM 5789 O O . LEU B 1 16 ? -20.719 -27.438 -42.781 1 93.44 16 LEU B O 1
ATOM 5793 N N . ASP B 1 17 ? -20.828 -29.344 -41.688 1 91.06 17 ASP B N 1
ATOM 5794 C CA . ASP B 1 17 ? -19.406 -29.375 -41.312 1 91.06 17 ASP B CA 1
ATOM 5795 C C . ASP B 1 17 ? -19.062 -28.172 -40.406 1 91.06 17 ASP B C 1
ATOM 5797 O O . ASP B 1 17 ? -18 -27.578 -40.562 1 91.06 17 ASP B O 1
ATOM 5801 N N . ARG B 1 18 ? -19.984 -27.734 -39.688 1 92.25 18 ARG B N 1
ATOM 5802 C CA . ARG B 1 18 ? -19.781 -26.719 -38.656 1 92.25 18 ARG B CA 1
ATOM 5803 C C . ARG B 1 18 ? -19.672 -27.359 -37.281 1 92.25 18 ARG B C 1
ATOM 5805 O O . ARG B 1 18 ? -20.516 -27.109 -36.406 1 92.25 18 ARG B O 1
ATOM 5812 N N . GLU B 1 19 ? -18.672 -27.984 -37.062 1 90.75 19 GLU B N 1
ATOM 5813 C CA . GLU B 1 19 ? -18.5 -28.859 -35.906 1 90.75 19 GLU B CA 1
ATOM 5814 C C . GLU B 1 19 ? -18.453 -28.047 -34.625 1 90.75 19 GLU B C 1
ATOM 5816 O O . GLU B 1 19 ? -19.016 -28.453 -33.594 1 90.75 19 GLU B O 1
ATOM 5821 N N . VAL B 1 20 ? -17.766 -26.922 -34.656 1 89.69 20 VAL B N 1
ATOM 5822 C CA . VAL B 1 20 ? -17.578 -26.125 -33.469 1 89.69 20 VAL B CA 1
ATOM 5823 C C . VAL B 1 20 ? -18.938 -25.609 -32.969 1 89.69 20 VAL B C 1
ATOM 5825 O O . VAL B 1 20 ? -19.25 -25.703 -31.781 1 89.69 20 VAL B O 1
ATOM 5828 N N . GLU B 1 21 ? -19.719 -25.156 -33.844 1 92.44 21 GLU B N 1
ATOM 5829 C CA . GLU B 1 21 ? -21.047 -24.641 -33.5 1 92.44 21 GLU B CA 1
ATOM 5830 C C . GLU B 1 21 ? -21.969 -25.766 -33.031 1 92.44 21 GLU B C 1
ATOM 5832 O O . GLU B 1 21 ? -22.781 -25.578 -32.125 1 92.44 21 GLU B O 1
ATOM 5837 N N . ALA B 1 22 ? -21.844 -26.875 -33.719 1 93.12 22 ALA B N 1
ATOM 5838 C CA . ALA B 1 22 ? -22.641 -28.031 -33.344 1 93.12 22 ALA B CA 1
ATOM 5839 C C . ALA B 1 22 ? -22.328 -28.484 -31.922 1 93.12 22 ALA B C 1
ATOM 5841 O O . ALA B 1 22 ? -23.25 -28.734 -31.141 1 93.12 22 ALA B O 1
ATOM 5842 N N . ARG B 1 23 ? -21.141 -28.516 -31.656 1 92.12 23 ARG B N 1
ATOM 5843 C CA . ARG B 1 23 ? -20.703 -28.922 -30.328 1 92.12 23 ARG B CA 1
ATOM 5844 C C . ARG B 1 23 ? -21.188 -27.938 -29.281 1 92.12 23 ARG B C 1
ATOM 5846 O O . ARG B 1 23 ? -21.641 -28.328 -28.203 1 92.12 23 ARG B O 1
ATOM 5853 N N . ASP B 1 24 ? -21.078 -26.688 -29.578 1 92.5 24 ASP B N 1
ATOM 5854 C CA . ASP B 1 24 ? -21.516 -25.656 -28.656 1 92.5 24 ASP B CA 1
ATOM 5855 C C . ASP B 1 24 ? -23.016 -25.797 -28.344 1 92.5 24 ASP B C 1
ATOM 5857 O O . ASP B 1 24 ? -23.422 -25.719 -27.188 1 92.5 24 ASP B O 1
ATOM 5861 N N . LYS B 1 25 ? -23.734 -26 -29.359 1 93.31 25 LYS B N 1
ATOM 5862 C CA . LYS B 1 25 ? -25.188 -26.141 -29.203 1 93.31 25 LYS B CA 1
ATOM 5863 C C . LYS B 1 25 ? -25.516 -27.406 -28.422 1 93.31 25 LYS B C 1
ATOM 5865 O O . LYS B 1 25 ? -26.469 -27.438 -27.641 1 93.31 25 LYS B O 1
ATOM 5870 N N . LEU B 1 26 ? -24.797 -28.422 -28.719 1 93.38 26 LEU B N 1
ATOM 5871 C CA . LEU B 1 26 ? -25 -29.672 -28 1 93.38 26 LEU B CA 1
ATOM 5872 C C . LEU B 1 26 ? -24.719 -29.5 -26.516 1 93.38 26 LEU B C 1
ATOM 5874 O O . LEU B 1 26 ? -25.5 -29.969 -25.672 1 93.38 26 LEU B O 1
ATOM 5878 N N . ILE B 1 27 ? -23.656 -28.859 -26.188 1 92.19 27 ILE B N 1
ATOM 5879 C CA . ILE B 1 27 ? -23.281 -28.625 -24.797 1 92.19 27 ILE B CA 1
ATOM 5880 C C . ILE B 1 27 ? -24.375 -27.812 -24.094 1 92.19 27 ILE B C 1
ATOM 5882 O O . ILE B 1 27 ? -24.719 -28.078 -22.953 1 92.19 27 ILE B O 1
ATOM 5886 N N . GLN B 1 28 ? -24.922 -26.875 -24.781 1 93.06 28 GLN B N 1
ATOM 5887 C CA . GLN B 1 28 ? -26.031 -26.094 -24.234 1 93.06 28 GLN B CA 1
ATOM 5888 C C . GLN B 1 28 ? -27.234 -26.984 -23.953 1 93.06 28 GLN B C 1
ATOM 5890 O O . GLN B 1 28 ? -27.906 -26.828 -22.938 1 93.06 28 GLN B O 1
ATOM 5895 N N . LEU B 1 29 ? -27.453 -27.828 -24.859 1 92.44 29 LEU B N 1
ATOM 5896 C CA . LEU B 1 29 ? -28.547 -28.781 -24.688 1 92.44 29 LEU B CA 1
ATOM 5897 C C . LEU B 1 29 ? -28.297 -29.672 -23.469 1 92.44 29 LEU B C 1
ATOM 5899 O O . LEU B 1 29 ? -29.203 -29.922 -22.672 1 92.44 29 LEU B O 1
ATOM 5903 N N . LEU B 1 30 ? -27.109 -30.172 -23.375 1 91.56 30 LEU B N 1
ATOM 5904 C CA . LEU B 1 30 ? -26.766 -31.031 -22.25 1 91.56 30 LEU B CA 1
ATOM 5905 C C . LEU B 1 30 ? -26.953 -30.297 -20.922 1 91.56 30 LEU B C 1
ATOM 5907 O O . LEU B 1 30 ? -27.422 -30.891 -19.953 1 91.56 30 LEU B O 1
ATOM 5911 N N . ASP B 1 31 ? -26.609 -29.062 -20.922 1 90.38 31 ASP B N 1
ATOM 5912 C CA . ASP B 1 31 ? -26.797 -28.219 -19.734 1 90.38 31 ASP B CA 1
ATOM 5913 C C . ASP B 1 31 ? -28.266 -28.125 -19.359 1 90.38 31 ASP B C 1
ATOM 5915 O O . ASP B 1 31 ? -28.625 -28.25 -18.188 1 90.38 31 ASP B O 1
ATOM 5919 N N . TYR B 1 32 ? -29.047 -27.891 -20.359 1 90.94 32 TYR B N 1
ATOM 5920 C CA . TYR B 1 32 ? -30.5 -27.797 -20.172 1 90.94 32 TYR B CA 1
ATOM 5921 C C . TYR B 1 32 ? -31.047 -29.109 -19.625 1 90.94 32 TYR B C 1
ATOM 5923 O O . TYR B 1 32 ? -31.859 -29.109 -18.688 1 90.94 32 TYR B O 1
ATOM 5931 N N . LEU B 1 33 ? -30.625 -30.203 -20.172 1 91.5 33 LEU B N 1
ATOM 5932 C CA . LEU B 1 33 ? -31.109 -31.516 -19.766 1 91.5 33 LEU B CA 1
ATOM 5933 C C . LEU B 1 33 ? -30.719 -31.828 -18.328 1 91.5 33 LEU B C 1
ATOM 5935 O O . LEU B 1 33 ? -31.5 -32.375 -17.562 1 91.5 33 LEU B O 1
ATOM 5939 N N . GLU B 1 34 ? -29.562 -31.469 -17.969 1 88.19 34 GLU B N 1
ATOM 5940 C CA . GLU B 1 34 ? -29.094 -31.703 -16.609 1 88.19 34 GLU B CA 1
ATOM 5941 C C . GLU B 1 34 ? -29.828 -30.828 -15.602 1 88.19 34 GLU B C 1
ATOM 5943 O O . GLU B 1 34 ? -30.219 -31.312 -14.539 1 88.19 34 GLU B O 1
ATOM 5948 N N . LYS B 1 35 ? -30.016 -29.625 -15.961 1 86.75 35 LYS B N 1
ATOM 5949 C CA . LYS B 1 35 ? -30.688 -28.703 -15.07 1 86.75 35 LYS B CA 1
ATOM 5950 C C . LYS B 1 35 ? -32.156 -29.078 -14.875 1 86.75 35 LYS B C 1
ATOM 5952 O O . LYS B 1 35 ? -32.719 -28.891 -13.797 1 86.75 35 LYS B O 1
ATOM 5957 N N . THR B 1 36 ? -32.812 -29.625 -15.898 1 91 36 THR B N 1
ATOM 5958 C CA . THR B 1 36 ? -34.219 -30 -15.852 1 91 36 THR B CA 1
ATOM 5959 C C . THR B 1 36 ? -34.375 -31.469 -15.484 1 91 36 THR B C 1
ATOM 5961 O O . THR B 1 36 ? -35.5 -31.969 -15.375 1 91 36 THR B O 1
ATOM 5964 N N . GLN B 1 37 ? -33.312 -32.188 -15.336 1 90.19 37 GLN B N 1
ATOM 5965 C CA . GLN B 1 37 ? -33.281 -33.594 -14.945 1 90.19 37 GLN B CA 1
ATOM 5966 C C . GLN B 1 37 ? -34.031 -34.469 -15.953 1 90.19 37 GLN B C 1
ATOM 5968 O O . GLN B 1 37 ? -34.812 -35.344 -15.578 1 90.19 37 GLN B O 1
ATOM 5973 N N . ILE B 1 38 ? -33.844 -34.156 -17.188 1 90.88 38 ILE B N 1
ATOM 5974 C CA . ILE B 1 38 ? -34.375 -34.969 -18.281 1 90.88 38 ILE B CA 1
ATOM 5975 C C . ILE B 1 38 ? -33.312 -35.969 -18.734 1 90.88 38 ILE B C 1
ATOM 5977 O O . ILE B 1 38 ? -32.188 -35.562 -19.047 1 90.88 38 ILE B O 1
ATOM 5981 N N . PRO B 1 39 ? -33.594 -37.188 -18.734 1 90.25 39 PRO B N 1
ATOM 5982 C CA . PRO B 1 39 ? -32.625 -38.188 -19.156 1 90.25 39 PRO B CA 1
ATOM 5983 C C . PRO B 1 39 ? -32.219 -38.062 -20.625 1 90.25 39 PRO B C 1
ATOM 5985 O O . PRO B 1 39 ? -33.031 -37.594 -21.438 1 90.25 39 PRO B O 1
ATOM 5988 N N . TYR B 1 40 ? -31.047 -38.531 -20.984 1 91.94 40 TYR B N 1
ATOM 5989 C CA . TYR B 1 40 ? -30.578 -38.469 -22.359 1 91.94 40 TYR B CA 1
ATOM 5990 C C . TYR B 1 40 ? -31.328 -39.469 -23.234 1 91.94 40 TYR B C 1
ATOM 5992 O O . TYR B 1 40 ? -31.547 -40.594 -22.844 1 91.94 40 TYR B O 1
ATOM 6000 N N . SER B 1 41 ? -31.75 -39.031 -24.344 1 88.88 41 SER B N 1
ATOM 6001 C CA . SER B 1 41 ? -32.312 -39.938 -25.344 1 88.88 41 SER B CA 1
ATOM 6002 C C . SER B 1 41 ? -31.219 -40.594 -26.172 1 88.88 41 SER B C 1
ATOM 6004 O O . SER B 1 41 ? -30.047 -40.219 -26.078 1 88.88 41 SER B O 1
ATOM 6006 N N . GLU B 1 42 ? -31.594 -41.625 -26.906 1 87.81 42 GLU B N 1
ATOM 6007 C CA . GLU B 1 42 ? -30.641 -42.25 -27.812 1 87.81 42 GLU B CA 1
ATOM 6008 C C . GLU B 1 42 ? -30.094 -41.25 -28.828 1 87.81 42 GLU B C 1
ATOM 6010 O O . GLU B 1 42 ? -28.922 -41.312 -29.219 1 87.81 42 GLU B O 1
ATOM 6015 N N . LEU B 1 43 ? -31 -40.406 -29.219 1 89.19 43 LEU B N 1
ATOM 6016 C CA . LEU B 1 43 ? -30.594 -39.375 -30.172 1 89.19 43 LEU B CA 1
ATOM 6017 C C . LEU B 1 43 ? -29.516 -38.469 -29.578 1 89.19 43 LEU B C 1
ATOM 6019 O O . LEU B 1 43 ? -28.547 -38.125 -30.25 1 89.19 43 LEU B O 1
ATOM 6023 N N . VAL B 1 44 ? -29.688 -38.062 -28.344 1 91.62 44 VAL B N 1
ATOM 6024 C CA . VAL B 1 44 ? -28.719 -37.219 -27.656 1 91.62 44 VAL B CA 1
ATOM 6025 C C . VAL B 1 44 ? -27.375 -37.938 -27.547 1 91.62 44 VAL B C 1
ATOM 6027 O O . VAL B 1 44 ? -26.328 -37.375 -27.812 1 91.62 44 VAL B O 1
ATOM 6030 N N . ASN B 1 45 ? -27.359 -39.125 -27.203 1 91.38 45 ASN B N 1
ATOM 6031 C CA . ASN B 1 45 ? -26.141 -39.938 -27.109 1 91.38 45 ASN B CA 1
ATOM 6032 C C . ASN B 1 45 ? -25.422 -40.031 -28.453 1 91.38 45 ASN B C 1
ATOM 6034 O O . ASN B 1 45 ? -24.203 -40 -28.516 1 91.38 45 ASN B O 1
ATOM 6038 N N . ARG B 1 46 ? -26.172 -40.219 -29.484 1 88.69 46 ARG B N 1
ATOM 6039 C CA . ARG B 1 46 ? -25.594 -40.312 -30.828 1 88.69 46 ARG B CA 1
ATOM 6040 C C . ARG B 1 46 ? -24.891 -39 -31.188 1 88.69 46 ARG B C 1
ATOM 6042 O O . ARG B 1 46 ? -23.828 -39.031 -31.812 1 88.69 46 ARG B O 1
ATOM 6049 N N . LEU B 1 47 ? -25.531 -38.031 -30.844 1 91 47 LEU B N 1
ATOM 6050 C CA . LEU B 1 47 ? -24.938 -36.719 -31.141 1 91 47 LEU B CA 1
ATOM 6051 C C . LEU B 1 47 ? -23.672 -36.5 -30.312 1 91 4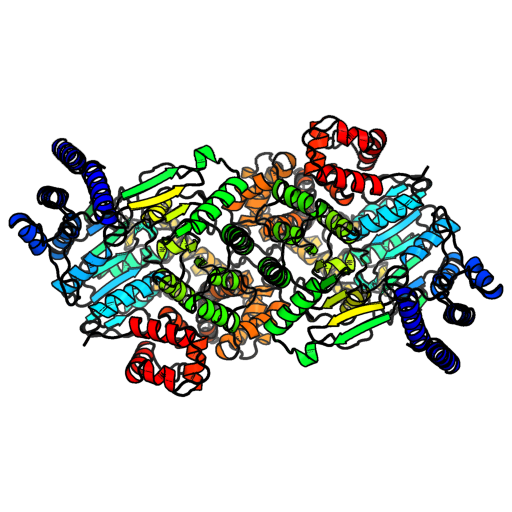7 LEU B C 1
ATOM 6053 O O . LEU B 1 47 ? -22.719 -35.906 -30.781 1 91 47 LEU B O 1
ATOM 6057 N N . ILE B 1 48 ? -23.672 -36.938 -29.062 1 91.94 48 ILE B N 1
ATOM 6058 C CA . ILE B 1 48 ? -22.484 -36.875 -28.219 1 91.94 48 ILE B CA 1
ATOM 6059 C C . ILE B 1 48 ? -21.344 -37.656 -28.859 1 91.94 48 ILE B C 1
ATOM 6061 O O . ILE B 1 48 ? -20.219 -37.156 -28.938 1 91.94 48 ILE B O 1
ATOM 6065 N N . ARG B 1 49 ? -21.641 -38.781 -29.328 1 89.44 49 ARG B N 1
ATOM 6066 C CA . ARG B 1 49 ? -20.641 -39.594 -29.984 1 89.44 49 ARG B CA 1
ATOM 6067 C C . ARG B 1 49 ? -20.094 -38.906 -31.234 1 89.44 49 ARG B C 1
ATOM 6069 O O . ARG B 1 49 ? -18.875 -38.906 -31.453 1 89.44 49 ARG B O 1
ATOM 6076 N N . ARG B 1 50 ? -20.969 -38.375 -31.953 1 88.62 50 ARG B N 1
ATOM 6077 C CA . ARG B 1 50 ? -20.578 -37.688 -33.188 1 88.62 50 ARG B CA 1
ATOM 6078 C C . ARG B 1 50 ? -19.672 -36.5 -32.906 1 88.62 50 ARG B C 1
ATOM 6080 O O . ARG B 1 50 ? -18.781 -36.188 -33.688 1 88.62 50 ARG B O 1
ATOM 6087 N N . SER B 1 51 ? -19.953 -35.875 -31.859 1 90.44 51 SER B N 1
ATOM 6088 C CA . SER B 1 51 ? -19.219 -34.656 -31.5 1 90.44 51 SER B CA 1
ATOM 6089 C C . SER B 1 51 ? -17.859 -35 -30.922 1 90.44 51 SER B C 1
ATOM 6091 O O . SER B 1 51 ? -16.984 -34.156 -30.812 1 90.44 51 SER B O 1
ATOM 6093 N N . GLY B 1 52 ? -17.656 -36.25 -30.484 1 88.31 52 GLY B N 1
ATOM 6094 C CA . GLY B 1 52 ? -16.391 -36.656 -29.875 1 88.31 52 GLY B CA 1
ATOM 6095 C C . GLY B 1 52 ? -16.344 -36.406 -28.375 1 88.31 52 GLY B C 1
ATOM 6096 O O . GLY B 1 52 ? -15.312 -36.594 -27.75 1 88.31 52 GLY B O 1
ATOM 6097 N N . LEU B 1 53 ? -17.422 -35.938 -27.75 1 90.06 53 LEU B N 1
ATOM 6098 C CA . LEU B 1 53 ? -17.5 -35.688 -26.328 1 90.06 53 LEU B CA 1
ATOM 6099 C C . LEU B 1 53 ? -17.891 -36.969 -25.562 1 90.06 53 LEU B C 1
ATOM 6101 O O . LEU B 1 53 ? -18.828 -36.938 -24.781 1 90.06 53 LEU B O 1
ATOM 6105 N N . TYR B 1 54 ? -17.141 -37.906 -25.688 1 88 54 TYR B N 1
ATOM 6106 C CA . TYR B 1 54 ? -17.438 -39.281 -25.219 1 88 54 TYR B CA 1
ATOM 6107 C C . TYR B 1 54 ? -17.688 -39.281 -23.719 1 88 54 TYR B C 1
ATOM 6109 O O . TYR B 1 54 ? -18.547 -40 -23.234 1 88 54 TYR B O 1
ATOM 6117 N N . PRO B 1 55 ? -16.969 -38.531 -22.953 1 84.94 55 PRO B N 1
ATOM 6118 C CA . PRO B 1 55 ? -17.156 -38.562 -21.5 1 84.94 55 PRO B CA 1
ATOM 6119 C C . PRO B 1 55 ? -18.562 -38.156 -21.078 1 84.94 55 PRO B C 1
ATOM 6121 O O . PRO B 1 55 ? -19.016 -38.531 -19.984 1 84.94 55 PRO B O 1
ATOM 6124 N N . TYR B 1 56 ? -19.312 -37.469 -21.875 1 86.38 56 TYR B N 1
ATOM 6125 C CA . TYR B 1 56 ? -20.641 -37 -21.531 1 86.38 56 TYR B CA 1
ATOM 6126 C C . TYR B 1 56 ? -21.703 -38.062 -21.812 1 86.38 56 TYR B C 1
ATOM 6128 O O . TYR B 1 56 ? -22.859 -37.906 -21.438 1 86.38 56 TYR B O 1
ATOM 6136 N N . LEU B 1 57 ? -21.25 -39.156 -22.391 1 87 57 LEU B N 1
ATOM 6137 C CA . LEU B 1 57 ? -22.203 -40.188 -22.734 1 87 57 LEU B CA 1
ATOM 6138 C C . LEU B 1 57 ? -22.781 -40.844 -21.484 1 87 57 LEU B C 1
ATOM 6140 O O . LEU B 1 57 ? -22.062 -41.062 -20.5 1 87 57 LEU B O 1
ATOM 6144 N N . LYS B 1 58 ? -24.078 -41 -21.531 1 86.06 58 LYS B N 1
ATOM 6145 C CA . LYS B 1 58 ? -24.703 -41.75 -20.469 1 86.06 58 LYS B CA 1
ATOM 6146 C C . LYS B 1 58 ? -24.969 -43.188 -20.891 1 86.06 58 LYS B C 1
ATOM 6148 O O . LYS B 1 58 ? -25.797 -43.438 -21.766 1 86.06 58 LYS B O 1
ATOM 6153 N N . THR B 1 59 ? -24.312 -44.062 -20.25 1 81.75 59 THR B N 1
ATOM 6154 C CA . THR B 1 59 ? -24.312 -45.438 -20.688 1 81.75 59 THR B CA 1
ATOM 6155 C C . THR B 1 59 ? -25.688 -46.094 -20.469 1 81.75 59 THR B C 1
ATOM 6157 O O . THR B 1 59 ? -26.047 -47.031 -21.156 1 81.75 59 THR B O 1
ATOM 6160 N N . GLU B 1 60 ? -26.438 -45.562 -19.594 1 80 60 GLU B N 1
ATOM 6161 C CA . GLU B 1 60 ? -27.75 -46.156 -19.281 1 80 60 GLU B CA 1
ATOM 6162 C C . GLU B 1 60 ? -28.688 -46.094 -20.484 1 80 60 GLU B C 1
ATOM 6164 O O . GLU B 1 60 ? -29.516 -46.969 -20.672 1 80 60 GLU B O 1
ATOM 6169 N N . THR B 1 61 ? -28.531 -45.062 -21.25 1 78.75 61 THR B N 1
ATOM 6170 C CA . THR B 1 61 ? -29.438 -44.844 -22.375 1 78.75 61 THR B CA 1
ATOM 6171 C C . THR B 1 61 ? -28.688 -45 -23.703 1 78.75 61 THR B C 1
ATOM 6173 O O . THR B 1 61 ? -29.188 -44.625 -24.75 1 78.75 61 THR B O 1
ATOM 6176 N N . ALA B 1 62 ? -27.516 -45.562 -23.594 1 81.06 62 ALA B N 1
ATOM 6177 C CA . ALA B 1 62 ? -26.641 -45.594 -24.766 1 81.06 62 ALA B CA 1
ATOM 6178 C C . ALA B 1 62 ? -26.906 -46.875 -25.594 1 81.06 62 ALA B C 1
ATOM 6180 O O . ALA B 1 62 ? -27.25 -47.906 -25.031 1 81.06 62 ALA B O 1
ATOM 6181 N N . THR B 1 63 ? -26.844 -46.688 -26.844 1 75.25 63 THR B N 1
ATOM 6182 C CA . THR B 1 63 ? -26.828 -47.844 -27.734 1 75.25 63 THR B CA 1
ATOM 6183 C C . THR B 1 63 ? -25.516 -48.594 -27.609 1 75.25 63 THR B C 1
ATOM 6185 O O . THR B 1 63 ? -24.578 -48.125 -26.953 1 75.25 63 THR B O 1
ATOM 6188 N N . TRP B 1 64 ? -25.547 -49.719 -28.234 1 68.19 64 TRP B N 1
ATOM 6189 C CA . TRP B 1 64 ? -24.328 -50.531 -28.203 1 68.19 64 TRP B CA 1
ATOM 6190 C C . TRP B 1 64 ? -23.156 -49.781 -28.828 1 68.19 64 TRP B C 1
ATOM 6192 O O . TRP B 1 64 ? -22.047 -49.781 -28.297 1 68.19 64 TRP B O 1
ATOM 6202 N N . GLU B 1 65 ? -23.375 -49.156 -29.859 1 73.25 65 GLU B N 1
ATOM 6203 C CA . GLU B 1 65 ? -22.344 -48.375 -30.531 1 73.25 65 GLU B CA 1
ATOM 6204 C C . GLU B 1 65 ? -21.828 -47.281 -29.641 1 73.25 65 GLU B C 1
ATOM 6206 O O . GLU B 1 65 ? -20.609 -47.031 -29.594 1 73.25 65 GLU B O 1
ATOM 6211 N N . ASP B 1 66 ? -22.688 -46.75 -28.969 1 78.94 66 ASP B N 1
ATOM 6212 C CA . ASP B 1 66 ? -22.312 -45.656 -28.062 1 78.94 66 ASP B CA 1
ATOM 6213 C C . ASP B 1 66 ? -21.469 -46.188 -26.906 1 78.94 66 ASP B C 1
ATOM 6215 O O . ASP B 1 66 ? -20.484 -45.562 -26.516 1 78.94 66 ASP B O 1
ATOM 6219 N N . ARG B 1 67 ? -21.797 -47.219 -26.344 1 75.06 67 ARG B N 1
ATOM 6220 C CA . ARG B 1 67 ? -21.078 -47.844 -25.234 1 75.06 67 ARG B CA 1
ATOM 6221 C C . ARG B 1 67 ? -19.688 -48.281 -25.672 1 75.06 67 ARG B C 1
ATOM 6223 O O . ARG B 1 67 ? -18.719 -48.188 -24.906 1 75.06 67 ARG B O 1
ATOM 6230 N N . CYS B 1 68 ? -19.719 -48.719 -26.922 1 69.38 68 CYS B N 1
ATOM 6231 C CA . CYS B 1 68 ? -18.422 -49.156 -27.453 1 69.38 68 CYS B CA 1
ATOM 6232 C C . CYS B 1 68 ? -17.469 -47.969 -27.547 1 69.38 68 CYS B C 1
ATOM 6234 O O . CYS B 1 68 ? -16.281 -48.094 -27.203 1 69.38 68 CYS B O 1
ATOM 6236 N N . ALA B 1 69 ? -17.922 -46.938 -28 1 71.12 69 ALA B N 1
ATOM 6237 C CA . ALA B 1 69 ? -17.094 -45.75 -28.078 1 71.12 69 ALA B CA 1
ATOM 6238 C C . ALA B 1 69 ? -16.641 -45.281 -26.688 1 71.12 69 ALA B C 1
ATOM 6240 O O . ALA B 1 69 ? -15.469 -44.938 -26.484 1 71.12 69 ALA B O 1
ATOM 6241 N N . TYR B 1 70 ? -17.5 -45.281 -25.812 1 78.25 70 TYR B N 1
ATOM 6242 C CA . TYR B 1 70 ? -17.219 -44.906 -24.438 1 78.25 70 TYR B CA 1
ATOM 6243 C C . TYR B 1 70 ? -16.125 -45.812 -23.844 1 78.25 70 TYR B C 1
ATOM 6245 O O . TYR B 1 70 ? -15.211 -45.312 -23.188 1 78.25 70 TYR B O 1
ATOM 6253 N N . GLU B 1 71 ? -16.203 -47.031 -24.141 1 72.62 71 GLU B N 1
ATOM 6254 C CA . GLU B 1 71 ? -15.258 -48 -23.609 1 72.62 71 GLU B CA 1
ATOM 6255 C C . GLU B 1 71 ? -13.93 -47.969 -24.359 1 72.62 71 GLU B C 1
ATOM 6257 O O . GLU B 1 71 ? -12.867 -48.125 -23.766 1 72.62 71 GLU B O 1
ATOM 6262 N N . ALA B 1 72 ? -14.078 -47.719 -25.578 1 69.38 72 ALA B N 1
ATOM 6263 C CA . ALA B 1 72 ? -12.883 -47.719 -26.422 1 69.38 72 ALA B CA 1
ATOM 6264 C C . ALA B 1 72 ? -11.953 -46.562 -26.047 1 69.38 72 ALA B C 1
ATOM 6266 O O . ALA B 1 72 ? -10.734 -46.656 -26.25 1 69.38 72 ALA B O 1
ATOM 6267 N N . PHE B 1 73 ? -12.508 -45.688 -25.469 1 77.12 73 PHE B N 1
ATOM 6268 C CA . PHE B 1 73 ? -11.703 -44.5 -25.188 1 77.12 73 PHE B CA 1
ATOM 6269 C C . PHE B 1 73 ? -11.383 -44.375 -23.703 1 77.12 73 PHE B C 1
ATOM 6271 O O . PHE B 1 73 ? -10.922 -43.344 -23.234 1 77.12 73 PHE B O 1
ATOM 6278 N N . LYS B 1 74 ? -11.641 -45.375 -23.016 1 78.75 74 LYS B N 1
ATOM 6279 C CA . LYS B 1 74 ? -11.266 -45.469 -21.609 1 78.75 74 LYS B CA 1
ATOM 6280 C C . LYS B 1 74 ? -9.766 -45.719 -21.453 1 78.75 74 LYS B C 1
ATOM 6282 O O . LYS B 1 74 ? -9.18 -46.5 -22.203 1 78.75 74 LYS B O 1
ATOM 6287 N N . VAL B 1 75 ? -9.242 -44.969 -20.625 1 79 75 VAL B N 1
ATOM 6288 C CA . VAL B 1 75 ? -7.805 -45.094 -20.422 1 79 75 VAL B CA 1
ATOM 6289 C C . VAL B 1 75 ? -7.488 -45.062 -18.922 1 79 75 VAL B C 1
ATOM 6291 O O . VAL B 1 75 ? -8.195 -44.406 -18.141 1 79 75 VAL B O 1
ATOM 6294 N N . ASP B 1 76 ? -6.488 -45.812 -18.609 1 79.69 76 ASP B N 1
ATOM 6295 C CA . ASP B 1 76 ? -5.969 -45.781 -17.25 1 79.69 76 ASP B CA 1
ATOM 6296 C C . ASP B 1 76 ? -5.188 -44.5 -16.969 1 79.69 76 ASP B C 1
ATOM 6298 O O . ASP B 1 76 ? -4.215 -44.188 -17.672 1 79.69 76 ASP B O 1
ATOM 6302 N N . VAL B 1 77 ? -5.652 -43.812 -16.047 1 80.31 77 VAL B N 1
ATOM 6303 C CA . VAL B 1 77 ? -4.992 -42.562 -15.719 1 80.31 77 VAL B CA 1
ATOM 6304 C C . VAL B 1 77 ? -4.406 -42.625 -14.312 1 80.31 77 VAL B C 1
ATOM 6306 O O . VAL B 1 77 ? -4.184 -41.625 -13.672 1 80.31 77 VAL B O 1
ATOM 6309 N N . GLY B 1 78 ? -4.27 -43.812 -13.766 1 73.75 78 GLY B N 1
ATOM 6310 C CA . GLY B 1 78 ? -3.684 -44 -12.445 1 73.75 78 GLY B CA 1
ATOM 6311 C C . GLY B 1 78 ? -4.719 -44.062 -11.344 1 73.75 78 GLY B C 1
ATOM 6312 O O . GLY B 1 78 ? -4.371 -44.031 -10.156 1 73.75 78 GLY B O 1
ATOM 6313 N N . LEU B 1 79 ? -5.949 -44.062 -11.719 1 78.69 79 LEU B N 1
ATOM 6314 C CA . LEU B 1 79 ? -7.043 -44.188 -10.758 1 78.69 79 LEU B CA 1
ATOM 6315 C C . LEU B 1 79 ? -7.57 -45.625 -10.711 1 78.69 79 LEU B C 1
ATOM 6317 O O . LEU B 1 79 ? -7.133 -46.469 -11.484 1 78.69 79 LEU B O 1
ATOM 6321 N N . GLU B 1 80 ? -8.391 -45.75 -9.711 1 72.31 80 GLU B N 1
ATOM 6322 C CA . GLU B 1 80 ? -8.977 -47.062 -9.57 1 72.31 80 GLU B CA 1
ATOM 6323 C C . GLU B 1 80 ? -9.805 -47.438 -10.797 1 72.31 80 GLU B C 1
ATOM 6325 O O . GLU B 1 80 ? -9.758 -48.594 -11.273 1 72.31 80 GLU B O 1
ATOM 6330 N N . LEU B 1 81 ? -10.516 -46.406 -11.281 1 74.44 81 LEU B N 1
ATOM 6331 C CA . LEU B 1 81 ? -11.336 -46.625 -12.469 1 74.44 81 LEU B CA 1
ATOM 6332 C C . LEU B 1 81 ? -10.797 -45.844 -13.648 1 74.44 81 LEU B C 1
ATOM 6334 O O . LEU B 1 81 ? -10.352 -44.688 -13.484 1 74.44 81 LEU B O 1
ATOM 6338 N N . PRO B 1 82 ? -10.797 -46.5 -14.672 1 78.44 82 PRO B N 1
ATOM 6339 C CA . PRO B 1 82 ? -10.367 -45.75 -15.859 1 78.44 82 PRO B CA 1
ATOM 6340 C C . PRO B 1 82 ? -11.312 -44.625 -16.234 1 78.44 82 PRO B C 1
ATOM 6342 O O . PRO B 1 82 ? -12.438 -44.562 -15.727 1 78.44 82 PRO B O 1
ATOM 6345 N N . VAL B 1 83 ? -10.781 -43.75 -16.969 1 80.94 83 VAL B N 1
ATOM 6346 C CA . VAL B 1 83 ? -11.57 -42.594 -17.391 1 80.94 83 VAL B CA 1
ATOM 6347 C C . VAL B 1 83 ? -11.664 -42.531 -18.906 1 80.94 83 VAL B C 1
ATOM 6349 O O . VAL B 1 83 ? -10.734 -42.938 -19.609 1 80.94 83 VAL B O 1
ATOM 6352 N N . THR B 1 84 ? -12.805 -42.125 -19.391 1 82.19 84 THR B N 1
ATOM 6353 C CA . THR B 1 84 ? -13 -42 -20.828 1 82.19 84 THR B CA 1
ATOM 6354 C C . THR B 1 84 ? -12.477 -40.656 -21.328 1 82.19 84 THR B C 1
ATOM 6356 O O . THR B 1 84 ? -12.836 -39.625 -20.812 1 82.19 84 THR B O 1
ATOM 6359 N N . LEU B 1 85 ? -11.562 -40.719 -22.312 1 85.56 85 LEU B N 1
ATOM 6360 C CA . LEU B 1 85 ? -11.023 -39.531 -22.969 1 85.56 85 LEU B CA 1
ATOM 6361 C C . LEU B 1 85 ? -11.914 -39.094 -24.125 1 85.56 85 LEU B C 1
ATOM 6363 O O . LEU B 1 85 ? -12.625 -39.906 -24.719 1 85.56 85 LEU B O 1
ATOM 6367 N N . HIS B 1 86 ? -11.93 -37.844 -24.438 1 87.19 86 HIS B N 1
ATOM 6368 C CA . HIS B 1 86 ? -12.594 -37.438 -25.672 1 87.19 86 HIS B CA 1
ATOM 6369 C C . HIS B 1 86 ? -11.695 -37.656 -26.875 1 87.19 86 HIS B C 1
ATOM 6371 O O . HIS B 1 86 ? -10.516 -37.969 -26.734 1 87.19 86 HIS B O 1
ATOM 6377 N N . ARG B 1 87 ? -12.234 -37.406 -28 1 88.19 87 ARG B N 1
ATOM 6378 C CA . ARG B 1 87 ? -11.617 -37.75 -29.281 1 88.19 87 ARG B CA 1
ATOM 6379 C C . ARG B 1 87 ? -10.25 -37.094 -29.438 1 88.19 87 ARG B C 1
ATOM 6381 O O . ARG B 1 87 ? -9.273 -37.75 -29.781 1 88.19 87 ARG B O 1
ATOM 6388 N N . GLU B 1 88 ? -10.133 -35.844 -29.141 1 89.44 88 GLU B N 1
ATOM 6389 C CA . GLU B 1 88 ? -8.898 -35.094 -29.359 1 89.44 88 GLU B CA 1
ATOM 6390 C C . GLU B 1 88 ? -7.836 -35.469 -28.328 1 89.44 88 GLU B C 1
ATOM 6392 O O . GLU B 1 88 ? -6.645 -35.469 -28.625 1 89.44 88 GLU B O 1
ATOM 6397 N N . GLN B 1 89 ? -8.25 -35.75 -27.109 1 90.5 89 GLN B N 1
ATOM 6398 C CA . GLN B 1 89 ? -7.316 -36.219 -26.094 1 90.5 89 GLN B CA 1
ATOM 6399 C C . GLN B 1 89 ? -6.668 -37.531 -26.5 1 90.5 89 GLN B C 1
ATOM 6401 O O . GLN B 1 89 ? -5.457 -37.719 -26.344 1 90.5 89 GLN B O 1
ATOM 6406 N N . SER B 1 90 ? -7.477 -38.344 -27.016 1 90.25 90 SER B N 1
ATOM 6407 C CA . SER B 1 90 ? -6.992 -39.656 -27.453 1 90.25 90 SER B CA 1
ATOM 6408 C C . SER B 1 90 ? -6.008 -39.531 -28.609 1 90.25 90 SER B C 1
ATOM 6410 O O . SER B 1 90 ? -5.039 -40.281 -28.688 1 90.25 90 SER B O 1
ATOM 6412 N N . SER B 1 91 ? -6.352 -38.656 -29.438 1 91.25 91 SER B N 1
ATOM 6413 C CA . SER B 1 91 ? -5.473 -38.406 -30.594 1 91.25 91 SER B CA 1
ATOM 6414 C C . SER B 1 91 ? -4.098 -37.938 -30.141 1 91.25 91 SER B C 1
ATOM 6416 O O . SER B 1 91 ? -3.074 -38.438 -30.609 1 91.25 91 SER B O 1
ATOM 6418 N N . VAL B 1 92 ? -4.012 -37.031 -29.266 1 93.12 92 VAL B N 1
ATOM 6419 C CA . VAL B 1 92 ? -2.748 -36.5 -28.766 1 93.12 92 VAL B CA 1
ATOM 6420 C C . VAL B 1 92 ? -1.996 -37.594 -28.016 1 93.12 92 VAL B C 1
ATOM 6422 O O . VAL B 1 92 ? -0.783 -37.75 -28.172 1 93.12 92 VAL B O 1
ATOM 6425 N N . LEU B 1 93 ? -2.721 -38.312 -27.234 1 93.25 93 LEU B N 1
ATOM 6426 C CA . LEU B 1 93 ? -2.111 -39.406 -26.469 1 93.25 93 LEU B CA 1
ATOM 6427 C C . LEU B 1 93 ? -1.481 -40.438 -27.391 1 93.25 93 LEU B C 1
ATOM 6429 O O . LEU B 1 93 ? -0.38 -40.938 -27.125 1 93.25 93 LEU B O 1
ATOM 6433 N N . LYS B 1 94 ? -2.195 -40.75 -28.438 1 93.31 94 LYS B N 1
ATOM 6434 C CA . LYS B 1 94 ? -1.678 -41.719 -29.391 1 93.31 94 LYS B CA 1
ATOM 6435 C C . LYS B 1 94 ? -0.352 -41.25 -29.984 1 93.31 94 LYS B C 1
ATOM 6437 O O . LYS B 1 94 ? 0.591 -42.031 -30.109 1 93.31 94 LYS B O 1
ATOM 6442 N N . GLN B 1 95 ? -0.278 -40.062 -30.312 1 93.88 95 GLN B N 1
ATOM 6443 C CA . GLN B 1 95 ? 0.95 -39.5 -30.859 1 93.88 95 GLN B CA 1
ATOM 6444 C C . GLN B 1 95 ? 2.092 -39.562 -29.859 1 93.88 95 GLN B C 1
ATOM 6446 O O . GLN B 1 95 ? 3.23 -39.875 -30.219 1 93.88 95 GLN B O 1
ATOM 6451 N N . LEU B 1 96 ? 1.854 -39.344 -28.656 1 93.62 96 LEU B N 1
ATOM 6452 C CA . LEU B 1 96 ? 2.865 -39.406 -27.609 1 93.62 96 LEU B CA 1
ATOM 6453 C C . LEU B 1 96 ? 3.348 -40.844 -27.422 1 93.62 96 LEU B C 1
ATOM 6455 O O . LEU B 1 96 ? 4.547 -41.094 -27.25 1 93.62 96 LEU B O 1
ATOM 6459 N N . ILE B 1 97 ? 2.375 -41.719 -27.422 1 94.5 97 ILE B N 1
ATOM 6460 C CA . ILE B 1 97 ? 2.705 -43.125 -27.234 1 94.5 97 ILE B CA 1
ATOM 6461 C C . ILE B 1 97 ? 3.588 -43.625 -28.375 1 94.5 97 ILE B C 1
ATOM 6463 O O . ILE B 1 97 ? 4.492 -44.438 -28.172 1 94.5 97 ILE B O 1
ATOM 6467 N N . ASP B 1 98 ? 3.377 -43 -29.5 1 94.81 98 ASP B N 1
ATOM 6468 C CA . ASP B 1 98 ? 4.156 -43.344 -30.672 1 94.81 98 ASP B CA 1
ATOM 6469 C C . ASP B 1 98 ? 5.559 -42.75 -30.609 1 94.81 98 ASP B C 1
ATOM 6471 O O . ASP B 1 98 ? 6.379 -42.969 -31.5 1 94.81 98 ASP B O 1
ATOM 6475 N N . GLY B 1 99 ? 5.863 -41.906 -29.641 1 94.19 99 GLY B N 1
ATOM 6476 C CA . GLY B 1 99 ? 7.211 -41.406 -29.391 1 94.19 99 GLY B CA 1
ATOM 6477 C C . GLY B 1 99 ? 7.465 -40.031 -30 1 94.19 99 GLY B C 1
ATOM 6478 O O . GLY B 1 99 ? 8.602 -39.562 -30.031 1 94.19 99 GLY B O 1
ATOM 6479 N N . LYS B 1 100 ? 6.465 -39.406 -30.453 1 95.31 100 LYS B N 1
ATOM 6480 C CA . LYS B 1 100 ? 6.625 -38.125 -31.094 1 95.31 100 LYS B CA 1
ATOM 6481 C C . LYS B 1 100 ? 6.82 -37 -30.078 1 95.31 100 LYS B C 1
ATOM 6483 O O . LYS B 1 100 ? 6.305 -37.094 -28.953 1 95.31 100 LYS B O 1
ATOM 6488 N N . ASN B 1 101 ? 7.668 -35.969 -30.422 1 95.62 101 ASN B N 1
ATOM 6489 C CA . ASN B 1 101 ? 7.734 -34.719 -29.688 1 95.62 101 ASN B CA 1
ATOM 6490 C C . ASN B 1 101 ? 6.621 -33.781 -30.109 1 95.62 101 ASN B C 1
ATOM 6492 O O . ASN B 1 101 ? 6.516 -33.406 -31.297 1 95.62 101 ASN B O 1
ATOM 6496 N N . ILE B 1 102 ? 5.801 -33.406 -29.156 1 94.81 102 ILE B N 1
ATOM 6497 C CA . ILE B 1 102 ? 4.602 -32.688 -29.562 1 94.81 102 ILE B CA 1
ATOM 6498 C C . ILE B 1 102 ? 4.461 -31.406 -28.734 1 94.81 102 ILE B C 1
ATOM 6500 O O . ILE B 1 102 ? 4.711 -31.406 -27.531 1 94.81 102 ILE B O 1
ATOM 6504 N N . ALA B 1 103 ? 4.188 -30.312 -29.359 1 93.94 103 ALA B N 1
ATOM 6505 C CA . ALA B 1 103 ? 3.701 -29.078 -28.75 1 93.94 103 ALA B CA 1
ATOM 6506 C C . ALA B 1 103 ? 2.211 -28.891 -29.016 1 93.94 103 ALA B C 1
ATOM 6508 O O . ALA B 1 103 ? 1.782 -28.828 -30.172 1 93.94 103 ALA B O 1
ATOM 6509 N N . VAL B 1 104 ? 1.461 -28.844 -27.969 1 93.75 104 VAL B N 1
ATOM 6510 C CA . VAL B 1 104 ? 0.012 -28.828 -28.125 1 93.75 104 VAL B CA 1
ATOM 6511 C C . VAL B 1 104 ? -0.547 -27.469 -27.672 1 93.75 104 VAL B C 1
ATOM 6513 O O . VAL B 1 104 ? -0.17 -26.969 -26.625 1 93.75 104 VAL B O 1
ATOM 6516 N N . SER B 1 105 ? -1.313 -26.828 -28.469 1 92.75 105 SER B N 1
ATOM 6517 C CA . SER B 1 105 ? -2.145 -25.688 -28.094 1 92.75 105 SER B CA 1
ATOM 6518 C C . SER B 1 105 ? -3.611 -26.094 -27.984 1 92.75 105 SER B C 1
ATOM 6520 O O . SER B 1 105 ? -4.23 -26.5 -28.969 1 92.75 105 SER B O 1
ATOM 6522 N N . ALA B 1 106 ? -4.152 -26.094 -26.812 1 90.44 106 ALA B N 1
ATOM 6523 C CA . ALA B 1 106 ? -5.531 -26.516 -26.562 1 90.44 106 ALA B CA 1
ATOM 6524 C C . ALA B 1 106 ? -6.195 -25.609 -25.531 1 90.44 106 ALA B C 1
ATOM 6526 O O . ALA B 1 106 ? -5.516 -24.984 -24.719 1 90.44 106 ALA B O 1
ATOM 6527 N N . PRO B 1 107 ? -7.547 -25.547 -25.547 1 86.31 107 PRO B N 1
ATOM 6528 C CA . PRO B 1 107 ? -8.258 -24.719 -24.578 1 86.31 107 PRO B CA 1
ATOM 6529 C C . PRO B 1 107 ? -8.008 -25.172 -23.141 1 86.31 107 PRO B C 1
ATOM 6531 O O . PRO B 1 107 ? -7.559 -26.297 -22.906 1 86.31 107 PRO B O 1
ATOM 6534 N N . THR B 1 108 ? -8.352 -24.328 -22.203 1 80 108 THR B N 1
ATOM 6535 C CA . THR B 1 108 ? -8.086 -24.578 -20.797 1 80 108 THR B CA 1
ATOM 6536 C C . THR B 1 108 ? -8.883 -25.781 -20.297 1 80 108 THR B C 1
ATOM 6538 O O . THR B 1 108 ? -8.398 -26.547 -19.453 1 80 108 THR B O 1
ATOM 6541 N N . SER B 1 109 ? -10.016 -26.078 -20.859 1 79.31 109 SER B N 1
ATOM 6542 C CA . SER B 1 109 ? -10.898 -27.141 -20.391 1 79.31 109 SER B CA 1
ATOM 6543 C C . SER B 1 109 ? -10.594 -28.453 -21.109 1 79.31 109 SER B C 1
ATOM 6545 O O . SER B 1 109 ? -11.273 -29.469 -20.891 1 79.31 109 SER B O 1
ATOM 6547 N N . PHE B 1 110 ? -9.523 -28.469 -21.859 1 82.81 110 PHE B N 1
ATOM 6548 C CA . PHE B 1 110 ? -9.195 -29.609 -22.703 1 82.81 110 PHE B CA 1
ATOM 6549 C C . PHE B 1 110 ? -8.766 -30.797 -21.859 1 82.81 110 PHE B C 1
ATOM 6551 O O . PHE B 1 110 ? -8.977 -31.953 -22.234 1 82.81 110 PHE B O 1
ATOM 6558 N N . GLY B 1 111 ? -8.188 -30.578 -20.75 1 82.75 111 GLY B N 1
ATOM 6559 C CA . GLY B 1 111 ? -7.676 -31.656 -19.906 1 82.75 111 GLY B CA 1
ATOM 6560 C C . GLY B 1 111 ? -6.27 -32.094 -20.281 1 82.75 111 GLY B C 1
ATOM 6561 O O . GLY B 1 111 ? -5.977 -33.281 -20.344 1 82.75 111 GLY B O 1
ATOM 6562 N N . LYS B 1 112 ? -5.418 -31.188 -20.5 1 85.5 112 LYS B N 1
ATOM 6563 C CA . LYS B 1 112 ? -4.031 -31.438 -20.891 1 85.5 112 LYS B CA 1
ATOM 6564 C C . LYS B 1 112 ? -3.311 -32.312 -19.859 1 85.5 112 LYS B C 1
ATOM 6566 O O . LYS B 1 112 ? -2.48 -33.125 -20.203 1 85.5 112 LYS B O 1
ATOM 6571 N N . SER B 1 113 ? -3.652 -32.094 -18.625 1 85.62 113 SER B N 1
ATOM 6572 C CA . SER B 1 113 ? -2.99 -32.844 -17.547 1 85.62 113 SER B CA 1
ATOM 6573 C C . SER B 1 113 ? -3.367 -34.312 -17.562 1 85.62 113 SER B C 1
ATOM 6575 O O . SER B 1 113 ? -2.561 -35.156 -17.188 1 85.62 113 SER B O 1
ATOM 6577 N N . PHE B 1 114 ? -4.535 -34.625 -18.078 1 86.31 114 PHE B N 1
ATOM 6578 C CA . PHE B 1 114 ? -4.992 -36 -18.125 1 86.31 114 PHE B CA 1
ATOM 6579 C C . PHE B 1 114 ? -4.148 -36.844 -19.094 1 86.31 114 PHE B C 1
ATOM 6581 O O . PHE B 1 114 ? -3.928 -38.031 -18.875 1 86.31 114 PHE B O 1
ATOM 6588 N N . ILE B 1 115 ? -3.756 -36.156 -20.047 1 90.75 115 ILE B N 1
ATOM 6589 C CA . ILE B 1 115 ? -2.941 -36.812 -21.047 1 90.75 115 ILE B CA 1
ATOM 6590 C C . ILE B 1 115 ? -1.604 -37.219 -20.438 1 90.75 115 ILE B C 1
ATOM 6592 O O . ILE B 1 115 ? -1.096 -38.312 -20.703 1 90.75 115 ILE B O 1
ATOM 6596 N N . ILE B 1 116 ? -1.038 -36.375 -19.625 1 93.19 116 ILE B N 1
ATOM 6597 C CA . ILE B 1 116 ? 0.205 -36.688 -18.922 1 93.19 116 ILE B CA 1
ATOM 6598 C C . ILE B 1 116 ? 0.006 -37.906 -18.031 1 93.19 116 ILE B C 1
ATOM 6600 O O . ILE B 1 116 ? 0.825 -38.844 -18.047 1 93.19 116 ILE B O 1
ATOM 6604 N N . ASP B 1 117 ? -1.103 -37.906 -17.344 1 93.44 117 ASP B N 1
ATOM 6605 C CA . ASP B 1 117 ? -1.399 -39.031 -16.438 1 93.44 117 ASP B CA 1
ATOM 6606 C C . ASP B 1 117 ? -1.544 -40.344 -17.203 1 93.44 117 ASP B C 1
ATOM 6608 O O . ASP B 1 117 ? -1.021 -41.375 -16.766 1 93.44 117 ASP B O 1
ATOM 6612 N N . ALA B 1 118 ? -2.295 -40.219 -18.297 1 91.94 118 ALA B N 1
ATOM 6613 C CA . ALA B 1 118 ? -2.516 -41.406 -19.109 1 91.94 118 ALA B CA 1
ATOM 6614 C C . ALA B 1 118 ? -1.2 -41.938 -19.672 1 91.94 118 ALA B C 1
ATOM 6616 O O . ALA B 1 118 ? -0.97 -43.156 -19.688 1 91.94 118 ALA B O 1
ATOM 6617 N N . PHE B 1 119 ? -0.394 -41.094 -20.109 1 94.06 119 PHE B N 1
ATOM 6618 C CA . PHE B 1 119 ? 0.895 -41.469 -20.672 1 94.06 119 PHE B CA 1
ATOM 6619 C C . PHE B 1 119 ? 1.748 -42.188 -19.625 1 94.06 119 PHE B C 1
ATOM 6621 O O . PHE B 1 119 ? 2.334 -43.25 -19.891 1 94.06 119 PHE B O 1
ATOM 6628 N N . ILE B 1 120 ? 1.895 -41.594 -18.453 1 94.62 120 ILE B N 1
ATOM 6629 C CA . ILE B 1 120 ? 2.695 -42.188 -17.375 1 94.62 120 ILE B CA 1
ATOM 6630 C C . ILE B 1 120 ? 2.164 -43.562 -17.016 1 94.62 120 ILE B C 1
ATOM 6632 O O . ILE B 1 120 ? 2.939 -44.5 -16.781 1 94.62 120 ILE B O 1
ATOM 6636 N N . SER B 1 121 ? 0.84 -43.656 -16.953 1 92.69 121 SER B N 1
ATOM 6637 C CA . SER B 1 121 ? 0.216 -44.938 -16.578 1 92.69 121 SER B CA 1
ATOM 6638 C C . SER B 1 121 ? 0.467 -46 -17.625 1 92.69 121 SER B C 1
ATOM 6640 O O . SER B 1 121 ? 0.655 -47.156 -17.281 1 92.69 121 SER B O 1
ATOM 6642 N N . LEU B 1 122 ? 0.441 -45.656 -18.859 1 91.38 122 LEU B N 1
ATOM 6643 C CA . LEU B 1 122 ? 0.504 -46.625 -19.953 1 91.38 122 LEU B CA 1
ATOM 6644 C C . LEU B 1 122 ? 1.95 -46.969 -20.281 1 91.38 122 LEU B C 1
ATOM 6646 O O . LEU B 1 122 ? 2.271 -48.156 -20.453 1 91.38 122 LEU B O 1
ATOM 6650 N N . LYS B 1 123 ? 2.814 -45.969 -20.328 1 93.44 123 LYS B N 1
ATOM 6651 C CA . LYS B 1 123 ? 4.184 -46.188 -20.781 1 93.44 123 LYS B CA 1
ATOM 6652 C C . LYS B 1 123 ? 5.121 -46.469 -19.609 1 93.44 123 LYS B C 1
ATOM 6654 O O . LYS B 1 123 ? 6.195 -47.031 -19.781 1 93.44 123 LYS B O 1
ATOM 6659 N N . GLN B 1 124 ? 4.789 -46 -18.469 1 93.94 124 GLN B N 1
ATOM 6660 C CA . GLN B 1 124 ? 5.559 -46.156 -17.234 1 93.94 124 GLN B CA 1
ATOM 6661 C C . GLN B 1 124 ? 7.012 -45.719 -17.438 1 93.94 124 GLN B C 1
ATOM 6663 O O . GLN B 1 124 ? 7.93 -46.5 -17.141 1 93.94 124 GLN B O 1
ATOM 6668 N N . PRO B 1 125 ? 7.164 -44.5 -17.859 1 96.06 125 PRO B N 1
ATOM 6669 C CA . PRO B 1 125 ? 8.531 -44 -18.016 1 96.06 125 PRO B CA 1
ATOM 6670 C C . PRO B 1 125 ? 9.305 -44 -16.688 1 96.06 125 PRO B C 1
ATOM 6672 O O . PRO B 1 125 ? 8.695 -43.906 -15.625 1 96.06 125 PRO B O 1
ATOM 6675 N N . LYS B 1 126 ? 10.625 -44.031 -16.766 1 95.94 126 LYS B N 1
ATOM 6676 C CA . LYS B 1 126 ? 11.445 -44.062 -15.562 1 95.94 126 LYS B CA 1
ATOM 6677 C C . LYS B 1 126 ? 11.578 -42.688 -14.938 1 95.94 126 LYS B C 1
ATOM 6679 O O . LYS B 1 126 ? 11.43 -42.531 -13.719 1 95.94 126 LYS B O 1
ATOM 6684 N N . ASN B 1 127 ? 11.977 -41.719 -15.758 1 96.38 127 ASN B N 1
ATOM 6685 C CA . ASN B 1 127 ? 12.156 -40.344 -15.273 1 96.38 127 ASN B CA 1
ATOM 6686 C C . ASN B 1 127 ? 11.336 -39.344 -16.094 1 96.38 127 ASN B C 1
ATOM 6688 O O . ASN B 1 127 ? 11.5 -39.281 -17.312 1 96.38 127 ASN B O 1
ATOM 6692 N N . VAL B 1 128 ? 10.438 -38.656 -15.422 1 97.12 128 VAL B N 1
ATOM 6693 C CA . VAL B 1 128 ? 9.602 -37.625 -16.031 1 97.12 128 VAL B CA 1
ATOM 6694 C C . VAL B 1 128 ? 9.836 -36.281 -15.352 1 97.12 128 VAL B C 1
ATOM 6696 O O . VAL B 1 128 ? 9.875 -36.219 -14.117 1 97.12 128 VAL B O 1
ATOM 6699 N N . VAL B 1 129 ? 10.07 -35.219 -16.109 1 96.94 129 VAL B N 1
ATOM 6700 C CA . VAL B 1 129 ? 10.18 -33.875 -15.562 1 96.94 129 VAL B CA 1
ATOM 6701 C C . VAL B 1 129 ? 9.023 -33 -16.078 1 96.94 129 VAL B C 1
ATOM 6703 O O . VAL B 1 129 ? 8.805 -32.906 -17.297 1 96.94 129 VAL B O 1
ATOM 6706 N N . ILE B 1 130 ? 8.297 -32.5 -15.195 1 96.75 130 ILE B N 1
ATOM 6707 C CA . ILE B 1 130 ? 7.211 -31.562 -15.523 1 96.75 130 ILE B CA 1
ATOM 6708 C C . ILE B 1 130 ? 7.547 -30.172 -15 1 96.75 130 ILE B C 1
ATOM 6710 O O . ILE B 1 130 ? 7.637 -29.969 -13.789 1 96.75 130 ILE B O 1
ATOM 6714 N N . ILE B 1 131 ? 7.734 -29.25 -15.883 1 95.38 131 ILE B N 1
ATOM 6715 C CA . ILE B 1 131 ? 8.008 -27.859 -15.492 1 95.38 131 ILE B CA 1
ATOM 6716 C C . ILE B 1 131 ? 6.707 -27.062 -15.516 1 95.38 131 ILE B C 1
ATOM 6718 O O . ILE B 1 131 ? 5.992 -27.047 -16.516 1 95.38 131 ILE B O 1
ATOM 6722 N N . VAL B 1 132 ? 6.418 -26.516 -14.391 1 91.25 132 VAL B N 1
ATOM 6723 C CA . VAL B 1 132 ? 5.234 -25.672 -14.25 1 91.25 132 VAL B CA 1
ATOM 6724 C C . VAL B 1 132 ? 5.656 -24.25 -13.898 1 91.25 132 VAL B C 1
ATOM 6726 O O . VAL B 1 132 ? 6.727 -24.031 -13.328 1 91.25 132 VAL B O 1
ATOM 6729 N N . PRO B 1 133 ? 4.887 -23.266 -14.188 1 84.69 133 PRO B N 1
ATOM 6730 C CA . PRO B 1 133 ? 5.34 -21.875 -14.094 1 84.69 133 PRO B CA 1
ATOM 6731 C C . PRO B 1 133 ? 5.363 -21.359 -12.656 1 84.69 133 PRO B C 1
ATOM 6733 O O . PRO B 1 133 ? 6.109 -20.422 -12.344 1 84.69 133 PRO B O 1
ATOM 6736 N N . THR B 1 134 ? 4.434 -21.828 -11.828 1 79.62 134 THR B N 1
ATOM 6737 C CA . THR B 1 134 ? 4.309 -21.25 -10.5 1 79.62 134 THR B CA 1
ATOM 6738 C C . THR B 1 134 ? 4.402 -22.328 -9.422 1 79.62 134 THR B C 1
ATOM 6740 O O . THR B 1 134 ? 4.188 -23.516 -9.703 1 79.62 134 THR B O 1
ATOM 6743 N N . LEU B 1 135 ? 4.691 -21.891 -8.258 1 76.06 135 LEU B N 1
ATOM 6744 C CA . LEU B 1 135 ? 4.758 -22.812 -7.129 1 76.06 135 LEU B CA 1
ATOM 6745 C C . LEU B 1 135 ? 3.377 -23.375 -6.812 1 76.06 135 LEU B C 1
ATOM 6747 O O . LEU B 1 135 ? 3.256 -24.531 -6.383 1 76.06 135 LEU B O 1
ATOM 6751 N N . ALA B 1 136 ? 2.432 -22.594 -7.051 1 75.94 136 ALA B N 1
ATOM 6752 C CA . ALA B 1 136 ? 1.071 -23.062 -6.809 1 75.94 136 ALA B CA 1
ATOM 6753 C C . ALA B 1 136 ? 0.733 -24.25 -7.715 1 75.94 136 ALA B C 1
ATOM 6755 O O . ALA B 1 136 ? 0.142 -25.219 -7.262 1 75.94 136 ALA B O 1
ATOM 6756 N N . LEU B 1 137 ? 1.129 -24.172 -8.891 1 82.5 137 LEU B N 1
ATOM 6757 C CA . LEU B 1 137 ? 0.866 -25.25 -9.844 1 82.5 137 LEU B CA 1
ATOM 6758 C C . LEU B 1 137 ? 1.729 -26.469 -9.539 1 82.5 137 LEU B C 1
ATOM 6760 O O . LEU B 1 137 ? 1.339 -27.594 -9.836 1 82.5 137 LEU B O 1
ATOM 6764 N N . THR B 1 138 ? 2.879 -26.141 -8.977 1 87.19 138 THR B N 1
ATOM 6765 C CA . THR B 1 138 ? 3.727 -27.25 -8.57 1 87.19 138 THR B CA 1
ATOM 6766 C C . THR B 1 138 ? 3.018 -28.125 -7.535 1 87.19 138 THR B C 1
ATOM 6768 O O . THR B 1 138 ? 2.996 -29.344 -7.656 1 87.19 138 THR B O 1
ATOM 6771 N N . ASP B 1 139 ? 2.455 -27.469 -6.664 1 83.5 139 ASP B N 1
ATOM 6772 C CA . ASP B 1 139 ? 1.786 -28.219 -5.598 1 83.5 139 ASP B CA 1
ATOM 6773 C C . ASP B 1 139 ? 0.538 -28.922 -6.121 1 83.5 139 ASP B C 1
ATOM 6775 O O . ASP B 1 139 ? 0.239 -30.047 -5.715 1 83.5 139 ASP B O 1
ATOM 6779 N N . GLU B 1 140 ? -0.188 -28.266 -6.891 1 83.62 140 GLU B N 1
ATOM 6780 C CA . GLU B 1 140 ? -1.388 -28.875 -7.461 1 83.62 140 GLU B CA 1
ATOM 6781 C C . GLU B 1 140 ? -1.045 -30.125 -8.273 1 83.62 140 GLU B C 1
ATOM 6783 O O . GLU B 1 140 ? -1.698 -31.156 -8.141 1 83.62 140 GLU B O 1
ATOM 6788 N N . THR B 1 141 ? -0.056 -29.953 -9.078 1 89.94 141 THR B N 1
ATOM 6789 C CA . THR B 1 141 ? 0.386 -31.062 -9.906 1 89.94 141 THR B CA 1
ATOM 6790 C C . THR B 1 141 ? 0.931 -32.188 -9.039 1 89.94 141 THR B C 1
ATOM 6792 O O . THR B 1 141 ? 0.631 -33.375 -9.273 1 89.94 141 THR B O 1
ATOM 6795 N N . ARG B 1 142 ? 1.681 -31.797 -8.086 1 90.25 142 ARG B N 1
ATOM 6796 C CA . ARG B 1 142 ? 2.236 -32.781 -7.172 1 90.25 142 ARG B CA 1
ATOM 6797 C C . ARG B 1 142 ? 1.131 -33.594 -6.484 1 90.25 142 ARG B C 1
ATOM 6799 O O . ARG B 1 142 ? 1.192 -34.812 -6.41 1 90.25 142 ARG B O 1
ATOM 6806 N N . ARG B 1 143 ? 0.137 -32.875 -5.984 1 88.25 143 ARG B N 1
ATOM 6807 C CA . ARG B 1 143 ? -0.964 -33.531 -5.277 1 88.25 143 ARG B CA 1
ATOM 6808 C C . ARG B 1 143 ? -1.688 -34.5 -6.188 1 88.25 143 ARG B C 1
ATOM 6810 O O . ARG B 1 143 ? -2.023 -35.625 -5.766 1 88.25 143 ARG B O 1
ATOM 6817 N N . ARG B 1 144 ? -1.926 -34.094 -7.34 1 87.06 144 ARG B N 1
ATOM 6818 C CA . ARG B 1 144 ? -2.607 -34.938 -8.32 1 87.06 144 ARG B CA 1
ATOM 6819 C C . ARG B 1 144 ? -1.797 -36.188 -8.617 1 87.06 144 ARG B C 1
ATOM 6821 O O . ARG B 1 144 ? -2.336 -37.281 -8.602 1 87.06 144 ARG B O 1
ATOM 6828 N N . LEU B 1 145 ? -0.532 -36.031 -8.836 1 92.12 145 LEU B N 1
ATOM 6829 C CA . LEU B 1 145 ? 0.334 -37.125 -9.203 1 92.12 145 LEU B CA 1
ATOM 6830 C C . LEU B 1 145 ? 0.605 -38.031 -8 1 92.12 145 LEU B C 1
ATOM 6832 O O . LEU B 1 145 ? 0.762 -39.25 -8.156 1 92.12 145 LEU B O 1
ATOM 6836 N N . GLN B 1 146 ? 0.659 -37.375 -6.855 1 89.69 146 GLN B N 1
ATOM 6837 C CA . GLN B 1 146 ? 0.871 -38.125 -5.625 1 89.69 146 GLN B CA 1
ATOM 6838 C C . GLN B 1 146 ? -0.24 -39.156 -5.406 1 89.69 146 GLN B C 1
ATOM 6840 O O . GLN B 1 146 ? 0.029 -40.281 -5.059 1 89.69 146 GLN B O 1
ATOM 6845 N N . GLN B 1 147 ? -1.387 -38.812 -5.664 1 86.19 147 GLN B N 1
ATOM 6846 C CA . GLN B 1 147 ? -2.551 -39.656 -5.445 1 86.19 147 GLN B CA 1
ATOM 6847 C C . GLN B 1 147 ? -2.607 -40.781 -6.473 1 86.19 147 GLN B C 1
ATOM 6849 O O . GLN B 1 147 ? -3.156 -41.844 -6.203 1 86.19 147 GLN B O 1
ATOM 6854 N N . LYS B 1 148 ? -1.971 -40.594 -7.551 1 89.06 148 LYS B N 1
ATOM 6855 C CA . LYS B 1 148 ? -2.129 -41.531 -8.648 1 89.06 148 LYS B CA 1
ATOM 6856 C C . LYS B 1 148 ? -0.915 -42.438 -8.766 1 89.06 148 LYS B C 1
ATOM 6858 O O . LYS B 1 148 ? -1.052 -43.625 -9.086 1 89.06 148 LYS B O 1
ATOM 6863 N N . PHE B 1 149 ? 0.285 -41.875 -8.461 1 92.69 149 PHE B N 1
ATOM 6864 C CA . PHE B 1 149 ? 1.459 -42.625 -8.922 1 92.69 149 PHE B CA 1
ATOM 6865 C C . PHE B 1 149 ? 2.465 -42.781 -7.789 1 92.69 149 PHE B C 1
ATOM 6867 O O . PHE B 1 149 ? 3.537 -43.375 -7.984 1 92.69 149 PHE B O 1
ATOM 6874 N N . SER B 1 150 ? 2.193 -42.375 -6.633 1 89.94 150 SER B N 1
ATOM 6875 C CA . SER B 1 150 ? 3.16 -42.375 -5.539 1 89.94 150 SER B CA 1
ATOM 6876 C C . SER B 1 150 ? 3.553 -43.812 -5.152 1 89.94 150 SER B C 1
ATOM 6878 O O . SER B 1 150 ? 4.57 -44 -4.492 1 89.94 150 SER B O 1
ATOM 6880 N N . GLY B 1 151 ? 2.805 -44.812 -5.508 1 86.38 151 GLY B N 1
ATOM 6881 C CA . GLY B 1 151 ? 3.139 -46.188 -5.227 1 86.38 151 GLY B CA 1
ATOM 6882 C C . GLY B 1 151 ? 4.312 -46.719 -6.043 1 86.38 151 GLY B C 1
ATOM 6883 O O . GLY B 1 151 ? 5.035 -47.594 -5.605 1 86.38 151 GLY B O 1
ATOM 6884 N N . ARG B 1 152 ? 4.543 -46.125 -7.219 1 91.5 152 ARG B N 1
ATOM 6885 C CA . ARG B 1 152 ? 5.566 -46.625 -8.133 1 91.5 152 ARG B CA 1
ATOM 6886 C C . ARG B 1 152 ? 6.648 -45.562 -8.375 1 91.5 152 ARG B C 1
ATOM 6888 O O . ARG B 1 152 ? 7.766 -45.906 -8.773 1 91.5 152 ARG B O 1
ATOM 6895 N N . TYR B 1 153 ? 6.258 -44.344 -8.18 1 94.06 153 TYR B N 1
ATOM 6896 C CA . TYR B 1 153 ? 7.18 -43.25 -8.492 1 94.06 153 TYR B CA 1
ATOM 6897 C C . TYR B 1 153 ? 7.496 -42.438 -7.246 1 94.06 153 TYR B C 1
ATOM 6899 O O . TYR B 1 153 ? 6.637 -42.25 -6.379 1 94.06 153 TYR B O 1
ATOM 6907 N N . LYS B 1 154 ? 8.703 -41.969 -7.191 1 92.12 154 LYS B N 1
ATOM 6908 C CA . LYS B 1 154 ? 9.055 -40.938 -6.25 1 92.12 154 LYS B CA 1
ATOM 6909 C C . LYS B 1 154 ? 8.727 -39.562 -6.82 1 92.12 154 LYS B C 1
ATOM 6911 O O . LYS B 1 154 ? 9.289 -39.156 -7.84 1 92.12 154 LYS B O 1
ATOM 6916 N N . ILE B 1 155 ? 7.805 -38.875 -6.172 1 92.94 155 ILE B N 1
ATOM 6917 C CA . ILE B 1 155 ? 7.41 -37.562 -6.633 1 92.94 155 ILE B CA 1
ATOM 6918 C C . ILE B 1 155 ? 8.289 -36.5 -5.977 1 92.94 155 ILE B C 1
ATOM 6920 O O . ILE B 1 155 ? 8.281 -36.344 -4.754 1 92.94 155 ILE B O 1
ATOM 6924 N N . ILE B 1 156 ? 9.039 -35.719 -6.805 1 91.19 156 ILE B N 1
ATOM 6925 C CA . ILE B 1 156 ? 10.047 -34.781 -6.297 1 91.19 156 ILE B CA 1
ATOM 6926 C C . ILE B 1 156 ? 9.688 -33.375 -6.707 1 91.19 156 ILE B C 1
ATOM 6928 O O . ILE B 1 156 ? 9.445 -33.094 -7.887 1 91.19 156 ILE B O 1
ATOM 6932 N N . THR B 1 157 ? 9.656 -32.438 -5.723 1 89.06 157 THR B N 1
ATOM 6933 C CA . THR B 1 157 ? 9.328 -31.047 -6.023 1 89.06 157 THR B CA 1
ATOM 6934 C C . THR B 1 157 ? 10.422 -30.125 -5.508 1 89.06 157 THR B C 1
ATOM 6936 O O . THR B 1 157 ? 10.367 -28.906 -5.734 1 89.06 157 THR B O 1
ATOM 6939 N N . THR B 1 158 ? 11.391 -30.625 -4.824 1 82.06 158 THR B N 1
ATOM 6940 C CA . THR B 1 158 ? 12.469 -29.797 -4.289 1 82.06 158 THR B CA 1
ATOM 6941 C C . THR B 1 158 ? 13.82 -30.25 -4.844 1 82.06 158 THR B C 1
ATOM 6943 O O . THR B 1 158 ? 13.969 -31.391 -5.289 1 82.06 158 THR B O 1
ATOM 6946 N N . GLY B 1 159 ? 14.805 -29.375 -4.824 1 73.44 159 GLY B N 1
ATOM 6947 C CA . GLY B 1 159 ? 16.078 -29.609 -5.477 1 73.44 159 GLY B CA 1
ATOM 6948 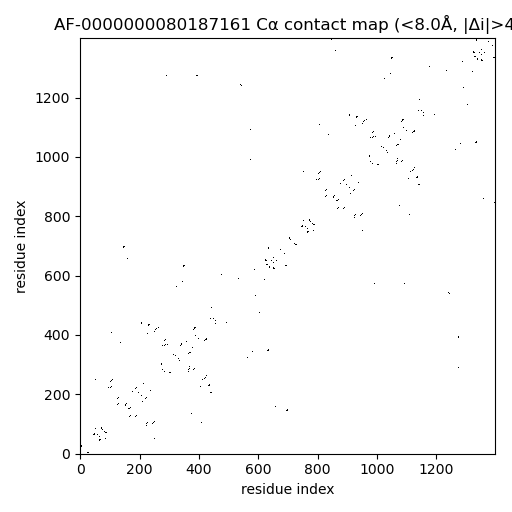C C . GLY B 1 159 ? 17.031 -30.453 -4.648 1 73.44 159 GLY B C 1
ATOM 6949 O O . GLY B 1 159 ? 18.031 -30.953 -5.16 1 73.44 159 GLY B O 1
ATOM 6950 N N . ASP B 1 160 ? 16.75 -30.75 -3.457 1 71.62 160 ASP B N 1
ATOM 6951 C CA . ASP B 1 160 ? 17.734 -31.391 -2.578 1 71.62 160 ASP B CA 1
ATOM 6952 C C . ASP B 1 160 ? 17.422 -32.875 -2.377 1 71.62 160 ASP B C 1
ATOM 6954 O O . ASP B 1 160 ? 18.062 -33.531 -1.58 1 71.62 160 ASP B O 1
ATOM 6958 N N . VAL B 1 161 ? 16.578 -33.406 -3.184 1 77.25 161 VAL B N 1
ATOM 6959 C CA . VAL B 1 161 ? 16.156 -34.781 -3.002 1 77.25 161 VAL B CA 1
ATOM 6960 C C . VAL B 1 161 ? 16.844 -35.688 -4.039 1 77.25 161 VAL B C 1
ATOM 6962 O O . VAL B 1 161 ? 16.812 -35.375 -5.234 1 77.25 161 VAL B O 1
ATOM 6965 N N . PRO B 1 162 ? 17.469 -36.656 -3.514 1 83.38 162 PRO B N 1
ATOM 6966 C CA . PRO B 1 162 ? 18.078 -37.562 -4.473 1 83.38 162 PRO B CA 1
ATOM 6967 C C . PRO B 1 162 ? 17.062 -38.344 -5.312 1 83.38 162 PRO B C 1
ATOM 6969 O O . PRO B 1 162 ? 15.945 -38.594 -4.848 1 83.38 162 PRO B O 1
ATOM 6972 N N . LEU B 1 163 ? 17.5 -38.781 -6.465 1 89.75 163 LEU B N 1
ATOM 6973 C CA . LEU B 1 163 ? 16.641 -39.531 -7.367 1 89.75 163 LEU B CA 1
ATOM 6974 C C . LEU B 1 163 ? 16.422 -40.969 -6.855 1 89.75 163 LEU B C 1
ATOM 6976 O O . LEU B 1 163 ? 17.312 -41.562 -6.254 1 89.75 163 LEU B O 1
ATOM 6980 N N . GLY B 1 164 ? 15.219 -41.469 -7.039 1 89.44 164 GLY B N 1
ATOM 6981 C CA . GLY B 1 164 ? 14.914 -42.875 -6.797 1 89.44 164 GLY B CA 1
ATOM 6982 C C . GLY B 1 164 ? 15.023 -43.75 -8.047 1 89.44 164 GLY B C 1
ATOM 6983 O O . GLY B 1 164 ? 15.758 -43.406 -8.977 1 89.44 164 GLY B O 1
ATOM 6984 N N . GLU B 1 165 ? 14.383 -44.875 -7.965 1 91.75 165 GLU B N 1
ATOM 6985 C CA . GLU B 1 165 ? 14.383 -45.781 -9.109 1 91.75 165 GLU B CA 1
ATOM 6986 C C . GLU B 1 165 ? 13.562 -45.219 -10.266 1 91.75 165 GLU B C 1
ATOM 6988 O O . GLU B 1 165 ? 13.992 -45.25 -11.422 1 91.75 165 GLU B O 1
ATOM 6993 N N . ARG B 1 166 ? 12.344 -44.781 -9.945 1 95.06 166 ARG B N 1
ATOM 6994 C CA . ARG B 1 166 ? 11.453 -44.094 -10.859 1 95.06 166 ARG B CA 1
ATOM 6995 C C . ARG B 1 166 ? 11.023 -42.75 -10.289 1 95.06 166 ARG B C 1
ATOM 6997 O O . ARG B 1 166 ? 10.656 -42.656 -9.117 1 95.06 166 ARG B O 1
ATOM 7004 N N . ASN B 1 167 ? 11.109 -41.719 -11.102 1 95.5 167 ASN B N 1
ATOM 7005 C CA . ASN B 1 167 ? 10.914 -40.375 -10.547 1 95.5 167 ASN B CA 1
ATOM 7006 C C . ASN B 1 167 ? 9.992 -39.531 -11.422 1 95.5 167 ASN B C 1
ATOM 7008 O O . ASN B 1 167 ? 10.047 -39.625 -12.648 1 95.5 167 ASN B O 1
ATOM 7012 N N . ILE B 1 168 ? 9.102 -38.875 -10.82 1 96.38 168 ILE B N 1
ATOM 7013 C CA . ILE B 1 168 ? 8.375 -37.781 -11.43 1 96.38 168 ILE B CA 1
ATOM 7014 C C . ILE B 1 168 ? 8.758 -36.469 -10.75 1 96.38 168 ILE B C 1
ATOM 7016 O O . ILE B 1 168 ? 8.422 -36.25 -9.586 1 96.38 168 ILE B O 1
ATOM 7020 N N . LEU B 1 169 ? 9.445 -35.625 -11.477 1 95.62 169 LEU B N 1
ATOM 7021 C CA . LEU B 1 169 ? 9.906 -34.344 -10.953 1 95.62 169 LEU B CA 1
ATOM 7022 C C . LEU B 1 169 ? 8.992 -33.219 -11.391 1 95.62 169 LEU B C 1
ATOM 7024 O O . LEU B 1 169 ? 8.711 -33.062 -12.586 1 95.62 169 LEU B O 1
ATOM 7028 N N . VAL B 1 170 ? 8.445 -32.5 -10.461 1 94.88 170 VAL B N 1
ATOM 7029 C CA . VAL B 1 170 ? 7.605 -31.344 -10.727 1 94.88 170 VAL B CA 1
ATOM 7030 C C . VAL B 1 170 ? 8.273 -30.078 -10.188 1 94.88 170 VAL B C 1
ATOM 7032 O O . VAL B 1 170 ? 8.352 -29.891 -8.969 1 94.88 170 VAL B O 1
ATOM 7035 N N . PHE B 1 171 ? 8.711 -29.188 -11.141 1 92.19 171 PHE B N 1
ATOM 7036 C CA . PHE B 1 171 ? 9.508 -28.047 -10.727 1 92.19 171 PHE B CA 1
ATOM 7037 C C . PHE B 1 171 ? 9.039 -26.766 -11.43 1 92.19 171 PHE B C 1
ATOM 7039 O O . PHE B 1 171 ? 8.594 -26.828 -12.578 1 92.19 171 PHE B O 1
ATOM 7046 N N . PRO B 1 172 ? 9.148 -25.672 -10.664 1 89.12 172 PRO B N 1
ATOM 7047 C CA . PRO B 1 172 ? 9.242 -24.438 -11.438 1 89.12 172 PRO B CA 1
ATOM 7048 C C . PRO B 1 172 ? 10.555 -24.312 -12.203 1 89.12 172 PRO B C 1
ATOM 7050 O O . PRO B 1 172 ? 11.492 -25.078 -11.953 1 89.12 172 PRO B O 1
ATOM 7053 N N . GLN B 1 173 ? 10.664 -23.438 -13.102 1 86.88 173 GLN B N 1
ATOM 7054 C CA . GLN B 1 173 ? 11.797 -23.375 -14.016 1 86.88 173 GLN B CA 1
ATOM 7055 C C . GLN B 1 173 ? 13.102 -23.125 -13.258 1 86.88 173 GLN B C 1
ATOM 7057 O O . GLN B 1 173 ? 14.141 -23.703 -13.594 1 86.88 173 GLN B O 1
ATOM 7062 N N . GLU B 1 174 ? 13.031 -22.312 -12.227 1 78.06 174 GLU B N 1
ATOM 7063 C CA . GLU B 1 174 ? 14.242 -21.984 -11.484 1 78.06 174 GLU B CA 1
ATOM 7064 C C . GLU B 1 174 ? 14.812 -23.203 -10.766 1 78.06 174 GLU B C 1
ATOM 7066 O O . GLU B 1 174 ? 16.016 -23.422 -10.758 1 78.06 174 GLU B O 1
ATOM 7071 N N . ARG B 1 175 ? 13.93 -24 -10.258 1 82 175 ARG B N 1
ATOM 7072 C CA . ARG B 1 175 ? 14.352 -25.203 -9.547 1 82 175 ARG B CA 1
ATOM 7073 C C . ARG B 1 175 ? 14.797 -26.281 -10.523 1 82 175 ARG B C 1
ATOM 7075 O O . ARG B 1 175 ? 15.688 -27.078 -10.211 1 82 175 ARG B O 1
ATOM 7082 N N . ALA B 1 176 ? 14.18 -26.312 -11.664 1 87.19 176 ALA B N 1
ATOM 7083 C CA . ALA B 1 176 ? 14.492 -27.328 -12.672 1 87.19 176 ALA B CA 1
ATOM 7084 C C . ALA B 1 176 ? 15.93 -27.188 -13.156 1 87.19 176 ALA B C 1
ATOM 7086 O O . ALA B 1 176 ? 16.625 -28.188 -13.359 1 87.19 176 ALA B O 1
ATOM 7087 N N . ILE B 1 177 ? 16.391 -26 -13.234 1 78.69 177 ILE B N 1
ATOM 7088 C CA . ILE B 1 177 ? 17.734 -25.734 -13.734 1 78.69 177 ILE B CA 1
ATOM 7089 C C . ILE B 1 177 ? 18.766 -26.297 -12.766 1 78.69 177 ILE B C 1
ATOM 7091 O O . ILE B 1 177 ? 19.766 -26.891 -13.18 1 78.69 177 ILE B O 1
ATOM 7095 N N . HIS B 1 178 ? 18.5 -26.109 -11.594 1 74 178 HIS B N 1
ATOM 7096 C CA . HIS B 1 178 ? 19.422 -26.547 -10.57 1 74 178 HIS B CA 1
ATOM 7097 C C . HIS B 1 178 ? 19.5 -28.078 -10.516 1 74 178 HIS B C 1
ATOM 7099 O O . HIS B 1 178 ? 20.562 -28.641 -10.258 1 74 178 HIS B O 1
ATOM 7105 N N . TYR B 1 179 ? 18.406 -28.688 -10.781 1 81.75 179 TYR B N 1
ATOM 7106 C CA . TYR B 1 179 ? 18.328 -30.141 -10.656 1 81.75 179 TYR B CA 1
ATOM 7107 C C . TYR B 1 179 ? 18.797 -30.828 -11.938 1 81.75 179 TYR B C 1
ATOM 7109 O O . TYR B 1 179 ? 19.094 -32.031 -11.938 1 81.75 179 TYR B O 1
ATOM 7117 N N . ALA B 1 180 ? 18.922 -30.109 -13.008 1 81.31 180 ALA B N 1
ATOM 7118 C CA . ALA B 1 180 ? 19.203 -30.672 -14.328 1 81.31 180 ALA B CA 1
ATOM 7119 C C . ALA B 1 180 ? 20.531 -31.422 -14.32 1 81.31 180 ALA B C 1
ATOM 7121 O O . ALA B 1 180 ? 20.688 -32.438 -15.016 1 81.31 180 ALA B O 1
ATOM 7122 N N . ASN B 1 181 ? 21.406 -31 -13.5 1 75.69 181 ASN B N 1
ATOM 7123 C CA . ASN B 1 181 ? 22.719 -31.625 -13.461 1 75.69 181 ASN B CA 1
ATOM 7124 C C . ASN B 1 181 ? 22.688 -33 -12.805 1 75.69 181 ASN B C 1
ATOM 7126 O O . ASN B 1 181 ? 23.578 -33.812 -13.008 1 75.69 181 ASN B O 1
ATOM 7130 N N . LEU B 1 182 ? 21.656 -33.25 -12.109 1 83 182 LEU B N 1
ATOM 7131 C CA . LEU B 1 182 ? 21.531 -34.5 -11.367 1 83 182 LEU B CA 1
ATOM 7132 C C . LEU B 1 182 ? 20.828 -35.562 -12.211 1 83 182 LEU B C 1
ATOM 7134 O O . LEU B 1 182 ? 20.906 -36.75 -11.898 1 83 182 LEU B O 1
ATOM 7138 N N . ILE B 1 183 ? 20.203 -35.125 -13.289 1 87.75 183 ILE B N 1
ATOM 7139 C CA . ILE B 1 183 ? 19.438 -36.062 -14.117 1 87.75 183 ILE B CA 1
ATOM 7140 C C . ILE B 1 183 ? 20.297 -36.562 -15.266 1 87.75 183 ILE B C 1
ATOM 7142 O O . ILE B 1 183 ? 20.781 -35.75 -16.078 1 87.75 183 ILE B O 1
ATOM 7146 N N . GLN B 1 184 ? 20.562 -37.812 -15.312 1 85.62 184 GLN B N 1
ATOM 7147 C CA . GLN B 1 184 ? 21.375 -38.375 -16.391 1 85.62 184 GLN B CA 1
ATOM 7148 C C . GLN B 1 184 ? 20.516 -38.781 -17.578 1 85.62 184 GLN B C 1
ATOM 7150 O O . GLN B 1 184 ? 20.875 -38.531 -18.719 1 85.62 184 GLN B O 1
ATOM 7155 N N . ASP B 1 185 ? 19.391 -39.438 -17.25 1 89.94 185 ASP B N 1
ATOM 7156 C CA . ASP B 1 185 ? 18.469 -39.906 -18.281 1 89.94 185 ASP B CA 1
ATOM 7157 C C . ASP B 1 185 ? 17.062 -39.375 -18.047 1 89.94 185 ASP B C 1
ATOM 7159 O O . ASP B 1 185 ? 16.484 -39.594 -16.969 1 89.94 185 ASP B O 1
ATOM 7163 N N . LEU B 1 186 ? 16.469 -38.75 -19.109 1 95.88 186 LEU B N 1
ATOM 7164 C CA . LEU B 1 186 ? 15.125 -38.188 -19.016 1 95.88 186 LEU B CA 1
ATOM 7165 C C . LEU B 1 186 ? 14.227 -38.781 -20.109 1 95.88 186 LEU B C 1
ATOM 7167 O O . LEU B 1 186 ? 14.531 -38.656 -21.297 1 95.88 186 LEU B O 1
ATOM 7171 N N . ASP B 1 187 ? 13.188 -39.406 -19.672 1 96.81 187 ASP B N 1
ATOM 7172 C CA . ASP B 1 187 ? 12.305 -40.094 -20.625 1 96.81 187 ASP B CA 1
ATOM 7173 C C . ASP B 1 187 ? 11.32 -39.094 -21.234 1 96.81 187 ASP B C 1
ATOM 7175 O O . ASP B 1 187 ? 11.023 -39.188 -22.438 1 96.81 187 ASP B O 1
ATOM 7179 N N . LEU B 1 188 ? 10.812 -38.25 -20.438 1 97.06 188 LEU B N 1
ATOM 7180 C CA . LEU B 1 188 ? 9.812 -37.312 -20.906 1 97.06 188 LEU B CA 1
ATOM 7181 C C . LEU B 1 188 ? 9.984 -35.938 -20.234 1 97.06 188 LEU B C 1
ATOM 7183 O O . LEU B 1 188 ? 10.07 -35.875 -19 1 97.06 188 LEU B O 1
ATOM 7187 N N . LEU B 1 189 ? 10.102 -34.906 -21.016 1 97 189 LEU B N 1
ATOM 7188 C CA . LEU B 1 189 ? 10.109 -33.5 -20.562 1 97 189 LEU B CA 1
ATOM 7189 C C . LEU B 1 189 ? 8.797 -32.812 -20.891 1 97 189 LEU B C 1
ATOM 7191 O O . LEU B 1 189 ? 8.43 -32.688 -22.062 1 97 189 LEU B O 1
ATOM 7195 N N . VAL B 1 190 ? 8.062 -32.469 -19.891 1 97.19 190 VAL B N 1
ATOM 7196 C CA . VAL B 1 190 ? 6.797 -31.75 -20.078 1 97.19 190 VAL B CA 1
ATOM 7197 C C . VAL B 1 190 ? 6.953 -30.297 -19.656 1 97.19 190 VAL B C 1
ATOM 7199 O O . VAL B 1 190 ? 7.457 -30 -18.578 1 97.19 190 VAL B O 1
ATOM 7202 N N . ILE B 1 191 ? 6.621 -29.406 -20.5 1 95.88 191 ILE B N 1
ATOM 7203 C CA . ILE B 1 191 ? 6.566 -28 -20.172 1 95.88 191 ILE B CA 1
ATOM 7204 C C . ILE B 1 191 ? 5.113 -27.531 -20.156 1 95.88 191 ILE B C 1
ATOM 7206 O O . ILE B 1 191 ? 4.477 -27.422 -21.219 1 95.88 191 ILE B O 1
ATOM 7210 N N . ASP B 1 192 ? 4.656 -27.344 -18.953 1 92 192 ASP B N 1
ATOM 7211 C CA . ASP B 1 192 ? 3.316 -26.781 -18.844 1 92 192 ASP B CA 1
ATOM 7212 C C . ASP B 1 192 ? 3.344 -25.266 -19.031 1 92 192 ASP B C 1
ATOM 7214 O O . ASP B 1 192 ? 4.32 -24.609 -18.672 1 92 192 ASP B O 1
ATOM 7218 N N . GLU B 1 193 ? 2.328 -24.734 -19.688 1 90.31 193 GLU B N 1
ATOM 7219 C CA . GLU B 1 193 ? 2.205 -23.312 -20 1 90.31 193 GLU B CA 1
ATOM 7220 C C . GLU B 1 193 ? 3.438 -22.797 -20.734 1 90.31 193 GLU B C 1
ATOM 7222 O O . GLU B 1 193 ? 4.051 -21.812 -20.328 1 90.31 193 GLU B O 1
ATOM 7227 N N . PHE B 1 194 ? 3.754 -23.375 -21.75 1 91.88 194 PHE B N 1
ATOM 7228 C CA . PHE B 1 194 ? 4.957 -23.188 -22.547 1 91.88 194 PHE B CA 1
ATOM 7229 C C . PHE B 1 194 ? 5.004 -21.766 -23.125 1 91.88 194 PHE B C 1
ATOM 7231 O O . PHE B 1 194 ? 6.074 -21.266 -23.469 1 91.88 194 PHE B O 1
ATOM 7238 N N . TYR B 1 195 ? 3.846 -21.109 -23.156 1 88.56 195 TYR B N 1
ATOM 7239 C CA . TYR B 1 195 ? 3.805 -19.766 -23.719 1 88.56 195 TYR B CA 1
ATOM 7240 C C . TYR B 1 195 ? 4.637 -18.797 -22.891 1 88.56 195 TYR B C 1
ATOM 7242 O O . TYR B 1 195 ? 5.07 -17.75 -23.391 1 88.56 195 TYR B O 1
ATOM 7250 N N . LYS B 1 196 ? 4.906 -19.203 -21.719 1 89.56 196 LYS B N 1
ATOM 7251 C CA . LYS B 1 196 ? 5.656 -18.344 -20.812 1 89.56 196 LYS B CA 1
ATOM 7252 C C . LYS B 1 196 ? 7.137 -18.312 -21.172 1 89.56 196 LYS B C 1
ATOM 7254 O O . LYS B 1 196 ? 7.895 -17.5 -20.641 1 89.56 196 LYS B O 1
ATOM 7259 N N . ALA B 1 197 ? 7.531 -19.062 -22.094 1 88.94 197 ALA B N 1
ATOM 7260 C CA . ALA B 1 197 ? 8.898 -19.047 -22.594 1 88.94 197 ALA B CA 1
ATOM 7261 C C . ALA B 1 197 ? 9.164 -17.797 -23.422 1 88.94 197 ALA B C 1
ATOM 7263 O O . ALA B 1 197 ? 10.32 -17.422 -23.641 1 88.94 197 ALA B O 1
ATOM 7264 N N . SER B 1 198 ? 8.109 -17.219 -23.797 1 86.31 198 SER B N 1
ATOM 7265 C CA . SER B 1 198 ? 8.242 -15.977 -24.547 1 86.31 198 SER B CA 1
ATOM 7266 C C . SER B 1 198 ? 8.336 -14.773 -23.609 1 86.31 198 SER B C 1
ATOM 7268 O O . SER B 1 198 ? 7.527 -14.633 -22.688 1 86.31 198 SER B O 1
ATOM 7270 N N . PRO B 1 199 ? 9.305 -13.906 -23.844 1 79.75 199 PRO B N 1
ATOM 7271 C CA . PRO B 1 199 ? 9.438 -12.703 -23.016 1 79.75 199 PRO B CA 1
ATOM 7272 C C . PRO B 1 199 ? 8.219 -11.789 -23.109 1 79.75 199 PRO B C 1
ATOM 7274 O O . PRO B 1 199 ? 7.988 -10.969 -22.219 1 79.75 199 PRO B O 1
ATOM 7277 N N . VAL B 1 200 ? 7.465 -12.023 -24.125 1 76.31 200 VAL B N 1
ATOM 7278 C CA . VAL B 1 200 ? 6.266 -11.211 -24.297 1 76.31 200 VAL B CA 1
ATOM 7279 C C . VAL B 1 200 ? 5.273 -11.484 -23.172 1 76.31 200 VAL B C 1
ATOM 7281 O O . VAL B 1 200 ? 4.578 -10.578 -22.719 1 76.31 200 VAL B O 1
ATOM 7284 N N . PHE B 1 201 ? 5.27 -12.727 -22.766 1 77.56 201 PHE B N 1
ATOM 7285 C CA . PHE B 1 201 ? 4.281 -13.125 -21.766 1 77.56 201 PHE B CA 1
ATOM 7286 C C . PHE B 1 201 ? 4.891 -13.109 -20.359 1 77.56 201 PHE B C 1
ATOM 7288 O O . PHE B 1 201 ? 4.184 -12.906 -19.375 1 77.56 201 PHE B O 1
ATOM 7295 N N . ASP B 1 202 ? 6.141 -13.375 -20.328 1 77.75 202 ASP B N 1
ATOM 7296 C CA . ASP B 1 202 ? 6.836 -13.367 -19.047 1 77.75 202 ASP B CA 1
ATOM 7297 C C . ASP B 1 202 ? 8.281 -12.891 -19.219 1 77.75 202 ASP B C 1
ATOM 7299 O O . ASP B 1 202 ? 9.203 -13.703 -19.297 1 77.75 202 ASP B O 1
ATOM 7303 N N . LYS B 1 203 ? 8.438 -11.641 -19.078 1 71.38 203 LYS B N 1
ATOM 7304 C CA . LYS B 1 203 ? 9.734 -11.031 -19.359 1 71.38 203 LYS B CA 1
ATOM 7305 C C . LYS B 1 203 ? 10.758 -11.406 -18.297 1 71.38 203 LYS B C 1
ATOM 7307 O O . LYS B 1 203 ? 11.938 -11.617 -18.609 1 71.38 203 LYS B O 1
ATOM 7312 N N . GLU B 1 204 ? 10.352 -11.578 -17.141 1 70.5 204 GLU B N 1
ATOM 7313 C CA . GLU B 1 204 ? 11.273 -11.773 -16.031 1 70.5 204 GLU B CA 1
ATOM 7314 C C . GLU B 1 204 ? 11.734 -13.227 -15.945 1 70.5 204 GLU B C 1
ATOM 7316 O O . GLU B 1 204 ? 12.906 -13.5 -15.672 1 70.5 204 GLU B O 1
ATOM 7321 N N . ARG B 1 205 ? 10.867 -14.195 -16.328 1 75.19 205 ARG B N 1
ATOM 7322 C CA . ARG B 1 205 ? 11.188 -15.586 -16.047 1 75.19 205 ARG B CA 1
ATOM 7323 C C . ARG B 1 205 ? 11.445 -16.359 -17.328 1 75.19 205 ARG B C 1
ATOM 7325 O O . ARG B 1 205 ? 11.953 -17.484 -17.297 1 75.19 205 ARG B O 1
ATOM 7332 N N . SER B 1 206 ? 11.133 -15.758 -18.406 1 85.75 206 SER B N 1
ATOM 7333 C CA . SER B 1 206 ? 11.289 -16.422 -19.703 1 85.75 206 SER B CA 1
ATOM 7334 C C . SER B 1 206 ? 12.719 -16.922 -19.891 1 85.75 206 SER B C 1
ATOM 7336 O O . SER B 1 206 ? 12.938 -18.047 -20.359 1 85.75 206 SER B O 1
ATOM 7338 N N . PRO B 1 207 ? 13.719 -16.109 -19.516 1 81.44 207 PRO B N 1
ATOM 7339 C CA . PRO B 1 207 ? 15.086 -16.609 -19.719 1 81.44 207 PRO B CA 1
ATOM 7340 C C . PRO B 1 207 ? 15.367 -17.891 -18.938 1 81.44 207 PRO B C 1
ATOM 7342 O O . PRO B 1 207 ? 16 -18.812 -19.453 1 81.44 207 PRO B O 1
ATOM 7345 N N . ALA B 1 208 ? 14.883 -18 -17.75 1 82.12 208 ALA B N 1
ATOM 7346 C CA . ALA B 1 208 ? 15.102 -19.188 -16.938 1 82.12 208 ALA B CA 1
ATOM 7347 C C . ALA B 1 208 ? 14.414 -20.406 -17.531 1 82.12 208 ALA B C 1
ATOM 7349 O O . ALA B 1 208 ? 14.953 -21.516 -17.5 1 82.12 208 ALA B O 1
ATOM 7350 N N . LEU B 1 209 ? 13.242 -20.203 -18.062 1 89.31 209 LEU B N 1
ATOM 7351 C CA . LEU B 1 209 ? 12.508 -21.312 -18.672 1 89.31 209 LEU B CA 1
ATOM 7352 C C . LEU B 1 209 ? 13.219 -21.812 -19.922 1 89.31 209 LEU B C 1
ATOM 7354 O O . LEU B 1 209 ? 13.344 -23.016 -20.125 1 89.31 209 LEU B O 1
ATOM 7358 N N . LEU B 1 210 ? 13.68 -20.875 -20.672 1 87.12 210 LEU B N 1
ATOM 7359 C CA . LEU B 1 210 ? 14.398 -21.234 -21.891 1 87.12 210 LEU B CA 1
ATOM 7360 C C . LEU B 1 210 ? 15.68 -21.984 -21.562 1 87.12 210 LEU B C 1
ATOM 7362 O O . LEU B 1 210 ? 16.031 -22.953 -22.25 1 87.12 210 LEU B O 1
ATOM 7366 N N . ARG B 1 211 ? 16.297 -21.516 -20.531 1 83.31 211 ARG B N 1
ATOM 7367 C CA . ARG B 1 211 ? 17.5 -22.203 -20.078 1 83.31 211 ARG B CA 1
ATOM 7368 C C . ARG B 1 211 ? 17.172 -23.625 -19.656 1 83.31 211 ARG B C 1
ATOM 7370 O O . ARG B 1 211 ? 17.922 -24.562 -19.953 1 83.31 211 ARG B O 1
ATOM 7377 N N . ALA B 1 212 ? 16.156 -23.828 -18.953 1 87.56 212 ALA B N 1
ATOM 7378 C CA . ALA B 1 212 ? 15.734 -25.141 -18.516 1 87.56 212 ALA B CA 1
ATOM 7379 C C . ALA B 1 212 ? 15.398 -26.047 -19.688 1 87.56 212 ALA B C 1
ATOM 7381 O O . ALA B 1 212 ? 15.742 -27.234 -19.703 1 87.56 212 ALA B O 1
ATOM 7382 N N . ILE B 1 213 ? 14.727 -25.469 -20.656 1 89.81 213 ILE B N 1
ATOM 7383 C CA . ILE B 1 213 ? 14.328 -26.219 -21.844 1 89.81 213 ILE B CA 1
ATOM 7384 C C . ILE B 1 213 ? 15.562 -26.688 -22.609 1 89.81 213 ILE B C 1
ATOM 7386 O O . ILE B 1 213 ? 15.625 -27.812 -23.078 1 89.81 213 ILE B O 1
ATOM 7390 N N . LEU B 1 214 ? 16.547 -25.844 -22.672 1 84.06 214 LEU B N 1
ATOM 7391 C CA . LEU B 1 214 ? 17.766 -26.188 -23.375 1 84.06 214 LEU B CA 1
ATOM 7392 C C . LEU B 1 214 ? 18.531 -27.297 -22.656 1 84.06 214 LEU B C 1
ATOM 7394 O O . LEU B 1 214 ? 18.969 -28.266 -23.281 1 84.06 214 LEU B O 1
ATOM 7398 N N . ARG B 1 215 ? 18.625 -27.125 -21.422 1 83.62 215 ARG B N 1
ATOM 7399 C CA . ARG B 1 215 ? 19.422 -28.078 -20.641 1 83.62 215 ARG B CA 1
ATOM 7400 C C . ARG B 1 215 ? 18.719 -29.438 -20.562 1 83.62 215 ARG B C 1
ATOM 7402 O O . ARG B 1 215 ? 19.359 -30.469 -20.781 1 83.62 215 ARG B O 1
ATOM 7409 N N . LEU B 1 216 ? 17.516 -29.453 -20.25 1 91.25 216 LEU B N 1
ATOM 7410 C CA . LEU B 1 216 ? 16.781 -30.688 -20.062 1 91.25 216 LEU B CA 1
ATOM 7411 C C . LEU B 1 216 ? 16.391 -31.281 -21.406 1 91.25 216 LEU B C 1
ATOM 7413 O O . LEU B 1 216 ? 16.266 -32.5 -21.547 1 91.25 216 LEU B O 1
ATOM 7417 N N . GLY B 1 217 ? 16.188 -30.422 -22.359 1 89.12 217 GLY B N 1
ATOM 7418 C CA . GLY B 1 217 ? 15.836 -30.875 -23.703 1 89.12 217 GLY B CA 1
ATOM 7419 C C . GLY B 1 217 ? 16.922 -31.719 -24.328 1 89.12 217 GLY B C 1
ATOM 7420 O O . GLY B 1 217 ? 16.641 -32.625 -25.109 1 89.12 217 GLY B O 1
ATOM 7421 N N . ASP B 1 218 ? 18.109 -31.391 -23.984 1 83.75 218 ASP B N 1
ATOM 7422 C CA . ASP B 1 218 ? 19.25 -32.094 -24.562 1 83.75 218 ASP B CA 1
ATOM 7423 C C . ASP B 1 218 ? 19.312 -33.531 -24.062 1 83.75 218 ASP B C 1
ATOM 7425 O O . ASP B 1 218 ? 19.812 -34.438 -24.766 1 83.75 218 ASP B O 1
ATOM 7429 N N . ILE B 1 219 ? 18.781 -33.75 -22.984 1 90.31 219 ILE B N 1
ATOM 7430 C CA . ILE B 1 219 ? 18.906 -35.094 -22.406 1 90.31 219 ILE B CA 1
ATOM 7431 C C . ILE B 1 219 ? 17.562 -35.812 -22.469 1 90.31 219 ILE B C 1
ATOM 7433 O O . ILE B 1 219 ? 17.484 -37 -22.172 1 90.31 219 ILE B O 1
ATOM 7437 N N . ALA B 1 220 ? 16.5 -35.188 -22.906 1 94.44 220 ALA B N 1
ATOM 7438 C CA . ALA B 1 220 ? 15.164 -35.781 -22.938 1 94.44 220 ALA B CA 1
ATOM 7439 C C . ALA B 1 220 ? 14.977 -36.656 -24.188 1 94.44 220 ALA B C 1
ATOM 7441 O O . ALA B 1 220 ? 15.336 -36.219 -25.297 1 94.44 220 ALA B O 1
ATOM 7442 N N . LYS B 1 221 ? 14.398 -37.781 -23.969 1 95.06 221 LYS B N 1
ATOM 7443 C CA . LYS B 1 221 ? 14.086 -38.656 -25.094 1 95.06 221 LYS B CA 1
ATOM 7444 C C . LYS B 1 221 ? 12.844 -38.188 -25.844 1 95.06 221 LYS B C 1
ATOM 7446 O O . LYS B 1 221 ? 12.695 -38.438 -27.031 1 95.06 221 LYS B O 1
ATOM 7451 N N . GLN B 1 222 ? 12 -37.625 -25.125 1 96.25 222 GLN B N 1
ATOM 7452 C CA . GLN B 1 222 ? 10.734 -37.156 -25.672 1 96.25 222 GLN B CA 1
ATOM 7453 C C . GLN B 1 222 ? 10.297 -35.844 -24.984 1 96.25 222 GLN B C 1
ATOM 7455 O O . GLN B 1 222 ? 10.586 -35.656 -23.797 1 96.25 222 GLN B O 1
ATOM 7460 N N . LYS B 1 223 ? 9.625 -34.969 -25.75 1 96.38 223 LYS B N 1
ATOM 7461 C CA . LYS B 1 223 ? 9.188 -33.688 -25.234 1 96.38 223 LYS B CA 1
ATOM 7462 C C . LYS B 1 223 ? 7.688 -33.469 -25.469 1 96.38 223 LYS B C 1
ATOM 7464 O O . LYS B 1 223 ? 7.152 -33.906 -26.5 1 96.38 223 LYS B O 1
ATOM 7469 N N . TYR B 1 224 ? 6.969 -32.969 -24.484 1 96.44 224 TYR B N 1
ATOM 7470 C CA . TYR B 1 224 ? 5.555 -32.625 -24.516 1 96.44 224 TYR B CA 1
ATOM 7471 C C . TYR B 1 224 ? 5.32 -31.219 -23.984 1 96.44 224 TYR B C 1
ATOM 7473 O O . TYR B 1 224 ? 5.289 -31.016 -22.766 1 96.44 224 TYR B O 1
ATOM 7481 N N . PHE B 1 225 ? 5.145 -30.234 -24.859 1 95.75 225 PHE B N 1
ATOM 7482 C CA . PHE B 1 225 ? 4.969 -28.828 -24.484 1 95.75 225 PHE B CA 1
ATOM 7483 C C . PHE B 1 225 ? 3.504 -28.422 -24.594 1 95.75 225 PHE B C 1
ATOM 7485 O O . PHE B 1 225 ? 2.854 -28.703 -25.609 1 95.75 225 PHE B O 1
ATOM 7492 N N . LEU B 1 226 ? 3.01 -27.875 -23.531 1 93.5 226 LEU B N 1
ATOM 7493 C CA . LEU B 1 226 ? 1.589 -27.547 -23.453 1 93.5 226 LEU B CA 1
ATOM 7494 C C . LEU B 1 226 ? 1.382 -26.031 -23.375 1 93.5 226 LEU B C 1
ATOM 7496 O O . LEU B 1 226 ? 2.1 -25.344 -22.656 1 93.5 226 LEU B O 1
ATOM 7500 N N . ALA B 1 227 ? 0.504 -25.5 -24.141 1 90.38 227 ALA B N 1
ATOM 7501 C CA . ALA B 1 227 ? 0.129 -24.094 -24.094 1 90.38 227 ALA B CA 1
ATOM 7502 C C . ALA B 1 227 ? -1.359 -23.906 -24.391 1 90.38 227 ALA B C 1
ATOM 7504 O O . ALA B 1 227 ? -1.952 -24.688 -25.141 1 90.38 227 ALA B O 1
ATOM 7505 N N . PRO B 1 228 ? -1.939 -22.891 -23.797 1 87.62 228 PRO B N 1
ATOM 7506 C CA . PRO B 1 228 ? -3.33 -22.594 -24.141 1 87.62 228 PRO B CA 1
ATOM 7507 C C . PRO B 1 228 ? -3.449 -21.609 -25.297 1 87.62 228 PRO B C 1
ATOM 7509 O O . PRO B 1 228 ? -2.641 -20.688 -25.422 1 87.62 228 PRO B O 1
ATOM 7512 N N . ASN B 1 229 ? -4.293 -21.891 -26.219 1 83.62 229 ASN B N 1
ATOM 7513 C CA . ASN B 1 229 ? -4.812 -20.906 -27.172 1 83.62 229 ASN B CA 1
ATOM 7514 C C . ASN B 1 229 ? -3.689 -20.266 -27.984 1 83.62 229 ASN B C 1
ATOM 7516 O O . ASN B 1 229 ? -3.66 -19.047 -28.156 1 83.62 229 ASN B O 1
ATOM 7520 N N . ILE B 1 230 ? -2.648 -20.938 -28.281 1 87.31 230 ILE B N 1
ATOM 7521 C CA . ILE B 1 230 ? -1.622 -20.453 -29.203 1 87.31 230 ILE B CA 1
ATOM 7522 C C . ILE B 1 230 ? -1.974 -20.859 -30.641 1 87.31 230 ILE B C 1
ATOM 7524 O O . ILE B 1 230 ? -2.406 -21.984 -30.875 1 87.31 230 ILE B O 1
ATOM 7528 N N . SER B 1 231 ? -1.824 -19.922 -31.531 1 86.06 231 SER B N 1
ATOM 7529 C CA . SER B 1 231 ? -2.234 -20.172 -32.906 1 86.06 231 SER B CA 1
ATOM 7530 C C . SER B 1 231 ? -1.09 -20.75 -33.719 1 86.06 231 SER B C 1
ATOM 7532 O O . SER B 1 231 ? -1.321 -21.5 -34.688 1 86.06 231 SER B O 1
ATOM 7534 N N . ASP B 1 232 ? 0.058 -20.281 -33.344 1 86.31 232 ASP B N 1
ATOM 7535 C CA . ASP B 1 232 ? 1.198 -20.734 -34.125 1 86.31 232 ASP B CA 1
ATOM 7536 C C . ASP B 1 232 ? 2.484 -20.703 -33.312 1 86.31 232 ASP B C 1
ATOM 7538 O O . ASP B 1 232 ? 2.607 -19.906 -32.375 1 86.31 232 ASP B O 1
ATOM 7542 N N . LEU B 1 233 ? 3.215 -21.703 -33.625 1 84.94 233 LEU B N 1
ATOM 7543 C CA . LEU B 1 233 ? 4.559 -21.766 -33.062 1 84.94 233 LEU B CA 1
ATOM 7544 C C . LEU B 1 233 ? 5.613 -21.562 -34.156 1 84.94 233 LEU B C 1
ATOM 7546 O O . LEU B 1 233 ? 5.848 -22.453 -34.969 1 84.94 233 LEU B O 1
ATOM 7550 N N . LYS B 1 234 ? 6.18 -20.391 -34.219 1 77.19 234 LYS B N 1
ATOM 7551 C CA . LYS B 1 234 ? 7.219 -20.141 -35.219 1 77.19 234 LYS B CA 1
ATOM 7552 C C . LYS B 1 234 ? 8.43 -21.031 -34.969 1 77.19 234 LYS B C 1
ATOM 7554 O O . LYS B 1 234 ? 8.797 -21.297 -33.844 1 77.19 234 LYS B O 1
ATOM 7559 N N . GLY B 1 235 ? 8.891 -21.516 -36.031 1 71.62 235 GLY B N 1
ATOM 7560 C CA . GLY B 1 235 ? 10.07 -22.359 -35.938 1 71.62 235 GLY B CA 1
ATOM 7561 C C . GLY B 1 235 ? 11.195 -21.719 -35.156 1 71.62 235 GLY B C 1
ATOM 7562 O O . GLY B 1 235 ? 11.484 -20.531 -35.312 1 71.62 235 GLY B O 1
ATOM 7563 N N . ASN B 1 236 ? 11.562 -22.359 -34.125 1 77.56 236 ASN B N 1
ATOM 7564 C CA . ASN B 1 236 ? 12.672 -21.891 -33.281 1 77.56 236 ASN B CA 1
ATOM 7565 C C . ASN B 1 236 ? 13.523 -23.062 -32.781 1 77.56 236 ASN B C 1
ATOM 7567 O O . ASN B 1 236 ? 13.141 -24.219 -32.938 1 77.56 236 ASN B O 1
ATOM 7571 N N . PHE B 1 237 ? 14.648 -22.672 -32.312 1 77.06 237 PHE B N 1
ATOM 7572 C CA . PHE B 1 237 ? 15.633 -23.641 -31.844 1 77.06 237 PHE B CA 1
ATOM 7573 C C . PHE B 1 237 ? 15.102 -24.438 -30.672 1 77.06 237 PHE B C 1
ATOM 7575 O O . PHE B 1 237 ? 15.453 -25.609 -30.5 1 77.06 237 PHE B O 1
ATOM 7582 N N . PHE B 1 238 ? 14.227 -23.953 -29.938 1 84 238 PHE B N 1
ATOM 7583 C CA . PHE B 1 238 ? 13.758 -24.547 -28.703 1 84 238 PHE B CA 1
ATOM 7584 C C . PHE B 1 238 ? 12.734 -25.641 -28.984 1 84 238 PHE B C 1
ATOM 7586 O O . PHE B 1 238 ? 12.539 -26.547 -28.156 1 84 238 PHE B O 1
ATOM 7593 N N . THR B 1 239 ? 12.086 -25.531 -30.172 1 85.25 239 THR B N 1
ATOM 7594 C CA . THR B 1 239 ? 11.055 -26.516 -30.516 1 85.25 239 THR B CA 1
ATOM 7595 C C . THR B 1 239 ? 11.438 -27.281 -31.781 1 85.25 239 THR B C 1
ATOM 7597 O O . THR B 1 239 ? 10.57 -27.766 -32.5 1 85.25 239 THR B O 1
ATOM 7600 N N . LYS B 1 240 ? 12.68 -27.312 -32 1 81.75 240 LYS B N 1
ATOM 7601 C CA . LYS B 1 240 ? 13.141 -28.031 -33.188 1 81.75 240 LYS B CA 1
ATOM 7602 C C . LYS B 1 240 ? 12.734 -29.5 -33.094 1 81.75 240 LYS B C 1
ATOM 7604 O O . LYS B 1 240 ? 12.945 -30.172 -32.094 1 81.75 240 LYS B O 1
ATOM 7609 N N . GLY B 1 241 ? 12.125 -30.016 -34.156 1 82.94 241 GLY B N 1
ATOM 7610 C CA . GLY B 1 241 ? 11.766 -31.422 -34.25 1 82.94 241 GLY B CA 1
ATOM 7611 C C . GLY B 1 241 ? 10.43 -31.734 -33.625 1 82.94 241 GLY B C 1
ATOM 7612 O O . GLY B 1 241 ? 9.977 -32.875 -33.625 1 82.94 241 GLY B O 1
ATOM 7613 N N . MET B 1 242 ? 9.758 -30.75 -33.062 1 91.12 242 MET B N 1
ATOM 7614 C CA . MET B 1 242 ? 8.469 -30.984 -32.406 1 91.12 242 MET B CA 1
ATOM 7615 C C . MET B 1 242 ? 7.316 -30.766 -33.406 1 91.12 242 MET B C 1
ATOM 7617 O O . MET B 1 242 ? 7.387 -29.875 -34.25 1 91.12 242 MET B O 1
ATOM 7621 N N . GLU B 1 243 ? 6.289 -31.562 -33.312 1 92.12 243 GLU B N 1
ATOM 7622 C CA . GLU B 1 243 ? 5.039 -31.344 -34.031 1 92.12 243 GLU B CA 1
ATOM 7623 C C . GLU B 1 243 ? 4.113 -30.406 -33.25 1 92.12 243 GLU B C 1
ATOM 7625 O O . GLU B 1 243 ? 3.912 -30.578 -32.062 1 92.12 243 GLU B O 1
ATOM 7630 N N . PHE B 1 244 ? 3.643 -29.422 -33.938 1 91.69 244 PHE B N 1
ATOM 7631 C CA . PHE B 1 244 ? 2.709 -28.484 -33.312 1 91.69 244 PHE B CA 1
ATOM 7632 C C . PHE B 1 244 ? 1.269 -28.906 -33.594 1 91.69 244 PHE B C 1
ATOM 7634 O O . PHE B 1 244 ? 0.841 -29 -34.719 1 91.69 244 PHE B O 1
ATOM 7641 N N . ALA B 1 245 ? 0.554 -29.234 -32.562 1 90.12 245 ALA B N 1
ATOM 7642 C CA . ALA B 1 245 ? -0.844 -29.641 -32.656 1 90.12 245 ALA B CA 1
ATOM 7643 C C . ALA B 1 245 ? -1.776 -28.547 -32.156 1 90.12 245 ALA B C 1
ATOM 7645 O O . ALA B 1 245 ? -1.783 -28.219 -30.969 1 90.12 245 ALA B O 1
ATOM 7646 N N . LEU B 1 246 ? -2.484 -27.922 -33.031 1 89.94 246 LEU B N 1
ATOM 7647 C CA . LEU B 1 246 ? -3.514 -26.953 -32.688 1 89.94 246 LEU B CA 1
ATOM 7648 C C . LEU B 1 246 ? -4.863 -27.641 -32.469 1 89.94 246 LEU B C 1
ATOM 7650 O O . LEU B 1 246 ? -5.434 -28.172 -33.438 1 89.94 246 LEU B O 1
ATOM 7654 N N . VAL B 1 247 ? -5.316 -27.672 -31.328 1 88.25 247 VAL B N 1
ATOM 7655 C CA . VAL B 1 247 ? -6.555 -28.375 -31.016 1 88.25 247 VAL B CA 1
ATOM 7656 C C . VAL B 1 247 ? -7.648 -27.375 -30.641 1 88.25 247 VAL B C 1
ATOM 7658 O O . VAL B 1 247 ? -7.551 -26.688 -29.625 1 88.25 247 VAL B O 1
ATOM 7661 N N . ASN B 1 248 ? -8.641 -27.219 -31.484 1 85.06 248 ASN B N 1
ATOM 7662 C CA . ASN B 1 248 ? -9.82 -26.406 -31.219 1 85.06 248 ASN B CA 1
ATOM 7663 C C . ASN B 1 248 ? -11 -27.266 -30.766 1 85.06 248 ASN B C 1
ATOM 7665 O O . ASN B 1 248 ? -11.938 -27.484 -31.547 1 85.06 248 ASN B O 1
ATOM 7669 N N . PHE B 1 249 ? -10.977 -27.797 -29.625 1 87 249 PHE B N 1
ATOM 7670 C CA . PHE B 1 249 ? -11.977 -28.719 -29.094 1 87 249 PHE B CA 1
ATOM 7671 C C . PHE B 1 249 ? -12.477 -28.234 -27.734 1 87 249 PHE B C 1
ATOM 7673 O O . PHE B 1 249 ? -11.883 -28.547 -26.703 1 87 249 PHE B O 1
ATOM 7680 N N . ASN B 1 250 ? -13.625 -27.547 -27.766 1 86.44 250 ASN B N 1
ATOM 7681 C CA . ASN B 1 250 ? -14.211 -27.047 -26.516 1 86.44 250 ASN B CA 1
ATOM 7682 C C . ASN B 1 250 ? -15.133 -28.078 -25.891 1 86.44 250 ASN B C 1
ATOM 7684 O O . ASN B 1 250 ? -15.945 -28.703 -26.578 1 86.44 250 ASN B O 1
ATOM 7688 N N . THR B 1 251 ? -15.008 -28.281 -24.641 1 86.94 251 THR B N 1
ATOM 7689 C CA . THR B 1 251 ? -15.844 -29.25 -23.922 1 86.94 251 THR B CA 1
ATOM 7690 C C . THR B 1 251 ? -16.906 -28.516 -23.094 1 86.94 251 THR B C 1
ATOM 7692 O O . THR B 1 251 ? -17.766 -29.156 -22.484 1 86.94 251 THR B O 1
ATOM 7695 N N . VAL B 1 252 ? -16.844 -27.219 -23.078 1 88.75 252 VAL B N 1
ATOM 7696 C CA . VAL B 1 252 ? -17.781 -26.391 -22.344 1 88.75 252 VAL B CA 1
ATOM 7697 C C . VAL B 1 252 ? -18.219 -25.203 -23.219 1 88.75 252 VAL B C 1
ATOM 7699 O O . VAL B 1 252 ? -17.641 -24.969 -24.281 1 88.75 252 VAL B O 1
ATOM 7702 N N . PHE B 1 253 ? -19.312 -24.625 -22.828 1 90.94 253 PHE B N 1
ATOM 7703 C CA . PHE B 1 253 ? -19.781 -23.438 -23.531 1 90.94 253 PHE B CA 1
ATOM 7704 C C . PHE B 1 253 ? -19.672 -22.203 -22.641 1 90.94 253 PHE B C 1
ATOM 7706 O O . PHE B 1 253 ? -20.062 -22.25 -21.469 1 90.94 253 PHE B O 1
ATOM 7713 N N . LEU B 1 254 ? -19.062 -21.172 -23.156 1 92.12 254 LEU B N 1
ATOM 7714 C CA . LEU B 1 254 ? -18.938 -19.922 -22.422 1 92.12 254 LEU B CA 1
ATOM 7715 C C . LEU B 1 254 ? -19.969 -18.906 -22.891 1 92.12 254 LEU B C 1
ATOM 7717 O O . LEU B 1 254 ? -19.953 -18.484 -24.062 1 92.12 254 LEU B O 1
ATOM 7721 N N . GLU B 1 255 ? -20.906 -18.609 -22.062 1 94.25 255 GLU B N 1
ATOM 7722 C CA . GLU B 1 255 ? -21.891 -17.562 -22.344 1 94.25 255 GLU B CA 1
ATOM 7723 C C . GLU B 1 255 ? -21.359 -16.188 -21.953 1 94.25 255 GLU B C 1
ATOM 7725 O O . GLU B 1 255 ? -21.297 -15.844 -20.781 1 94.25 255 GLU B O 1
ATOM 7730 N N . LYS B 1 256 ? -21.078 -15.375 -22.953 1 95.44 256 LYS B N 1
ATOM 7731 C CA . LYS B 1 256 ? -20.453 -14.078 -22.703 1 95.44 256 LYS B CA 1
ATOM 7732 C C . LYS B 1 256 ? -21.5 -12.969 -22.609 1 95.44 256 LYS B C 1
ATOM 7734 O O . LYS B 1 256 ? -22.375 -12.852 -23.484 1 95.44 256 LYS B O 1
ATOM 7739 N N . HIS B 1 257 ? -21.531 -12.305 -21.469 1 96.25 257 HIS B N 1
ATOM 7740 C CA . HIS B 1 257 ? -22.359 -11.117 -21.266 1 96.25 257 HIS B CA 1
ATOM 7741 C C . HIS B 1 257 ? -21.516 -9.844 -21.312 1 96.25 257 HIS B C 1
ATOM 7743 O O . HIS B 1 257 ? -20.859 -9.492 -20.344 1 96.25 257 HIS B O 1
ATOM 7749 N N . GLU B 1 258 ? -21.594 -9.094 -22.453 1 95.75 258 GLU B N 1
ATOM 7750 C CA . GLU B 1 258 ? -20.797 -7.891 -22.656 1 95.75 258 GLU B CA 1
ATOM 7751 C C . GLU B 1 258 ? -21.469 -6.668 -22.031 1 95.75 258 GLU B C 1
ATOM 7753 O O . GLU B 1 258 ? -21.875 -5.75 -22.734 1 95.75 258 GLU B O 1
ATOM 7758 N N . LEU B 1 259 ? -21.391 -6.543 -20.781 1 95.94 259 LEU B N 1
ATOM 7759 C CA . LEU B 1 259 ? -22.125 -5.543 -20.031 1 95.94 259 LEU B CA 1
ATOM 7760 C C . LEU B 1 259 ? -21.469 -4.176 -20.141 1 95.94 259 LEU B C 1
ATOM 7762 O O . LEU B 1 259 ? -22.094 -3.148 -19.859 1 95.94 259 LEU B O 1
ATOM 7766 N N . 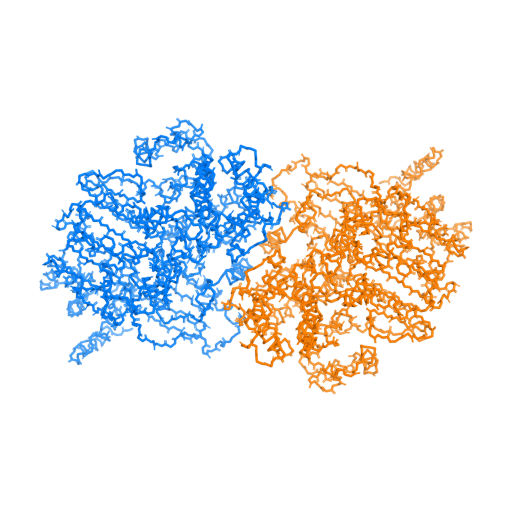TYR B 1 260 ? -20.156 -4.113 -20.547 1 93.62 260 TYR B N 1
ATOM 7767 C CA . TYR B 1 260 ? -19.438 -2.859 -20.688 1 93.62 260 TYR B CA 1
ATOM 7768 C C . TYR B 1 260 ? -20.109 -1.941 -21.703 1 93.62 260 TYR B C 1
ATOM 7770 O O . TYR B 1 260 ? -19.984 -0.717 -21.609 1 93.62 260 TYR B O 1
ATOM 7778 N N . ARG B 1 261 ? -20.844 -2.463 -22.594 1 92.62 261 ARG B N 1
ATOM 7779 C CA . ARG B 1 261 ? -21.516 -1.688 -23.625 1 92.62 261 ARG B CA 1
ATOM 7780 C C . ARG B 1 261 ? -22.625 -0.825 -23.031 1 92.62 261 ARG B C 1
ATOM 7782 O O . ARG B 1 261 ? -22.844 0.307 -23.469 1 92.62 261 ARG B O 1
ATOM 7789 N N . GLN B 1 262 ? -23.234 -1.334 -22.031 1 90.56 262 GLN B N 1
ATOM 7790 C CA . GLN B 1 262 ? -24.344 -0.629 -21.406 1 90.56 262 GLN B CA 1
ATOM 7791 C C . GLN B 1 262 ? -23.859 0.209 -20.219 1 90.56 262 GLN B C 1
ATOM 7793 O O . GLN B 1 262 ? -24.391 1.295 -19.969 1 90.56 262 GLN B O 1
ATOM 7798 N N . MET B 1 263 ? -22.859 -0.252 -19.562 1 89.12 263 MET B N 1
ATOM 7799 C CA . MET B 1 263 ? -22.438 0.348 -18.297 1 89.12 263 MET B CA 1
ATOM 7800 C C . MET B 1 263 ? -21.391 1.424 -18.516 1 89.12 263 MET B C 1
ATOM 7802 O O . MET B 1 263 ? -21.234 2.334 -17.703 1 89.12 263 MET B O 1
ATOM 7806 N N . GLY B 1 264 ? -20.688 1.353 -19.609 1 79.44 264 GLY B N 1
ATOM 7807 C CA . GLY B 1 264 ? -19.578 2.271 -19.828 1 79.44 264 GLY B CA 1
ATOM 7808 C C . GLY B 1 264 ? -18.531 2.18 -18.75 1 79.44 264 GLY B C 1
ATOM 7809 O O . GLY B 1 264 ? -18.141 1.081 -18.328 1 79.44 264 GLY B O 1
ATOM 7810 N N . LYS B 1 265 ? -18.031 3.322 -18.297 1 77.56 265 LYS B N 1
ATOM 7811 C CA . LYS B 1 265 ? -16.953 3.375 -17.297 1 77.56 265 LYS B CA 1
ATOM 7812 C C . LYS B 1 265 ? -17.5 3.787 -15.93 1 77.56 265 LYS B C 1
ATOM 7814 O O . LYS B 1 265 ? -16.75 4.285 -15.086 1 77.56 265 LYS B O 1
ATOM 7819 N N . ASN B 1 266 ? -18.703 3.484 -15.68 1 84.12 266 ASN B N 1
ATOM 7820 C CA . ASN B 1 266 ? -19.359 3.918 -14.453 1 84.12 266 ASN B CA 1
ATOM 7821 C C . ASN B 1 266 ? -19.125 2.934 -13.312 1 84.12 266 ASN B C 1
ATOM 7823 O O . ASN B 1 266 ? -19.734 1.863 -13.273 1 84.12 266 ASN B O 1
ATOM 7827 N N . GLU B 1 267 ? -18.422 3.289 -12.328 1 86.31 267 GLU B N 1
ATOM 7828 C CA . GLU B 1 267 ? -18.047 2.428 -11.203 1 86.31 267 GLU B CA 1
ATOM 7829 C C . GLU B 1 267 ? -19.281 2.082 -10.359 1 86.31 267 GLU B C 1
ATOM 7831 O O . GLU B 1 267 ? -19.359 0.991 -9.797 1 86.31 267 GLU B O 1
ATOM 7836 N N . GLU B 1 268 ? -20.25 2.979 -10.305 1 87.75 268 GLU B N 1
ATOM 7837 C CA . GLU B 1 268 ? -21.453 2.732 -9.531 1 87.75 268 GLU B CA 1
ATOM 7838 C C . GLU B 1 268 ? -22.281 1.598 -10.133 1 87.75 268 GLU B C 1
ATOM 7840 O O . GLU B 1 268 ? -22.734 0.698 -9.422 1 87.75 268 GLU B O 1
ATOM 7845 N N . ARG B 1 269 ? -22.469 1.71 -11.398 1 91.5 269 ARG B N 1
ATOM 7846 C CA . ARG B 1 269 ? -23.25 0.674 -12.078 1 91.5 269 ARG B CA 1
ATOM 7847 C C . ARG B 1 269 ? -22.531 -0.674 -12 1 91.5 269 ARG B C 1
ATOM 7849 O O . ARG B 1 269 ? -23.172 -1.708 -11.805 1 91.5 269 ARG B O 1
ATOM 7856 N N . LYS B 1 270 ? -21.188 -0.701 -12.156 1 94.38 270 LYS B N 1
ATOM 7857 C CA . LYS B 1 270 ? -20.406 -1.927 -12.016 1 94.38 270 LYS B CA 1
ATOM 7858 C C . LYS B 1 270 ? -20.578 -2.527 -10.625 1 94.38 270 LYS B C 1
ATOM 7860 O O . LYS B 1 270 ? -20.781 -3.732 -10.484 1 94.38 270 LYS B O 1
ATOM 7865 N N . SER B 1 271 ? -20.438 -1.65 -9.625 1 95.44 271 SER B N 1
ATOM 7866 C CA . SER B 1 271 ? -20.531 -2.086 -8.234 1 95.44 271 SER B CA 1
ATOM 7867 C C . SER B 1 271 ? -21.906 -2.668 -7.926 1 95.44 271 SER B C 1
ATOM 7869 O O . SER B 1 271 ? -22.016 -3.707 -7.273 1 95.44 271 SER B O 1
ATOM 7871 N N . GLN B 1 272 ? -22.938 -2.018 -8.367 1 94.88 272 GLN B N 1
ATOM 7872 C CA . GLN B 1 272 ? -24.297 -2.48 -8.141 1 94.88 272 GLN B CA 1
ATOM 7873 C C . GLN B 1 272 ? -24.531 -3.836 -8.797 1 94.88 272 GLN B C 1
ATOM 7875 O O . GLN B 1 272 ? -25.156 -4.719 -8.203 1 94.88 272 GLN B O 1
ATOM 7880 N N . PHE B 1 273 ? -24.062 -3.953 -10.008 1 96.19 273 PHE B N 1
ATOM 7881 C CA . PHE B 1 273 ? -24.203 -5.219 -10.719 1 96.19 273 PHE B CA 1
ATOM 7882 C C . PHE B 1 273 ? -23.547 -6.352 -9.945 1 96.19 273 PHE B C 1
ATOM 7884 O O . PHE B 1 273 ? -24.141 -7.414 -9.758 1 96.19 273 PHE B O 1
ATOM 7891 N N . LEU B 1 274 ? -22.312 -6.102 -9.547 1 96.94 274 LEU B N 1
ATOM 7892 C CA . LEU B 1 274 ? -21.547 -7.141 -8.859 1 96.94 274 LEU B CA 1
ATOM 7893 C C . LEU B 1 274 ? -22.266 -7.578 -7.586 1 96.94 274 LEU B C 1
ATOM 7895 O O . LEU B 1 274 ? -22.375 -8.773 -7.309 1 96.94 274 LEU B O 1
ATOM 7899 N N . ILE B 1 275 ? -22.734 -6.605 -6.801 1 97.06 275 ILE B N 1
ATOM 7900 C CA . ILE B 1 275 ? -23.422 -6.91 -5.551 1 97.06 275 ILE B CA 1
ATOM 7901 C C . ILE B 1 275 ? -24.688 -7.73 -5.84 1 97.06 275 ILE B C 1
ATOM 7903 O O . ILE B 1 275 ? -24.953 -8.727 -5.164 1 97.06 275 ILE B O 1
ATOM 7907 N N . GLN B 1 276 ? -25.422 -7.332 -6.84 1 96.69 276 GLN B N 1
ATOM 7908 C CA . GLN B 1 276 ? -26.641 -8.047 -7.203 1 96.69 276 GLN B CA 1
ATOM 7909 C C . GLN B 1 276 ? -26.328 -9.469 -7.648 1 96.69 276 GLN B C 1
ATOM 7911 O O . GLN B 1 276 ? -27.031 -10.414 -7.281 1 96.69 276 GLN B O 1
ATOM 7916 N N . LEU B 1 277 ? -25.297 -9.609 -8.461 1 96.81 277 LEU B N 1
ATOM 7917 C CA . LEU B 1 277 ? -24.891 -10.93 -8.93 1 96.81 277 LEU B CA 1
ATOM 7918 C C . LEU B 1 277 ? -24.516 -11.836 -7.766 1 96.81 277 LEU B C 1
ATOM 7920 O O . LEU B 1 277 ? -24.969 -12.977 -7.691 1 96.81 277 LEU B O 1
ATOM 7924 N N . LEU B 1 278 ? -23.719 -11.359 -6.82 1 96.38 278 LEU B N 1
ATOM 7925 C CA . LEU B 1 278 ? -23.188 -12.172 -5.727 1 96.38 278 LEU B CA 1
ATOM 7926 C C . LEU B 1 278 ? -24.281 -12.523 -4.73 1 96.38 278 LEU B C 1
ATOM 7928 O O . LEU B 1 278 ? -24.234 -13.57 -4.086 1 96.38 278 LEU B O 1
ATOM 7932 N N . GLN B 1 279 ? -25.25 -11.625 -4.602 1 94.31 279 GLN B N 1
ATOM 7933 C CA . GLN B 1 279 ? -26.359 -11.883 -3.688 1 94.31 279 GLN B CA 1
ATOM 7934 C C . GLN B 1 279 ? -27.344 -12.883 -4.289 1 94.31 279 GLN B C 1
ATOM 7936 O O . GLN B 1 279 ? -28 -13.641 -3.562 1 94.31 279 GLN B O 1
ATOM 7941 N N . SER B 1 280 ? -27.406 -12.891 -5.586 1 90.88 280 SER B N 1
ATOM 7942 C CA . SER B 1 280 ? -28.406 -13.727 -6.25 1 90.88 280 SER B CA 1
ATOM 7943 C C . SER B 1 280 ? -27.812 -15.07 -6.652 1 90.88 280 SER B C 1
ATOM 7945 O O . SER B 1 280 ? -28.516 -16.078 -6.715 1 90.88 280 SER B O 1
ATOM 7947 N N . ALA B 1 281 ? -26.562 -15.062 -6.887 1 81.81 281 ALA B N 1
ATOM 7948 C CA . ALA B 1 281 ? -25.922 -16.25 -7.422 1 81.81 281 ALA B CA 1
ATOM 7949 C C . ALA B 1 281 ? -25.797 -17.328 -6.352 1 81.81 281 ALA B C 1
ATOM 7951 O O . ALA B 1 281 ? -25.406 -17.047 -5.215 1 81.81 281 ALA B O 1
ATOM 7952 N N . LYS B 1 282 ? -26.234 -18.438 -6.652 1 78.94 282 LYS B N 1
ATOM 7953 C CA . LYS B 1 282 ? -26.078 -19.578 -5.758 1 78.94 282 LYS B CA 1
ATOM 7954 C C . LYS B 1 282 ? -24.875 -20.422 -6.156 1 78.94 282 LYS B C 1
ATOM 7956 O O . LYS B 1 282 ? -24.688 -21.531 -5.641 1 78.94 282 LYS B O 1
ATOM 7961 N N . SER B 1 283 ? -24.078 -19.984 -7.074 1 87.94 283 SER B N 1
ATOM 7962 C CA . SER B 1 283 ? -22.953 -20.766 -7.574 1 87.94 283 SER B CA 1
ATOM 7963 C C . SER B 1 283 ? -21.641 -20.031 -7.363 1 87.94 283 SER B C 1
ATOM 7965 O O . SER B 1 283 ? -21.625 -18.875 -6.953 1 87.94 283 SER B O 1
ATOM 7967 N N . LYS B 1 284 ? -20.578 -20.766 -7.605 1 93.75 284 LYS B N 1
ATOM 7968 C CA . LYS B 1 284 ? -19.234 -20.25 -7.391 1 93.75 284 LYS B CA 1
ATOM 7969 C C . LYS B 1 284 ? -18.906 -19.156 -8.398 1 93.75 284 LYS B C 1
ATOM 7971 O O . LYS B 1 284 ? -19.266 -19.25 -9.578 1 93.75 284 LYS B O 1
ATOM 7976 N N . THR B 1 285 ? -18.297 -18.047 -7.941 1 95.94 285 THR B N 1
ATOM 7977 C CA . THR B 1 285 ? -17.984 -16.891 -8.781 1 95.94 285 THR B CA 1
ATOM 7978 C C . THR B 1 285 ? -16.516 -16.5 -8.633 1 95.94 285 THR B C 1
ATOM 7980 O O . THR B 1 285 ? -15.992 -16.438 -7.523 1 95.94 285 THR B O 1
ATOM 7983 N N . LEU B 1 286 ? -15.867 -16.312 -9.734 1 95.19 286 LEU B N 1
ATOM 7984 C CA . LEU B 1 286 ? -14.523 -15.75 -9.766 1 95.19 286 LEU B CA 1
ATOM 7985 C C . LEU B 1 286 ? -14.539 -14.32 -10.297 1 95.19 286 LEU B C 1
ATOM 7987 O O . LEU B 1 286 ? -15.078 -14.055 -11.375 1 95.19 286 LEU B O 1
ATOM 7991 N N . VAL B 1 287 ? -14.016 -13.406 -9.539 1 96.81 287 VAL B N 1
ATOM 7992 C CA . VAL B 1 287 ? -13.938 -12.008 -9.953 1 96.81 287 VAL B CA 1
ATOM 7993 C C . VAL B 1 287 ? -12.492 -11.633 -10.273 1 96.81 287 VAL B C 1
ATOM 7995 O O . VAL B 1 287 ? -11.648 -11.602 -9.375 1 96.81 287 VAL B O 1
ATOM 7998 N N . TYR B 1 288 ? -12.266 -11.336 -11.508 1 94.81 288 TYR B N 1
ATOM 7999 C CA . TYR B 1 288 ? -10.945 -10.867 -11.93 1 94.81 288 TYR B CA 1
ATOM 8000 C C . TYR B 1 288 ? -10.82 -9.359 -11.727 1 94.81 288 TYR B C 1
ATOM 8002 O O . TYR B 1 288 ? -11.273 -8.578 -12.57 1 94.81 288 TYR B O 1
ATOM 8010 N N . ALA B 1 289 ? -10.078 -9.047 -10.688 1 94.69 289 ALA B N 1
ATOM 8011 C CA . ALA B 1 289 ? -9.906 -7.633 -10.344 1 94.69 289 ALA B CA 1
ATOM 8012 C C . ALA B 1 289 ? -8.711 -7.027 -11.07 1 94.69 289 ALA B C 1
ATOM 8014 O O . ALA B 1 289 ? -8.641 -5.812 -11.258 1 94.69 289 ALA B O 1
ATOM 8015 N N . ALA B 1 290 ? -7.719 -7.785 -11.453 1 90.44 290 ALA B N 1
ATOM 8016 C CA . ALA B 1 290 ? -6.551 -7.438 -12.258 1 90.44 290 ALA B CA 1
ATOM 8017 C C . ALA B 1 290 ? -5.438 -6.863 -11.383 1 90.44 290 ALA B C 1
ATOM 8019 O O . ALA B 1 290 ? -4.258 -7.16 -11.586 1 90.44 290 ALA B O 1
ATOM 8020 N N . THR B 1 291 ? -5.781 -5.977 -10.414 1 91.12 291 THR B N 1
ATOM 8021 C CA . THR B 1 291 ? -4.742 -5.285 -9.656 1 91.12 291 THR B CA 1
ATOM 8022 C C . THR B 1 291 ? -5.012 -5.383 -8.164 1 91.12 291 THR B C 1
ATOM 8024 O O . THR B 1 291 ? -6.133 -5.688 -7.742 1 91.12 291 THR B O 1
ATOM 8027 N N . TYR B 1 292 ? -3.912 -5.078 -7.352 1 91.75 292 TYR B N 1
ATOM 8028 C CA . TYR B 1 292 ? -4.051 -5.066 -5.902 1 91.75 292 TYR B CA 1
ATOM 8029 C C . TYR B 1 292 ? -4.965 -3.93 -5.453 1 91.75 292 TYR B C 1
ATOM 8031 O O . TYR B 1 292 ? -5.734 -4.082 -4.5 1 91.75 292 TYR B O 1
ATOM 8039 N N . SER B 1 293 ? -4.848 -2.814 -6.137 1 91.5 293 SER B N 1
ATOM 8040 C CA . SER B 1 293 ? -5.688 -1.666 -5.816 1 91.5 293 SER B CA 1
ATOM 8041 C C . SER B 1 293 ? -7.164 -1.989 -6.012 1 91.5 293 SER B C 1
ATOM 8043 O O . SER B 1 293 ? -8.008 -1.595 -5.203 1 91.5 293 SER B O 1
ATOM 8045 N N . ASN B 1 294 ? -7.488 -2.701 -7.086 1 93.81 294 ASN B N 1
ATOM 8046 C CA . ASN B 1 294 ? -8.867 -3.104 -7.324 1 93.81 294 ASN B CA 1
ATOM 8047 C C . ASN B 1 294 ? -9.352 -4.109 -6.285 1 93.81 294 ASN B C 1
ATOM 8049 O O . ASN B 1 294 ? -10.523 -4.105 -5.902 1 93.81 294 ASN B O 1
ATOM 8053 N N . ILE B 1 295 ? -8.453 -5.02 -5.879 1 95.81 295 ILE B N 1
ATOM 8054 C CA . ILE B 1 295 ? -8.82 -5.977 -4.84 1 95.81 295 ILE B CA 1
ATOM 8055 C C . ILE B 1 295 ? -9.203 -5.227 -3.564 1 95.81 295 ILE B C 1
ATOM 8057 O O . ILE B 1 295 ? -10.203 -5.559 -2.922 1 95.81 295 ILE B O 1
ATOM 8061 N N . SER B 1 296 ? -8.383 -4.234 -3.211 1 94.62 296 SER B N 1
ATOM 8062 C CA . SER B 1 296 ? -8.672 -3.432 -2.025 1 94.62 296 SER B CA 1
ATOM 8063 C C . SER B 1 296 ? -10 -2.701 -2.166 1 94.62 296 SER B C 1
ATOM 8065 O O . SER B 1 296 ? -10.805 -2.682 -1.231 1 94.62 296 SER B O 1
ATOM 8067 N N . SER B 1 297 ? -10.219 -2.105 -3.34 1 95.12 297 SER B N 1
ATOM 8068 C CA . SER B 1 297 ? -11.453 -1.379 -3.627 1 95.12 297 SER B CA 1
ATOM 8069 C C . SER B 1 297 ? -12.672 -2.295 -3.531 1 95.12 297 SER B C 1
ATOM 8071 O O . SER B 1 297 ? -13.664 -1.953 -2.883 1 95.12 297 SER B O 1
ATOM 8073 N N . LEU B 1 298 ? -12.555 -3.459 -4.16 1 97.38 298 LEU B N 1
ATOM 8074 C CA . LEU B 1 298 ? -13.656 -4.418 -4.164 1 97.38 298 LEU B CA 1
ATOM 8075 C C . LEU B 1 298 ? -13.883 -4.988 -2.768 1 97.38 298 LEU B C 1
ATOM 8077 O O . LEU B 1 298 ? -15.016 -5.262 -2.377 1 97.38 298 LEU B O 1
ATOM 8081 N N . SER B 1 299 ? -12.758 -5.234 -2.035 1 97.81 299 SER B N 1
ATOM 8082 C CA . SER B 1 299 ? -12.898 -5.711 -0.662 1 97.81 299 SER B CA 1
ATOM 8083 C C . SER B 1 299 ? -13.703 -4.73 0.186 1 97.81 299 SER B C 1
ATOM 8085 O O . SER B 1 299 ? -14.578 -5.141 0.948 1 97.81 299 SER B O 1
ATOM 8087 N N . THR B 1 300 ? -13.367 -3.41 0.059 1 96.69 300 THR B N 1
ATOM 8088 C CA . THR B 1 300 ? -14.078 -2.371 0.797 1 96.69 300 THR B CA 1
ATOM 8089 C C . THR B 1 300 ? -15.562 -2.373 0.441 1 96.69 300 THR B C 1
ATOM 8091 O O . THR B 1 300 ? -16.422 -2.281 1.323 1 96.69 300 THR B O 1
ATOM 8094 N N . LEU B 1 301 ? -15.883 -2.533 -0.862 1 97.31 301 LEU B N 1
ATOM 8095 C CA . LEU B 1 301 ? -17.266 -2.582 -1.352 1 97.31 301 LEU B CA 1
ATOM 8096 C C . LEU B 1 301 ? -18 -3.768 -0.751 1 97.31 301 LEU B C 1
ATOM 8098 O O . LEU B 1 301 ? -19.125 -3.611 -0.243 1 97.31 301 LEU B O 1
ATOM 8102 N N . LEU B 1 302 ? -17.375 -4.93 -0.802 1 98.31 302 LEU B N 1
ATOM 8103 C CA . LEU B 1 302 ? -18.047 -6.168 -0.415 1 98.31 302 LEU B CA 1
ATOM 8104 C C . LEU B 1 302 ? -18.234 -6.234 1.097 1 98.31 302 LEU B C 1
ATOM 8106 O O . LEU B 1 302 ? -19.25 -6.746 1.579 1 98.31 302 LEU B O 1
ATOM 8110 N N . ILE B 1 303 ? -17.266 -5.711 1.881 1 97.62 303 ILE B N 1
ATOM 8111 C CA . ILE B 1 303 ? -17.391 -5.648 3.332 1 97.62 303 ILE B CA 1
ATOM 8112 C C . ILE B 1 303 ? -18.547 -4.715 3.699 1 97.62 303 ILE B C 1
ATOM 8114 O O . ILE B 1 303 ? -19.312 -5 4.621 1 97.62 303 ILE B O 1
ATOM 8118 N N . ASP B 1 304 ? -18.672 -3.602 2.975 1 96.62 304 ASP B N 1
ATOM 8119 C CA . ASP B 1 304 ? -19.688 -2.586 3.23 1 96.62 304 ASP B CA 1
ATOM 8120 C C . ASP B 1 304 ? -21.078 -3.119 2.93 1 96.62 304 ASP B C 1
ATOM 8122 O O . ASP B 1 304 ? -22.047 -2.779 3.619 1 96.62 304 ASP B O 1
ATOM 8126 N N . LYS B 1 305 ? -21.234 -4 1.84 1 96.44 305 LYS B N 1
ATOM 8127 C CA . LYS B 1 305 ? -22.562 -4.199 1.286 1 96.44 305 LYS B CA 1
ATOM 8128 C C . LYS B 1 305 ? -23.047 -5.625 1.523 1 96.44 305 LYS B C 1
ATOM 8130 O O . LYS B 1 305 ? -24.266 -5.875 1.584 1 96.44 305 LYS B O 1
ATOM 8135 N N . LEU B 1 306 ? -22.141 -6.621 1.649 1 96.81 306 LEU B N 1
ATOM 8136 C CA . LEU B 1 306 ? -22.562 -8.008 1.767 1 96.81 306 LEU B CA 1
ATOM 8137 C C . LEU B 1 306 ? -22.844 -8.375 3.223 1 96.81 306 LEU B C 1
ATOM 8139 O O . LEU B 1 306 ? -22.109 -7.949 4.117 1 96.81 306 LEU B O 1
ATOM 8143 N N . PRO B 1 307 ? -23.828 -9.133 3.465 1 95.25 307 PRO B N 1
ATOM 8144 C CA . PRO B 1 307 ? -24.078 -9.594 4.828 1 95.25 307 PRO B CA 1
ATOM 8145 C C . PRO B 1 307 ? -23.141 -10.727 5.254 1 95.25 307 PRO B C 1
ATOM 8147 O O . PRO B 1 307 ? -22.578 -11.422 4.406 1 95.25 307 PRO B O 1
ATOM 8150 N N . THR B 1 308 ? -22.984 -10.922 6.523 1 95.69 308 THR B N 1
ATOM 8151 C CA . THR B 1 308 ? -22.219 -12.055 7.043 1 95.69 308 THR B CA 1
ATOM 8152 C C . THR B 1 308 ? -23.031 -13.344 6.965 1 95.69 308 THR B C 1
ATOM 8154 O O . THR B 1 308 ? -24.266 -13.32 7.133 1 95.69 308 THR B O 1
ATOM 8157 N N . LEU B 1 309 ? -22.328 -14.422 6.668 1 94.81 309 LEU B N 1
ATOM 8158 C CA . LEU B 1 309 ? -22.969 -15.734 6.59 1 94.81 309 LEU B CA 1
ATOM 8159 C C . LEU B 1 309 ? -22.781 -16.5 7.895 1 94.81 309 LEU B C 1
ATOM 8161 O O . LEU B 1 309 ? -21.797 -16.328 8.594 1 94.81 309 LEU B O 1
ATOM 8165 N N . GLU B 1 310 ? -23.766 -17.25 8.266 1 93.44 310 GLU B N 1
ATOM 8166 C CA . GLU B 1 310 ? -23.703 -18.062 9.469 1 93.44 310 GLU B CA 1
ATOM 8167 C C . GLU B 1 310 ? -23.266 -19.5 9.141 1 93.44 310 GLU B C 1
ATOM 8169 O O . GLU B 1 310 ? -24.047 -20.438 9.32 1 93.44 310 GLU B O 1
ATOM 8174 N N . LEU B 1 311 ? -22.156 -19.688 8.602 1 95.44 311 LEU B N 1
ATOM 8175 C CA . LEU B 1 311 ? -21.578 -20.984 8.297 1 95.44 311 LEU B CA 1
ATOM 8176 C C . LEU B 1 311 ? -20.406 -21.281 9.234 1 95.44 311 LEU B C 1
ATOM 8178 O O . LEU B 1 311 ? -19.469 -20.484 9.336 1 95.44 311 LEU B O 1
ATOM 8182 N N . GLU B 1 312 ? -20.484 -22.328 9.859 1 95.94 312 GLU B N 1
ATOM 8183 C CA . GLU B 1 312 ? -19.5 -22.688 10.883 1 95.94 312 GLU B CA 1
ATOM 8184 C C . GLU B 1 312 ? -18.094 -22.719 10.305 1 95.94 312 GLU B C 1
ATOM 8186 O O . GLU B 1 312 ? -17.156 -22.219 10.93 1 95.94 312 GLU B O 1
ATOM 8191 N N . ARG B 1 313 ? -17.922 -23.312 9.125 1 96.31 313 ARG B N 1
ATOM 8192 C CA . ARG B 1 313 ? -16.625 -23.438 8.484 1 96.31 313 ARG B CA 1
ATOM 8193 C C . ARG B 1 313 ? -15.992 -22.062 8.242 1 96.31 313 ARG B C 1
ATOM 8195 O O . ARG B 1 313 ? -14.797 -21.875 8.477 1 96.31 313 ARG B O 1
ATOM 8202 N N . LEU B 1 314 ? -16.797 -21.125 7.789 1 97.5 314 LEU B N 1
ATOM 8203 C CA . LEU B 1 314 ? -16.297 -19.797 7.488 1 97.5 314 LEU B CA 1
ATOM 8204 C C . LEU B 1 314 ? -16.016 -19.016 8.773 1 97.5 314 LEU B C 1
ATOM 8206 O O . LEU B 1 314 ? -15.078 -18.219 8.82 1 97.5 314 LEU B O 1
ATOM 8210 N N . HIS B 1 315 ? -16.812 -19.266 9.789 1 97.12 315 HIS B N 1
ATOM 8211 C CA . HIS B 1 315 ? -16.562 -18.656 11.086 1 97.12 315 HIS B CA 1
ATOM 8212 C C . HIS B 1 315 ? -15.258 -19.172 11.695 1 97.12 315 HIS B C 1
ATOM 8214 O O . HIS B 1 315 ? -14.508 -18.406 12.297 1 97.12 315 HIS B O 1
ATOM 8220 N N . ASP B 1 316 ? -15.062 -20.5 11.539 1 97.62 316 ASP B N 1
ATOM 8221 C CA . ASP B 1 316 ? -13.812 -21.094 12 1 97.62 316 ASP B CA 1
ATOM 8222 C C . ASP B 1 316 ? -12.617 -20.5 11.258 1 97.62 316 ASP B C 1
ATOM 8224 O O . ASP B 1 316 ? -11.578 -20.234 11.867 1 97.62 316 ASP B O 1
ATOM 8228 N N . PHE B 1 317 ? -12.781 -20.344 9.984 1 98.12 317 PHE B N 1
ATOM 8229 C CA . PHE B 1 317 ? -11.703 -19.781 9.18 1 98.12 317 PHE B CA 1
ATOM 8230 C C . PHE B 1 317 ? -11.438 -18.344 9.57 1 98.12 317 PHE B C 1
ATOM 8232 O O . PHE B 1 317 ? -10.281 -17.922 9.672 1 98.12 317 PHE B O 1
ATOM 8239 N N . GLU B 1 318 ? -12.5 -17.547 9.758 1 97.69 318 GLU B N 1
ATOM 8240 C CA . GLU B 1 318 ? -12.367 -16.172 10.203 1 97.69 318 GLU B CA 1
ATOM 8241 C C . GLU B 1 318 ? -11.594 -16.078 11.516 1 97.69 318 GLU B C 1
ATOM 8243 O O . GLU B 1 318 ? -10.695 -15.25 11.672 1 97.69 318 GLU B O 1
ATOM 8248 N N . ALA B 1 319 ? -11.977 -16.891 12.492 1 96.81 319 ALA B N 1
ATOM 8249 C CA . ALA B 1 319 ? -11.305 -16.922 13.789 1 96.81 319 ALA B CA 1
ATOM 8250 C C . ALA B 1 319 ? -9.836 -17.312 13.633 1 96.81 319 ALA B C 1
ATOM 8252 O O . ALA B 1 319 ? -8.969 -16.75 14.305 1 96.81 319 ALA B O 1
ATOM 8253 N N . TRP B 1 320 ? -9.594 -18.266 12.758 1 98 320 TRP B N 1
ATOM 8254 C CA . TRP B 1 320 ? -8.234 -18.734 12.484 1 98 320 TRP B CA 1
ATOM 8255 C C . TRP B 1 320 ? -7.383 -17.609 11.898 1 98 320 TRP B C 1
ATOM 8257 O O . TRP B 1 320 ? -6.23 -17.438 12.297 1 98 320 TRP B O 1
ATOM 8267 N N . LEU B 1 321 ? -7.957 -16.859 10.945 1 97.81 321 LEU B N 1
ATOM 8268 C CA . LEU B 1 321 ? -7.262 -15.727 10.352 1 97.81 321 LEU B CA 1
ATOM 8269 C C . LEU B 1 321 ? -6.996 -14.641 11.391 1 97.81 321 LEU B C 1
ATOM 8271 O O . LEU B 1 321 ? -5.926 -14.023 11.391 1 97.81 321 LEU B O 1
ATOM 8275 N N . SER B 1 322 ? -7.965 -14.414 12.219 1 95.56 322 SER B N 1
ATOM 8276 C CA . SER B 1 322 ? -7.848 -13.406 13.266 1 95.56 322 SER B CA 1
ATOM 8277 C C . SER B 1 322 ? -6.695 -13.727 14.211 1 95.56 322 SER B C 1
ATOM 8279 O O . SER B 1 322 ? -5.961 -12.828 14.625 1 95.56 322 SER B O 1
ATOM 8281 N N . THR B 1 323 ? -6.516 -14.961 14.5 1 95.38 323 THR B N 1
ATOM 8282 C CA . THR B 1 323 ? -5.516 -15.414 15.453 1 95.38 323 THR B CA 1
ATOM 8283 C C . THR B 1 323 ? -4.129 -15.43 14.82 1 95.38 323 THR B C 1
ATOM 8285 O O . THR B 1 323 ? -3.145 -15.039 15.453 1 95.38 323 THR B O 1
ATOM 8288 N N . ASN B 1 324 ? -4.059 -15.852 13.594 1 96.75 324 ASN B N 1
ATOM 8289 C CA . ASN B 1 324 ? -2.762 -16.172 13.008 1 96.75 324 ASN B CA 1
ATOM 8290 C C . ASN B 1 324 ? -2.256 -15.047 12.109 1 96.75 324 ASN B C 1
ATOM 8292 O O . ASN B 1 324 ? -1.061 -14.969 11.812 1 96.75 324 ASN B O 1
ATOM 8296 N N . TYR B 1 325 ? -3.109 -14.18 11.641 1 96.06 325 TYR B N 1
ATOM 8297 C CA . TYR B 1 325 ? -2.723 -13.078 10.758 1 96.06 325 TYR B CA 1
ATOM 8298 C C . TYR B 1 325 ? -3.193 -11.742 11.312 1 96.06 325 TYR B C 1
ATOM 8300 O O . TYR B 1 325 ? -2.49 -11.109 12.102 1 96.06 325 TYR B O 1
ATOM 8308 N N . GLY B 1 326 ? -4.469 -11.383 11.062 1 94.38 326 GLY B N 1
ATOM 8309 C CA . GLY B 1 326 ? -4.969 -10.109 11.57 1 94.38 326 GLY B CA 1
ATOM 8310 C C . GLY B 1 326 ? -6.484 -10.055 11.633 1 94.38 326 GLY B C 1
ATOM 8311 O O . GLY B 1 326 ? -7.168 -10.484 10.703 1 94.38 326 GLY B O 1
ATOM 8312 N N . ARG B 1 327 ? -6.953 -9.469 12.664 1 92.5 327 ARG B N 1
ATOM 8313 C CA . ARG B 1 327 ? -8.391 -9.375 12.898 1 92.5 327 ARG B CA 1
ATOM 8314 C C . ARG B 1 327 ? -9.039 -8.375 11.945 1 92.5 327 ARG B C 1
ATOM 8316 O O . ARG B 1 327 ? -10.164 -8.594 11.484 1 92.5 327 ARG B O 1
ATOM 8323 N N . ASN B 1 328 ? -8.328 -7.289 11.742 1 94.38 328 ASN B N 1
ATOM 8324 C CA . ASN B 1 328 ? -8.898 -6.203 10.945 1 94.38 328 ASN B CA 1
ATOM 8325 C C . ASN B 1 328 ? -8.336 -6.195 9.523 1 94.38 328 ASN B C 1
ATOM 8327 O O . ASN B 1 328 ? -8.117 -5.133 8.945 1 94.38 328 ASN B O 1
ATOM 8331 N N . TRP B 1 329 ? -8.07 -7.402 9.039 1 95.62 329 TRP B N 1
ATOM 8332 C CA . TRP B 1 329 ? -7.586 -7.617 7.676 1 95.62 329 TRP B CA 1
ATOM 8333 C C . TRP B 1 329 ? -8.758 -7.789 6.707 1 95.62 329 TRP B C 1
ATOM 8335 O O . TRP B 1 329 ? -9.805 -8.328 7.078 1 95.62 329 TRP B O 1
ATOM 8345 N N . HIS B 1 330 ? -8.664 -7.293 5.488 1 96.69 330 HIS B N 1
ATOM 8346 C CA . HIS B 1 330 ? -9.711 -7.414 4.48 1 96.69 330 HIS B CA 1
ATOM 8347 C C . HIS B 1 330 ? -10.203 -8.852 4.363 1 96.69 330 HIS B C 1
ATOM 8349 O O . HIS B 1 330 ? -11.406 -9.109 4.387 1 96.69 330 HIS B O 1
ATOM 8355 N N . LEU B 1 331 ? -9.25 -9.797 4.234 1 98 331 LEU B N 1
ATOM 8356 C CA . LEU B 1 331 ? -9.617 -11.195 4.035 1 98 331 LEU B CA 1
ATOM 8357 C C . LEU B 1 331 ? -10.422 -11.719 5.219 1 98 331 LEU B C 1
ATOM 8359 O O . LEU B 1 331 ? -11.398 -12.453 5.035 1 98 331 LEU B O 1
ATOM 8363 N N . THR B 1 332 ? -10 -11.32 6.473 1 97.75 332 THR B N 1
ATOM 8364 C CA . THR B 1 332 ? -10.68 -11.766 7.684 1 97.75 332 THR B CA 1
ATOM 8365 C C . THR B 1 332 ? -12.148 -11.336 7.668 1 97.75 332 THR B C 1
ATOM 8367 O O . THR B 1 332 ? -13.023 -12.102 8.062 1 97.75 332 THR B O 1
ATOM 8370 N N . LYS B 1 333 ? -12.422 -10.117 7.156 1 97.88 333 LYS B N 1
ATOM 8371 C CA . LYS B 1 333 ? -13.781 -9.594 7.137 1 97.88 333 LYS B CA 1
ATOM 8372 C C . LYS B 1 333 ? -14.57 -10.148 5.953 1 97.88 333 LYS B C 1
ATOM 8374 O O . LYS B 1 333 ? -15.797 -10.234 6.004 1 97.88 333 LYS B O 1
ATOM 8379 N N . LEU B 1 334 ? -13.883 -10.555 4.887 1 98.44 334 LEU B N 1
ATOM 8380 C CA . LEU B 1 334 ? -14.516 -11.023 3.66 1 98.44 334 LEU B CA 1
ATOM 8381 C C . LEU B 1 334 ? -14.969 -12.477 3.809 1 98.44 334 LEU B C 1
ATOM 8383 O O . LEU B 1 334 ? -16.031 -12.852 3.316 1 98.44 334 LEU B O 1
ATOM 8387 N N . VAL B 1 335 ? -14.188 -13.328 4.52 1 98.31 335 VAL B N 1
ATOM 8388 C CA . VAL B 1 335 ? -14.422 -14.773 4.512 1 98.31 335 VAL B CA 1
ATOM 8389 C C . VAL B 1 335 ? -15.758 -15.078 5.184 1 98.31 335 VAL B C 1
ATOM 8391 O O . VAL B 1 335 ? -16.453 -16.016 4.797 1 98.31 335 VAL B O 1
ATOM 8394 N N . LYS B 1 336 ? -16.125 -14.281 6.211 1 96.75 336 LYS B N 1
ATOM 8395 C CA . LYS B 1 336 ? -17.406 -14.523 6.863 1 96.75 336 LYS B CA 1
ATOM 8396 C C . LYS B 1 336 ? -18.562 -14.156 5.941 1 96.75 336 LYS B C 1
ATOM 8398 O O . LYS B 1 336 ? -19.719 -14.5 6.219 1 96.75 336 LYS B O 1
ATOM 8403 N N . ARG B 1 337 ? -18.266 -13.516 4.812 1 97.44 337 ARG B N 1
ATOM 8404 C CA . ARG B 1 337 ? -19.266 -13.141 3.811 1 97.44 337 ARG B CA 1
ATOM 8405 C C . ARG B 1 337 ? -19.188 -14.055 2.594 1 97.44 337 ARG B C 1
ATOM 8407 O O . ARG B 1 337 ? -19.781 -13.766 1.556 1 97.44 337 ARG B O 1
ATOM 8414 N N . GLY B 1 338 ? -18.328 -15.141 2.676 1 97.19 338 GLY B N 1
ATOM 8415 C CA . GLY B 1 338 ? -18.188 -16.125 1.612 1 97.19 338 GLY B CA 1
ATOM 8416 C C . GLY B 1 338 ? -17.281 -15.672 0.493 1 97.19 338 GLY B C 1
ATOM 8417 O O . GLY B 1 338 ? -17.359 -16.172 -0.629 1 97.19 338 GLY B O 1
ATOM 8418 N N . VAL B 1 339 ? -16.469 -14.648 0.765 1 98.12 339 VAL B N 1
ATOM 8419 C CA . VAL B 1 339 ? -15.602 -14.094 -0.266 1 98.12 339 VAL B CA 1
ATOM 8420 C C . VAL B 1 339 ? -14.141 -14.297 0.126 1 98.12 339 VAL B C 1
ATOM 8422 O O . VAL B 1 339 ? -13.758 -14.016 1.263 1 98.12 339 VAL B O 1
ATOM 8425 N N . GLY B 1 340 ? -13.344 -14.875 -0.765 1 97.81 340 GLY B N 1
ATOM 8426 C CA . GLY B 1 340 ? -11.898 -14.984 -0.587 1 97.81 340 GLY B CA 1
ATOM 8427 C C . GLY B 1 340 ? -11.117 -14.062 -1.496 1 97.81 340 GLY B C 1
ATOM 8428 O O . GLY B 1 340 ? -11.695 -13.328 -2.295 1 97.81 340 GLY B O 1
ATOM 8429 N N . ILE B 1 341 ? -9.844 -14.031 -1.276 1 97.38 341 ILE B N 1
ATOM 8430 C CA . ILE B 1 341 ? -8.914 -13.25 -2.086 1 97.38 341 ILE B CA 1
ATOM 8431 C C . ILE B 1 341 ? -7.781 -14.148 -2.58 1 97.38 341 ILE B C 1
ATOM 8433 O O . ILE B 1 341 ? -7.27 -14.984 -1.83 1 97.38 341 ILE B O 1
ATOM 8437 N N . HIS B 1 342 ? -7.43 -14 -3.826 1 93 342 HIS B N 1
ATOM 8438 C CA . HIS B 1 342 ? -6.309 -14.75 -4.371 1 93 342 HIS B CA 1
ATOM 8439 C C . HIS B 1 342 ? -5.344 -13.844 -5.121 1 93 342 HIS B C 1
ATOM 8441 O O . HIS B 1 342 ? -5.719 -13.227 -6.121 1 93 342 HIS B O 1
ATOM 8447 N N . ASN B 1 343 ? -4.203 -13.719 -4.652 1 90.56 343 ASN B N 1
ATOM 8448 C CA . ASN B 1 343 ? -3.139 -12.984 -5.328 1 90.56 343 ASN B CA 1
ATOM 8449 C C . ASN B 1 343 ? -1.775 -13.625 -5.082 1 90.56 343 ASN B C 1
ATOM 8451 O O . ASN B 1 343 ? -1.644 -14.516 -4.238 1 90.56 343 ASN B O 1
ATOM 8455 N N . GLY B 1 344 ? -0.751 -13.273 -5.82 1 85.81 344 GLY B N 1
ATOM 8456 C CA . GLY B 1 344 ? 0.542 -13.938 -5.824 1 85.81 344 GLY B CA 1
ATOM 8457 C C . GLY B 1 344 ? 1.366 -13.648 -4.582 1 85.81 344 GLY B C 1
ATOM 8458 O O . GLY B 1 344 ? 2.361 -14.328 -4.32 1 85.81 344 GLY B O 1
ATOM 8459 N N . GLN B 1 345 ? 0.911 -12.758 -3.695 1 89.75 345 GLN B N 1
ATOM 8460 C CA . GLN B 1 345 ? 1.727 -12.344 -2.561 1 89.75 345 GLN B CA 1
ATOM 8461 C C . GLN B 1 345 ? 1.366 -13.133 -1.306 1 89.75 345 GLN B C 1
ATOM 8463 O O . GLN B 1 345 ? 2.154 -13.203 -0.36 1 89.75 345 GLN B O 1
ATOM 8468 N N . LEU B 1 346 ? 0.179 -13.742 -1.259 1 93.81 346 LEU B N 1
ATOM 8469 C CA . LEU B 1 346 ? -0.284 -14.461 -0.078 1 93.81 346 LEU B CA 1
ATOM 8470 C C . LEU B 1 346 ? 0.571 -15.703 0.173 1 93.81 346 LEU B C 1
ATOM 8472 O O . LEU B 1 346 ? 1.166 -16.25 -0.758 1 93.81 346 LEU B O 1
ATOM 8476 N N . HIS B 1 347 ? 0.646 -16.078 1.441 1 94.88 347 HIS B N 1
ATOM 8477 C CA . HIS B 1 347 ? 1.301 -17.359 1.749 1 94.88 347 HIS B CA 1
ATOM 8478 C C . HIS B 1 347 ? 0.677 -18.5 0.963 1 94.88 347 HIS B C 1
ATOM 8480 O O . HIS B 1 347 ? -0.543 -18.547 0.792 1 94.88 347 HIS B O 1
ATOM 8486 N N . ARG B 1 348 ? 1.513 -19.359 0.54 1 90 348 ARG B N 1
ATOM 8487 C CA . ARG B 1 348 ? 1.074 -20.469 -0.299 1 90 348 ARG B CA 1
ATOM 8488 C C . ARG B 1 348 ? 0.014 -21.312 0.41 1 90 348 ARG B C 1
ATOM 8490 O O . ARG B 1 348 ? -0.99 -21.688 -0.195 1 90 348 ARG B O 1
ATOM 8497 N N . SER B 1 349 ? 0.278 -21.609 1.644 1 94.31 349 SER B N 1
ATOM 8498 C CA . SER B 1 349 ? -0.671 -22.422 2.402 1 94.31 349 SER B CA 1
ATOM 8499 C C . SER B 1 349 ? -2.027 -21.734 2.502 1 94.31 349 SER B C 1
ATOM 8501 O O . SER B 1 349 ? -3.07 -22.391 2.422 1 94.31 349 SER B O 1
ATOM 8503 N N . LEU B 1 350 ? -2.006 -20.422 2.629 1 95.5 350 LEU B N 1
ATOM 8504 C CA . LEU B 1 350 ? -3.246 -19.656 2.732 1 95.5 350 LEU B CA 1
ATOM 8505 C C . LEU B 1 350 ? -4.016 -19.688 1.416 1 95.5 350 LEU B C 1
ATOM 8507 O O . LEU B 1 350 ? -5.242 -19.812 1.411 1 95.5 350 LEU B O 1
ATOM 8511 N N . SER B 1 351 ? -3.326 -19.562 0.311 1 92.25 351 SER B N 1
ATOM 8512 C CA . SER B 1 351 ? -3.951 -19.656 -1.005 1 92.25 351 SER B CA 1
ATOM 8513 C C . SER B 1 351 ? -4.586 -21.031 -1.215 1 92.25 351 SER B C 1
ATOM 8515 O O . SER B 1 351 ? -5.703 -21.125 -1.721 1 92.25 351 SER B O 1
ATOM 8517 N N . GLN B 1 352 ? -3.904 -22.031 -0.781 1 90.88 352 GLN B N 1
ATOM 8518 C CA . GLN B 1 352 ? -4.398 -23.406 -0.938 1 90.88 352 GLN B CA 1
ATOM 8519 C C . GLN B 1 352 ? -5.652 -23.625 -0.101 1 90.88 352 GLN B C 1
ATOM 8521 O O . GLN B 1 352 ? -6.594 -24.281 -0.551 1 90.88 352 GLN B O 1
ATOM 8526 N N . ILE B 1 353 ? -5.613 -23.094 1.102 1 95.12 353 ILE B N 1
ATOM 8527 C CA . ILE B 1 353 ? -6.758 -23.219 1.997 1 95.12 353 ILE B CA 1
ATOM 8528 C C . ILE B 1 353 ? -7.988 -22.594 1.349 1 95.12 353 ILE B C 1
ATOM 8530 O O . ILE B 1 353 ? -9.07 -23.172 1.361 1 95.12 353 ILE B O 1
ATOM 8534 N N . GLN B 1 354 ? -7.805 -21.453 0.775 1 95.06 354 GLN B N 1
ATOM 8535 C CA . GLN B 1 354 ? -8.93 -20.734 0.173 1 95.06 354 GLN B CA 1
ATOM 8536 C C . GLN B 1 354 ? -9.461 -21.484 -1.045 1 95.06 354 GLN B C 1
ATOM 8538 O O . GLN B 1 354 ? -10.672 -21.531 -1.271 1 95.06 354 GLN B O 1
ATOM 8543 N N . ILE B 1 355 ? -8.547 -22.078 -1.803 1 90.69 355 ILE B N 1
ATOM 8544 C CA . ILE B 1 355 ? -8.969 -22.828 -2.975 1 90.69 355 ILE B CA 1
ATOM 8545 C C . ILE B 1 355 ? -9.766 -24.062 -2.537 1 90.69 355 ILE B C 1
ATOM 8547 O O . ILE B 1 355 ? -10.781 -24.391 -3.152 1 90.69 355 ILE B O 1
ATOM 8551 N N . ARG B 1 356 ? -9.312 -24.688 -1.486 1 91.88 356 ARG B N 1
ATOM 8552 C CA . ARG B 1 356 ? -10.047 -25.812 -0.938 1 91.88 356 ARG B CA 1
ATOM 8553 C C . ARG B 1 356 ? -11.438 -25.391 -0.473 1 91.88 356 ARG B C 1
ATOM 8555 O O . ARG B 1 356 ? -12.422 -26.078 -0.734 1 91.88 356 ARG B O 1
ATOM 8562 N N . LEU B 1 357 ? -11.469 -24.266 0.196 1 95.44 357 LEU B N 1
ATOM 8563 C CA . LEU B 1 357 ? -12.742 -23.75 0.695 1 95.44 357 LEU B CA 1
ATOM 8564 C C . LEU B 1 357 ? -13.664 -23.359 -0.458 1 95.44 357 LEU B C 1
ATOM 8566 O O . LEU B 1 357 ? -14.891 -23.484 -0.346 1 95.44 357 LEU B O 1
ATOM 8570 N N . PHE B 1 358 ? -13.109 -22.953 -1.532 1 93.25 358 PHE B N 1
ATOM 8571 C CA . PHE B 1 358 ? -13.898 -22.578 -2.705 1 93.25 358 PHE B CA 1
ATOM 8572 C C . PHE B 1 358 ? -14.531 -23.812 -3.338 1 93.25 358 PHE B C 1
ATOM 8574 O O . PHE B 1 358 ? -15.633 -23.734 -3.896 1 93.25 358 PHE B O 1
ATOM 8581 N N . GLU B 1 359 ? -13.844 -24.938 -3.229 1 87.69 359 GLU B N 1
ATOM 8582 C CA . GLU B 1 359 ? -14.375 -26.188 -3.752 1 87.69 359 GLU B CA 1
ATOM 8583 C C . GLU B 1 359 ? -15.398 -26.797 -2.799 1 87.69 359 GLU B C 1
ATOM 8585 O O . GLU B 1 359 ? -16.25 -27.594 -3.211 1 87.69 359 GLU B O 1
ATOM 8590 N N . ASP B 1 360 ? -15.336 -26.328 -1.559 1 89.62 360 ASP B N 1
ATOM 8591 C CA . ASP B 1 360 ? -16.234 -26.812 -0.516 1 89.62 360 ASP B CA 1
ATOM 8592 C C . ASP B 1 360 ? -17.609 -26.188 -0.642 1 89.62 360 ASP B C 1
ATOM 8594 O O . ASP B 1 360 ? -17.75 -24.969 -0.692 1 89.62 360 ASP B O 1
ATOM 8598 N N . PRO B 1 361 ? -18.672 -27 -0.708 1 87.19 361 PRO B N 1
ATOM 8599 C CA . PRO B 1 361 ? -20.031 -26.453 -0.817 1 87.19 361 PRO B CA 1
ATOM 8600 C C . PRO B 1 361 ? -20.375 -25.516 0.338 1 87.19 361 PRO B C 1
ATOM 8602 O O . PRO B 1 361 ? -21.172 -24.578 0.166 1 87.19 361 PRO B O 1
ATOM 8605 N N . ASP B 1 362 ? -19.781 -25.766 1.471 1 90.19 362 ASP B N 1
ATOM 8606 C CA . ASP B 1 362 ? -20.047 -24.922 2.631 1 90.19 362 ASP B CA 1
ATOM 8607 C C . ASP B 1 362 ? -18.891 -23.953 2.883 1 90.19 362 ASP B C 1
ATOM 8609 O O . ASP B 1 362 ? -18.672 -23.516 4.016 1 90.19 362 ASP B O 1
ATOM 8613 N N . GLY B 1 363 ? -18.172 -23.688 1.823 1 95.19 363 GLY B N 1
ATOM 8614 C CA . GLY B 1 363 ? -17.016 -22.812 1.956 1 95.19 363 GLY B CA 1
ATOM 8615 C C . GLY B 1 363 ? -17.203 -21.469 1.265 1 95.19 363 GLY B C 1
ATOM 8616 O O . GLY B 1 363 ? -18.234 -20.812 1.432 1 95.19 363 GLY B O 1
ATOM 8617 N N . LEU B 1 364 ? -16.234 -21.016 0.526 1 96.69 364 LEU B N 1
ATOM 8618 C CA . LEU B 1 364 ? -16.25 -19.734 -0.166 1 96.69 364 LEU B CA 1
ATOM 8619 C C . LEU B 1 364 ? -17.062 -19.828 -1.456 1 96.69 364 LEU B C 1
ATOM 8621 O O . LEU B 1 364 ? -17 -20.828 -2.164 1 96.69 364 LEU B O 1
ATOM 8625 N N . ASP B 1 365 ? -17.766 -18.797 -1.742 1 95.81 365 ASP B N 1
ATOM 8626 C CA . ASP B 1 365 ? -18.562 -18.75 -2.959 1 95.81 365 ASP B CA 1
ATOM 8627 C C . ASP B 1 365 ? -17.953 -17.828 -4 1 95.81 365 ASP B C 1
ATOM 8629 O O . ASP B 1 365 ? -18.25 -17.938 -5.191 1 95.81 365 ASP B O 1
ATOM 8633 N N . THR B 1 366 ? -17.188 -16.969 -3.531 1 96.88 366 THR B N 1
ATOM 8634 C CA . THR B 1 366 ? -16.594 -15.961 -4.41 1 96.88 366 THR B CA 1
ATOM 8635 C C . THR B 1 366 ? -15.109 -15.805 -4.117 1 96.88 366 THR B C 1
ATOM 8637 O O . THR B 1 366 ? -14.695 -15.82 -2.955 1 96.88 366 THR B O 1
ATOM 8640 N N . ILE B 1 367 ? -14.289 -15.695 -5.105 1 96.62 367 ILE B N 1
ATOM 8641 C CA . ILE B 1 367 ? -12.883 -15.336 -4.957 1 96.62 367 ILE B CA 1
ATOM 8642 C C . ILE B 1 367 ? -12.555 -14.133 -5.836 1 96.62 367 ILE B C 1
ATOM 8644 O O . ILE B 1 367 ? -12.867 -14.125 -7.027 1 96.62 367 ILE B O 1
ATOM 8648 N N . VAL B 1 368 ? -12.094 -13.078 -5.246 1 97.31 368 VAL B N 1
ATOM 8649 C CA . VAL B 1 368 ? -11.57 -11.922 -5.961 1 97.31 368 VAL B CA 1
ATOM 8650 C C . VAL B 1 368 ? -10.07 -12.102 -6.199 1 97.31 368 VAL B C 1
ATOM 8652 O O . VAL B 1 368 ? -9.305 -12.328 -5.258 1 97.31 368 VAL B O 1
ATOM 8655 N N . SER B 1 369 ? -9.633 -11.961 -7.473 1 93.56 369 SER B N 1
ATOM 8656 C CA . SER B 1 369 ? -8.25 -12.367 -7.73 1 93.56 369 SER B CA 1
ATOM 8657 C C . SER B 1 369 ? -7.586 -11.445 -8.75 1 93.56 369 SER B C 1
ATOM 8659 O O . SER B 1 369 ? -8.266 -10.703 -9.461 1 93.56 369 SER B O 1
ATOM 8661 N N . THR B 1 370 ? -6.289 -11.398 -8.719 1 90.12 370 THR B N 1
ATOM 8662 C CA . THR B 1 370 ? -5.5 -10.906 -9.844 1 90.12 370 THR B CA 1
ATOM 8663 C C . THR B 1 370 ? -5.316 -12 -10.891 1 90.12 370 THR B C 1
ATOM 8665 O O . THR B 1 370 ? -6.105 -12.945 -10.961 1 90.12 370 THR B O 1
ATOM 8668 N N . SER B 1 371 ? -4.309 -11.891 -11.711 1 82.44 371 SER B N 1
ATOM 8669 C CA . SER B 1 371 ? -4.035 -12.898 -12.734 1 82.44 371 SER B CA 1
ATOM 8670 C C . SER B 1 371 ? -3.459 -14.164 -12.117 1 82.44 371 SER B C 1
ATOM 8672 O O . SER B 1 371 ? -3.338 -15.195 -12.789 1 82.44 371 SER B O 1
ATOM 8674 N N . SER B 1 372 ? -3.305 -14.117 -10.812 1 80.06 372 SER B N 1
ATOM 8675 C CA . SER B 1 372 ? -2.711 -15.25 -10.117 1 80.06 372 SER B CA 1
ATOM 8676 C C . SER B 1 372 ? -3.586 -16.5 -10.25 1 80.06 372 SER B C 1
ATOM 8678 O O . SER B 1 372 ? -3.086 -17.625 -10.195 1 80.06 372 SER B O 1
ATOM 8680 N N . ILE B 1 373 ? -4.828 -16.312 -10.422 1 76.62 373 ILE B N 1
ATOM 8681 C CA . ILE B 1 373 ? -5.758 -17.438 -10.461 1 76.62 373 ILE B CA 1
ATOM 8682 C C . ILE B 1 373 ? -5.594 -18.188 -11.773 1 76.62 373 ILE B C 1
ATOM 8684 O O . ILE B 1 373 ? -5.973 -19.359 -11.867 1 76.62 373 ILE B O 1
ATOM 8688 N N . ILE B 1 374 ? -5.078 -17.469 -12.844 1 74.56 374 ILE B N 1
ATOM 8689 C CA . ILE B 1 374 ? -4.887 -18.062 -14.156 1 74.56 374 ILE B CA 1
ATOM 8690 C C . ILE B 1 374 ? -3.77 -19.109 -14.094 1 74.56 374 ILE B C 1
ATOM 8692 O O . ILE B 1 374 ? -3.857 -20.156 -14.727 1 74.56 374 ILE B O 1
ATOM 8696 N N . GLU B 1 375 ? -2.723 -18.812 -13.359 1 66.12 375 GLU B N 1
ATOM 8697 C CA . GLU B 1 375 ? -1.513 -19.641 -13.352 1 66.12 375 GLU B CA 1
ATOM 8698 C C . GLU B 1 375 ? -1.505 -20.594 -12.172 1 66.12 375 GLU B C 1
ATOM 8700 O O . GLU B 1 375 ? -0.668 -21.5 -12.102 1 66.12 375 GLU B O 1
ATOM 8705 N N . GLY B 1 376 ? -2.498 -20.578 -11.562 1 58.56 376 GLY B N 1
ATOM 8706 C CA . GLY B 1 376 ? -2.092 -21.266 -10.352 1 58.56 376 GLY B CA 1
ATOM 8707 C C . GLY B 1 376 ? -3.145 -22.234 -9.828 1 58.56 376 GLY B C 1
ATOM 8708 O O . GLY B 1 376 ? -2.947 -22.875 -8.789 1 58.56 376 GLY B O 1
ATOM 8709 N N . VAL B 1 377 ? -4.355 -22.266 -10.477 1 64.62 377 VAL B N 1
ATOM 8710 C CA . VAL B 1 377 ? -5.266 -23.047 -9.648 1 64.62 377 VAL B CA 1
ATOM 8711 C C . VAL B 1 377 ? -6.367 -23.656 -10.516 1 64.62 377 VAL B C 1
ATOM 8713 O O . VAL B 1 377 ? -6.812 -23.031 -11.484 1 64.62 377 VAL B O 1
ATOM 8716 N N . ASN B 1 378 ? -6.457 -24.953 -10.328 1 69.62 378 ASN B N 1
ATOM 8717 C CA . ASN B 1 378 ? -7.598 -25.625 -10.945 1 69.62 378 ASN B CA 1
ATOM 8718 C C . ASN B 1 378 ? -8.898 -25.312 -10.211 1 69.62 378 ASN B C 1
ATOM 8720 O O . ASN B 1 378 ? -9.172 -25.875 -9.156 1 69.62 378 ASN B O 1
ATOM 8724 N N . THR B 1 379 ? -9.43 -24.203 -10.586 1 75.5 379 THR B N 1
ATOM 8725 C CA . THR B 1 379 ? -10.711 -23.828 -10.008 1 75.5 379 THR B CA 1
ATOM 8726 C C . THR B 1 379 ? -11.789 -23.766 -11.086 1 75.5 379 THR B C 1
ATOM 8728 O O . THR B 1 379 ? -11.484 -23.594 -12.266 1 75.5 379 THR B O 1
ATOM 8731 N N . SER B 1 380 ? -12.977 -24.203 -10.75 1 78.31 380 SER B N 1
ATOM 8732 C CA . SER B 1 380 ? -14.109 -24.062 -11.656 1 78.31 380 SER B CA 1
ATOM 8733 C C . SER B 1 380 ? -15.195 -23.188 -11.047 1 78.31 380 SER B C 1
ATOM 8735 O O . SER B 1 380 ? -15.508 -23.312 -9.859 1 78.31 380 SER B O 1
ATOM 8737 N N . ALA B 1 381 ? -15.461 -22.203 -11.766 1 89.06 381 ALA B N 1
ATOM 8738 C CA . ALA B 1 381 ? -16.547 -21.328 -11.375 1 89.06 381 ALA B CA 1
ATOM 8739 C C . ALA B 1 381 ? -17.625 -21.25 -12.461 1 89.06 381 ALA B C 1
ATOM 8741 O O . ALA B 1 381 ? -17.312 -21.359 -13.656 1 89.06 381 ALA B O 1
ATOM 8742 N N . GLU B 1 382 ? -18.766 -21.219 -12.016 1 91.44 382 GLU B N 1
ATOM 8743 C CA . GLU B 1 382 ? -19.859 -21.031 -12.977 1 91.44 382 GLU B CA 1
ATOM 8744 C C . GLU B 1 382 ? -19.875 -19.594 -13.523 1 91.44 382 GLU B C 1
ATOM 8746 O O . GLU B 1 382 ? -20.156 -19.375 -14.695 1 91.44 382 GLU B O 1
ATOM 8751 N N . ASN B 1 383 ? -19.547 -18.703 -12.648 1 94.94 383 ASN B N 1
ATOM 8752 C CA . ASN B 1 383 ? -19.547 -17.297 -13.023 1 94.94 383 ASN B CA 1
ATOM 8753 C C . ASN B 1 383 ? -18.141 -16.703 -13.008 1 94.94 383 ASN B C 1
ATOM 8755 O O . ASN B 1 383 ? -17.375 -16.938 -12.07 1 94.94 383 ASN B O 1
ATOM 8759 N N . ILE B 1 384 ? -17.844 -16.016 -14.055 1 95.31 384 ILE B N 1
ATOM 8760 C CA . ILE B 1 384 ? -16.609 -15.234 -14.117 1 95.31 384 ILE B CA 1
ATOM 8761 C C . ILE B 1 384 ? -16.938 -13.758 -14.359 1 95.31 384 ILE B C 1
ATOM 8763 O O . ILE B 1 384 ? -17.703 -13.438 -15.273 1 95.31 384 ILE B O 1
ATOM 8767 N N . VAL B 1 385 ? -16.469 -12.922 -13.523 1 96.94 385 VAL B N 1
ATOM 8768 C CA . VAL B 1 385 ? -16.672 -11.484 -13.703 1 96.94 385 VAL B CA 1
ATOM 8769 C C . VAL B 1 385 ? -15.336 -10.828 -14.047 1 96.94 385 VAL B C 1
ATOM 8771 O O . VAL B 1 385 ? -14.383 -10.891 -13.273 1 96.94 385 VAL B O 1
ATOM 8774 N N . ILE B 1 386 ? -15.273 -10.227 -15.203 1 95.62 386 ILE B N 1
ATOM 8775 C CA . ILE B 1 386 ? -14.109 -9.438 -15.594 1 95.62 386 ILE B CA 1
ATOM 8776 C C . ILE B 1 386 ? -14.312 -7.977 -15.188 1 95.62 386 ILE B C 1
ATOM 8778 O O . ILE B 1 386 ? -14.844 -7.18 -15.961 1 95.62 386 ILE B O 1
ATOM 8782 N N . TRP B 1 387 ? -13.812 -7.652 -14.039 1 95.06 387 TRP B N 1
ATOM 8783 C CA . TRP B 1 387 ? -14.008 -6.328 -13.461 1 95.06 387 TRP B CA 1
ATOM 8784 C C . TRP B 1 387 ? -13.18 -5.281 -14.203 1 95.06 387 TRP B C 1
ATOM 8786 O O . TRP B 1 387 ? -13.609 -4.137 -14.359 1 95.06 387 TRP B O 1
ATOM 8796 N N . SER B 1 388 ? -12.008 -5.734 -14.594 1 90.44 388 SER B N 1
ATOM 8797 C CA . SER B 1 388 ? -11.055 -4.832 -15.234 1 90.44 388 SER B CA 1
ATOM 8798 C C . SER B 1 388 ? -10.391 -5.492 -16.438 1 90.44 388 SER B C 1
ATOM 8800 O O . SER B 1 388 ? -10.219 -6.711 -16.469 1 90.44 388 SER B O 1
ATOM 8802 N N . ASN B 1 389 ? -10.07 -4.723 -17.422 1 87.44 389 ASN B N 1
ATOM 8803 C CA . ASN B 1 389 ? -9.406 -5.242 -18.609 1 87.44 389 ASN B CA 1
ATOM 8804 C C . ASN B 1 389 ? -7.895 -5.051 -18.531 1 87.44 389 ASN B C 1
ATOM 8806 O O . ASN B 1 389 ? -7.203 -5.109 -19.547 1 87.44 389 ASN B O 1
ATOM 8810 N N . LYS B 1 390 ? -7.5 -4.902 -17.359 1 83 390 LYS B N 1
ATOM 8811 C CA . LYS B 1 390 ? -6.07 -4.68 -17.188 1 83 390 LYS B CA 1
ATOM 8812 C C . LYS B 1 390 ? -5.348 -5.98 -16.844 1 83 390 LYS B C 1
ATOM 8814 O O . LYS B 1 390 ? -5.953 -6.91 -16.297 1 83 390 LYS B O 1
ATOM 8819 N N . LYS B 1 391 ? -4.094 -6.242 -17.312 1 74.25 391 LYS B N 1
ATOM 8820 C CA . LYS B 1 391 ? -3.33 -7.465 -17.094 1 74.25 391 LYS B CA 1
ATOM 8821 C C . LYS B 1 391 ? -2.748 -7.496 -15.68 1 74.25 391 LYS B C 1
ATOM 8823 O O . LYS B 1 391 ? -2.617 -8.562 -15.078 1 74.25 391 LYS B O 1
ATOM 8828 N N . GLY B 1 392 ? -2.682 -6.441 -14.961 1 61.97 392 GLY B N 1
ATOM 8829 C CA . GLY B 1 392 ? -2.049 -6.422 -13.656 1 61.97 392 GLY B CA 1
ATOM 8830 C C . GLY B 1 392 ? -0.547 -6.625 -13.711 1 61.97 392 GLY B C 1
ATOM 8831 O O . GLY B 1 392 ? 0.003 -6.922 -14.781 1 61.97 392 GLY B O 1
ATOM 8832 N N . GLY B 1 393 ? 0.474 -6.383 -12.695 1 57.44 393 GLY B N 1
ATOM 8833 C CA . GLY B 1 393 ? 1.906 -6.602 -12.57 1 57.44 393 GLY B CA 1
ATOM 8834 C C . GLY B 1 393 ? 2.732 -5.391 -12.961 1 57.44 393 GLY B C 1
ATOM 8835 O O . GLY B 1 393 ? 2.186 -4.312 -13.211 1 57.44 393 GLY B O 1
ATOM 8836 N N . ARG B 1 394 ? 4.109 -5.613 -13.062 1 50.5 394 ARG B N 1
ATOM 8837 C CA . ARG B 1 394 ? 5.078 -4.566 -13.367 1 50.5 394 ARG B CA 1
ATOM 8838 C C . ARG B 1 394 ? 5.027 -4.188 -14.844 1 50.5 394 ARG B C 1
ATOM 8840 O O . ARG B 1 394 ? 5.055 -5.062 -15.719 1 50.5 394 ARG B O 1
ATOM 8847 N N . GLY B 1 395 ? 4.535 -2.67 -15.125 1 46.53 395 GLY B N 1
ATOM 8848 C CA . GLY B 1 395 ? 4.578 -2.201 -16.5 1 46.53 395 GLY B CA 1
ATOM 8849 C C . GLY B 1 395 ? 3.244 -2.32 -17.219 1 46.53 395 GLY B C 1
ATOM 8850 O O . GLY B 1 395 ? 3.191 -2.328 -18.438 1 46.53 395 GLY B O 1
ATOM 8851 N N . ASN B 1 396 ? 2.164 -2.904 -16.516 1 55.5 396 ASN B N 1
ATOM 8852 C CA . ASN B 1 396 ? 1.414 -3.889 -17.297 1 55.5 396 ASN B CA 1
ATOM 8853 C C . ASN B 1 396 ? 0.294 -3.236 -18.094 1 55.5 396 ASN B C 1
ATOM 8855 O O . ASN B 1 396 ? -0.557 -2.543 -17.531 1 55.5 396 ASN B O 1
ATOM 8859 N N . PRO B 1 397 ? 0.34 -3.314 -19.25 1 62.5 397 PRO B N 1
ATOM 8860 C CA . PRO B 1 397 ? -0.538 -2.963 -20.359 1 62.5 397 PRO B CA 1
ATOM 8861 C C . PRO B 1 397 ? -1.942 -3.545 -20.219 1 62.5 397 PRO B C 1
ATOM 8863 O O . PRO B 1 397 ? -2.188 -4.355 -19.328 1 62.5 397 PRO B O 1
ATOM 8866 N N . LYS B 1 398 ? -2.811 -3.322 -21.156 1 73.25 398 LYS B N 1
ATOM 8867 C CA . LYS B 1 398 ? -4.145 -3.873 -21.375 1 73.25 398 LYS B CA 1
ATOM 8868 C C . LYS B 1 398 ? -4.105 -5.398 -21.438 1 73.25 398 LYS B C 1
ATOM 8870 O O . LYS B 1 398 ? -3.121 -5.98 -21.891 1 73.25 398 LYS B O 1
ATOM 8875 N N . LEU B 1 399 ? -5.062 -5.938 -20.734 1 83.19 399 LEU B N 1
ATOM 8876 C CA . LEU B 1 399 ? -5.258 -7.379 -20.828 1 83.19 399 LEU B CA 1
ATOM 8877 C C 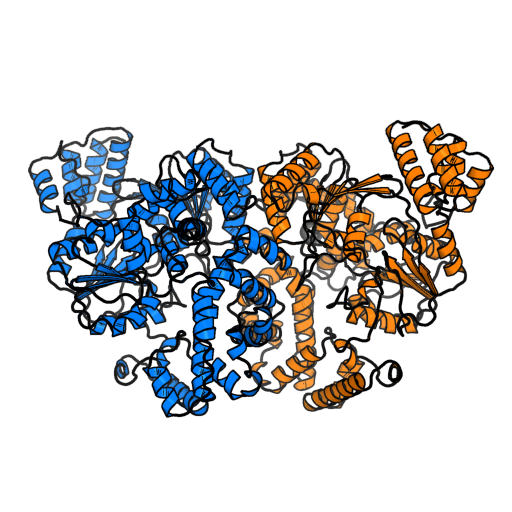. LEU B 1 399 ? -5.148 -7.859 -22.266 1 83.19 399 LEU B C 1
ATOM 8879 O O . LEU B 1 399 ? -5.793 -7.309 -23.156 1 83.19 399 LEU B O 1
ATOM 8883 N N . ASP B 1 400 ? -4.176 -8.648 -22.594 1 83.44 400 ASP B N 1
ATOM 8884 C CA . ASP B 1 400 ? -4.055 -9.18 -23.953 1 83.44 400 ASP B CA 1
ATOM 8885 C C . ASP B 1 400 ? -5.055 -10.305 -24.188 1 83.44 400 ASP B C 1
ATOM 8887 O O . ASP B 1 400 ? -5.594 -10.875 -23.234 1 83.44 400 ASP B O 1
ATOM 8891 N N . ASP B 1 401 ? -5.281 -10.57 -25.391 1 88.81 401 ASP B N 1
ATOM 8892 C CA . ASP B 1 401 ? -6.285 -11.547 -25.797 1 88.81 401 ASP B CA 1
ATOM 8893 C C . ASP B 1 401 ? -5.953 -12.93 -25.234 1 88.81 401 ASP B C 1
ATOM 8895 O O . ASP B 1 401 ? -6.848 -13.68 -24.844 1 88.81 401 ASP B O 1
ATOM 8899 N N . PHE B 1 402 ? -4.762 -13.211 -25.188 1 85.94 402 PHE B N 1
ATOM 8900 C CA . PHE B 1 402 ? -4.316 -14.516 -24.703 1 85.94 402 PHE B CA 1
ATOM 8901 C C . PHE B 1 402 ? -4.688 -14.695 -23.234 1 85.94 402 PHE B C 1
ATOM 8903 O O . PHE B 1 402 ? -5.289 -15.703 -22.859 1 85.94 402 PHE B O 1
ATOM 8910 N N . THR B 1 403 ? -4.309 -13.75 -22.422 1 86.12 403 THR B N 1
ATOM 8911 C CA . THR B 1 403 ? -4.598 -13.805 -21 1 86.12 403 THR B CA 1
ATOM 8912 C C . THR B 1 403 ? -6.105 -13.781 -20.75 1 86.12 403 THR B C 1
ATOM 8914 O O . THR B 1 403 ? -6.605 -14.477 -19.875 1 86.12 403 THR B O 1
ATOM 8917 N N . TYR B 1 404 ? -6.766 -12.992 -21.562 1 90.56 404 TYR B N 1
ATOM 8918 C CA . TYR B 1 404 ? -8.219 -12.898 -21.469 1 90.56 404 TYR B CA 1
ATOM 8919 C C . TYR B 1 404 ? -8.867 -14.266 -21.672 1 90.56 404 TYR B C 1
ATOM 8921 O O . TYR B 1 404 ? -9.703 -14.688 -20.875 1 90.56 404 TYR B O 1
ATOM 8929 N N . LYS B 1 405 ? -8.453 -14.945 -22.641 1 88.81 405 LYS B N 1
ATOM 8930 C CA . LYS B 1 405 ? -9.008 -16.25 -22.969 1 88.81 405 LYS B CA 1
ATOM 8931 C C . LYS B 1 405 ? -8.711 -17.266 -21.859 1 88.81 405 LYS B C 1
ATOM 8933 O O . LYS B 1 405 ? -9.531 -18.156 -21.578 1 88.81 405 LYS B O 1
ATOM 8938 N N . ASN B 1 406 ? -7.613 -17.094 -21.266 1 87.31 406 ASN B N 1
ATOM 8939 C CA . ASN B 1 406 ? -7.258 -18 -20.172 1 87.31 406 ASN B CA 1
ATOM 8940 C C . ASN B 1 406 ? -8.117 -17.75 -18.938 1 87.31 406 ASN B C 1
ATOM 8942 O O . ASN B 1 406 ? -8.438 -18.688 -18.203 1 87.31 406 ASN B O 1
ATOM 8946 N N . ILE B 1 407 ? -8.461 -16.531 -18.703 1 89.5 407 ILE B N 1
ATOM 8947 C CA . ILE B 1 407 ? -9.289 -16.188 -17.547 1 89.5 407 ILE B CA 1
ATOM 8948 C C . ILE B 1 407 ? -10.703 -16.703 -17.75 1 89.5 407 ILE B C 1
ATOM 8950 O O . ILE B 1 407 ? -11.242 -17.406 -16.891 1 89.5 407 ILE B O 1
ATOM 8954 N N . ILE B 1 408 ? -11.289 -16.406 -18.906 1 90.56 408 ILE B N 1
ATOM 8955 C CA . ILE B 1 408 ? -12.688 -16.766 -19.094 1 90.56 408 ILE B CA 1
ATOM 8956 C C . ILE B 1 408 ? -12.805 -18.281 -19.266 1 90.56 408 ILE B C 1
ATOM 8958 O O . ILE B 1 408 ? -13.859 -18.859 -18.984 1 90.56 408 ILE B O 1
ATOM 8962 N N . GLY B 1 409 ? -11.727 -18.922 -19.688 1 87 409 GLY B N 1
ATOM 8963 C CA . GLY B 1 409 ? -11.719 -20.375 -19.844 1 87 409 GLY B CA 1
ATOM 8964 C C . GLY B 1 409 ? -11.867 -21.109 -18.531 1 87 409 GLY B C 1
ATOM 8965 O O . GLY B 1 409 ? -12.164 -22.312 -18.516 1 87 409 GLY B O 1
ATOM 8966 N N . ARG B 1 410 ? -11.781 -20.328 -17.484 1 83.25 410 ARG B N 1
ATOM 8967 C CA . ARG B 1 410 ? -11.945 -20.938 -16.172 1 83.25 410 ARG B CA 1
ATOM 8968 C C . ARG B 1 410 ? -13.422 -21 -15.781 1 83.25 410 ARG B C 1
ATOM 8970 O O . ARG B 1 410 ? -13.766 -21.594 -14.75 1 83.25 410 ARG B O 1
ATOM 8977 N N . GLY B 1 411 ? -14.164 -20.344 -16.797 1 84.5 411 GLY B N 1
ATOM 8978 C CA . GLY B 1 411 ? -15.602 -20.391 -16.609 1 84.5 411 GLY B CA 1
ATOM 8979 C C . GLY B 1 411 ? -16.203 -21.719 -17.016 1 84.5 411 GLY B C 1
ATOM 8980 O O . GLY B 1 411 ? -16.188 -22.109 -18.188 1 84.5 411 GLY B O 1
ATOM 8981 N N . ALA B 1 412 ? -16.531 -22.672 -16.156 1 81.81 412 ALA B N 1
ATOM 8982 C CA . ALA B 1 412 ? -17.141 -23.984 -16.359 1 81.81 412 ALA B CA 1
ATOM 8983 C C . ALA B 1 412 ? -16.062 -25.062 -16.484 1 81.81 412 ALA B C 1
ATOM 8985 O O . ALA B 1 412 ? -14.906 -24.781 -16.781 1 81.81 412 ALA B O 1
ATOM 8986 N N . ARG B 1 413 ? -16.344 -26.172 -16.219 1 75.5 413 ARG B N 1
ATOM 8987 C CA . ARG B 1 413 ? -15.461 -27.328 -16.312 1 75.5 413 ARG B CA 1
ATOM 8988 C C . ARG B 1 413 ? -16.25 -28.609 -16.578 1 75.5 413 ARG B C 1
ATOM 8990 O O . ARG B 1 413 ? -17.359 -28.766 -16.062 1 75.5 413 ARG B O 1
ATOM 8997 N N . MET B 1 414 ? -15.57 -29.375 -17.297 1 73.94 414 MET B N 1
ATOM 8998 C CA . MET B 1 414 ? -16.188 -30.656 -17.656 1 73.94 414 MET B CA 1
ATOM 8999 C C . MET B 1 414 ? -16.641 -31.406 -16.406 1 73.94 414 MET B C 1
ATOM 9001 O O . MET B 1 414 ? -15.906 -31.484 -15.422 1 73.94 414 MET B O 1
ATOM 9005 N N . PHE B 1 415 ? -17.812 -31.812 -16.469 1 65.06 415 PHE B N 1
ATOM 9006 C CA . PHE B 1 415 ? -18.484 -32.625 -15.477 1 65.06 415 PHE B CA 1
ATOM 9007 C C . PHE B 1 415 ? -18.953 -31.781 -14.305 1 65.06 415 PHE B C 1
ATOM 9009 O O . PHE B 1 415 ? -19.594 -32.312 -13.383 1 65.06 415 PHE B O 1
ATOM 9016 N N . ARG B 1 416 ? -18.578 -30.5 -14.273 1 74.19 416 ARG B N 1
ATOM 9017 C CA . ARG B 1 416 ? -19.062 -29.641 -13.211 1 74.19 416 ARG B CA 1
ATOM 9018 C C . ARG B 1 416 ? -20.125 -28.672 -13.727 1 74.19 416 ARG B C 1
ATOM 9020 O O . ARG B 1 416 ? -21.25 -28.641 -13.219 1 74.19 416 ARG B O 1
ATOM 9027 N N . HIS B 1 417 ? -19.609 -27.938 -14.711 1 80.62 417 HIS B N 1
ATOM 9028 C CA . HIS B 1 417 ? -20.516 -27 -15.352 1 80.62 417 HIS B CA 1
ATOM 9029 C C . HIS B 1 417 ? -20.406 -27.062 -16.875 1 80.62 417 HIS B C 1
ATOM 9031 O O . HIS B 1 417 ? -19.328 -26.844 -17.422 1 80.62 417 HIS B O 1
ATOM 9037 N N . PHE B 1 418 ? -21.562 -27.281 -17.484 1 84.88 418 PHE B N 1
ATOM 9038 C CA . PHE B 1 418 ? -21.562 -27.312 -18.938 1 84.88 418 PHE B CA 1
ATOM 9039 C C . PHE B 1 418 ? -21.391 -25.906 -19.5 1 84.88 418 PHE B C 1
ATOM 9041 O O . PHE B 1 418 ? -20.688 -25.719 -20.5 1 84.88 418 PHE B O 1
ATOM 9048 N N . VAL B 1 419 ? -22 -25.047 -18.766 1 88.94 419 VAL B N 1
ATOM 9049 C CA . VAL B 1 419 ? -22.031 -23.672 -19.266 1 88.94 419 VAL B CA 1
ATOM 9050 C C . VAL B 1 419 ? -21.453 -22.719 -18.234 1 88.94 419 VAL B C 1
ATOM 9052 O O . VAL B 1 419 ? -21.844 -22.75 -17.062 1 88.94 419 VAL B O 1
ATOM 9055 N N . GLY B 1 420 ? -20.422 -21.969 -18.641 1 92.44 420 GLY B N 1
ATOM 9056 C CA . GLY B 1 420 ? -19.875 -20.906 -17.828 1 92.44 420 GLY B CA 1
ATOM 9057 C C . GLY B 1 420 ? -20.406 -19.531 -18.219 1 92.44 420 GLY B C 1
ATOM 9058 O O . GLY B 1 420 ? -20.547 -19.234 -19.406 1 92.44 420 GLY B O 1
ATOM 9059 N N . LYS B 1 421 ? -20.828 -18.75 -17.25 1 94.88 421 LYS B N 1
ATOM 9060 C CA . LYS B 1 421 ? -21.312 -17.391 -17.5 1 94.88 421 LYS B CA 1
ATOM 9061 C C . LYS B 1 421 ? -20.203 -16.375 -17.297 1 94.88 421 LYS B C 1
ATOM 9063 O O . LYS B 1 421 ? -19.656 -16.25 -16.188 1 94.88 421 LYS B O 1
ATOM 9068 N N . ILE B 1 422 ? -19.891 -15.633 -18.375 1 96.19 422 ILE B N 1
ATOM 9069 C CA . ILE B 1 422 ? -18.812 -14.648 -18.328 1 96.19 422 ILE B CA 1
ATOM 9070 C C . ILE B 1 422 ? -19.406 -13.242 -18.375 1 96.19 422 ILE B C 1
ATOM 9072 O O . ILE B 1 422 ? -20.031 -12.859 -19.359 1 96.19 422 ILE B O 1
ATOM 9076 N N . TYR B 1 423 ? -19.219 -12.5 -17.328 1 97.12 423 TYR B N 1
ATOM 9077 C CA . TYR B 1 423 ? -19.688 -11.125 -17.266 1 97.12 423 TYR B CA 1
ATOM 9078 C C . TYR B 1 423 ? -18.547 -10.148 -17.5 1 97.12 423 TYR B C 1
ATOM 9080 O O . TYR B 1 423 ? -17.672 -9.992 -16.656 1 97.12 423 TYR B O 1
ATOM 9088 N N . ILE B 1 424 ? -18.609 -9.461 -18.641 1 96.88 424 ILE B N 1
ATOM 9089 C CA . ILE B 1 424 ? -17.531 -8.578 -19.062 1 96.88 424 ILE B CA 1
ATOM 9090 C C . ILE B 1 424 ? -17.906 -7.129 -18.766 1 96.88 424 ILE B C 1
ATOM 9092 O O . ILE B 1 424 ? -18.719 -6.535 -19.484 1 96.88 424 ILE B O 1
ATOM 9096 N N . LEU B 1 425 ? -17.25 -6.555 -17.797 1 96.06 425 LEU B N 1
ATOM 9097 C CA . LEU B 1 425 ? -17.641 -5.227 -17.344 1 96.06 425 LEU B CA 1
ATOM 9098 C C . LEU B 1 425 ? -16.781 -4.148 -17.984 1 96.06 425 LEU B C 1
ATOM 9100 O O . LEU B 1 425 ? -17.109 -2.963 -17.938 1 96.06 425 LEU B O 1
ATOM 9104 N N . GLU B 1 426 ? -15.672 -4.484 -18.547 1 92.75 426 GLU B N 1
ATOM 9105 C CA . GLU B 1 426 ? -14.859 -3.596 -19.375 1 92.75 426 GLU B CA 1
ATOM 9106 C C . GLU B 1 426 ? -14.539 -4.23 -20.719 1 92.75 426 GLU B C 1
ATOM 9108 O O . GLU B 1 426 ? -14.477 -5.453 -20.844 1 92.75 426 GLU B O 1
ATOM 9113 N N . GLU B 1 427 ? -14.297 -3.416 -21.672 1 91.75 427 GLU B N 1
ATOM 9114 C CA . GLU B 1 427 ? -14.086 -3.9 -23.031 1 91.75 427 GLU B CA 1
ATOM 9115 C C . GLU B 1 427 ? -12.93 -4.895 -23.094 1 91.75 427 GLU B C 1
ATOM 9117 O O . GLU B 1 427 ? -11.82 -4.586 -22.656 1 91.75 427 GLU B O 1
ATOM 9122 N N . PRO B 1 428 ? -13.195 -6.062 -23.594 1 92.12 428 PRO B N 1
ATOM 9123 C CA . PRO B 1 428 ? -12.125 -7.059 -23.719 1 92.12 428 PRO B CA 1
ATOM 9124 C C . PRO B 1 428 ? -11.141 -6.727 -24.828 1 92.12 428 PRO B C 1
ATOM 9126 O O . PRO B 1 428 ? -11.422 -5.871 -25.672 1 92.12 428 PRO B O 1
ATOM 9129 N N . PRO B 1 429 ? -10 -7.285 -24.781 1 89.75 429 PRO B N 1
ATOM 9130 C CA . PRO B 1 429 ? -9.047 -7.043 -25.875 1 89.75 429 PRO B CA 1
ATOM 9131 C C . PRO B 1 429 ? -9.523 -7.594 -27.219 1 89.75 429 PRO B C 1
ATOM 9133 O O . PRO B 1 429 ? -10.352 -8.508 -27.25 1 89.75 429 PRO B O 1
ATOM 9136 N N . ALA B 1 430 ? -9 -6.969 -28.234 1 87.75 430 ALA B N 1
ATOM 9137 C CA . ALA B 1 430 ? -9.289 -7.48 -29.578 1 87.75 430 ALA B CA 1
ATOM 9138 C C . ALA B 1 430 ? -8.727 -8.883 -29.766 1 87.75 430 ALA B C 1
ATOM 9140 O O . ALA B 1 430 ? -7.668 -9.211 -29.219 1 87.75 430 ALA B O 1
ATOM 9141 N N . THR B 1 431 ? -9.508 -9.656 -30.5 1 87.81 431 THR B N 1
ATOM 9142 C CA . THR B 1 431 ? -9.062 -11.016 -30.766 1 87.81 431 THR B CA 1
ATOM 9143 C C . THR B 1 431 ? -7.824 -11.008 -31.672 1 87.81 431 THR B C 1
ATOM 9145 O O . THR B 1 431 ? -7.809 -10.344 -32.719 1 87.81 431 THR B O 1
ATOM 9148 N N . THR B 1 432 ? -6.82 -11.547 -31.156 1 83.81 432 THR B N 1
ATOM 9149 C CA . THR B 1 432 ? -5.59 -11.648 -31.938 1 83.81 432 THR B CA 1
ATOM 9150 C C . THR B 1 432 ? -5.074 -13.086 -31.953 1 83.81 432 THR B C 1
ATOM 9152 O O . THR B 1 432 ? -5.43 -13.891 -31.078 1 83.81 432 THR B O 1
ATOM 9155 N N . ASN B 1 433 ? -4.449 -13.383 -33.062 1 82.94 433 ASN B N 1
ATOM 9156 C CA . ASN B 1 433 ? -3.717 -14.641 -33.094 1 82.94 433 ASN B CA 1
ATOM 9157 C C . ASN B 1 433 ? -2.391 -14.539 -32.344 1 82.94 433 ASN B C 1
ATOM 9159 O O . ASN B 1 433 ? -1.605 -13.625 -32.594 1 82.94 433 ASN B O 1
ATOM 9163 N N . THR B 1 434 ? -2.361 -15.375 -31.438 1 83.19 434 THR B N 1
ATOM 9164 C CA . THR B 1 434 ? -1.142 -15.336 -30.641 1 83.19 434 THR B CA 1
ATOM 9165 C C . THR B 1 434 ? -0.073 -16.25 -31.234 1 83.19 434 THR B C 1
ATOM 9167 O O . THR B 1 434 ? -0.265 -17.469 -31.328 1 83.19 434 THR B O 1
ATOM 9170 N N . GLN B 1 435 ? 0.92 -15.609 -31.734 1 82.25 435 GLN B N 1
ATOM 9171 C CA . GLN B 1 435 ? 2.078 -16.344 -32.219 1 82.25 435 GLN B CA 1
ATOM 9172 C C . GLN B 1 435 ? 3.201 -16.359 -31.203 1 82.25 435 GLN B C 1
ATOM 9174 O O . GLN B 1 435 ? 3.557 -15.312 -30.641 1 82.25 435 GLN B O 1
ATOM 9179 N N . LEU B 1 436 ? 3.586 -17.547 -30.922 1 84.5 436 LEU B N 1
ATOM 9180 C CA . LEU B 1 436 ? 4.676 -17.656 -29.953 1 84.5 436 LEU B CA 1
ATOM 9181 C C . LEU B 1 436 ? 6.031 -17.594 -30.656 1 84.5 436 LEU B C 1
ATOM 9183 O O . LEU B 1 436 ? 6.312 -18.406 -31.531 1 84.5 436 LEU B O 1
ATOM 9187 N N . GLU B 1 437 ? 6.695 -16.531 -30.359 1 80.69 437 GLU B N 1
ATOM 9188 C CA . GLU B 1 437 ? 8.055 -16.375 -30.875 1 80.69 437 GLU B CA 1
ATOM 9189 C C . GLU B 1 437 ? 9.078 -16.453 -29.75 1 80.69 437 GLU B C 1
ATOM 9191 O O . GLU B 1 437 ? 8.984 -15.719 -28.75 1 80.69 437 GLU B O 1
ATOM 9196 N N . LEU B 1 438 ? 9.922 -17.391 -29.922 1 82.69 438 LEU B N 1
ATOM 9197 C CA . LEU B 1 438 ? 10.961 -17.547 -28.906 1 82.69 438 LEU B CA 1
ATOM 9198 C C . LEU B 1 438 ? 12.312 -17.094 -29.453 1 82.69 438 LEU B C 1
ATOM 9200 O O . LEU B 1 438 ? 12.688 -17.422 -30.578 1 82.69 438 LEU B O 1
ATOM 9204 N N . THR B 1 439 ? 12.844 -16.031 -28.875 1 74.56 439 THR B N 1
ATOM 9205 C CA . THR B 1 439 ? 14.188 -15.578 -29.203 1 74.56 439 THR B CA 1
ATOM 9206 C C . THR B 1 439 ? 15.094 -15.672 -27.969 1 74.56 439 THR B C 1
ATOM 9208 O O . THR B 1 439 ? 14.617 -15.672 -26.844 1 74.56 439 THR B O 1
ATOM 9211 N N . LEU B 1 440 ? 16.344 -15.898 -28.266 1 74.19 440 LEU B N 1
ATOM 9212 C CA . LEU B 1 440 ? 17.297 -15.922 -27.172 1 74.19 440 LEU B CA 1
ATOM 9213 C C . LEU B 1 440 ? 17.484 -14.523 -26.578 1 74.19 440 LEU B C 1
ATOM 9215 O O . LEU B 1 440 ? 18.016 -13.633 -27.234 1 74.19 440 LEU B O 1
ATOM 9219 N N . PRO B 1 441 ? 16.984 -14.289 -25.344 1 73.81 441 PRO B N 1
ATOM 9220 C CA . PRO B 1 441 ? 17.109 -12.953 -24.766 1 73.81 441 PRO B CA 1
ATOM 9221 C C . PRO B 1 441 ? 18.562 -12.562 -24.5 1 73.81 441 PRO B C 1
ATOM 9223 O O . PRO B 1 441 ? 19.391 -13.422 -24.234 1 73.81 441 PRO B O 1
ATOM 9226 N N . ASP B 1 442 ? 18.844 -11.305 -24.547 1 72.69 442 ASP B N 1
ATOM 9227 C CA . ASP B 1 442 ? 20.188 -10.773 -24.312 1 72.69 442 ASP B CA 1
ATOM 9228 C C . ASP B 1 442 ? 20.688 -11.125 -22.922 1 72.69 442 ASP B C 1
ATOM 9230 O O . ASP B 1 442 ? 21.891 -11.297 -22.719 1 72.69 442 ASP B O 1
ATOM 9234 N N . GLN B 1 443 ? 19.734 -11.273 -22.094 1 71.06 443 GLN B N 1
ATOM 9235 C CA . GLN B 1 443 ? 20.078 -11.555 -20.703 1 71.06 443 GLN B CA 1
ATOM 9236 C C . GLN B 1 443 ? 20.75 -12.914 -20.562 1 71.06 443 GLN B C 1
ATOM 9238 O O . GLN B 1 443 ? 21.5 -13.148 -19.609 1 71.06 443 GLN B O 1
ATOM 9243 N N . LEU B 1 444 ? 20.531 -13.82 -21.609 1 71.88 444 LEU B N 1
ATOM 9244 C CA . LEU B 1 444 ? 21.047 -15.18 -21.531 1 71.88 444 LEU B CA 1
ATOM 9245 C C . LEU B 1 444 ? 22.375 -15.305 -22.281 1 71.88 444 LEU B C 1
ATOM 9247 O O . LEU B 1 444 ? 23.031 -16.344 -22.234 1 71.88 444 LEU B O 1
ATOM 9251 N N . LEU B 1 445 ? 22.766 -14.258 -22.906 1 67.75 445 LEU B N 1
ATOM 9252 C CA . LEU B 1 445 ? 23.906 -14.328 -23.812 1 67.75 445 LEU B CA 1
ATOM 9253 C C . LEU B 1 445 ? 25.172 -14.703 -23.062 1 67.75 445 LEU B C 1
ATOM 9255 O O . LEU B 1 445 ? 26.078 -15.336 -23.609 1 67.75 445 LEU B O 1
ATOM 9259 N N . GLY B 1 446 ? 25.156 -14.312 -21.812 1 64.19 446 GLY B N 1
ATOM 9260 C CA . GLY B 1 446 ? 26.359 -14.625 -21.047 1 64.19 446 GLY B CA 1
ATOM 9261 C C . GLY B 1 446 ? 26.422 -16.078 -20.609 1 64.19 446 GLY B C 1
ATOM 9262 O O . GLY B 1 446 ? 27.5 -16.578 -20.25 1 64.19 446 GLY B O 1
ATOM 9263 N N . SER B 1 447 ? 25.328 -16.766 -20.703 1 64.31 447 SER B N 1
ATOM 9264 C CA . SER B 1 447 ? 25.266 -18.109 -20.156 1 64.31 447 SER B CA 1
ATOM 9265 C C . SER B 1 447 ? 25.203 -19.156 -21.266 1 64.31 447 SER B C 1
ATOM 9267 O O . SER B 1 447 ? 25.078 -20.359 -21 1 64.31 447 SER B O 1
ATOM 9269 N N . ILE B 1 448 ? 25.234 -18.672 -22.469 1 64 448 ILE B N 1
ATOM 9270 C CA . ILE B 1 448 ? 25.047 -19.625 -23.578 1 64 448 ILE B CA 1
ATOM 9271 C C . ILE B 1 448 ? 26.391 -19.922 -24.234 1 64 448 ILE B C 1
ATOM 9273 O O . ILE B 1 448 ? 27.25 -19.047 -24.328 1 64 448 ILE B O 1
ATOM 9277 N N . ASP B 1 449 ? 26.531 -21.203 -24.406 1 63.09 449 ASP B N 1
ATOM 9278 C CA . ASP B 1 449 ? 27.703 -21.641 -25.156 1 63.09 449 ASP B CA 1
ATOM 9279 C C . ASP B 1 449 ? 27.656 -21.141 -26.594 1 63.09 449 ASP B C 1
ATOM 9281 O O . ASP B 1 449 ? 26.812 -21.578 -27.375 1 63.09 449 ASP B O 1
ATOM 9285 N N . GLU B 1 450 ? 28.453 -20.156 -26.828 1 62.78 450 GLU B N 1
ATOM 9286 C CA . GLU B 1 450 ? 28.453 -19.516 -28.141 1 62.78 450 GLU B CA 1
ATOM 9287 C C . GLU B 1 450 ? 28.734 -20.531 -29.25 1 62.78 450 GLU B C 1
ATOM 9289 O O . GLU B 1 450 ? 28.25 -20.391 -30.375 1 62.78 450 GLU B O 1
ATOM 9294 N N . VAL B 1 451 ? 29.5 -21.469 -28.906 1 59.94 451 VAL B N 1
ATOM 9295 C CA . VAL B 1 451 ? 29.906 -22.438 -29.938 1 59.94 451 VAL B CA 1
ATOM 9296 C C . VAL B 1 451 ? 28.719 -23.344 -30.266 1 59.94 451 VAL B C 1
ATOM 9298 O O . VAL B 1 451 ? 28.438 -23.594 -31.453 1 59.94 451 VAL B O 1
ATOM 9301 N N . LYS B 1 452 ? 28.062 -23.719 -29.297 1 64.06 452 LYS B N 1
ATOM 9302 C CA . LYS B 1 452 ? 26.969 -24.672 -29.469 1 64.06 452 LYS B CA 1
ATOM 9303 C C . LYS B 1 452 ? 25.766 -24 -30.141 1 64.06 452 LYS B C 1
ATOM 9305 O O . LYS B 1 452 ? 25.078 -24.641 -30.938 1 64.06 452 LYS B O 1
ATOM 9310 N N . TYR B 1 453 ? 25.688 -22.688 -29.875 1 67.94 453 TYR B N 1
ATOM 9311 C CA . TYR B 1 453 ? 24.469 -22.047 -30.375 1 67.94 453 TYR B CA 1
ATOM 9312 C C . TYR B 1 453 ? 24.812 -21 -31.422 1 67.94 453 TYR B C 1
ATOM 9314 O O . TYR B 1 453 ? 24.062 -20.031 -31.625 1 67.94 453 TYR B O 1
ATOM 9322 N N . SER B 1 454 ? 25.969 -21.094 -31.922 1 63.47 454 SER B N 1
ATOM 9323 C CA . SER B 1 454 ? 26.516 -20.141 -32.875 1 63.47 454 SER B CA 1
ATOM 9324 C C . SER B 1 454 ? 25.547 -19.906 -34.031 1 63.47 454 SER B C 1
ATOM 9326 O O . SER B 1 454 ? 25.453 -18.797 -34.562 1 63.47 454 SER B O 1
ATOM 9328 N N . ARG B 1 455 ? 24.828 -20.891 -34.375 1 64.88 455 ARG B N 1
ATOM 9329 C CA . ARG B 1 455 ? 23.969 -20.781 -35.531 1 64.88 455 ARG B CA 1
ATOM 9330 C C . ARG B 1 455 ? 22.688 -20.031 -35.219 1 64.88 455 ARG B C 1
ATOM 9332 O O . ARG B 1 455 ? 22.016 -19.516 -36.125 1 64.88 455 ARG B O 1
ATOM 9339 N N . ASP B 1 456 ? 22.359 -19.922 -34.031 1 66.88 456 ASP B N 1
ATOM 9340 C CA . ASP B 1 456 ? 21.062 -19.344 -33.625 1 66.88 456 ASP B CA 1
ATOM 9341 C C . ASP B 1 456 ? 21.25 -17.922 -33.094 1 66.88 456 ASP B C 1
ATOM 9343 O O . ASP B 1 456 ? 20.266 -17.25 -32.75 1 66.88 456 ASP B O 1
ATOM 9347 N N . LEU B 1 457 ? 22.516 -17.5 -33.031 1 74 457 LEU B N 1
ATOM 9348 C CA . LEU B 1 457 ? 22.828 -16.172 -32.5 1 74 457 LEU B CA 1
ATOM 9349 C C . LEU B 1 457 ? 23.062 -15.18 -33.625 1 74 457 LEU B C 1
ATOM 9351 O O . LEU B 1 457 ? 23.625 -15.531 -34.656 1 74 457 LEU B O 1
ATOM 9355 N N . THR B 1 458 ? 22.438 -14 -33.5 1 73.88 458 THR B N 1
ATOM 9356 C CA . THR B 1 458 ? 22.703 -12.938 -34.469 1 73.88 458 THR B CA 1
ATOM 9357 C C . THR B 1 458 ? 24.125 -12.398 -34.281 1 73.88 458 THR B C 1
ATOM 9359 O O . THR B 1 458 ? 24.734 -12.562 -33.219 1 73.88 458 THR B O 1
ATOM 9362 N N . PRO B 1 459 ? 24.656 -11.898 -35.344 1 76.75 459 PRO B N 1
ATOM 9363 C CA . PRO B 1 459 ? 25.984 -11.297 -35.219 1 76.75 459 PRO B CA 1
ATOM 9364 C C . PRO B 1 459 ? 26.047 -10.234 -34.125 1 76.75 459 PRO B C 1
ATOM 9366 O O . PRO B 1 459 ? 27.062 -10.117 -33.438 1 76.75 459 PRO B O 1
ATOM 9369 N N . GLU B 1 460 ? 24.984 -9.523 -33.969 1 78.88 460 GLU B N 1
ATOM 9370 C CA . GLU B 1 460 ? 24.953 -8.508 -32.906 1 78.88 460 GLU B CA 1
ATOM 9371 C C . GLU B 1 460 ? 25 -9.156 -31.531 1 78.88 460 GLU B C 1
ATOM 9373 O O . GLU B 1 460 ? 25.672 -8.648 -30.625 1 78.88 460 GLU B O 1
ATOM 9378 N N . GLN B 1 461 ? 24.297 -10.242 -31.438 1 76.44 461 GLN B N 1
ATOM 9379 C CA . GLN B 1 461 ? 24.281 -10.945 -30.156 1 76.44 461 GLN B CA 1
ATOM 9380 C C . GLN B 1 461 ? 25.641 -11.555 -29.844 1 76.44 461 GLN B C 1
ATOM 9382 O O . GLN B 1 461 ? 26.078 -11.547 -28.688 1 76.44 461 GLN B O 1
ATOM 9387 N N . ILE B 1 462 ? 26.281 -11.945 -30.891 1 76.56 462 ILE B N 1
ATOM 9388 C CA . ILE B 1 462 ? 27.609 -12.523 -30.719 1 76.56 462 ILE B CA 1
ATOM 9389 C C . ILE B 1 462 ? 28.594 -11.438 -30.266 1 76.56 462 ILE B C 1
ATOM 9391 O O . ILE B 1 462 ? 29.422 -11.68 -29.391 1 76.56 462 ILE B O 1
ATOM 9395 N N . ALA B 1 463 ? 28.375 -10.32 -30.828 1 78.62 463 ALA B N 1
ATOM 9396 C CA . ALA B 1 463 ? 29.234 -9.195 -30.438 1 78.62 463 ALA B CA 1
ATOM 9397 C C . ALA B 1 463 ? 28.984 -8.797 -29 1 78.62 463 ALA B C 1
ATOM 9399 O O . ALA B 1 463 ? 29.906 -8.453 -28.266 1 78.62 463 ALA B O 1
ATOM 9400 N N . LYS B 1 464 ? 27.812 -8.828 -28.625 1 78.12 464 LYS B N 1
ATOM 9401 C CA . LYS B 1 464 ? 27.453 -8.461 -27.25 1 78.12 464 LYS B CA 1
ATOM 9402 C C . LYS B 1 464 ? 28.031 -9.461 -26.25 1 78.12 464 LYS B C 1
ATOM 9404 O O . LYS B 1 464 ? 28.469 -9.078 -25.172 1 78.12 464 LYS B O 1
ATOM 9409 N N . ILE B 1 465 ? 27.984 -10.672 -26.625 1 77.06 465 ILE B N 1
ATOM 9410 C CA . ILE B 1 465 ? 28.531 -11.719 -25.781 1 77.06 465 ILE B CA 1
ATOM 9411 C C . ILE B 1 465 ? 30.031 -11.523 -25.609 1 77.06 465 ILE B C 1
ATOM 9413 O O . ILE B 1 465 ? 30.562 -11.625 -24.5 1 77.06 465 ILE B O 1
ATOM 9417 N N . ALA B 1 466 ? 30.594 -11.188 -26.719 1 77.31 466 ALA B N 1
ATOM 9418 C CA . ALA B 1 466 ? 32.031 -10.992 -26.688 1 77.31 466 ALA B CA 1
ATOM 9419 C C . ALA B 1 466 ? 32.406 -9.789 -25.828 1 77.31 466 ALA B C 1
ATOM 9421 O O . ALA B 1 466 ? 33.375 -9.844 -25.062 1 77.31 466 ALA B O 1
ATOM 9422 N N . ALA B 1 467 ? 31.703 -8.766 -25.984 1 80.38 467 ALA B N 1
ATOM 9423 C CA . ALA B 1 467 ? 31.953 -7.555 -25.203 1 80.38 467 ALA B CA 1
ATOM 9424 C C . ALA B 1 467 ? 31.75 -7.809 -23.703 1 80.38 467 ALA B C 1
ATOM 9426 O O . ALA B 1 467 ? 32.5 -7.312 -22.875 1 80.38 467 ALA B O 1
ATOM 9427 N N . TYR B 1 468 ? 30.75 -8.453 -23.406 1 79.12 468 TYR B N 1
ATOM 9428 C CA . TYR B 1 468 ? 30.469 -8.789 -22.016 1 79.12 468 TYR B CA 1
ATOM 9429 C C . TYR B 1 468 ? 31.578 -9.633 -21.422 1 79.12 468 TYR B C 1
ATOM 9431 O O . TYR B 1 468 ? 32.031 -9.383 -20.297 1 79.12 468 TYR B O 1
ATOM 9439 N N . LYS B 1 469 ? 32 -10.547 -22.141 1 76.94 469 LYS B N 1
ATOM 9440 C CA . LYS B 1 469 ? 33.062 -11.422 -21.656 1 76.94 469 LYS B CA 1
ATOM 9441 C C . LYS B 1 469 ? 34.344 -10.641 -21.422 1 76.94 469 LYS B C 1
ATOM 9443 O O . LYS B 1 469 ? 35.062 -10.891 -20.453 1 76.94 469 LYS B O 1
ATOM 9448 N N . GLU B 1 470 ? 34.531 -9.766 -22.297 1 80.94 470 GLU B N 1
ATOM 9449 C CA . GLU B 1 470 ? 35.719 -8.938 -22.156 1 80.94 470 GLU B CA 1
ATOM 9450 C C . GLU B 1 470 ? 35.656 -8.047 -20.922 1 80.94 470 GLU B C 1
ATOM 9452 O O . GLU B 1 470 ? 36.625 -7.855 -20.219 1 80.94 470 GLU B O 1
ATOM 9457 N N . GLU B 1 471 ? 34.531 -7.473 -20.75 1 81.88 471 GLU B N 1
ATOM 9458 C CA . GLU B 1 471 ? 34.344 -6.617 -19.578 1 81.88 471 GLU B CA 1
ATOM 9459 C C . GLU B 1 471 ? 34.5 -7.406 -18.281 1 81.88 471 GLU B C 1
ATOM 9461 O O . GLU B 1 471 ? 35.094 -6.926 -17.328 1 81.88 471 GLU B O 1
ATOM 9466 N N . MET B 1 472 ? 33.938 -8.492 -18.281 1 82.88 472 MET B N 1
ATOM 9467 C CA . MET B 1 472 ? 34 -9.32 -17.078 1 82.88 472 MET B CA 1
ATOM 9468 C C . MET B 1 472 ? 35.406 -9.805 -16.797 1 82.88 472 MET B C 1
ATOM 9470 O O . MET B 1 472 ? 35.781 -9.961 -15.633 1 82.88 472 MET B O 1
ATOM 9474 N N . ARG B 1 473 ? 36.125 -9.938 -17.859 1 81.75 473 ARG B N 1
ATOM 9475 C CA . ARG B 1 473 ? 37.5 -10.336 -17.688 1 81.75 473 ARG B CA 1
ATOM 9476 C C . ARG B 1 473 ? 38.312 -9.234 -17.016 1 81.75 473 ARG B C 1
ATOM 9478 O O . ARG B 1 473 ? 39.281 -9.508 -16.281 1 81.75 473 ARG B O 1
ATOM 9485 N N . GLY B 1 474 ? 37.938 -8.094 -17.281 1 82.25 474 GLY B N 1
ATOM 9486 C CA . GLY B 1 474 ? 38.594 -6.969 -16.641 1 82.25 474 GLY B CA 1
ATOM 9487 C C . GLY B 1 474 ? 38.25 -6.828 -15.172 1 82.25 474 GLY B C 1
ATOM 9488 O O . GLY B 1 474 ? 39.031 -6.281 -14.398 1 82.25 474 GLY B O 1
ATOM 9489 N N . LEU B 1 475 ? 37.094 -7.246 -14.898 1 83.38 475 LEU B N 1
ATOM 9490 C CA . LEU B 1 475 ? 36.625 -7.082 -13.523 1 83.38 475 LEU B CA 1
ATOM 9491 C C . LEU B 1 475 ? 37 -8.281 -12.664 1 83.38 475 LEU B C 1
ATOM 9493 O O . LEU B 1 475 ? 37.188 -8.148 -11.453 1 83.38 475 LEU B O 1
ATOM 9497 N N . LEU B 1 476 ? 37.031 -9.359 -13.406 1 81.81 476 LEU B N 1
ATOM 9498 C CA . LEU B 1 476 ? 37.312 -10.617 -12.727 1 81.81 476 LEU B CA 1
ATOM 9499 C C . LEU B 1 476 ? 38.625 -11.227 -13.234 1 81.81 476 LEU B C 1
ATOM 9501 O O . LEU B 1 476 ? 39.125 -10.828 -14.289 1 81.81 476 LEU B O 1
ATOM 9505 N N . HIS B 1 477 ? 39.281 -12.039 -12.461 1 74.25 477 HIS B N 1
ATOM 9506 C CA . HIS B 1 477 ? 40.438 -12.773 -12.977 1 74.25 477 HIS B CA 1
ATOM 9507 C C . HIS B 1 477 ? 40 -13.781 -14.039 1 74.25 477 HIS B C 1
ATOM 9509 O O . HIS B 1 477 ? 38.875 -14.305 -14 1 74.25 477 HIS B O 1
ATOM 9515 N N . GLU B 1 478 ? 40.625 -13.859 -15.117 1 65.38 478 GLU B N 1
ATOM 9516 C CA . GLU B 1 478 ? 40.312 -14.656 -16.297 1 65.38 478 GLU B CA 1
ATOM 9517 C C . GLU B 1 478 ? 39.75 -16.016 -15.906 1 65.38 478 GLU B C 1
ATOM 9519 O O . GLU B 1 478 ? 38.75 -16.453 -16.469 1 65.38 478 GLU B O 1
ATOM 9524 N N . ASP B 1 479 ? 40.344 -16.719 -15.07 1 66.06 479 ASP B N 1
ATOM 9525 C CA . ASP B 1 479 ? 39.906 -18.047 -14.68 1 66.06 479 ASP B CA 1
ATOM 9526 C C . ASP B 1 479 ? 38.531 -18 -13.992 1 66.06 479 ASP B C 1
ATOM 9528 O O . ASP B 1 479 ? 37.719 -18.891 -14.18 1 66.06 479 ASP B O 1
ATOM 9532 N N . SER B 1 480 ? 38.25 -16.906 -13.43 1 69.56 480 SER B N 1
ATOM 9533 C CA . SER B 1 480 ? 37.031 -16.781 -12.633 1 69.56 480 SER B CA 1
ATOM 9534 C C . SER B 1 480 ? 35.812 -16.5 -13.516 1 69.56 480 SER B C 1
ATOM 9536 O O . SER B 1 480 ? 34.688 -16.891 -13.18 1 69.56 480 SER B O 1
ATOM 9538 N N . VAL B 1 481 ? 36.062 -15.914 -14.578 1 70.06 481 VAL B N 1
ATOM 9539 C CA . VAL B 1 481 ? 34.969 -15.578 -15.484 1 70.06 481 VAL B CA 1
ATOM 9540 C C . VAL B 1 481 ? 34.375 -16.859 -16.078 1 70.06 481 VAL B C 1
ATOM 9542 O O . VAL B 1 481 ? 33.156 -17.031 -16.109 1 70.06 481 VAL B O 1
ATOM 9545 N N . ALA B 1 482 ? 35.219 -17.734 -16.5 1 66.19 482 ALA B N 1
ATOM 9546 C CA . ALA B 1 482 ? 34.75 -18.984 -17.078 1 66.19 482 ALA B CA 1
ATOM 9547 C C . ALA B 1 482 ? 34 -19.828 -16.062 1 66.19 482 ALA B C 1
ATOM 9549 O O . ALA B 1 482 ? 32.969 -20.422 -16.391 1 66.19 482 ALA B O 1
ATOM 9550 N N . GLU B 1 483 ? 34.562 -19.812 -14.914 1 69.06 483 GLU B N 1
ATOM 9551 C CA . GLU B 1 483 ? 33.938 -20.594 -13.852 1 69.06 483 GLU B CA 1
ATOM 9552 C C . GLU B 1 483 ? 32.562 -20.031 -13.508 1 69.06 483 GLU B C 1
ATOM 9554 O O . GLU B 1 483 ? 31.625 -20.797 -13.25 1 69.06 483 GLU B O 1
ATOM 9559 N N . LEU B 1 484 ? 32.531 -18.766 -13.523 1 70.44 484 LEU B N 1
ATOM 9560 C CA . LEU B 1 484 ? 31.281 -18.094 -13.148 1 70.44 484 LEU B CA 1
ATOM 9561 C C . LEU B 1 484 ? 30.203 -18.328 -14.203 1 70.44 484 LEU B C 1
ATOM 9563 O O . LEU B 1 484 ? 29.047 -18.562 -13.867 1 70.44 484 LEU B O 1
ATOM 9567 N N . LEU B 1 485 ? 30.656 -18.219 -15.406 1 63.72 485 LEU B N 1
ATOM 9568 C CA . LEU B 1 485 ? 29.688 -18.281 -16.516 1 63.72 485 LEU B CA 1
ATOM 9569 C C . LEU B 1 485 ? 29.312 -19.719 -16.812 1 63.72 485 LEU B C 1
ATOM 9571 O O . LEU B 1 485 ? 28.156 -20 -17.141 1 63.72 485 LEU B O 1
ATOM 9575 N N . ASN B 1 486 ? 30.328 -20.578 -16.656 1 58.5 486 ASN B N 1
ATOM 9576 C CA . ASN B 1 486 ? 30.094 -21.984 -16.969 1 58.5 486 ASN B CA 1
ATOM 9577 C C . ASN B 1 486 ? 29.484 -22.734 -15.781 1 58.5 486 ASN B C 1
ATOM 9579 O O . ASN B 1 486 ? 28.812 -23.75 -15.961 1 58.5 486 ASN B O 1
ATOM 9583 N N . GLY B 1 487 ? 29.891 -22.266 -14.656 1 55.84 487 GLY B N 1
ATOM 9584 C CA . GLY B 1 487 ? 29.531 -23.031 -13.469 1 55.84 487 GLY B CA 1
ATOM 9585 C C . GLY B 1 487 ? 28.094 -22.828 -13.047 1 55.84 487 GLY B C 1
ATOM 9586 O O . GLY B 1 487 ? 27.594 -23.547 -12.18 1 55.84 487 GLY B O 1
ATOM 9587 N N . ASN B 1 488 ? 27.328 -21.984 -13.75 1 59.19 488 ASN B N 1
ATOM 9588 C CA . ASN B 1 488 ? 25.906 -21.781 -13.469 1 59.19 488 ASN B CA 1
ATOM 9589 C C . ASN B 1 488 ? 25.656 -21.547 -11.977 1 59.19 488 ASN B C 1
ATOM 9591 O O . ASN B 1 488 ? 24.734 -22.109 -11.398 1 59.19 488 ASN B O 1
ATOM 9595 N N . GLU B 1 489 ? 26.547 -20.922 -11.344 1 69.06 489 GLU B N 1
ATOM 9596 C CA . GLU B 1 489 ? 26.453 -20.734 -9.898 1 69.06 489 GLU B CA 1
ATOM 9597 C C . GLU B 1 489 ? 25.672 -19.469 -9.562 1 69.06 489 GLU B C 1
ATOM 9599 O O . GLU B 1 489 ? 25.172 -19.328 -8.438 1 69.06 489 GLU B O 1
ATOM 9604 N N . LEU B 1 490 ? 25.547 -18.703 -10.562 1 76.31 490 LEU B N 1
ATOM 9605 C CA . LEU B 1 490 ? 24.844 -17.438 -10.312 1 76.31 490 LEU B CA 1
ATOM 9606 C C . LEU B 1 490 ? 23.328 -17.641 -10.312 1 76.31 490 LEU B C 1
ATOM 9608 O O . LEU B 1 490 ? 22.812 -18.469 -11.07 1 76.31 490 LEU B O 1
ATOM 9612 N N . GLN B 1 491 ? 22.688 -17 -9.461 1 70.62 491 GLN B N 1
ATOM 9613 C CA . GLN B 1 491 ? 21.234 -17.062 -9.375 1 70.62 491 GLN B CA 1
ATOM 9614 C C . GLN B 1 491 ? 20.578 -16.234 -10.469 1 70.62 491 GLN B C 1
ATOM 9616 O O . GLN B 1 491 ? 19.562 -16.641 -11.039 1 70.62 491 GLN B O 1
ATOM 9621 N N . SER B 1 492 ? 21.172 -15.062 -10.719 1 71.62 492 SER B N 1
ATOM 9622 C CA . SER B 1 492 ? 20.594 -14.156 -11.703 1 71.62 492 SER B CA 1
ATOM 9623 C C . SER B 1 492 ? 21.094 -14.477 -13.109 1 71.62 492 SER B C 1
ATOM 9625 O O . SER B 1 492 ? 22.266 -14.828 -13.297 1 71.62 492 SER B O 1
ATOM 9627 N N . SER B 1 493 ? 20.172 -14.461 -13.953 1 67.19 493 SER B N 1
ATOM 9628 C CA . SER B 1 493 ? 20.547 -14.625 -15.359 1 67.19 493 SER B CA 1
ATOM 9629 C C . SER B 1 493 ? 20.766 -13.281 -16.031 1 67.19 493 SER B C 1
ATOM 9631 O O . SER B 1 493 ? 21.141 -13.227 -17.203 1 67.19 493 SER B O 1
ATOM 9633 N N . ASN B 1 494 ? 20.688 -12.195 -15.188 1 73.31 494 ASN B N 1
ATOM 9634 C CA . ASN B 1 494 ? 20.859 -10.844 -15.703 1 73.31 494 ASN B CA 1
ATOM 9635 C C . ASN B 1 494 ? 22.328 -10.445 -15.75 1 73.31 494 ASN B C 1
ATOM 9637 O O . ASN B 1 494 ? 22.906 -10.055 -14.727 1 73.31 494 ASN B O 1
ATOM 9641 N N . SER B 1 495 ? 22.844 -10.422 -16.969 1 74.88 495 SER B N 1
ATOM 9642 C CA . SER B 1 495 ? 24.266 -10.141 -17.141 1 74.88 495 SER B CA 1
ATOM 9643 C C . SER B 1 495 ? 24.594 -8.711 -16.734 1 74.88 495 SER B C 1
ATOM 9645 O O . SER B 1 495 ? 25.688 -8.453 -16.203 1 74.88 495 SER B O 1
ATOM 9647 N N . THR B 1 496 ? 23.688 -7.816 -16.953 1 75.75 496 THR B N 1
ATOM 9648 C CA . THR B 1 496 ? 23.922 -6.422 -16.594 1 75.75 496 THR B CA 1
ATOM 9649 C C . THR B 1 496 ? 24.016 -6.258 -15.086 1 75.75 496 THR B C 1
ATOM 9651 O O . THR B 1 496 ? 24.875 -5.52 -14.586 1 75.75 496 THR B O 1
ATOM 9654 N N . LEU B 1 497 ? 23.172 -6.934 -14.484 1 81.12 497 LEU B N 1
ATOM 9655 C CA . LEU B 1 497 ? 23.203 -6.879 -13.023 1 81.12 497 LEU B CA 1
ATOM 9656 C C . LEU B 1 497 ? 24.5 -7.469 -12.492 1 81.12 497 LEU B C 1
ATOM 9658 O O . LEU B 1 497 ? 25.109 -6.91 -11.57 1 81.12 497 LEU B O 1
ATOM 9662 N N . ILE B 1 498 ? 24.906 -8.547 -13.031 1 83.62 498 ILE B N 1
ATOM 9663 C CA . ILE B 1 498 ? 26.141 -9.219 -12.594 1 83.62 498 ILE B CA 1
ATOM 9664 C C . ILE B 1 498 ? 27.328 -8.297 -12.797 1 83.62 498 ILE B C 1
ATOM 9666 O O . ILE B 1 498 ? 28.203 -8.195 -11.93 1 83.62 498 ILE B O 1
ATOM 9670 N N . ARG B 1 499 ? 27.312 -7.68 -13.906 1 83.44 499 ARG B N 1
ATOM 9671 C CA . ARG B 1 499 ? 28.375 -6.727 -14.203 1 83.44 499 ARG B CA 1
ATOM 9672 C C . ARG B 1 499 ? 28.375 -5.574 -13.203 1 83.44 499 ARG B C 1
ATOM 9674 O O . ARG B 1 499 ? 29.422 -5.137 -12.734 1 83.44 499 ARG B O 1
ATOM 9681 N N . ASP B 1 500 ? 27.219 -5.078 -12.891 1 85.12 500 ASP B N 1
ATOM 9682 C CA . ASP B 1 500 ? 27.094 -3.955 -11.969 1 85.12 500 ASP B CA 1
ATOM 9683 C C . ASP B 1 500 ? 27.578 -4.336 -10.57 1 85.12 500 ASP B C 1
ATOM 9685 O O . ASP B 1 500 ? 28.203 -3.533 -9.883 1 85.12 500 ASP B O 1
ATOM 9689 N N . ILE B 1 501 ? 27.234 -5.469 -10.164 1 89.06 501 ILE B N 1
ATOM 9690 C CA . ILE B 1 501 ? 27.672 -5.965 -8.867 1 89.06 501 ILE B CA 1
ATOM 9691 C C . ILE B 1 501 ? 29.203 -6.055 -8.844 1 89.06 501 ILE B C 1
ATOM 9693 O O . ILE B 1 501 ? 29.844 -5.59 -7.895 1 89.06 501 ILE B O 1
ATOM 9697 N N . ALA B 1 502 ? 29.719 -6.621 -9.898 1 88.56 502 ALA B N 1
ATOM 9698 C CA . ALA B 1 502 ? 31.172 -6.785 -9.984 1 88.56 502 ALA B CA 1
ATOM 9699 C C . ALA B 1 502 ? 31.875 -5.43 -9.984 1 88.56 502 ALA B C 1
ATOM 9701 O O . ALA B 1 502 ? 32.906 -5.254 -9.312 1 88.56 502 ALA B O 1
ATOM 9702 N N . SER B 1 503 ? 31.328 -4.559 -10.703 1 87.75 503 SER B N 1
ATOM 9703 C CA . SER B 1 503 ? 31.906 -3.219 -10.789 1 87.75 503 SER B CA 1
ATOM 9704 C C . SER B 1 503 ? 31.859 -2.51 -9.438 1 87.75 503 SER B C 1
ATOM 9706 O O . SER B 1 503 ? 32.812 -1.846 -9.047 1 87.75 503 SER B O 1
ATOM 9708 N N . ALA B 1 504 ? 30.75 -2.598 -8.781 1 87 504 ALA B N 1
ATOM 9709 C CA . ALA B 1 504 ? 30.578 -1.95 -7.48 1 87 504 ALA B CA 1
ATOM 9710 C C . ALA B 1 504 ? 31.562 -2.49 -6.461 1 87 504 ALA B C 1
ATOM 9712 O O . ALA B 1 504 ? 32.094 -1.732 -5.648 1 87 504 ALA B O 1
ATOM 9713 N N . ILE B 1 505 ? 31.828 -3.748 -6.484 1 89.06 505 ILE B N 1
ATOM 9714 C CA . ILE B 1 505 ? 32.719 -4.387 -5.523 1 89.06 505 ILE B CA 1
ATOM 9715 C C . ILE B 1 505 ? 34.156 -4.074 -5.883 1 89.06 505 ILE B C 1
ATOM 9717 O O . ILE B 1 505 ? 35 -3.795 -5.004 1 89.06 505 ILE B O 1
ATOM 9721 N N . ASN B 1 506 ? 34.438 -4.121 -7.129 1 86.69 506 ASN B N 1
ATOM 9722 C CA . ASN B 1 506 ? 35.812 -3.912 -7.594 1 86.69 506 ASN B CA 1
ATOM 9723 C C . ASN B 1 506 ? 36.25 -2.463 -7.406 1 86.69 506 ASN B C 1
ATOM 9725 O O . ASN B 1 506 ? 37.406 -2.195 -7.137 1 86.69 506 ASN B O 1
ATOM 9729 N N . SER B 1 507 ? 35.344 -1.536 -7.645 1 83.56 507 SER B N 1
ATOM 9730 C CA . SER B 1 507 ? 35.688 -0.12 -7.551 1 83.56 507 SER B CA 1
ATOM 9731 C C . SER B 1 507 ? 36.125 0.252 -6.137 1 83.56 507 SER B C 1
ATOM 9733 O O . SER B 1 507 ? 37 1.094 -5.953 1 83.56 507 SER B O 1
ATOM 9735 N N . ASN B 1 508 ? 35.438 -0.236 -5.156 1 82.38 508 ASN B N 1
ATOM 9736 C CA . ASN B 1 508 ? 35.844 0.008 -3.777 1 82.38 508 ASN B CA 1
ATOM 9737 C C . ASN B 1 508 ? 35.656 -1.227 -2.904 1 82.38 508 ASN B C 1
ATOM 9739 O O . ASN B 1 508 ? 34.719 -1.259 -2.074 1 82.38 508 ASN B O 1
ATOM 9743 N N . ALA B 1 509 ? 36.562 -2.041 -3.01 1 81.94 509 ALA B N 1
ATOM 9744 C CA . ALA B 1 509 ? 36.469 -3.316 -2.303 1 81.94 509 ALA B CA 1
ATOM 9745 C C . ALA B 1 509 ? 36.438 -3.104 -0.791 1 81.94 509 ALA B C 1
ATOM 9747 O O . ALA B 1 509 ? 35.812 -3.867 -0.056 1 81.94 509 ALA B O 1
ATOM 9748 N N . LYS B 1 510 ? 37 -1.984 -0.337 1 84.69 510 LYS B N 1
ATOM 9749 C CA . LYS B 1 510 ? 37.094 -1.713 1.095 1 84.69 510 LYS B CA 1
ATOM 9750 C C . LYS B 1 510 ? 35.75 -1.378 1.686 1 84.69 510 LYS B C 1
ATOM 9752 O O . LYS B 1 510 ? 35.5 -1.637 2.863 1 84.69 510 LYS B O 1
ATOM 9757 N N . ASP B 1 511 ? 34.938 -0.913 0.847 1 88.12 511 ASP B N 1
ATOM 9758 C CA . ASP B 1 511 ? 33.594 -0.538 1.275 1 88.12 511 ASP B CA 1
ATOM 9759 C C . ASP B 1 511 ? 32.75 -1.771 1.601 1 88.12 511 ASP B C 1
ATOM 9761 O O . ASP B 1 511 ? 31.703 -1.671 2.27 1 88.12 511 ASP B O 1
ATOM 9765 N N . TRP B 1 512 ? 33.219 -2.91 1.145 1 90.94 512 TRP B N 1
ATOM 9766 C CA . TRP B 1 512 ? 32.469 -4.141 1.349 1 90.94 512 TRP B CA 1
ATOM 9767 C C . TRP B 1 512 ? 33.062 -4.961 2.492 1 90.94 512 TRP B C 1
ATOM 9769 O O . TRP B 1 512 ? 32.562 -6.051 2.799 1 90.94 512 TRP B O 1
ATOM 9779 N N . ASN B 1 513 ? 34.031 -4.281 3.076 1 89.44 513 ASN B N 1
ATOM 9780 C CA . ASN B 1 513 ? 34.594 -4.957 4.246 1 89.44 513 ASN B CA 1
ATOM 9781 C C . ASN B 1 513 ? 33.531 -5.137 5.34 1 89.44 513 ASN B C 1
ATOM 9783 O O . ASN B 1 513 ? 32.719 -4.25 5.559 1 89.44 513 ASN B O 1
ATOM 9787 N N . GLY B 1 514 ? 33.469 -6.336 5.934 1 90.31 514 GLY B N 1
ATOM 9788 C CA . GLY B 1 514 ? 32.469 -6.629 6.965 1 90.31 514 GLY B CA 1
ATOM 9789 C C . GLY B 1 514 ? 31.281 -7.395 6.441 1 90.31 514 GLY B C 1
ATOM 9790 O O . GLY B 1 514 ? 30.281 -7.566 7.156 1 90.31 514 GLY B O 1
ATOM 9791 N N . LEU B 1 515 ? 31.344 -7.781 5.18 1 92.44 515 LEU B N 1
ATOM 9792 C CA . LEU B 1 515 ? 30.25 -8.539 4.574 1 92.44 515 LEU B CA 1
ATOM 9793 C C . LEU B 1 515 ? 29.875 -9.727 5.449 1 92.44 515 LEU B C 1
ATOM 9795 O O . LEU B 1 515 ? 28.703 -10.102 5.52 1 92.44 515 LEU B O 1
ATOM 9799 N N . GLY B 1 516 ? 30.812 -10.242 6.16 1 92.81 516 GLY B N 1
ATOM 9800 C CA . GLY B 1 516 ? 30.594 -11.383 7.031 1 92.81 516 GLY B CA 1
ATOM 9801 C C . GLY B 1 516 ? 29.688 -11.086 8.203 1 92.81 516 GLY B C 1
ATOM 9802 O O . GLY B 1 516 ? 29.141 -12 8.82 1 92.81 516 GLY B O 1
ATOM 9803 N N . TYR B 1 517 ? 29.469 -9.828 8.5 1 94 517 TYR B N 1
ATOM 9804 C CA . TYR B 1 517 ? 28.625 -9.445 9.617 1 94 517 TYR B CA 1
ATOM 9805 C C . TYR B 1 517 ? 27.172 -9.836 9.359 1 94 517 TYR B C 1
ATOM 9807 O O . TYR B 1 517 ? 26.359 -9.914 10.289 1 94 517 TYR B O 1
ATOM 9815 N N . LEU B 1 518 ? 26.891 -10.094 8.156 1 95.5 518 LEU B N 1
ATOM 9816 C CA . LEU B 1 518 ? 25.531 -10.555 7.828 1 95.5 518 LEU B CA 1
ATOM 9817 C C . LEU B 1 518 ? 25.266 -11.914 8.453 1 95.5 518 LEU B C 1
ATOM 9819 O O . LEU B 1 518 ? 24.109 -12.281 8.68 1 95.5 518 LEU B O 1
ATOM 9823 N N . ASN B 1 519 ? 26.344 -12.641 8.758 1 95 519 ASN B N 1
ATOM 9824 C CA . ASN B 1 519 ? 26.203 -13.945 9.391 1 95 519 ASN B CA 1
ATOM 9825 C C . ASN B 1 519 ? 26 -13.82 10.898 1 95 519 ASN B C 1
ATOM 9827 O O . ASN B 1 519 ? 25.719 -14.805 11.578 1 95 519 ASN B O 1
ATOM 9831 N N . SER B 1 520 ? 26.094 -12.625 11.383 1 95 520 SER B N 1
ATOM 9832 C CA . SER B 1 520 ? 25.922 -12.398 12.812 1 95 520 SER B CA 1
ATOM 9833 C C . SER B 1 520 ? 24.516 -12.75 13.273 1 95 520 SER B C 1
ATOM 9835 O O . SER B 1 520 ? 23.547 -12.562 12.531 1 95 520 SER B O 1
ATOM 9837 N N . GLU B 1 521 ? 24.438 -13.211 14.477 1 93.5 521 GLU B N 1
ATOM 9838 C CA . GLU B 1 521 ? 23.141 -13.523 15.055 1 93.5 521 GLU B CA 1
ATOM 9839 C C . GLU B 1 521 ? 22.422 -12.266 15.547 1 93.5 521 GLU B C 1
ATOM 9841 O O . GLU B 1 521 ? 21.219 -12.289 15.812 1 93.5 521 GLU B O 1
ATOM 9846 N N . ASN B 1 522 ? 23.188 -11.234 15.625 1 95 522 ASN B N 1
ATOM 9847 C CA . ASN B 1 522 ? 22.609 -9.953 16.016 1 95 522 ASN B CA 1
ATOM 9848 C C . ASN B 1 522 ? 22.203 -9.125 14.812 1 95 522 ASN B C 1
ATOM 9850 O O . ASN B 1 522 ? 23.047 -8.539 14.133 1 95 522 ASN B O 1
ATOM 9854 N N . PRO B 1 523 ? 20.906 -8.93 14.625 1 95.44 523 PRO B N 1
ATOM 9855 C CA . PRO B 1 523 ? 20.422 -8.234 13.438 1 95.44 523 PRO B CA 1
ATOM 9856 C C . PRO B 1 523 ? 20.922 -6.797 13.344 1 95.44 523 PRO B C 1
ATOM 9858 O O . PRO B 1 523 ? 20.953 -6.215 12.258 1 95.44 523 PRO B O 1
ATOM 9861 N N . GLU B 1 524 ? 21.344 -6.184 14.453 1 93.5 524 GLU B N 1
ATOM 9862 C CA . GLU B 1 524 ? 21.828 -4.809 14.438 1 93.5 524 GLU B CA 1
ATOM 9863 C C . GLU B 1 524 ? 23.141 -4.695 13.68 1 93.5 524 GLU B C 1
ATOM 9865 O O . GLU B 1 524 ? 23.531 -3.604 13.25 1 93.5 524 GLU B O 1
ATOM 9870 N N . ASP B 1 525 ? 23.75 -5.82 13.445 1 95.44 525 ASP B N 1
ATOM 9871 C CA . ASP B 1 525 ? 25.031 -5.832 12.766 1 95.44 525 ASP B CA 1
ATOM 9872 C C . ASP B 1 525 ? 24.859 -5.832 11.25 1 95.44 525 ASP B C 1
ATOM 9874 O O . ASP B 1 525 ? 25.828 -5.656 10.508 1 95.44 525 ASP B O 1
ATOM 9878 N N . TRP B 1 526 ? 23.641 -6.012 10.797 1 96.81 526 TRP B N 1
ATOM 9879 C CA . TRP B 1 526 ? 23.406 -6.254 9.375 1 96.81 526 TRP B CA 1
ATOM 9880 C C . TRP B 1 526 ? 23.297 -4.941 8.609 1 96.81 526 TRP B C 1
ATOM 9882 O O . TRP B 1 526 ? 23.391 -4.918 7.383 1 96.81 526 TRP B O 1
ATOM 9892 N N . ASP B 1 527 ? 23.031 -3.781 9.234 1 94.25 527 ASP B N 1
ATOM 9893 C CA . ASP B 1 527 ? 22.531 -2.535 8.664 1 94.25 527 ASP B CA 1
ATOM 9894 C C . ASP B 1 527 ? 23.406 -2.068 7.504 1 94.25 527 ASP B C 1
ATOM 9896 O O . ASP B 1 527 ? 22.938 -1.948 6.371 1 94.25 527 ASP B O 1
ATOM 9900 N N . ARG B 1 528 ? 24.594 -1.926 7.738 1 92.31 528 ARG B N 1
ATOM 9901 C CA . ARG B 1 528 ? 25.484 -1.288 6.781 1 92.31 528 ARG B CA 1
ATOM 9902 C C . ARG B 1 528 ? 25.516 -2.061 5.469 1 92.31 528 ARG B C 1
ATOM 9904 O O . ARG B 1 528 ? 25.297 -1.488 4.398 1 92.31 528 ARG B O 1
ATOM 9911 N N . LEU B 1 529 ? 25.734 -3.338 5.562 1 93.94 529 LEU B N 1
ATOM 9912 C CA . LEU B 1 529 ? 25.938 -4.121 4.348 1 93.94 529 LEU B CA 1
ATOM 9913 C C . LEU B 1 529 ? 24.609 -4.465 3.695 1 93.94 529 LEU B C 1
ATOM 9915 O O . LEU B 1 529 ? 24.531 -4.672 2.482 1 93.94 529 LEU B O 1
ATOM 9919 N N . LEU B 1 530 ? 23.531 -4.527 4.48 1 94.75 530 LEU B N 1
ATOM 9920 C CA . LEU B 1 530 ? 22.219 -4.715 3.885 1 94.75 530 LEU B CA 1
ATOM 9921 C C . LEU B 1 530 ? 21.844 -3.521 3.014 1 94.75 530 LEU B C 1
ATOM 9923 O O . LEU B 1 530 ? 21.328 -3.693 1.901 1 94.75 530 LEU B O 1
ATOM 9927 N N . TYR B 1 531 ? 22.047 -2.303 3.561 1 92.19 531 TYR B N 1
ATOM 9928 C CA . TYR B 1 531 ? 21.75 -1.105 2.783 1 92.19 531 TYR B CA 1
ATOM 9929 C C . TYR B 1 531 ? 22.594 -1.055 1.515 1 92.19 531 TYR B C 1
ATOM 9931 O O . TYR B 1 531 ? 22.094 -0.687 0.447 1 92.19 531 TYR B O 1
ATOM 9939 N N . LYS B 1 532 ? 23.859 -1.395 1.635 1 91.19 532 LYS B N 1
ATOM 9940 C CA . LYS B 1 532 ? 24.75 -1.39 0.479 1 91.19 532 LYS B CA 1
ATOM 9941 C C . LYS B 1 532 ? 24.266 -2.367 -0.589 1 91.19 532 LYS B C 1
ATOM 9943 O O . LYS B 1 532 ? 24.281 -2.053 -1.781 1 91.19 532 LYS B O 1
ATOM 9948 N N . THR B 1 533 ? 23.859 -3.564 -0.158 1 93.19 533 THR B N 1
ATOM 9949 C CA . THR B 1 533 ? 23.406 -4.594 -1.081 1 93.19 533 THR B CA 1
ATOM 9950 C C . THR B 1 533 ? 22.094 -4.176 -1.752 1 93.19 533 THR B C 1
ATOM 9952 O O . THR B 1 533 ? 21.938 -4.312 -2.967 1 93.19 533 THR B O 1
ATOM 9955 N N . ILE B 1 534 ? 21.141 -3.627 -0.979 1 91.25 534 ILE B N 1
ATOM 9956 C CA . ILE B 1 534 ? 19.828 -3.229 -1.468 1 91.25 534 ILE B CA 1
ATOM 9957 C C . ILE B 1 534 ? 19.984 -2.113 -2.5 1 91.25 534 ILE B C 1
ATOM 9959 O O . ILE B 1 534 ? 19.234 -2.059 -3.475 1 91.25 534 ILE B O 1
ATOM 9963 N N . ARG B 1 535 ? 21 -1.321 -2.352 1 86.81 535 ARG B N 1
ATOM 9964 C CA . ARG B 1 535 ? 21.219 -0.177 -3.23 1 86.81 535 ARG B CA 1
ATOM 9965 C C . ARG B 1 535 ? 21.688 -0.625 -4.609 1 86.81 535 ARG B C 1
ATOM 9967 O O . ARG B 1 535 ? 21.594 0.132 -5.582 1 86.81 535 ARG B O 1
ATOM 9974 N N . LEU B 1 536 ? 22.188 -1.861 -4.707 1 86.88 536 LEU B N 1
ATOM 9975 C CA . LEU B 1 536 ? 22.656 -2.383 -5.984 1 86.88 536 LEU B CA 1
ATOM 9976 C C . LEU B 1 536 ? 21.5 -2.566 -6.953 1 86.88 536 LEU B C 1
ATOM 9978 O O . LEU B 1 536 ? 21.688 -2.512 -8.172 1 86.88 536 LEU B O 1
ATOM 9982 N N . ARG B 1 537 ? 20.312 -2.855 -6.418 1 83.56 537 ARG B N 1
ATOM 9983 C CA . ARG B 1 537 ? 19.109 -3.025 -7.219 1 83.56 537 ARG B CA 1
ATOM 9984 C C . ARG B 1 537 ? 17.953 -2.23 -6.633 1 83.56 537 ARG B C 1
ATOM 9986 O O . ARG B 1 537 ? 16.938 -2.807 -6.238 1 83.56 537 ARG B O 1
ATOM 9993 N N . SER B 1 538 ? 17.938 -0.94 -6.707 1 76.94 538 SER B N 1
ATOM 9994 C CA . SER B 1 538 ? 16.969 -0.083 -6.047 1 76.94 538 SER B CA 1
ATOM 9995 C C . SER B 1 538 ? 15.641 -0.066 -6.805 1 76.94 538 SER B C 1
ATOM 9997 O O . SER B 1 538 ? 14.617 0.372 -6.273 1 76.94 538 SER B O 1
ATOM 9999 N N . ASP B 1 539 ? 15.617 -0.685 -7.914 1 72.88 539 ASP B N 1
ATOM 10000 C CA . ASP B 1 539 ? 14.461 -0.567 -8.797 1 72.88 539 ASP B CA 1
ATOM 10001 C C . ASP B 1 539 ? 13.438 -1.659 -8.5 1 72.88 539 ASP B C 1
ATOM 10003 O O . ASP B 1 539 ? 12.297 -1.593 -8.977 1 72.88 539 ASP B O 1
ATOM 10007 N N . ILE B 1 540 ? 13.805 -2.6 -7.672 1 75.31 540 ILE B N 1
ATOM 10008 C CA . ILE B 1 540 ? 12.938 -3.775 -7.668 1 75.31 540 ILE B CA 1
ATOM 10009 C C . ILE B 1 540 ? 12.234 -3.893 -6.316 1 75.31 540 ILE B C 1
ATOM 10011 O O . ILE B 1 540 ? 11.375 -4.758 -6.129 1 75.31 540 ILE B O 1
ATOM 10015 N N . TRP B 1 541 ? 12.531 -3.064 -5.367 1 82.81 541 TRP B N 1
ATOM 10016 C CA . TRP B 1 541 ? 12.055 -3.33 -4.016 1 82.81 541 TRP B CA 1
ATOM 10017 C C . TRP B 1 541 ? 10.617 -2.836 -3.834 1 82.81 541 TRP B C 1
ATOM 10019 O O . TRP B 1 541 ? 9.852 -3.414 -3.062 1 82.81 541 TRP B O 1
ATOM 10029 N N . GLY B 1 542 ? 10.234 -1.769 -4.543 1 79.12 542 GLY B N 1
ATOM 10030 C CA . GLY B 1 542 ? 8.875 -1.246 -4.477 1 79.12 542 GLY B CA 1
ATOM 10031 C C . GLY B 1 542 ? 8.547 -0.615 -3.139 1 79.12 542 GLY B C 1
ATOM 10032 O O . GLY B 1 542 ? 7.371 -0.412 -2.816 1 79.12 542 GLY B O 1
ATOM 10033 N N . THR B 1 543 ? 9.398 -0.451 -2.217 1 86.44 543 THR B N 1
ATOM 10034 C CA . THR B 1 543 ? 9.25 0.187 -0.913 1 86.44 543 THR B CA 1
ATOM 10035 C C . THR B 1 543 ? 10.547 0.875 -0.493 1 86.44 543 THR B C 1
ATOM 10037 O O . THR B 1 543 ? 11.57 0.745 -1.165 1 86.44 543 THR B O 1
ATOM 10040 N N . GLU B 1 544 ? 10.453 1.638 0.507 1 85.56 544 GLU B N 1
ATOM 10041 C CA . GLU B 1 544 ? 11.633 2.338 0.998 1 85.56 544 GLU B CA 1
ATOM 10042 C C . GLU B 1 544 ? 12.656 1.361 1.57 1 85.56 544 GLU B C 1
ATOM 10044 O O . GLU B 1 544 ? 12.289 0.346 2.164 1 85.56 544 GLU B O 1
ATOM 10049 N N . HIS B 1 545 ? 13.945 1.699 1.435 1 88.56 545 HIS B N 1
ATOM 10050 C CA . HIS B 1 545 ? 15.031 0.82 1.853 1 88.56 545 HIS B CA 1
ATOM 10051 C C . HIS B 1 545 ? 14.992 0.564 3.355 1 88.56 545 HIS B C 1
ATOM 10053 O O . HIS B 1 545 ? 15.258 -0.552 3.807 1 88.56 545 HIS B O 1
ATOM 10059 N N . HIS B 1 546 ? 14.586 1.541 4.125 1 87.69 546 HIS B N 1
ATOM 10060 C CA . HIS B 1 546 ? 14.609 1.359 5.574 1 87.69 546 HIS B CA 1
ATOM 10061 C C . HIS B 1 546 ? 13.547 0.354 6.016 1 87.69 546 HIS B C 1
ATOM 10063 O O . HIS B 1 546 ? 13.727 -0.341 7.02 1 87.69 546 HIS B O 1
ATOM 10069 N N . LYS B 1 547 ? 12.445 0.281 5.309 1 91.06 547 LYS B N 1
ATOM 10070 C CA . LYS B 1 547 ? 11.406 -0.7 5.621 1 91.06 547 LYS B CA 1
ATOM 10071 C C . LYS B 1 547 ? 11.906 -2.121 5.363 1 91.06 547 LYS B C 1
ATOM 10073 O O . LYS B 1 547 ? 11.555 -3.045 6.102 1 91.06 547 LYS B O 1
ATOM 10078 N N . ILE B 1 548 ? 12.727 -2.299 4.281 1 93.62 548 ILE B N 1
ATOM 10079 C CA . ILE B 1 548 ? 13.273 -3.613 3.959 1 93.62 548 ILE B CA 1
ATOM 10080 C C . ILE B 1 548 ? 14.211 -4.07 5.07 1 93.62 548 ILE B C 1
ATOM 10082 O O . ILE B 1 548 ? 14.141 -5.211 5.527 1 93.62 548 ILE B O 1
ATOM 10086 N N . VAL B 1 549 ? 15.086 -3.152 5.504 1 94.75 549 VAL B N 1
ATOM 10087 C CA . VAL B 1 549 ? 16.062 -3.475 6.539 1 94.75 549 VAL B CA 1
ATOM 10088 C C . VAL B 1 549 ? 15.352 -3.781 7.852 1 94.75 549 VAL B C 1
ATOM 10090 O O . VAL B 1 549 ? 15.672 -4.758 8.531 1 94.75 549 VAL B O 1
ATOM 10093 N N . ALA B 1 550 ? 14.359 -2.932 8.172 1 93.38 550 ALA B N 1
ATOM 10094 C CA . ALA B 1 550 ? 13.578 -3.172 9.383 1 93.38 550 ALA B CA 1
ATOM 10095 C C . ALA B 1 550 ? 12.859 -4.516 9.312 1 93.38 550 ALA B C 1
ATOM 10097 O O . ALA B 1 550 ? 12.812 -5.254 10.297 1 93.38 550 ALA B O 1
ATOM 10098 N N . PHE B 1 551 ? 12.289 -4.82 8.156 1 96.81 551 PHE B N 1
ATOM 10099 C CA . PHE B 1 551 ? 11.578 -6.078 7.953 1 96.81 551 PHE B CA 1
ATOM 10100 C C . PHE B 1 551 ? 12.516 -7.266 8.141 1 96.81 551 PHE B C 1
ATOM 10102 O O . PHE B 1 551 ? 12.164 -8.242 8.812 1 96.81 551 PHE B O 1
ATOM 10109 N N . MET B 1 552 ? 13.719 -7.16 7.594 1 97.38 552 MET B N 1
ATOM 10110 C CA . MET B 1 552 ? 14.734 -8.203 7.719 1 97.38 552 MET B CA 1
ATOM 10111 C C . MET B 1 552 ? 15.062 -8.469 9.18 1 97.38 552 MET B C 1
ATOM 10113 O O . MET B 1 552 ? 15.156 -9.625 9.602 1 97.38 552 MET B O 1
ATOM 10117 N N . LYS B 1 553 ? 15.242 -7.465 9.922 1 97.06 553 LYS B N 1
ATOM 10118 C CA . LYS B 1 553 ? 15.609 -7.605 11.328 1 97.06 553 LYS B CA 1
ATOM 10119 C C . LYS B 1 553 ? 14.492 -8.266 12.125 1 97.06 553 LYS B C 1
ATOM 10121 O O . LYS B 1 553 ? 14.742 -9.141 12.953 1 97.06 553 LYS B O 1
ATOM 10126 N N . VAL B 1 554 ? 13.258 -7.914 11.82 1 96.62 554 VAL B N 1
ATOM 10127 C CA . VAL B 1 554 ? 12.125 -8.422 12.586 1 96.62 554 VAL B CA 1
ATOM 10128 C C . VAL B 1 554 ? 11.852 -9.875 12.203 1 96.62 554 VAL B C 1
ATOM 10130 O O . VAL B 1 554 ? 11.633 -10.719 13.078 1 96.62 554 VAL B O 1
ATOM 10133 N N . ILE B 1 555 ? 11.898 -10.219 10.875 1 97.56 555 ILE B N 1
ATOM 10134 C CA . ILE B 1 555 ? 11.492 -11.547 10.422 1 97.56 555 ILE B CA 1
ATOM 10135 C C . ILE B 1 555 ? 12.594 -12.555 10.734 1 97.56 555 ILE B C 1
ATOM 10137 O O . ILE B 1 555 ? 12.398 -13.766 10.594 1 97.56 555 ILE B O 1
ATOM 10141 N N . SER B 1 556 ? 13.773 -12.008 11.203 1 97.5 556 SER B N 1
ATOM 10142 C CA . SER B 1 556 ? 14.812 -12.93 11.664 1 97.5 556 SER B CA 1
ATOM 10143 C C . SER B 1 556 ? 14.305 -13.82 12.789 1 97.5 556 SER B C 1
ATOM 10145 O O . SER B 1 556 ? 14.852 -14.891 13.039 1 97.5 556 SER B O 1
ATOM 10147 N N . ASN B 1 557 ? 13.203 -13.406 13.414 1 96.62 557 ASN B N 1
ATOM 10148 C CA . ASN B 1 557 ? 12.562 -14.172 14.477 1 96.62 557 ASN B CA 1
ATOM 10149 C C . ASN B 1 557 ? 11.297 -14.867 13.969 1 96.62 557 ASN B C 1
ATOM 10151 O O . ASN B 1 557 ? 10.383 -15.148 14.75 1 96.62 557 ASN B O 1
ATOM 10155 N N . ASN B 1 558 ? 11.25 -15.172 12.711 1 97.5 558 ASN B N 1
ATOM 10156 C CA . ASN B 1 558 ? 10.047 -15.68 12.062 1 97.5 558 ASN B CA 1
ATOM 10157 C C . ASN B 1 558 ? 9.648 -17.047 12.609 1 97.5 558 ASN B C 1
ATOM 10159 O O . ASN B 1 558 ? 8.484 -17.422 12.547 1 97.5 558 ASN B O 1
ATOM 10163 N N . TRP B 1 559 ? 10.594 -17.812 13.18 1 97 559 TRP B N 1
ATOM 10164 C CA . TRP B 1 559 ? 10.297 -19.141 13.734 1 97 559 TRP B CA 1
ATOM 10165 C C . TRP B 1 559 ? 9.836 -19.031 15.188 1 97 559 TRP B C 1
ATOM 10167 O O . TRP B 1 559 ? 8.992 -19.812 15.633 1 97 559 TRP B O 1
ATOM 10177 N N . THR B 1 560 ? 10.312 -18.016 15.898 1 96.12 560 THR B N 1
ATOM 10178 C CA . THR B 1 560 ? 10.023 -17.891 17.328 1 96.12 560 THR B CA 1
ATOM 10179 C C . THR B 1 560 ? 8.781 -17.047 17.547 1 96.12 560 THR B C 1
ATOM 10181 O O . THR B 1 560 ? 8 -17.297 18.469 1 96.12 560 THR B O 1
ATOM 10184 N N . ASN B 1 561 ? 8.625 -16.047 16.719 1 97.06 561 ASN B N 1
ATOM 10185 C CA . ASN B 1 561 ? 7.504 -15.125 16.906 1 97.06 561 ASN B CA 1
ATOM 10186 C C . ASN B 1 561 ? 6.379 -15.422 15.914 1 97.06 561 ASN B C 1
ATOM 10188 O O . ASN B 1 561 ? 6.637 -15.828 14.773 1 97.06 561 ASN B O 1
ATOM 10192 N N . THR B 1 562 ? 5.125 -15.25 16.359 1 96.5 562 THR B N 1
ATOM 10193 C CA . THR B 1 562 ? 3.971 -15.367 15.484 1 96.5 562 THR B CA 1
ATOM 10194 C C . THR B 1 562 ? 3.875 -14.164 14.555 1 96.5 562 THR B C 1
ATOM 10196 O O . THR B 1 562 ? 4.527 -13.141 14.781 1 96.5 562 THR B O 1
ATOM 10199 N N . ILE B 1 563 ? 3.127 -14.266 13.508 1 96.75 563 ILE B N 1
ATOM 10200 C CA . ILE B 1 563 ? 2.971 -13.188 12.531 1 96.75 563 ILE B CA 1
ATOM 10201 C C . ILE B 1 563 ? 2.371 -11.961 13.211 1 96.75 563 ILE B C 1
ATOM 10203 O O . ILE B 1 563 ? 2.881 -10.852 13.062 1 96.75 563 ILE B O 1
ATOM 10207 N N . PRO B 1 564 ? 1.296 -12.117 14.117 1 94.94 564 PRO B N 1
ATOM 10208 C CA . PRO B 1 564 ? 0.758 -10.938 14.797 1 94.94 564 PRO B CA 1
ATOM 10209 C C . PRO B 1 564 ? 1.787 -10.258 15.695 1 94.94 564 PRO B C 1
ATOM 10211 O O . PRO B 1 564 ? 1.824 -9.023 15.766 1 94.94 564 PRO B O 1
ATOM 10214 N N . GLU B 1 565 ? 2.654 -11.023 16.312 1 94.81 565 GLU B N 1
ATOM 10215 C CA . GLU B 1 565 ? 3.703 -10.445 17.141 1 94.81 565 GLU B CA 1
ATOM 10216 C C . GLU B 1 565 ? 4.695 -9.648 16.312 1 94.81 565 GLU B C 1
ATOM 10218 O O . GLU B 1 565 ? 5.113 -8.555 16.703 1 94.81 565 GLU B O 1
ATOM 10223 N N . MET B 1 566 ? 5.094 -10.211 15.211 1 96.56 566 MET B N 1
ATOM 10224 C CA . MET B 1 566 ? 6.023 -9.508 14.328 1 96.56 566 MET B CA 1
ATOM 10225 C C . MET B 1 566 ? 5.379 -8.25 13.758 1 96.56 566 MET B C 1
ATOM 10227 O O . MET B 1 566 ? 6.043 -7.219 13.617 1 96.56 566 MET B O 1
ATOM 10231 N N . LEU B 1 567 ? 4.055 -8.352 13.422 1 93.75 567 LEU B N 1
ATOM 10232 C CA . LEU B 1 567 ? 3.338 -7.199 12.891 1 93.75 567 LEU B CA 1
ATOM 10233 C C . LEU B 1 567 ? 3.293 -6.066 13.906 1 93.75 567 LEU B C 1
ATOM 10235 O O . LEU B 1 567 ? 3.324 -4.891 13.539 1 93.75 567 LEU B O 1
ATOM 10239 N N . GLU B 1 568 ? 3.203 -6.418 15.164 1 89.75 568 GLU B N 1
ATOM 10240 C CA . GLU B 1 568 ? 3.232 -5.41 16.219 1 89.75 568 GLU B CA 1
ATOM 10241 C C . GLU B 1 568 ? 4.543 -4.625 16.203 1 89.75 568 GLU B C 1
ATOM 10243 O O . GLU B 1 568 ? 4.543 -3.406 16.391 1 89.75 568 GLU B O 1
ATOM 10248 N N . GLU B 1 569 ? 5.629 -5.359 15.953 1 90.5 569 GLU B N 1
ATOM 10249 C CA . GLU B 1 569 ? 6.934 -4.707 15.867 1 90.5 569 GLU B CA 1
ATOM 10250 C C . GLU B 1 569 ? 7.062 -3.9 14.578 1 90.5 569 GLU B C 1
ATOM 10252 O O . GLU B 1 569 ? 7.602 -2.793 14.586 1 90.5 569 GLU B O 1
ATOM 10257 N N . LEU B 1 570 ? 6.527 -4.434 13.555 1 92.88 570 LEU B N 1
ATOM 10258 C CA . LEU B 1 570 ? 6.652 -3.83 12.227 1 92.88 570 LEU B CA 1
ATOM 10259 C C . LEU B 1 570 ? 5.773 -2.592 12.109 1 92.88 570 LEU B C 1
ATOM 10261 O O . LEU B 1 570 ? 5.969 -1.768 11.211 1 92.88 570 LEU B O 1
ATOM 10265 N N . ASN B 1 571 ? 4.789 -2.559 12.977 1 88.06 571 ASN B N 1
ATOM 10266 C CA . ASN B 1 571 ? 3.906 -1.396 12.977 1 88.06 571 ASN B CA 1
ATOM 10267 C C . ASN B 1 571 ? 4.688 -0.099 13.164 1 88.06 571 ASN B C 1
ATOM 10269 O O . ASN B 1 571 ? 4.273 0.956 12.68 1 88.06 571 ASN B O 1
ATOM 10273 N N . GLU B 1 572 ? 5.852 -0.239 13.844 1 84.19 572 GLU B N 1
ATOM 10274 C CA . GLU B 1 572 ? 6.719 0.918 14.047 1 84.19 572 GLU B CA 1
ATOM 10275 C C . GLU B 1 572 ? 7.215 1.482 12.719 1 84.19 572 GLU B C 1
ATOM 10277 O O . GLU B 1 572 ? 7.539 2.668 12.625 1 84.19 572 GLU B O 1
ATOM 10282 N N . TYR B 1 573 ? 7.223 0.663 11.789 1 88.5 573 TYR B N 1
ATOM 10283 C CA . TYR B 1 573 ? 7.75 1.051 10.492 1 88.5 573 TYR B CA 1
ATOM 10284 C C . TYR B 1 573 ? 6.629 1.175 9.461 1 88.5 573 TYR B C 1
ATOM 10286 O O . TYR B 1 573 ? 6.879 1.185 8.258 1 88.5 573 TYR B O 1
ATOM 10294 N N . ASP B 1 574 ? 5.34 1.229 9.953 1 89.31 574 ASP B N 1
ATOM 10295 C CA . ASP B 1 574 ? 4.156 1.372 9.109 1 89.31 574 ASP B CA 1
ATOM 10296 C C . ASP B 1 574 ? 4.043 0.213 8.117 1 89.31 574 ASP B C 1
ATOM 10298 O O . ASP B 1 574 ? 3.777 0.425 6.934 1 89.31 574 ASP B O 1
ATOM 10302 N N . ILE B 1 575 ? 4.422 -0.917 8.555 1 93 575 ILE B N 1
ATOM 10303 C CA . ILE B 1 575 ? 4.281 -2.127 7.75 1 93 575 ILE B CA 1
ATOM 10304 C C . ILE B 1 575 ? 3.098 -2.947 8.258 1 93 575 ILE B C 1
ATOM 10306 O O . ILE B 1 575 ? 3.104 -3.42 9.391 1 93 575 ILE B O 1
ATOM 10310 N N . GLY B 1 576 ? 2.08 -3.021 7.445 1 93.5 576 GLY B N 1
ATOM 10311 C CA . GLY B 1 576 ? 0.923 -3.84 7.77 1 93.5 576 GLY B CA 1
ATOM 10312 C C . GLY B 1 576 ? 0.976 -5.223 7.145 1 93.5 576 GLY B C 1
ATOM 10313 O O . GLY B 1 576 ? 2.006 -5.621 6.598 1 93.5 576 GLY B O 1
ATOM 10314 N N . LEU B 1 577 ? -0.056 -5.91 7.23 1 95.88 577 LEU B N 1
ATOM 10315 C CA . LEU B 1 577 ? -0.097 -7.316 6.844 1 95.88 577 LEU B CA 1
ATOM 10316 C C . LEU B 1 577 ? 0.115 -7.477 5.344 1 95.88 577 LEU B C 1
ATOM 10318 O O . LEU B 1 577 ? 0.851 -8.367 4.906 1 95.88 577 LEU B O 1
ATOM 10322 N N . ASP B 1 578 ? -0.538 -6.656 4.508 1 93.94 578 ASP B N 1
ATOM 10323 C CA . ASP B 1 578 ? -0.362 -6.746 3.062 1 93.94 578 ASP B CA 1
ATOM 10324 C C . ASP B 1 578 ? 1.09 -6.484 2.668 1 93.94 578 ASP B C 1
ATOM 10326 O O . ASP B 1 578 ? 1.637 -7.168 1.801 1 93.94 578 ASP B O 1
ATOM 10330 N N . GLU B 1 579 ? 1.658 -5.504 3.301 1 93.88 579 GLU B N 1
ATOM 10331 C CA . GLU B 1 579 ? 3.061 -5.203 3.033 1 93.88 579 GLU B CA 1
ATOM 10332 C C . GLU B 1 579 ? 3.973 -6.305 3.561 1 93.88 579 GLU B C 1
ATOM 10334 O O . GLU B 1 579 ? 5.02 -6.586 2.973 1 93.88 579 GLU B O 1
ATOM 10339 N N . PHE B 1 580 ? 3.586 -6.922 4.68 1 96.88 580 PHE B N 1
ATOM 10340 C CA . PHE B 1 580 ? 4.32 -8.062 5.207 1 96.88 580 PHE B CA 1
ATOM 10341 C C . PHE B 1 580 ? 4.469 -9.156 4.148 1 96.88 580 PHE B C 1
ATOM 10343 O O . PHE B 1 580 ? 5.574 -9.641 3.904 1 96.88 580 PHE B O 1
ATOM 10350 N N . PHE B 1 581 ? 3.373 -9.453 3.457 1 96.5 581 PHE B N 1
ATOM 10351 C CA . PHE B 1 581 ? 3.389 -10.477 2.42 1 96.5 581 PHE B CA 1
ATOM 10352 C C . PHE B 1 581 ? 4.289 -10.055 1.262 1 96.5 581 PHE B C 1
ATOM 10354 O O . PHE B 1 581 ? 5.078 -10.859 0.76 1 96.5 581 PHE B O 1
ATOM 10361 N N . LYS B 1 582 ? 4.137 -8.875 0.866 1 93.69 582 LYS B N 1
ATOM 10362 C CA . LYS B 1 582 ? 4.914 -8.344 -0.247 1 93.69 582 LYS B CA 1
ATOM 10363 C C . LYS B 1 582 ? 6.41 -8.406 0.047 1 93.69 582 LYS B C 1
ATOM 10365 O O . LYS B 1 582 ? 7.191 -8.875 -0.784 1 93.69 582 LYS B O 1
ATOM 10370 N N . LEU B 1 583 ? 6.777 -7.945 1.232 1 95.88 583 LEU B N 1
ATOM 10371 C CA . LEU B 1 583 ? 8.18 -7.879 1.612 1 95.88 583 LEU B CA 1
ATOM 10372 C C . LEU B 1 583 ? 8.766 -9.281 1.778 1 95.88 583 LEU B C 1
ATOM 10374 O O . LEU B 1 583 ? 9.914 -9.531 1.391 1 95.88 583 LEU B O 1
ATOM 10378 N N . GLU B 1 584 ? 8.008 -10.117 2.355 1 96.69 584 GLU B N 1
ATOM 10379 C CA . GLU B 1 584 ? 8.508 -11.477 2.523 1 96.69 584 GLU B CA 1
ATOM 10380 C C . GLU B 1 584 ? 8.812 -12.125 1.176 1 96.69 584 GLU B C 1
ATOM 10382 O O . GLU B 1 584 ? 9.844 -12.781 1.014 1 96.69 584 GLU B O 1
ATOM 10387 N N . ARG B 1 585 ? 7.988 -11.977 0.255 1 91.94 585 ARG B N 1
ATOM 10388 C CA . ARG B 1 585 ? 8.211 -12.523 -1.082 1 91.94 585 ARG B CA 1
ATOM 10389 C C . ARG B 1 585 ? 9.438 -11.891 -1.732 1 91.94 585 ARG B C 1
ATOM 10391 O O . ARG B 1 585 ? 10.266 -12.602 -2.316 1 91.94 585 ARG B O 1
ATOM 10398 N N . THR B 1 586 ? 9.562 -10.625 -1.601 1 91.12 586 THR B N 1
ATOM 10399 C CA . THR B 1 586 ? 10.664 -9.883 -2.211 1 91.12 586 THR B CA 1
ATOM 10400 C C . THR B 1 586 ? 12 -10.328 -1.628 1 91.12 586 THR B C 1
ATOM 10402 O O . THR B 1 586 ? 12.969 -10.523 -2.363 1 91.12 586 THR B O 1
ATOM 10405 N N . ILE B 1 587 ? 12.008 -10.516 -0.373 1 94.62 587 ILE B N 1
ATOM 10406 C CA . ILE B 1 587 ? 13.297 -10.812 0.249 1 94.62 587 ILE B CA 1
ATOM 10407 C C . ILE B 1 587 ? 13.672 -12.266 -0.02 1 94.62 587 ILE B C 1
ATOM 10409 O O . ILE B 1 587 ? 14.844 -12.578 -0.25 1 94.62 587 ILE B O 1
ATOM 10413 N N . THR B 1 588 ? 12.711 -13.172 0.009 1 93.56 588 THR B N 1
ATOM 10414 C CA . THR B 1 588 ? 13.008 -14.586 -0.146 1 93.56 588 THR B CA 1
ATOM 10415 C C . THR B 1 588 ? 13.43 -14.898 -1.579 1 93.56 588 THR B C 1
ATOM 10417 O O . THR B 1 588 ? 14.18 -15.852 -1.819 1 93.56 588 THR B O 1
ATOM 10420 N N . HIS B 1 589 ? 13.047 -14.047 -2.496 1 85.75 589 HIS B N 1
ATOM 10421 C CA . HIS B 1 589 ? 13.391 -14.305 -3.891 1 85.75 589 HIS B CA 1
ATOM 10422 C C . HIS B 1 589 ? 14.477 -13.352 -4.379 1 85.75 589 HIS B C 1
ATOM 10424 O O . HIS B 1 589 ? 15.602 -13.773 -4.656 1 85.75 589 HIS B O 1
ATOM 10430 N N . ASN B 1 590 ? 14.125 -12.039 -4.316 1 88.44 590 ASN B N 1
ATOM 10431 C CA . ASN B 1 590 ? 15.008 -11.039 -4.906 1 88.44 590 ASN B CA 1
ATOM 10432 C C . ASN B 1 590 ? 16.25 -10.812 -4.043 1 88.44 590 ASN B C 1
ATOM 10434 O O . ASN B 1 590 ? 17.375 -10.812 -4.551 1 88.44 590 ASN B O 1
ATOM 10438 N N . LEU B 1 591 ? 16.031 -10.633 -2.814 1 93.94 591 LEU B N 1
ATOM 10439 C CA . LEU B 1 591 ? 17.156 -10.305 -1.959 1 93.94 591 LEU B CA 1
ATOM 10440 C C . LEU B 1 591 ? 18.062 -11.516 -1.768 1 93.94 591 LEU B C 1
ATOM 10442 O O . LEU B 1 591 ? 19.297 -11.391 -1.767 1 93.94 591 LEU B O 1
ATOM 10446 N N . ALA B 1 592 ? 17.469 -12.68 -1.542 1 93.88 592 ALA B N 1
ATOM 10447 C CA . ALA B 1 592 ? 18.25 -13.898 -1.388 1 93.88 592 ALA B CA 1
ATOM 10448 C C . ALA B 1 592 ? 19.125 -14.141 -2.611 1 93.88 592 ALA B C 1
ATOM 10450 O O . ALA B 1 592 ? 20.312 -14.469 -2.479 1 93.88 592 ALA B O 1
ATOM 10451 N N . SER B 1 593 ? 18.578 -13.969 -3.785 1 88.5 593 SER B N 1
ATOM 10452 C CA . SER B 1 593 ? 19.328 -14.148 -5.02 1 88.5 593 SER B CA 1
ATOM 10453 C C . SER B 1 593 ? 20.453 -13.117 -5.133 1 88.5 593 SER B C 1
ATOM 10455 O O . SER B 1 593 ? 21.562 -13.453 -5.527 1 88.5 593 SER B O 1
ATOM 10457 N N . LEU B 1 594 ? 20.109 -11.906 -4.812 1 92.75 594 LEU B N 1
ATOM 10458 C CA . LEU B 1 594 ? 21.094 -10.836 -4.867 1 92.75 594 LEU B CA 1
ATOM 10459 C C . LEU B 1 594 ? 22.25 -11.102 -3.898 1 92.75 594 LEU B C 1
ATOM 10461 O O . LEU B 1 594 ? 23.422 -10.93 -4.254 1 92.75 594 LEU B O 1
ATOM 10465 N N . LEU B 1 595 ? 21.922 -11.516 -2.705 1 95.12 595 LEU B N 1
ATOM 10466 C CA . LEU B 1 595 ? 22.938 -11.812 -1.699 1 95.12 595 LEU B CA 1
ATOM 10467 C C . LEU B 1 595 ? 23.828 -12.961 -2.158 1 95.12 595 LEU B C 1
ATOM 10469 O O . LEU B 1 595 ? 25.047 -12.938 -1.94 1 95.12 595 LEU B O 1
ATOM 10473 N N . SER B 1 596 ? 23.281 -13.953 -2.734 1 92.31 596 SER B N 1
ATOM 10474 C CA . SER B 1 596 ? 24.031 -15.094 -3.234 1 92.31 596 SER B CA 1
ATOM 10475 C C . SER B 1 596 ? 25 -14.68 -4.332 1 92.31 596 SER B C 1
ATOM 10477 O O . SER B 1 596 ? 26.156 -15.117 -4.355 1 92.31 596 SER B O 1
ATOM 10479 N N . ASP B 1 597 ? 24.516 -13.867 -5.219 1 90.94 597 ASP B N 1
ATOM 10480 C CA . ASP B 1 597 ? 25.375 -13.383 -6.305 1 90.94 597 ASP B CA 1
ATOM 10481 C C . ASP B 1 597 ? 26.484 -12.492 -5.77 1 90.94 597 ASP B C 1
ATOM 10483 O O . ASP B 1 597 ? 27.641 -12.602 -6.203 1 90.94 597 ASP B O 1
ATOM 10487 N N . VAL B 1 598 ? 26.109 -11.609 -4.879 1 93.19 598 VAL B N 1
ATOM 10488 C CA . VAL B 1 598 ? 27.109 -10.734 -4.262 1 93.19 598 VAL B CA 1
ATOM 10489 C C . VAL B 1 598 ? 28.172 -11.57 -3.566 1 93.19 598 VAL B C 1
ATOM 10491 O O . VAL B 1 598 ? 29.359 -11.281 -3.668 1 93.19 598 VAL B O 1
ATOM 10494 N N . ASN B 1 599 ? 27.734 -12.586 -2.83 1 93.56 599 ASN B N 1
ATOM 10495 C CA . ASN B 1 599 ? 28.656 -13.477 -2.131 1 93.56 599 ASN B CA 1
ATOM 10496 C C . ASN B 1 599 ? 29.641 -14.141 -3.092 1 93.56 599 ASN B C 1
ATOM 10498 O O . ASN B 1 599 ? 30.844 -14.141 -2.85 1 93.56 599 ASN B O 1
ATOM 10502 N N . LEU B 1 600 ? 29.141 -14.68 -4.117 1 90 600 LEU B N 1
ATOM 10503 C CA . LEU B 1 600 ? 29.953 -15.391 -5.094 1 90 600 LEU B CA 1
ATOM 10504 C C . LEU B 1 600 ? 30.953 -14.453 -5.754 1 90 600 LEU B C 1
ATOM 10506 O O . LEU B 1 600 ? 32.156 -14.766 -5.848 1 90 600 LEU B O 1
ATOM 10510 N N . ILE B 1 601 ? 30.484 -13.305 -6.199 1 89.81 601 ILE B N 1
ATOM 10511 C CA . ILE B 1 601 ? 31.328 -12.352 -6.918 1 89.81 601 ILE B CA 1
ATOM 10512 C C . ILE B 1 601 ? 32.375 -11.758 -5.969 1 89.81 601 ILE B C 1
ATOM 10514 O O . ILE B 1 601 ? 33.531 -11.578 -6.344 1 89.81 601 ILE B O 1
ATOM 10518 N N . TYR B 1 602 ? 31.938 -11.461 -4.797 1 91.62 602 TYR B N 1
ATOM 10519 C CA . TYR B 1 602 ? 32.844 -10.914 -3.795 1 91.62 602 TYR B CA 1
ATOM 10520 C C . TYR B 1 602 ? 34 -11.875 -3.525 1 91.62 602 TYR B C 1
ATOM 10522 O O . TYR B 1 602 ? 35.156 -11.461 -3.467 1 91.62 602 TYR B O 1
ATOM 10530 N N . ARG B 1 603 ? 33.719 -13.117 -3.338 1 89.5 603 ARG B N 1
ATOM 10531 C CA . ARG B 1 603 ? 34.719 -14.133 -3.062 1 89.5 603 ARG B CA 1
AT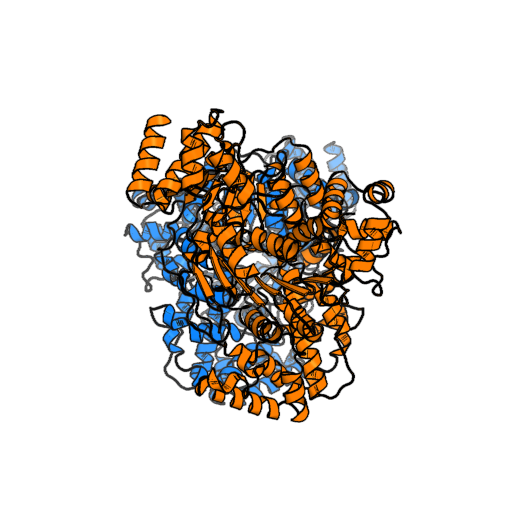OM 10532 C C . ARG B 1 603 ? 35.656 -14.297 -4.246 1 89.5 603 ARG B C 1
ATOM 10534 O O . ARG B 1 603 ? 36.875 -14.5 -4.062 1 89.5 603 ARG B O 1
ATOM 10541 N N . LYS B 1 604 ? 35.125 -14.188 -5.395 1 86.94 604 LYS B N 1
ATOM 10542 C CA . LYS B 1 604 ? 35.938 -14.359 -6.59 1 86.94 604 LYS B CA 1
ATOM 10543 C C . LYS B 1 604 ? 36.875 -13.164 -6.793 1 86.94 604 LYS B C 1
ATOM 10545 O O . LYS B 1 604 ? 37.969 -13.305 -7.316 1 86.94 604 LYS B O 1
ATOM 10550 N N . ILE B 1 605 ? 36.406 -12.039 -6.469 1 87.31 605 ILE B N 1
ATOM 10551 C CA . ILE B 1 605 ? 37.156 -10.812 -6.676 1 87.31 605 ILE B CA 1
ATOM 10552 C C . ILE B 1 605 ? 38.219 -10.664 -5.57 1 87.31 605 ILE B C 1
ATOM 10554 O O . ILE B 1 605 ? 39.375 -10.359 -5.848 1 87.31 605 ILE B O 1
ATOM 10558 N N . THR B 1 606 ? 37.812 -10.867 -4.359 1 87.56 606 THR B N 1
ATOM 10559 C CA . THR B 1 606 ? 38.688 -10.555 -3.236 1 87.56 606 THR B CA 1
ATOM 10560 C C . THR B 1 606 ? 39.469 -11.789 -2.791 1 87.56 606 THR B C 1
ATOM 10562 O O . THR B 1 606 ? 40.438 -11.688 -2.035 1 87.56 606 THR B O 1
ATOM 10565 N N . LYS B 1 607 ? 39.125 -13.023 -3.199 1 83.94 607 LYS B N 1
ATOM 10566 C CA . LYS B 1 607 ? 39.719 -14.289 -2.797 1 83.94 607 LYS B CA 1
ATOM 10567 C C . LYS B 1 607 ? 39.688 -14.461 -1.281 1 83.94 607 LYS B C 1
ATOM 10569 O O . LYS B 1 607 ? 40.594 -15.023 -0.688 1 83.94 607 LYS B O 1
ATOM 10574 N N . THR B 1 608 ? 38.688 -13.805 -0.765 1 87.06 608 THR B N 1
ATOM 10575 C CA . THR B 1 608 ? 38.5 -13.898 0.678 1 87.06 608 THR B CA 1
ATOM 10576 C C . THR B 1 608 ? 37.844 -15.219 1.054 1 87.06 608 THR B C 1
ATOM 10578 O O . THR B 1 608 ? 37.281 -15.914 0.195 1 87.06 608 THR B O 1
ATOM 10581 N N . ALA B 1 609 ? 37.969 -15.547 2.346 1 89.44 609 ALA B N 1
ATOM 10582 C CA . ALA B 1 609 ? 37.312 -16.75 2.869 1 89.44 609 ALA B CA 1
ATOM 10583 C C . ALA B 1 609 ? 35.938 -16.438 3.406 1 89.44 609 ALA B C 1
ATOM 10585 O O . ALA B 1 609 ? 35.188 -17.359 3.76 1 89.44 609 ALA B O 1
ATOM 10586 N N . ILE B 1 610 ? 35.594 -15.227 3.406 1 91.62 610 ILE B N 1
ATOM 10587 C CA . ILE B 1 610 ? 34.281 -14.82 3.91 1 91.62 610 ILE B CA 1
ATOM 10588 C C . ILE B 1 610 ? 33.188 -15.422 3.037 1 91.62 610 ILE B C 1
ATOM 10590 O O . ILE B 1 610 ? 33.281 -15.383 1.808 1 91.62 610 ILE B O 1
ATOM 10594 N N . ASP B 1 611 ? 32.156 -16.078 3.664 1 94.5 611 ASP B N 1
ATOM 10595 C CA . ASP B 1 611 ? 31.031 -16.734 2.977 1 94.5 611 ASP B CA 1
ATOM 10596 C C . ASP B 1 611 ? 29.703 -16.422 3.65 1 94.5 611 ASP B C 1
ATOM 10598 O O . ASP B 1 611 ? 29.453 -16.859 4.777 1 94.5 611 ASP B O 1
ATOM 10602 N N . ILE B 1 612 ? 28.906 -15.68 2.92 1 96.12 612 ILE B N 1
ATOM 10603 C CA . ILE B 1 612 ? 27.641 -15.305 3.529 1 96.12 612 ILE B CA 1
ATOM 10604 C C . ILE B 1 612 ? 26.516 -16.203 2.994 1 96.12 612 ILE B C 1
ATOM 10606 O O . ILE B 1 612 ? 25.344 -15.875 3.121 1 96.12 612 ILE B O 1
ATOM 10610 N N . SER B 1 613 ? 26.859 -17.328 2.418 1 94.06 613 SER B N 1
ATOM 10611 C CA . SER B 1 613 ? 25.891 -18.281 1.892 1 94.06 613 SER B CA 1
ATOM 10612 C C . SER B 1 613 ? 24.906 -18.719 2.975 1 94.06 613 SER B C 1
ATOM 10614 O O . SER B 1 613 ? 23.719 -18.906 2.709 1 94.06 613 SER B O 1
ATOM 10616 N N . PRO B 1 614 ? 25.391 -18.875 4.18 1 94.62 614 PRO B N 1
ATOM 10617 C CA . PRO B 1 614 ? 24.422 -19.25 5.219 1 94.62 614 PRO B CA 1
ATOM 10618 C C . PRO B 1 614 ? 23.359 -18.188 5.441 1 94.62 614 PRO B C 1
ATOM 10620 O O . PRO B 1 614 ? 22.188 -18.5 5.625 1 94.62 614 PRO B O 1
ATOM 10623 N N . PHE B 1 615 ? 23.781 -16.969 5.434 1 97 615 PHE B N 1
ATOM 10624 C CA . PHE B 1 615 ? 22.828 -15.883 5.605 1 97 615 PHE B CA 1
ATOM 10625 C C . PHE B 1 615 ? 21.844 -15.836 4.441 1 97 615 PHE B C 1
ATOM 10627 O O . PHE B 1 615 ? 20.641 -15.695 4.645 1 97 615 PHE B O 1
ATOM 10634 N N . ALA B 1 616 ? 22.344 -15.93 3.236 1 95.81 616 ALA B N 1
ATOM 10635 C CA . ALA B 1 616 ? 21.5 -15.938 2.047 1 95.81 616 ALA B CA 1
ATOM 10636 C C . ALA B 1 616 ? 20.484 -17.062 2.105 1 95.81 616 ALA B C 1
ATOM 10638 O O . ALA B 1 616 ? 19.328 -16.906 1.688 1 95.81 616 ALA B O 1
ATOM 10639 N N . ALA B 1 617 ? 20.875 -18.156 2.611 1 93.69 617 ALA B N 1
ATOM 10640 C CA . ALA B 1 617 ? 19.984 -19.312 2.74 1 93.69 617 ALA B CA 1
ATOM 10641 C C . ALA B 1 617 ? 18.875 -19.031 3.746 1 93.69 617 ALA B C 1
ATOM 10643 O O . ALA B 1 617 ? 17.703 -19.359 3.494 1 93.69 617 ALA B O 1
ATOM 10644 N N . ARG B 1 618 ? 19.266 -18.469 4.867 1 96.19 618 ARG B N 1
ATOM 10645 C CA . ARG B 1 618 ? 18.25 -18.125 5.867 1 96.19 618 ARG B CA 1
ATOM 10646 C C . ARG B 1 618 ? 17.219 -17.156 5.293 1 96.19 618 ARG B C 1
ATOM 10648 O O . ARG B 1 618 ? 16.031 -17.297 5.566 1 96.19 618 ARG B O 1
ATOM 10655 N N . VAL B 1 619 ? 17.719 -16.234 4.523 1 97.06 619 VAL B N 1
ATOM 10656 C CA . VAL B 1 619 ? 16.844 -15.25 3.906 1 97.06 619 VAL B CA 1
ATOM 10657 C C . VAL B 1 619 ? 15.914 -15.938 2.906 1 97.06 619 VAL B C 1
ATOM 10659 O O . VAL B 1 619 ? 14.719 -15.625 2.834 1 97.06 619 VAL B O 1
ATOM 10662 N N . SER B 1 620 ? 16.438 -16.906 2.182 1 94.69 620 SER B N 1
ATOM 10663 C CA . SER B 1 620 ? 15.664 -17.594 1.143 1 94.69 620 SER B CA 1
ATOM 10664 C C . SER B 1 620 ? 14.523 -18.406 1.742 1 94.69 620 SER B C 1
ATOM 10666 O O . SER B 1 620 ? 13.547 -18.719 1.053 1 94.69 620 SER B O 1
ATOM 10668 N N . PHE B 1 621 ? 14.617 -18.703 3.037 1 95.44 621 PHE B N 1
ATOM 10669 C CA . PHE B 1 621 ? 13.562 -19.453 3.717 1 95.44 621 PHE B CA 1
ATOM 10670 C C . PHE B 1 621 ? 12.812 -18.562 4.695 1 95.44 621 PHE B C 1
ATOM 10672 O O . PHE B 1 621 ? 12.195 -19.047 5.648 1 95.44 621 PHE B O 1
ATOM 10679 N N . ALA B 1 622 ? 12.891 -17.25 4.566 1 97.31 622 ALA B N 1
ATOM 10680 C CA . ALA B 1 622 ? 12.219 -16.266 5.41 1 97.31 622 ALA B CA 1
ATOM 10681 C C . ALA B 1 622 ? 12.578 -16.469 6.879 1 97.31 622 ALA B C 1
ATOM 10683 O O . ALA B 1 622 ? 11.734 -16.281 7.762 1 97.31 622 ALA B O 1
ATOM 10684 N N . PHE B 1 623 ? 13.812 -17 7.129 1 97.5 623 PHE B N 1
ATOM 10685 C CA . PHE B 1 623 ? 14.367 -17.219 8.461 1 97.5 623 PHE B CA 1
ATOM 10686 C C . PHE B 1 623 ? 13.594 -18.297 9.195 1 97.5 623 PHE B C 1
ATOM 10688 O O . PHE B 1 623 ? 13.586 -18.344 10.422 1 97.5 623 PHE B O 1
ATOM 10695 N N . LEU B 1 624 ? 12.875 -19.109 8.484 1 97.75 624 LEU B N 1
ATOM 10696 C CA . LEU B 1 624 ? 12.242 -20.312 9.008 1 97.75 624 LEU B CA 1
ATOM 10697 C C . LEU B 1 624 ? 13.141 -21.531 8.789 1 97.75 624 LEU B C 1
ATOM 10699 O O . LEU B 1 624 ? 14.031 -21.516 7.941 1 97.75 624 LEU B O 1
ATOM 10703 N N . PRO B 1 625 ? 12.898 -22.562 9.68 1 96.62 625 PRO B N 1
ATOM 10704 C CA . PRO B 1 625 ? 13.516 -23.828 9.273 1 96.62 625 PRO B CA 1
ATOM 10705 C C . PRO B 1 625 ? 13.148 -24.234 7.852 1 96.62 625 PRO B C 1
ATOM 10707 O O . PRO B 1 625 ? 11.992 -24.094 7.445 1 96.62 625 PRO B O 1
ATOM 10710 N N . PRO B 1 626 ? 14.125 -24.656 7.098 1 93.75 626 PRO B N 1
ATOM 10711 C CA . PRO B 1 626 ? 13.898 -24.938 5.676 1 93.75 626 PRO B CA 1
ATOM 10712 C C . PRO B 1 626 ? 12.688 -25.844 5.441 1 93.75 626 PRO B C 1
ATOM 10714 O O . PRO B 1 626 ? 11.867 -25.562 4.559 1 93.75 626 PRO B O 1
ATOM 10717 N N . ASN B 1 627 ? 12.523 -26.844 6.219 1 94.06 627 ASN B N 1
ATOM 10718 C CA . ASN B 1 627 ? 11.422 -27.781 6.012 1 94.06 627 ASN B CA 1
ATOM 10719 C C . ASN B 1 627 ? 10.078 -27.141 6.328 1 94.06 627 ASN B C 1
ATOM 10721 O O . ASN B 1 627 ? 9.062 -27.469 5.711 1 94.06 627 ASN B O 1
ATOM 10725 N N . VAL B 1 628 ? 10.047 -26.203 7.309 1 96.81 628 VAL B N 1
ATOM 10726 C CA . VAL B 1 628 ? 8.812 -25.5 7.625 1 96.81 628 VAL B CA 1
ATOM 10727 C C . VAL B 1 628 ? 8.383 -24.641 6.434 1 96.81 628 VAL B C 1
ATOM 10729 O O . VAL B 1 628 ? 7.207 -24.625 6.074 1 96.81 628 VAL B O 1
ATOM 10732 N N . PHE B 1 629 ? 9.375 -24.016 5.883 1 95 629 PHE B N 1
ATOM 10733 C CA . PHE B 1 629 ? 9.109 -23.172 4.719 1 95 629 PHE B CA 1
ATOM 10734 C C . PHE B 1 629 ? 8.625 -24.016 3.543 1 95 629 PHE B C 1
ATOM 10736 O O . PHE B 1 629 ? 7.656 -23.656 2.875 1 95 629 PHE B O 1
ATOM 10743 N N . ARG B 1 630 ? 9.219 -25.141 3.318 1 91 630 ARG B N 1
ATOM 10744 C CA . ARG B 1 630 ? 8.867 -26.016 2.203 1 91 630 ARG B CA 1
ATOM 10745 C C . ARG B 1 630 ? 7.504 -26.672 2.422 1 91 630 ARG B C 1
ATOM 10747 O O . ARG B 1 630 ? 6.762 -26.891 1.466 1 91 630 ARG B O 1
ATOM 10754 N N . LEU B 1 631 ? 7.199 -26.984 3.65 1 94.19 631 LEU B N 1
ATOM 10755 C CA . LEU B 1 631 ? 5.934 -27.625 3.975 1 94.19 631 LEU B CA 1
ATOM 10756 C C . LEU B 1 631 ? 4.754 -26.703 3.678 1 94.19 631 LEU B C 1
ATOM 10758 O O . LEU B 1 631 ? 3.631 -27.172 3.479 1 94.19 631 LEU B O 1
ATOM 10762 N N . GLU B 1 632 ? 4.992 -25.391 3.695 1 93.81 632 GLU B N 1
ATOM 10763 C CA . GLU B 1 632 ? 3.93 -24.469 3.316 1 93.81 632 GLU B CA 1
ATOM 10764 C C . GLU B 1 632 ? 3.484 -24.703 1.875 1 93.81 632 GLU B C 1
ATOM 10766 O O . GLU B 1 632 ? 2.316 -24.484 1.54 1 93.81 632 GLU B O 1
ATOM 10771 N N . GLU B 1 633 ? 4.449 -25.156 1.082 1 87.94 633 GLU B N 1
ATOM 10772 C CA . GLU B 1 633 ? 4.117 -25.484 -0.301 1 87.94 633 GLU B CA 1
ATOM 10773 C C . GLU B 1 633 ? 3.227 -26.734 -0.373 1 87.94 633 GLU B C 1
ATOM 10775 O O . GLU B 1 633 ? 2.477 -26.906 -1.336 1 87.94 633 GLU B O 1
ATOM 10780 N N . TYR B 1 634 ? 3.352 -27.516 0.691 1 90.31 634 TYR B N 1
ATOM 10781 C CA . TYR B 1 634 ? 2.555 -28.734 0.751 1 90.31 634 TYR B CA 1
ATOM 10782 C C . TYR B 1 634 ? 1.238 -28.5 1.479 1 90.31 634 TYR B C 1
ATOM 10784 O O . TYR B 1 634 ? 0.453 -29.422 1.679 1 90.31 634 TYR B O 1
ATOM 10792 N N . GLY B 1 635 ? 1.027 -27.266 1.92 1 92.5 635 GLY B N 1
ATOM 10793 C CA . GLY B 1 635 ? -0.263 -26.906 2.48 1 92.5 635 GLY B CA 1
ATOM 10794 C C . GLY B 1 635 ? -0.269 -26.891 3.998 1 92.5 635 GLY B C 1
ATOM 10795 O O . GLY B 1 635 ? -1.332 -26.812 4.617 1 92.5 635 GLY B O 1
ATOM 10796 N N . LEU B 1 636 ? 0.859 -27.016 4.629 1 96.62 636 LEU B N 1
ATOM 10797 C CA . LEU B 1 636 ? 0.942 -26.938 6.086 1 96.62 636 LEU B CA 1
ATOM 10798 C C . LEU B 1 636 ? 1.475 -25.594 6.535 1 96.62 636 LEU B C 1
ATOM 10800 O O . LEU B 1 636 ? 2.684 -25.344 6.504 1 96.62 636 LEU B O 1
ATOM 10804 N N . PRO B 1 637 ? 0.637 -24.75 7.094 1 97.69 637 PRO B N 1
ATOM 10805 C CA . PRO B 1 637 ? 1.068 -23.406 7.5 1 97.69 637 PRO B CA 1
ATOM 10806 C C . PRO B 1 637 ? 2.115 -23.438 8.609 1 97.69 637 PRO B C 1
ATOM 10808 O O . PRO B 1 637 ? 2.092 -24.328 9.461 1 97.69 637 PRO B O 1
ATOM 10811 N N . ARG B 1 638 ? 2.969 -22.469 8.695 1 97.94 638 ARG B N 1
ATOM 10812 C CA . ARG B 1 638 ? 4.082 -22.391 9.633 1 97.94 638 ARG B CA 1
ATOM 10813 C C . ARG B 1 638 ? 3.582 -22.375 11.07 1 97.94 638 ARG B C 1
ATOM 10815 O O . ARG B 1 638 ? 4.242 -22.906 11.969 1 97.94 638 ARG B O 1
ATOM 10822 N N . MET B 1 639 ? 2.342 -21.75 11.336 1 97.5 639 MET B N 1
ATOM 10823 C CA . MET B 1 639 ? 1.851 -21.703 12.711 1 97.5 639 MET B CA 1
ATOM 10824 C C . MET B 1 639 ? 1.473 -23.094 13.211 1 97.5 639 MET B C 1
ATOM 10826 O O . MET B 1 639 ? 1.613 -23.391 14.398 1 97.5 639 MET B O 1
ATOM 10830 N N . ILE B 1 640 ? 0.99 -23.938 12.297 1 97.69 640 ILE B N 1
ATOM 10831 C CA . ILE B 1 640 ? 0.665 -25.297 12.672 1 97.69 640 ILE B CA 1
ATOM 10832 C C . ILE B 1 640 ? 1.948 -26.109 12.812 1 97.69 640 ILE B C 1
ATOM 10834 O O . ILE B 1 640 ? 2.082 -26.922 13.742 1 97.69 640 ILE B O 1
ATOM 10838 N N . SER B 1 641 ? 2.877 -25.922 11.867 1 97.44 641 SER B N 1
ATOM 10839 C CA . SER B 1 641 ? 4.184 -26.562 11.984 1 97.44 641 SER B CA 1
ATOM 10840 C C . SER B 1 641 ? 4.824 -26.281 13.336 1 97.44 641 SER B C 1
ATOM 10842 O O . SER B 1 641 ? 5.414 -27.156 13.953 1 97.44 641 SER B O 1
ATOM 10844 N N . ARG B 1 642 ? 4.734 -25.062 13.758 1 96.69 642 ARG B N 1
ATOM 10845 C CA . ARG B 1 642 ? 5.301 -24.656 15.031 1 96.69 642 ARG B CA 1
ATOM 10846 C C . ARG B 1 642 ? 4.656 -25.406 16.188 1 96.69 642 ARG B C 1
ATOM 10848 O O . ARG B 1 642 ? 5.348 -25.875 17.094 1 96.69 642 ARG B O 1
ATOM 10855 N N . LYS B 1 643 ? 3.355 -25.562 16.188 1 96.88 643 LYS B N 1
ATOM 10856 C CA . LYS B 1 643 ? 2.641 -26.297 17.219 1 96.88 643 LYS B CA 1
ATOM 10857 C C . LYS B 1 643 ? 3.066 -27.766 17.25 1 96.88 643 LYS B C 1
ATOM 10859 O O . LYS B 1 643 ? 3.268 -28.328 18.328 1 96.88 643 LYS B O 1
ATOM 10864 N N . ILE B 1 644 ? 3.211 -28.344 16.109 1 96.81 644 ILE B N 1
ATOM 10865 C CA . ILE B 1 644 ? 3.588 -29.75 16 1 96.81 644 ILE B CA 1
ATOM 10866 C C . ILE B 1 644 ? 5.012 -29.953 16.516 1 96.81 644 ILE B C 1
ATOM 10868 O O . ILE B 1 644 ? 5.289 -30.891 17.25 1 96.81 644 ILE B O 1
ATOM 10872 N N . HIS B 1 645 ? 5.914 -29.031 16.109 1 96.12 645 HIS B N 1
ATOM 10873 C CA . HIS B 1 645 ? 7.297 -29.078 16.562 1 96.12 645 HIS B CA 1
ATOM 10874 C C . HIS B 1 645 ? 7.379 -28.969 18.078 1 96.12 645 HIS B C 1
ATOM 10876 O O . HIS B 1 645 ? 8.102 -29.734 18.734 1 96.12 645 HIS B O 1
ATOM 10882 N N . HIS B 1 646 ? 6.633 -28.062 18.688 1 95.06 646 HIS B N 1
ATOM 10883 C CA . HIS B 1 646 ? 6.684 -27.812 20.125 1 95.06 646 HIS B CA 1
ATOM 10884 C C . HIS B 1 646 ? 6.078 -28.969 20.906 1 95.06 646 HIS B C 1
ATOM 10886 O O . HIS B 1 646 ? 6.426 -29.188 22.078 1 95.06 646 HIS B O 1
ATOM 10892 N N . ALA B 1 647 ? 5.215 -29.719 20.266 1 95 647 ALA B N 1
ATOM 10893 C CA . ALA B 1 647 ? 4.621 -30.891 20.891 1 95 647 ALA B CA 1
ATOM 10894 C C . ALA B 1 647 ? 5.605 -32.062 20.922 1 95 647 ALA B C 1
ATOM 10896 O O . ALA B 1 647 ? 5.367 -33.062 21.594 1 95 647 ALA B O 1
ATOM 10897 N N . GLY B 1 648 ? 6.711 -31.969 20.219 1 92.69 648 GLY B N 1
ATOM 10898 C CA . GLY B 1 648 ? 7.758 -32.969 20.234 1 92.69 648 GLY B CA 1
ATOM 10899 C C . GLY B 1 648 ? 7.469 -34.156 19.312 1 92.69 648 GLY B C 1
ATOM 10900 O O . GLY B 1 648 ? 8.109 -35.188 19.422 1 92.69 648 GLY B O 1
ATOM 10901 N N . LEU B 1 649 ? 6.543 -34.031 18.469 1 92.06 649 LEU B N 1
ATOM 10902 C CA . LEU B 1 649 ? 6.16 -35.125 17.594 1 92.06 649 LEU B CA 1
ATOM 10903 C C . LEU B 1 649 ? 7.145 -35.281 16.438 1 92.06 649 LEU B C 1
ATOM 10905 O O . LEU B 1 649 ? 7.555 -36.406 16.094 1 92.06 649 LEU B O 1
ATOM 10909 N N . ILE B 1 650 ? 7.398 -34.125 15.789 1 93.88 650 ILE B N 1
ATOM 10910 C CA . ILE B 1 650 ? 8.344 -34.062 14.68 1 93.88 650 ILE B CA 1
ATOM 10911 C C . ILE B 1 650 ? 9.266 -32.875 14.859 1 93.88 650 ILE B C 1
ATOM 10913 O O . ILE B 1 650 ? 8.797 -31.75 15.055 1 93.88 650 ILE B O 1
ATOM 10917 N N . ASP B 1 651 ? 10.523 -33.062 14.789 1 95.56 651 ASP B N 1
ATOM 10918 C CA . ASP B 1 651 ? 11.477 -31.953 14.859 1 95.56 651 ASP B CA 1
ATOM 10919 C C . ASP B 1 651 ? 11.656 -31.297 13.5 1 95.56 651 ASP B C 1
ATOM 10921 O O . ASP B 1 651 ? 12.547 -31.672 12.734 1 95.56 651 ASP B O 1
ATOM 10925 N N . LEU B 1 652 ? 10.93 -30.281 13.305 1 95.31 652 LEU B N 1
ATOM 10926 C CA . LEU B 1 652 ? 10.914 -29.641 12 1 95.31 652 LEU B CA 1
ATOM 10927 C C . LEU B 1 652 ? 12.047 -28.625 11.875 1 95.31 652 LEU B C 1
ATOM 10929 O O . LEU B 1 652 ? 12.273 -28.078 10.797 1 95.31 652 LEU B O 1
ATOM 10933 N N . ALA B 1 653 ? 12.789 -28.406 12.969 1 94.25 653 ALA B N 1
ATOM 10934 C CA . ALA B 1 653 ? 13.922 -27.484 12.945 1 94.25 653 ALA B CA 1
ATOM 10935 C C . ALA B 1 653 ? 15.227 -28.219 12.648 1 94.25 653 ALA B C 1
ATOM 10937 O O . ALA B 1 653 ? 16.266 -27.594 12.484 1 94.25 653 ALA B O 1
ATOM 10938 N N . ASP B 1 654 ? 15.133 -29.516 12.516 1 91.62 654 ASP B N 1
ATOM 10939 C CA . ASP B 1 654 ? 16.312 -30.312 12.227 1 91.62 654 ASP B CA 1
ATOM 10940 C C . ASP B 1 654 ? 16.734 -30.156 10.766 1 91.62 654 ASP B C 1
ATOM 10942 O O . ASP B 1 654 ? 16.047 -30.609 9.852 1 91.62 654 ASP B O 1
ATOM 10946 N N . VAL B 1 655 ? 17.859 -29.609 10.555 1 87.12 655 VAL B N 1
ATOM 10947 C CA . VAL B 1 655 ? 18.328 -29.25 9.219 1 87.12 655 VAL B CA 1
ATOM 10948 C C . VAL B 1 655 ? 18.875 -30.484 8.516 1 87.12 655 VAL B C 1
ATOM 10950 O O . VAL B 1 655 ? 19.031 -30.5 7.293 1 87.12 655 VAL B O 1
ATOM 10953 N N . THR B 1 656 ? 19.047 -31.5 9.242 1 86.69 656 THR B N 1
ATOM 10954 C CA . THR B 1 656 ? 19.609 -32.719 8.648 1 86.69 656 THR B CA 1
ATOM 10955 C C . THR B 1 656 ? 18.516 -33.531 7.953 1 86.69 656 THR B C 1
ATOM 10957 O O . THR B 1 656 ? 18.812 -34.375 7.117 1 86.69 656 THR B O 1
ATOM 10960 N N . LEU B 1 657 ? 17.312 -33.281 8.32 1 88.12 657 LEU B N 1
ATOM 10961 C CA . LEU B 1 657 ? 16.203 -33.969 7.707 1 88.12 657 LEU B CA 1
ATOM 10962 C C . LEU B 1 657 ? 15.82 -33.375 6.367 1 88.12 657 LEU B C 1
ATOM 10964 O O . LEU B 1 657 ? 15.766 -32.125 6.238 1 88.12 657 LEU B O 1
ATOM 10968 N N . SER B 1 658 ? 15.703 -34.188 5.375 1 88.25 658 SER B N 1
ATOM 10969 C CA . SER B 1 658 ? 15.141 -33.719 4.105 1 88.25 658 SER B CA 1
ATOM 10970 C C . SER B 1 658 ? 13.633 -33.562 4.195 1 88.25 658 SER B C 1
ATOM 10972 O O . SER B 1 658 ? 13.008 -34 5.164 1 88.25 658 SER B O 1
ATOM 10974 N N . LEU B 1 659 ? 13.086 -32.938 3.27 1 89.19 659 LEU B N 1
ATOM 10975 C CA . LEU B 1 659 ? 11.641 -32.781 3.223 1 89.19 659 LEU B CA 1
ATOM 10976 C C . LEU B 1 659 ? 10.922 -34.125 3.189 1 89.19 659 LEU B C 1
ATOM 10978 O O . LEU B 1 659 ? 9.898 -34.312 3.846 1 89.19 659 LEU B O 1
ATOM 10982 N N . HIS B 1 660 ? 11.445 -35.094 2.469 1 87.31 660 HIS B N 1
ATOM 10983 C CA . HIS B 1 660 ? 10.82 -36.406 2.348 1 87.31 660 HIS B CA 1
ATOM 10984 C C . HIS B 1 660 ? 10.875 -37.156 3.672 1 87.31 660 HIS B C 1
ATOM 10986 O O . HIS B 1 660 ? 9.953 -37.938 3.998 1 87.31 660 HIS B O 1
ATOM 10992 N N . ASP B 1 661 ? 12 -36.906 4.34 1 89.88 661 ASP B N 1
ATOM 10993 C CA . ASP B 1 661 ? 12.086 -37.5 5.676 1 89.88 661 ASP B CA 1
ATOM 10994 C C . ASP B 1 661 ? 10.969 -36.969 6.574 1 89.88 661 ASP B C 1
ATOM 10996 O O . ASP B 1 661 ? 10.352 -37.719 7.324 1 89.88 661 ASP B O 1
ATOM 11000 N N . CYS B 1 662 ? 10.758 -35.719 6.484 1 92.31 662 CYS B N 1
ATOM 11001 C CA . CYS B 1 662 ? 9.703 -35.094 7.277 1 92.31 662 CYS B CA 1
ATOM 11002 C C . CYS B 1 662 ? 8.336 -35.625 6.895 1 92.31 662 CYS B C 1
ATOM 11004 O O . CYS B 1 662 ? 7.52 -35.938 7.766 1 92.31 662 CYS B O 1
ATOM 11006 N N . ILE B 1 663 ? 8.086 -35.75 5.59 1 91.69 663 ILE B N 1
ATOM 11007 C CA . ILE B 1 663 ? 6.809 -36.219 5.09 1 91.69 663 ILE B CA 1
ATOM 11008 C C . ILE B 1 663 ? 6.59 -37.656 5.566 1 91.69 663 ILE B C 1
ATOM 11010 O O . ILE B 1 663 ? 5.48 -38.031 5.969 1 91.69 663 ILE B O 1
ATOM 11014 N N . ASP B 1 664 ? 7.656 -38.438 5.578 1 92.12 664 ASP B N 1
ATOM 11015 C CA . ASP B 1 664 ? 7.57 -39.812 6.051 1 92.12 664 ASP B CA 1
ATOM 11016 C C . ASP B 1 664 ? 7.207 -39.844 7.535 1 92.12 664 ASP B C 1
ATOM 11018 O O . ASP B 1 664 ? 6.441 -40.719 7.965 1 92.12 664 ASP B O 1
ATOM 11022 N N . GLN B 1 665 ? 7.797 -38.969 8.258 1 95.19 665 GLN B N 1
ATOM 11023 C CA . GLN B 1 665 ? 7.473 -38.875 9.68 1 95.19 665 GLN B CA 1
ATOM 11024 C C . GLN B 1 665 ? 6.012 -38.5 9.891 1 95.19 665 GLN B C 1
ATOM 11026 O O . GLN B 1 665 ? 5.344 -39 10.781 1 95.19 665 GLN B O 1
ATOM 11031 N N . PHE B 1 666 ? 5.504 -37.625 9.125 1 96 666 PHE B N 1
ATOM 11032 C CA . PHE B 1 666 ? 4.102 -37.219 9.188 1 96 666 PHE B CA 1
ATOM 11033 C C . PHE B 1 666 ? 3.199 -38.406 8.883 1 96 666 PHE B C 1
ATOM 11035 O O . PHE B 1 666 ? 2.227 -38.656 9.594 1 96 666 PHE B O 1
ATOM 11042 N N . LEU B 1 667 ? 3.57 -39.125 7.816 1 94.25 667 LEU B N 1
ATOM 11043 C CA . LEU B 1 667 ? 2.768 -40.281 7.406 1 94.25 667 LEU B CA 1
ATOM 11044 C C . LEU B 1 667 ? 2.793 -41.375 8.469 1 94.25 667 LEU B C 1
ATOM 11046 O O . LEU B 1 667 ? 1.779 -42.031 8.711 1 94.25 667 LEU B O 1
ATOM 11050 N N . ALA B 1 668 ? 3.938 -41.5 9.07 1 94.62 668 ALA B N 1
ATOM 11051 C CA . ALA B 1 668 ? 4.07 -42.5 10.133 1 94.62 668 ALA B CA 1
ATOM 11052 C C . ALA B 1 668 ? 3.221 -42.125 11.344 1 94.62 668 ALA B C 1
ATOM 11054 O O . ALA B 1 668 ? 2.631 -43 11.984 1 94.62 668 ALA B O 1
ATOM 11055 N N . SER B 1 669 ? 3.176 -40.906 11.695 1 94.19 669 SER B N 1
ATOM 11056 C CA . SER B 1 669 ? 2.41 -40.438 12.844 1 94.19 669 SER B CA 1
ATOM 11057 C C . SER B 1 669 ? 0.913 -40.469 12.555 1 94.19 669 SER B C 1
ATOM 11059 O O . SER B 1 669 ? 0.124 -40.906 13.391 1 94.19 669 SER B O 1
ATOM 11061 N N . GLY B 1 670 ? 0.529 -40 11.344 1 94.44 670 GLY B N 1
ATOM 11062 C CA . GLY B 1 670 ? -0.872 -39.938 10.953 1 94.44 670 GLY B CA 1
ATOM 11063 C C . GLY B 1 670 ? -1.564 -38.656 11.383 1 94.44 670 GLY B C 1
ATOM 11064 O O . GLY B 1 670 ? -1.207 -38.062 12.406 1 94.44 670 GLY B O 1
ATOM 11065 N N . ALA B 1 671 ? -2.596 -38.312 10.766 1 95.5 671 ALA B N 1
ATOM 11066 C CA . ALA B 1 671 ? -3.328 -37.094 11.008 1 95.5 671 ALA B CA 1
ATOM 11067 C C . ALA B 1 671 ? -4.02 -37.125 12.367 1 95.5 671 ALA B C 1
ATOM 11069 O O . ALA B 1 671 ? -3.988 -36.125 13.109 1 95.5 671 ALA B O 1
ATOM 11070 N N . GLN B 1 672 ? -4.652 -38.219 12.664 1 95 672 GLN B N 1
ATOM 11071 C CA . GLN B 1 672 ? -5.41 -38.344 13.906 1 95 672 GLN B CA 1
ATOM 11072 C C . GLN B 1 672 ? -4.496 -38.25 15.117 1 95 672 GLN B C 1
ATOM 11074 O O . GLN B 1 672 ? -4.832 -37.625 16.109 1 95 672 GLN B O 1
ATOM 11079 N N . SER B 1 673 ? -3.396 -38.906 15.016 1 94.31 673 SER B N 1
ATOM 11080 C CA . SER B 1 673 ? -2.436 -38.844 16.109 1 94.31 673 SER B CA 1
ATOM 11081 C C . SER B 1 673 ? -1.938 -37.438 16.359 1 94.31 673 SER B C 1
ATOM 11083 O O . SER B 1 673 ? -1.796 -37 17.516 1 94.31 673 SER B O 1
ATOM 11085 N N . ILE B 1 674 ? -1.688 -36.719 15.328 1 95.75 674 ILE B N 1
ATOM 11086 C CA . ILE B 1 674 ? -1.209 -35.344 15.445 1 95.75 674 ILE B CA 1
ATOM 11087 C C . ILE B 1 674 ? -2.293 -34.469 16.062 1 95.75 674 ILE B C 1
ATOM 11089 O O . ILE B 1 674 ? -2.018 -33.688 16.969 1 95.75 674 ILE B O 1
ATOM 11093 N N . LYS B 1 675 ? -3.529 -34.625 15.633 1 96.19 675 LYS B N 1
ATOM 11094 C CA . LYS B 1 675 ? -4.645 -33.812 16.125 1 96.19 675 LYS B CA 1
ATOM 11095 C C . LYS B 1 675 ? -4.879 -34.062 17.609 1 96.19 675 LYS B C 1
ATOM 11097 O O . LYS B 1 675 ? -5.258 -33.156 18.344 1 96.19 675 LYS B O 1
ATOM 11102 N N . LEU B 1 676 ? -4.57 -35.281 18.047 1 94.19 676 LEU B N 1
ATOM 11103 C CA . LEU B 1 676 ? -4.797 -35.625 19.438 1 94.19 676 LEU B CA 1
ATOM 11104 C C . LEU B 1 676 ? -3.615 -35.219 20.312 1 94.19 676 LEU B C 1
ATOM 11106 O O . LEU B 1 676 ? -3.789 -34.906 21.484 1 94.19 676 LEU B O 1
ATOM 11110 N N . SER B 1 677 ? -2.451 -35.25 19.75 1 94.25 677 SER B N 1
ATOM 11111 C CA . SER B 1 677 ? -1.233 -35.062 20.547 1 94.25 677 SER B CA 1
ATOM 11112 C C . SER B 1 677 ? -0.883 -33.594 20.672 1 94.25 677 SER B C 1
ATOM 11114 O O . SER B 1 677 ? -0.186 -33.188 21.609 1 94.25 677 SER B O 1
ATOM 11116 N N . VAL B 1 678 ? -1.158 -32.781 19.719 1 95 678 VAL B N 1
ATOM 11117 C CA . VAL B 1 678 ? -0.801 -31.359 19.734 1 95 678 VAL B CA 1
ATOM 11118 C C . VAL B 1 678 ? -1.864 -30.578 20.484 1 95 678 VAL B C 1
ATOM 11120 O O . VAL B 1 678 ? -3.053 -30.656 20.172 1 95 678 VAL B O 1
ATOM 11123 N N . LYS B 1 679 ? -1.424 -29.828 21.453 1 89.94 679 LYS B N 1
ATOM 11124 C CA . LYS B 1 679 ? -2.33 -29.016 22.266 1 89.94 679 LYS B CA 1
ATOM 11125 C C . LYS B 1 679 ? -2.658 -27.703 21.562 1 89.94 679 LYS B C 1
ATOM 11127 O O . LYS B 1 679 ? -1.894 -27.234 20.703 1 89.94 679 LYS B O 1
ATOM 11132 N N . ASN B 1 680 ? -3.84 -27.125 21.734 1 90.38 680 ASN B N 1
ATOM 11133 C CA . ASN B 1 680 ? -4.25 -25.781 21.297 1 90.38 680 ASN B CA 1
ATOM 11134 C C . ASN B 1 680 ? -4.535 -25.75 19.797 1 90.38 680 ASN B C 1
ATOM 11136 O O . ASN B 1 680 ? -4.227 -24.766 19.125 1 90.38 680 ASN B O 1
ATOM 11140 N N . LEU B 1 681 ? -4.762 -26.953 19.172 1 96 681 LEU B N 1
ATOM 11141 C CA . LEU B 1 681 ? -5.285 -26.938 17.812 1 96 681 LEU B CA 1
ATOM 11142 C C . LEU B 1 681 ? -6.773 -26.594 17.812 1 96 681 LEU B C 1
ATOM 11144 O O . LEU B 1 681 ? -7.547 -27.156 18.578 1 96 681 LEU B O 1
ATOM 11148 N N . ASP B 1 682 ? -7.16 -25.656 17.094 1 95.19 682 ASP B N 1
ATOM 11149 C CA . ASP B 1 682 ? -8.578 -25.344 16.984 1 95.19 682 ASP B CA 1
ATOM 11150 C C . ASP B 1 682 ? -9.227 -26.156 15.859 1 95.19 682 ASP B C 1
ATOM 11152 O O . ASP B 1 682 ? -8.578 -27 15.25 1 95.19 682 ASP B O 1
ATOM 11156 N N . ARG B 1 683 ? -10.477 -25.969 15.648 1 95.12 683 ARG B N 1
ATOM 11157 C CA . ARG B 1 683 ? -11.242 -26.75 14.672 1 95.12 683 ARG B CA 1
ATOM 11158 C C . ARG B 1 683 ? -10.719 -26.516 13.258 1 95.12 683 ARG B C 1
ATOM 11160 O O . ARG B 1 683 ? -10.703 -27.438 12.438 1 95.12 683 ARG B O 1
ATOM 11167 N N . PHE B 1 684 ? -10.289 -25.375 13 1 97.44 684 PHE B N 1
ATOM 11168 C CA . PHE B 1 684 ? -9.828 -25.094 11.648 1 97.44 684 PHE B CA 1
ATOM 11169 C C . PHE B 1 684 ? -8.43 -25.656 11.422 1 97.44 684 PHE B C 1
ATOM 11171 O O . PHE B 1 684 ? -8.094 -26.062 10.305 1 97.44 684 PHE B O 1
ATOM 11178 N N . ASP B 1 685 ? -7.617 -25.719 12.477 1 98 685 ASP B N 1
ATOM 11179 C CA . ASP B 1 685 ? -6.348 -26.422 12.359 1 98 685 ASP B CA 1
ATOM 11180 C C . ASP B 1 685 ? -6.566 -27.859 11.898 1 98 685 ASP B C 1
ATOM 11182 O O . ASP B 1 685 ? -5.816 -28.375 11.062 1 98 685 ASP B O 1
ATOM 11186 N N . HIS B 1 686 ? -7.574 -28.438 12.531 1 97.5 686 HIS B N 1
ATOM 11187 C CA . HIS B 1 686 ? -7.898 -29.812 12.156 1 97.5 686 HIS B CA 1
ATOM 11188 C C . HIS B 1 686 ? -8.25 -29.906 10.672 1 97.5 686 HIS B C 1
ATOM 11190 O O . HIS B 1 686 ? -7.816 -30.828 9.984 1 97.5 686 HIS B O 1
ATOM 11196 N N . TYR B 1 687 ? -9.023 -28.938 10.242 1 96.25 687 TYR B N 1
ATOM 11197 C CA . TYR B 1 687 ? -9.414 -28.891 8.836 1 96.25 687 TYR B CA 1
ATOM 11198 C C . TYR B 1 687 ? -8.188 -28.781 7.938 1 96.25 687 TYR B C 1
ATOM 11200 O O . TYR B 1 687 ? -8.086 -29.484 6.93 1 96.25 687 TYR B O 1
ATOM 11208 N N . VAL B 1 688 ? -7.211 -28.016 8.297 1 97.31 688 VAL B N 1
ATOM 11209 C CA . VAL B 1 688 ? -6.008 -27.766 7.508 1 97.31 688 VAL B CA 1
ATOM 11210 C C . VAL B 1 688 ? -5.121 -29.016 7.523 1 97.31 688 VAL B C 1
ATOM 11212 O O . VAL B 1 688 ? -4.555 -29.391 6.496 1 97.31 688 VAL B O 1
ATOM 11215 N N . ILE B 1 689 ? -5.004 -29.609 8.695 1 97.31 689 ILE B N 1
ATOM 11216 C CA . ILE B 1 689 ? -4.188 -30.812 8.828 1 97.31 689 ILE B CA 1
ATOM 11217 C C . ILE B 1 689 ? -4.75 -31.922 7.945 1 97.31 689 ILE B C 1
ATOM 11219 O O . ILE B 1 689 ? -3.996 -32.625 7.277 1 97.31 689 ILE B O 1
ATOM 11223 N N . ASN B 1 690 ? -6.082 -32.031 7.945 1 95.44 690 ASN B N 1
ATOM 11224 C CA . ASN B 1 690 ? -6.699 -33.031 7.07 1 95.44 690 ASN B CA 1
ATOM 11225 C C . ASN B 1 690 ? -6.371 -32.75 5.605 1 95.44 690 ASN B C 1
ATOM 11227 O O . ASN B 1 690 ? -6.059 -33.688 4.855 1 95.44 690 ASN B O 1
ATOM 11231 N N . HIS B 1 691 ? -6.488 -31.562 5.27 1 92.75 691 HIS B N 1
ATOM 11232 C CA . HIS B 1 691 ? -6.18 -31.188 3.896 1 92.75 691 HIS B CA 1
ATOM 11233 C C . HIS B 1 691 ? -4.723 -31.484 3.555 1 92.75 691 HIS B C 1
ATOM 11235 O O . HIS B 1 691 ? -4.422 -31.953 2.455 1 92.75 691 HIS B O 1
ATOM 11241 N N . PHE B 1 692 ? -3.826 -31.234 4.453 1 94.94 692 PHE B N 1
ATOM 11242 C CA . PHE B 1 692 ? -2.402 -31.5 4.277 1 94.94 692 PHE B CA 1
ATOM 11243 C C . PHE B 1 692 ? -2.15 -32.969 4.059 1 94.94 692 PHE B C 1
ATOM 11245 O O . PHE B 1 692 ? -1.457 -33.375 3.115 1 94.94 692 PHE B O 1
ATOM 11252 N N . PHE B 1 693 ? -2.73 -33.781 4.832 1 94.69 693 PHE B N 1
ATOM 11253 C CA . PHE B 1 693 ? -2.508 -35.219 4.762 1 94.69 693 PHE B CA 1
ATOM 11254 C C . PHE B 1 693 ? -3.113 -35.812 3.49 1 94.69 693 PHE B C 1
ATOM 11256 O O . PHE B 1 693 ? -2.576 -36.75 2.92 1 94.69 693 PHE B O 1
ATOM 11263 N N . GLU B 1 694 ? -4.207 -35.188 3.059 1 90.31 694 GLU B N 1
ATOM 11264 C CA . GLU B 1 694 ? -4.781 -35.625 1.783 1 90.31 694 GLU B CA 1
ATOM 11265 C C . GLU B 1 694 ? -3.795 -35.406 0.638 1 90.31 694 GLU B C 1
ATOM 11267 O O . GLU B 1 694 ? -3.811 -36.156 -0.342 1 90.31 694 GLU B O 1
ATOM 11272 N N . GLY B 1 695 ? -2.932 -34.469 0.81 1 88.75 695 GLY B N 1
ATOM 11273 C CA . GLY B 1 695 ? -2.008 -34.125 -0.257 1 88.75 695 GLY B CA 1
ATOM 11274 C C . GLY B 1 695 ? -0.728 -34.938 -0.229 1 88.75 695 GLY B C 1
ATOM 11275 O O . GLY B 1 695 ? -0.014 -35 -1.231 1 88.75 695 GLY B O 1
ATOM 11276 N N . ILE B 1 696 ? -0.444 -35.625 0.909 1 90.88 696 ILE B N 1
ATOM 11277 C CA . ILE B 1 696 ? 0.842 -36.312 0.994 1 90.88 696 ILE B CA 1
ATOM 11278 C C . ILE B 1 696 ? 0.62 -37.812 1.069 1 90.88 696 ILE B C 1
ATOM 11280 O O . ILE B 1 696 ? 1.565 -38.594 0.939 1 90.88 696 ILE B O 1
ATOM 11284 N N . GLN B 1 697 ? -0.57 -38.219 1.167 1 88.38 697 GLN B N 1
ATOM 11285 C CA . GLN B 1 697 ? -0.884 -39.625 1.313 1 88.38 697 GLN B CA 1
ATOM 11286 C C . GLN B 1 697 ? -0.431 -40.406 0.091 1 88.38 697 GLN B C 1
ATOM 11288 O O . GLN B 1 697 ? -0.553 -39.938 -1.042 1 88.38 697 GLN B O 1
ATOM 11293 N N . ARG B 1 698 ? 0.133 -41.656 0.387 1 82.44 698 ARG B N 1
ATOM 11294 C CA . ARG B 1 698 ? 0.63 -42.531 -0.662 1 82.44 698 ARG B CA 1
ATOM 11295 C C . ARG B 1 698 ? -0.355 -43.656 -0.937 1 82.44 698 ARG B C 1
ATOM 11297 O O . ARG B 1 698 ? -1.019 -44.156 -0.02 1 82.44 698 ARG B O 1
ATOM 11304 N N . ILE B 1 699 ? -0.513 -43.812 -2.232 1 75.12 699 ILE B N 1
ATOM 11305 C CA . ILE B 1 699 ? -1.367 -44.938 -2.617 1 75.12 699 ILE B CA 1
ATOM 11306 C C . ILE B 1 699 ? -0.648 -46.25 -2.336 1 75.12 699 ILE B C 1
ATOM 11308 O O . ILE B 1 699 ? 0.565 -46.375 -2.529 1 75.12 699 ILE B O 1
ATOM 11312 N N . LYS B 1 700 ? -1.343 -47.344 -1.537 1 63.12 700 LYS B N 1
ATOM 11313 C CA . LYS B 1 700 ? -0.819 -48.688 -1.282 1 63.12 700 LYS B CA 1
ATOM 11314 C C . LYS B 1 700 ? -0.763 -49.531 -2.566 1 63.12 700 LYS B C 1
ATOM 11316 O O . LYS B 1 700 ? -1.609 -49.375 -3.449 1 63.12 700 LYS B O 1
#

Sequence (1400 aa):
MDIFDTCSRVNDLFELDREVEARDKLIQLLDYLEKTQIPYSELVNRLIRRSGLYPYLKTETATWEDRCAYEAFKVDVGLELPVTLHREQSSVLKQLIDGKNIAVSAPTSFGKSFIIDAFISLKQPKNVVIIVPTLALTDETRRRLQQKFSGRYKIITTGDVPLGERNILVFPQERAIHYANLIQDLDLLVIDEFYKASPVFDKERSPALLRAILRLGDIAKQKYFLAPNISDLKGNFFTKGMEFALVNFNTVFLEKHELYRQMGKNEERKSQFLIQLLQSAKSKTLVYAATYSNISSLSTLLIDKLPTLELERLHDFEAWLSTNYGRNWHLTKLVKRGVGIHNGQLHRSLSQIQIRLFEDPDGLDTIVSTSSIIEGVNTSAENIVIWSNKKGGRGNPKLDDFTYKNIIGRGARMFRHFVGKIYILEEPPATTNTQLELTLPDQLLGSIDEVKYSRDLTPEQIAKIAAYKEEMRGLLHEDSVAELLNGNELQSSNSTLIRDIASAINSNAKDWNGLGYLNSENPEDWDRLLYKTIRLRSDIWGTEHHKIVAFMKVISNNWTNTIPEMLEELNEYDIGLDEFFKLERTITHNLASLLSDVNLIYRKITKTAIDISPFAARVSFAFLPPNVFRLEEYGLPRMISRKIHHAGLIDLADVTLSLHDCIDQFLASGAQSIKLSVKNLDRFDHYVINHFFEGIQRIKMDIFDTCSRVNDLFELDREVEARDKLIQLLDYLEKTQIPYSELVNRLIRRSGLYPYLKTETATWEDRCAYEAFKVDVGLELPVTLHREQSSVLKQLIDGKNIAVSAPTSFGKSFIIDAFISLKQPKNVVIIVPTLALTDETRRRLQQKFSGRYKIITTGDVPLGERNILVFPQERAIHYANLIQDLDLLVIDEFYKASPVFDKERSPALLRAILRLGDIAKQKYFLAPNISDLKGNFFTKGMEFALVNFNTVFLEKHELYRQMGKNEERKSQFLIQLLQSAKSKTLVYAATYSNISSLSTLLIDKLPTLELERLHDFEAWLSTNYGRNWHLTKLVKRGVGIHNGQLHRSLSQIQIRLFEDPDGLDTIVSTSSIIEGVNTSAENIVIWSNKKGGRGNPKLDDFTYKNIIGRGARMFRHFVGKIYILEEPPATTNTQLELTLPDQLLGSIDEVKYSRDLTPEQIAKIAAYKEEMRGLLHEDSVAELLNGNELQSSNSTLIRDIASAINSNAKDWNGLGYLNSENPEDWDRLLYKTIRLRSDIWGTEHHKIVAFMKVISNNWTNTIPEMLEELNEYDIGLDEFFKLERTITHNLASLLSDVNLIYRKITKTAIDISPFAARVSFAFLPPNVFRLEEYGLPRMISRKIHHAGLIDLADVTLSLHDCIDQFLASGAQSIKLSVKNLDRFDHYVINHFFEGIQRIK

pLDDT: mean 88.03, std 9.02, range [46.53, 98.44]

Solvent-accessible surface area (backbone atoms only — not comparable to full-atom values): 73250 Å² total; per-residue (Å²): 133,60,66,66,61,49,50,50,51,30,50,49,27,48,74,69,68,36,52,70,61,18,45,41,50,44,36,52,47,51,38,51,29,61,75,68,69,48,80,69,46,54,66,54,38,51,50,33,54,72,63,31,47,33,62,74,54,52,68,91,46,37,49,70,70,50,44,47,53,39,57,69,33,43,38,53,46,43,52,96,60,62,43,49,43,31,54,67,54,49,52,53,44,50,45,46,75,72,58,48,30,36,33,38,16,31,47,75,60,55,47,72,67,54,46,55,34,28,47,46,55,73,66,56,63,46,28,36,40,37,33,28,83,30,71,51,32,27,37,52,51,45,35,56,46,26,59,40,38,38,65,73,28,46,76,40,68,60,73,85,60,79,84,63,90,24,33,39,35,35,22,31,35,74,49,40,48,70,38,46,80,75,56,80,69,34,47,34,37,31,32,45,57,44,60,40,43,16,51,88,72,25,63,86,52,7,61,46,38,47,50,28,47,55,60,46,52,71,48,30,71,24,40,44,34,31,26,63,66,42,70,40,74,58,91,36,85,90,54,63,86,43,46,77,43,75,45,92,59,78,70,51,31,74,48,75,42,69,47,20,79,80,49,52,90,42,65,65,58,53,51,51,49,51,52,51,48,64,73,66,48,90,58,38,32,38,34,34,35,18,25,69,40,44,45,52,28,50,46,48,42,46,43,64,70,51,65,77,55,96,41,68,63,27,49,37,46,26,52,50,34,34,69,55,54,36,63,44,33,67,59,31,58,26,31,30,49,26,28,45,70,40,53,83,51,58,56,57,21,59,50,49,50,50,53,51,28,45,72,33,93,70,40,29,39,30,36,42,20,29,58,42,54,66,60,32,52,98,59,68,16,40,29,30,34,34,66,38,43,36,42,32,68,93,85,21,50,68,28,45,36,64,61,48,52,52,52,56,38,33,24,16,29,78,97,75,22,41,54,6,39,35,40,30,43,33,73,70,50,68,88,64,81,40,66,48,60,68,72,88,53,76,45,46,43,66,63,48,59,59,79,84,40,47,85,79,49,50,71,68,53,50,50,49,33,50,52,50,52,52,53,42,37,73,67,29,55,66,74,51,42,54,47,50,43,69,57,64,71,52,68,67,61,46,52,66,58,53,49,50,52,45,48,57,43,64,75,42,52,72,78,53,62,66,56,55,35,52,59,46,89,49,56,83,56,28,52,69,58,50,54,57,56,50,60,74,53,66,69,72,67,51,48,38,63,67,52,53,54,53,46,52,49,54,38,60,39,44,68,80,42,54,57,45,60,45,40,61,60,33,43,35,57,50,36,35,70,72,51,47,32,46,50,51,53,44,37,28,50,55,45,16,35,48,45,44,38,50,40,53,49,48,28,65,62,66,68,50,86,66,72,42,57,67,38,24,50,35,36,45,30,56,34,29,42,62,50,42,47,54,35,18,60,56,37,40,42,57,72,57,49,49,44,38,33,73,55,66,78,48,74,53,70,48,80,82,56,49,63,66,55,51,52,49,51,48,65,70,57,34,67,66,51,48,65,70,63,29,75,91,65,53,74,47,50,52,54,41,47,52,53,25,49,68,42,66,45,67,43,131,132,61,64,65,62,50,50,49,52,29,50,50,27,47,73,68,68,35,52,71,62,19,43,42,52,45,36,51,48,50,39,50,29,62,75,68,69,49,78,68,46,55,67,53,37,51,50,32,55,72,66,30,45,34,61,73,53,52,67,90,46,38,48,70,69,50,44,46,54,38,55,69,34,44,38,53,47,44,54,97,60,61,43,49,43,31,54,68,55,48,52,54,43,50,45,46,74,72,57,47,28,37,32,38,18,32,47,74,59,54,47,71,67,54,44,55,35,27,46,46,54,72,68,56,64,46,29,35,40,36,35,26,84,30,71,51,30,28,36,53,52,46,33,57,45,25,60,38,39,40,67,72,28,45,77,42,69,61,73,86,61,80,85,65,89,23,31,38,34,34,22,31,35,72,50,41,48,70,37,46,81,75,56,80,67,34,47,35,38,32,31,44,56,45,60,40,42,17,52,88,73,24,63,84,55,7,62,46,36,46,52,28,47,56,62,45,52,72,48,31,71,25,41,42,35,32,26,62,65,42,71,40,74,57,91,35,86,91,54,64,87,44,45,75,44,75,46,91,60,78,71,52,30,74,48,76,40,71,47,20,78,80,49,51,90,42,63,65,60,54,51,51,50,51,52,52,47,63,72,65,47,89,58,37,32,37,33,34,34,18,25,68,40,44,44,53,27,50,45,49,42,47,43,63,70,52,63,75,54,92,40,68,61,28,48,38,45,26,52,50,33,33,67,54,53,35,63,47,34,67,60,30,59,27,31,30,48,26,29,44,70,41,52,82,50,57,56,58,20,58,50,49,51,51,53,51,29,47,73,33,94,71,38,28,37,30,37,43,20,30,58,41,54,66,60,33,51,98,59,70,17,40,31,29,36,35,65,40,43,37,42,29,68,91,88,20,53,67,27,46,38,65,60,48,52,52,51,57,39,34,23,16,29,78,95,77,24,42,55,4,39,34,39,29,44,33,73,71,52,68,90,64,81,40,65,47,61,67,73,87,54,77,44,46,43,67,63,47,59,58,77,82,42,48,88,80,48,50,72,66,52,50,49,50,34,50,52,50,51,52,52,42,38,72,66,29,54,64,74,50,41,54,48,50,42,68,56,66,72,53,68,66,62,45,50,67,57,53,49,50,53,45,48,57,42,64,76,43,52,73,78,53,63,67,55,54,36,54,60,46,90,51,56,84,57,28,54,70,57,48,54,57,55,50,60,75,53,67,69,72,68,50,47,37,63,66,51,53,54,52,47,54,48,56,38,59,39,43,68,80,42,53,58,44,58,46,40,61,61,34,43,33,58,50,36,36,72,72,51,48,33,47,49,51,54,42,36,29,49,56,47,16,36,48,44,44,38,49,40,54,50,47,26,63,63,68,68,49,86,67,71,40,57,66,40,23,50,35,35,45,31,56,35,29,40,62,50,41,47,53,34,18,60,56,35,40,40,56,73,56,49,49,45,40,32,75,56,66,76,45,73,54,71,48,80,85,56,51,62,66,54,50,52,49,50,49,64,72,58,34,67,68,50,49,64,70,63,29,78,92,65,52,74,45,51,50,54,42,49,51,54,24,48,68,42,66,45,65,43,130

Organism: NCBI:txid1233